Protein AF-0000000072238527 (afdb_homodimer)

Radius of gyration: 28.25 Å; Cα contacts (8 Å, |Δi|>4): 2299; chains: 2; bounding box: 63×106×68 Å

Structure (mmCIF, N/CA/C/O backbone):
data_AF-0000000072238527-model_v1
#
loop_
_entity.id
_entity.type
_entity.pdbx_description
1 polymer 'Lysine decarboxylase'
#
loop_
_atom_site.group_PDB
_atom_site.id
_atom_site.type_symbol
_atom_site.label_atom_id
_atom_site.label_alt_id
_atom_site.label_comp_id
_atom_site.label_asym_id
_atom_site.label_entity_id
_atom_site.label_seq_id
_atom_site.pdbx_PDB_ins_code
_atom_site.Cartn_x
_atom_site.Cartn_y
_atom_site.Cartn_z
_atom_site.occupancy
_atom_site.B_iso_or_equiv
_atom_site.auth_seq_id
_atom_site.auth_comp_id
_atom_site.auth_asym_id
_atom_site.auth_atom_id
_atom_site.pdbx_PDB_model_num
ATOM 1 N N . MET A 1 1 ? 35.281 -7.055 30.672 1 21.98 1 MET A N 1
ATOM 2 C CA . MET A 1 1 ? 35.125 -6.836 29.234 1 21.98 1 MET A CA 1
ATOM 3 C C . MET A 1 1 ? 33.656 -6.891 28.828 1 21.98 1 MET A C 1
ATOM 5 O O . MET A 1 1 ? 33.062 -7.965 28.812 1 21.98 1 MET A O 1
ATOM 9 N N . GLU A 1 2 ? 32.75 -6.098 29.328 1 29.73 2 GLU A N 1
ATOM 10 C CA . GLU A 1 2 ? 31.297 -6.02 29.312 1 29.73 2 GLU A CA 1
ATOM 11 C C . GLU A 1 2 ? 30.734 -6.168 27.906 1 29.73 2 GLU A C 1
ATOM 13 O O . GLU A 1 2 ? 31.141 -5.441 27 1 29.73 2 GLU A O 1
ATOM 18 N N . GLN A 1 3 ? 30.516 -7.281 27.406 1 34.62 3 GLN A N 1
ATOM 19 C CA . GLN A 1 3 ? 30.016 -7.633 26.078 1 34.62 3 GLN A CA 1
ATOM 20 C C . GLN A 1 3 ? 28.969 -6.625 25.609 1 34.62 3 GLN A C 1
ATOM 22 O O . GLN A 1 3 ? 27.922 -6.469 26.234 1 34.62 3 GLN A O 1
ATOM 27 N N . GLU A 1 4 ? 29.219 -5.445 25.281 1 40.66 4 GLU A N 1
ATOM 28 C CA . GLU A 1 4 ? 28.375 -4.367 24.766 1 40.66 4 GLU A CA 1
ATOM 29 C C . GLU A 1 4 ? 27.219 -4.914 23.938 1 40.66 4 GLU A C 1
ATOM 31 O O . GLU A 1 4 ? 27.438 -5.539 22.906 1 40.66 4 GLU A O 1
ATOM 36 N N . TYR A 1 5 ? 26.188 -5.559 24.438 1 49.53 5 TYR A N 1
ATOM 37 C CA . TYR A 1 5 ? 24.984 -6.184 23.891 1 49.53 5 TYR A CA 1
ATOM 38 C C . TYR A 1 5 ? 24.359 -5.309 22.828 1 49.53 5 TYR A C 1
ATOM 40 O O . TYR A 1 5 ? 23.891 -4.199 23.109 1 49.53 5 TYR A O 1
ATOM 48 N N . SER A 1 6 ? 24.828 -5.281 21.562 1 78.81 6 SER A N 1
ATOM 49 C CA . SER A 1 6 ? 24.375 -4.492 20.422 1 78.81 6 SER A CA 1
ATOM 50 C C . SER A 1 6 ? 22.922 -4.809 20.062 1 78.81 6 SER A C 1
ATOM 52 O O . SER A 1 6 ? 22.531 -5.973 20.016 1 78.81 6 SER A O 1
ATOM 54 N N . VAL A 1 7 ? 21.969 -3.916 20.281 1 92.19 7 VAL A N 1
ATOM 55 C CA . VAL A 1 7 ? 20.562 -4.023 19.906 1 92.19 7 VAL A CA 1
ATOM 56 C C . VAL A 1 7 ? 20.453 -4.531 18.469 1 92.19 7 VAL A C 1
ATOM 58 O O . VAL A 1 7 ? 21.047 -3.965 17.547 1 92.19 7 VAL A O 1
ATOM 61 N N . PRO A 1 8 ? 19.812 -5.68 18.312 1 95.81 8 PRO A N 1
ATOM 62 C CA . PRO A 1 8 ? 19.781 -6.293 16.984 1 95.81 8 PRO A CA 1
ATOM 63 C C . PRO A 1 8 ? 18.781 -5.613 16.047 1 95.81 8 PRO A C 1
ATOM 65 O O . PRO A 1 8 ? 17.891 -4.902 16.5 1 95.81 8 PRO A O 1
ATOM 68 N N . SER A 1 9 ? 19 -5.727 14.789 1 97.94 9 SER A N 1
ATOM 69 C CA . SER A 1 9 ? 18.078 -5.465 13.688 1 97.94 9 SER A CA 1
ATOM 70 C C . SER A 1 9 ? 17.875 -6.703 12.828 1 97.94 9 SER A C 1
ATOM 72 O O . SER A 1 9 ? 18.391 -6.773 11.703 1 97.94 9 SER A O 1
ATOM 74 N N . PRO A 1 10 ? 17.078 -7.605 13.32 1 98.62 10 PRO A N 1
ATOM 75 C CA . PRO A 1 10 ? 17.062 -8.961 12.773 1 98.62 10 PRO A CA 1
ATOM 76 C C . PRO A 1 10 ? 16.672 -9 11.297 1 98.62 10 PRO A C 1
ATOM 78 O O . PRO A 1 10 ? 17.297 -9.719 10.508 1 98.62 10 PRO A O 1
ATOM 81 N N . LEU A 1 11 ? 15.641 -8.266 10.891 1 98.75 11 LEU A N 1
ATOM 82 C CA . LEU A 1 11 ? 15.188 -8.297 9.5 1 98.75 11 LEU A CA 1
ATOM 83 C C . LEU A 1 11 ? 16.219 -7.66 8.578 1 98.75 11 LEU A C 1
ATOM 85 O O . LEU A 1 11 ? 16.531 -8.203 7.516 1 98.75 11 LEU A O 1
ATOM 89 N N . PHE A 1 12 ? 16.797 -6.48 8.977 1 98.69 12 PHE A N 1
ATOM 90 C CA . PHE A 1 12 ? 17.828 -5.816 8.172 1 98.69 12 PHE A CA 1
ATOM 91 C C . PHE A 1 12 ? 19.047 -6.715 8.008 1 98.69 12 PHE A C 1
ATOM 93 O O . PHE A 1 12 ? 19.547 -6.887 6.895 1 98.69 12 PHE A O 1
ATOM 100 N N . ASP A 1 13 ? 19.484 -7.246 9.141 1 98.5 13 ASP A N 1
ATOM 101 C CA . ASP A 1 13 ? 20.672 -8.094 9.133 1 98.5 13 ASP A CA 1
ATOM 102 C C . ASP A 1 13 ? 20.484 -9.312 8.234 1 98.5 13 ASP A C 1
ATOM 104 O O . ASP A 1 13 ? 21.375 -9.656 7.449 1 98.5 13 ASP A O 1
ATOM 108 N N . LYS A 1 14 ? 19.328 -9.938 8.328 1 98.62 14 LYS A N 1
ATOM 109 C CA . LYS A 1 14 ? 19.047 -11.125 7.527 1 98.62 14 LYS A CA 1
ATOM 110 C C . LYS A 1 14 ? 18.953 -10.781 6.043 1 98.62 14 LYS A C 1
ATOM 112 O O . LYS A 1 14 ? 19.359 -11.57 5.188 1 98.62 14 LYS A O 1
ATOM 117 N N . LEU A 1 15 ? 18.375 -9.617 5.723 1 98.56 15 LEU A N 1
ATOM 118 C CA . LEU A 1 15 ? 18.266 -9.18 4.34 1 98.56 15 LEU A CA 1
ATOM 119 C C . LEU A 1 15 ? 19.641 -9.023 3.705 1 98.56 15 LEU A C 1
ATOM 121 O O . LEU A 1 15 ? 19.875 -9.492 2.586 1 98.56 15 LEU A O 1
ATOM 125 N N . VAL A 1 16 ? 20.547 -8.352 4.422 1 98.06 16 VAL A N 1
ATOM 126 C CA . VAL A 1 16 ? 21.906 -8.133 3.924 1 98.06 16 VAL A CA 1
ATOM 127 C C . VAL A 1 16 ? 22.625 -9.477 3.768 1 98.06 16 VAL A C 1
ATOM 129 O O . VAL A 1 16 ? 23.281 -9.719 2.758 1 98.06 16 VAL A O 1
ATOM 132 N N . GLU A 1 17 ? 22.438 -10.312 4.754 1 97.75 17 GLU A N 1
ATOM 133 C CA . GLU A 1 17 ? 23.047 -11.641 4.707 1 97.75 17 GLU A CA 1
ATOM 134 C C . GLU A 1 17 ? 22.562 -12.422 3.494 1 97.75 17 GLU A C 1
ATOM 136 O O . GLU A 1 17 ? 23.359 -12.992 2.752 1 97.75 17 GLU A O 1
ATOM 141 N N . GLU A 1 18 ? 21.234 -12.469 3.289 1 97.25 18 GLU A N 1
ATOM 142 C CA . GLU A 1 18 ? 20.641 -13.234 2.197 1 97.25 18 GLU A CA 1
ATOM 143 C C . GLU A 1 18 ? 21.062 -12.68 0.84 1 97.25 18 GLU A C 1
ATOM 145 O O . GLU A 1 18 ? 21.234 -13.438 -0.118 1 97.25 18 GLU A O 1
ATOM 150 N N . SER A 1 19 ? 21.172 -11.375 0.75 1 96.69 19 SER A N 1
ATOM 151 C CA . SER A 1 19 ? 21.562 -10.734 -0.506 1 96.69 19 SER A CA 1
ATOM 152 C C . SER A 1 19 ? 22.938 -11.195 -0.956 1 96.69 19 SER A C 1
ATOM 154 O O . SER A 1 19 ? 23.25 -11.195 -2.15 1 96.69 19 SER A O 1
ATOM 156 N N . LYS A 1 20 ? 23.766 -11.594 -0.052 1 95.25 20 LYS A N 1
ATOM 157 C CA . LYS A 1 20 ? 25.125 -12.016 -0.36 1 95.25 20 LYS A CA 1
ATOM 158 C C . LYS A 1 20 ? 25.203 -13.523 -0.578 1 95.25 20 LYS A C 1
ATOM 160 O O . LYS A 1 20 ? 26.172 -14.023 -1.167 1 95.25 20 LYS A O 1
ATOM 165 N N . ARG A 1 21 ? 24.219 -14.195 -0.147 1 95.19 21 ARG A N 1
ATOM 166 C CA . ARG A 1 21 ? 24.25 -15.656 -0.162 1 95.19 21 ARG A CA 1
ATOM 167 C C . ARG A 1 21 ? 23.797 -16.203 -1.513 1 95.19 21 ARG A C 1
ATOM 169 O O . ARG A 1 21 ? 24.219 -17.281 -1.927 1 95.19 21 ARG A O 1
ATOM 176 N N . ILE A 1 22 ? 22.984 -15.531 -2.201 1 96.5 22 ILE A N 1
ATOM 177 C CA . ILE A 1 22 ? 22.359 -16 -3.43 1 96.5 22 ILE A CA 1
ATOM 178 C C . ILE A 1 22 ? 23.406 -16.125 -4.535 1 96.5 22 ILE A C 1
ATOM 180 O O . ILE A 1 22 ? 24.125 -15.164 -4.828 1 96.5 22 ILE A O 1
ATOM 184 N N . LYS A 1 23 ? 23.484 -17.25 -5.129 1 96.88 23 LYS A N 1
ATOM 185 C CA . LYS A 1 23 ? 24.406 -17.484 -6.238 1 96.88 23 LYS A CA 1
ATOM 186 C C . LYS A 1 23 ? 23.688 -17.391 -7.578 1 96.88 23 LYS A C 1
ATOM 188 O O . LYS A 1 23 ? 24.219 -16.844 -8.539 1 96.88 23 LYS A O 1
ATOM 193 N N . ALA A 1 24 ? 22.484 -17.984 -7.664 1 97.81 24 ALA A N 1
ATOM 194 C CA . ALA A 1 24 ? 21.625 -17.906 -8.836 1 97.81 24 ALA A CA 1
ATOM 195 C C . ALA A 1 24 ? 20.156 -17.734 -8.422 1 97.81 24 ALA A C 1
ATOM 197 O O . ALA A 1 24 ? 19.656 -18.469 -7.574 1 97.81 24 ALA A O 1
ATOM 198 N N . SER A 1 25 ? 19.578 -16.719 -8.984 1 96.94 25 SER A N 1
ATOM 199 C CA . SER A 1 25 ? 18.203 -16.391 -8.625 1 96.94 25 SER A CA 1
ATOM 200 C C . SER A 1 25 ? 17.266 -16.578 -9.805 1 96.94 25 SER A C 1
ATOM 202 O O . SER A 1 25 ? 17.531 -16.094 -10.906 1 96.94 25 SER A O 1
ATOM 204 N N . PHE A 1 26 ? 16.172 -17.312 -9.562 1 98 26 PHE A N 1
ATOM 205 C CA . PHE A 1 26 ? 15.141 -17.484 -10.57 1 98 26 PHE A CA 1
ATOM 206 C C . PHE A 1 26 ? 13.789 -17.031 -10.047 1 98 26 PHE A C 1
ATOM 208 O O . PHE A 1 26 ? 12.742 -17.547 -10.469 1 98 26 PHE A O 1
ATOM 215 N N . HIS A 1 27 ? 13.82 -16.156 -9.016 1 96.12 27 HIS A N 1
ATOM 216 C CA . HIS A 1 27 ? 12.633 -15.547 -8.43 1 96.12 27 HIS A CA 1
ATOM 217 C C . HIS A 1 27 ? 12.477 -14.094 -8.867 1 96.12 27 HIS A C 1
ATOM 219 O O . HIS A 1 27 ? 13.375 -13.531 -9.508 1 96.12 27 HIS A O 1
ATOM 225 N N . PHE A 1 28 ? 11.336 -13.531 -8.664 1 94.19 28 PHE A N 1
ATOM 226 C CA . PHE A 1 28 ? 11.156 -12.094 -8.836 1 94.19 28 PHE A CA 1
ATOM 227 C C . PHE A 1 28 ? 12.016 -11.328 -7.836 1 94.19 28 PHE A C 1
ATOM 229 O O . PHE A 1 28 ? 12.391 -11.859 -6.789 1 94.19 28 PHE A O 1
ATOM 236 N N . PRO A 1 29 ? 12.359 -10.039 -8.109 1 96.88 29 PRO A N 1
ATOM 237 C CA . PRO A 1 29 ? 11.953 -9.172 -9.219 1 96.88 29 PRO A CA 1
ATOM 238 C C . PRO A 1 29 ? 12.734 -9.445 -10.5 1 96.88 29 PRO A C 1
ATOM 240 O O . PRO A 1 29 ? 13.719 -10.195 -10.477 1 96.88 29 PRO A O 1
ATOM 243 N N . GLY A 1 30 ? 12.266 -8.859 -11.516 1 96.19 30 GLY A N 1
ATOM 244 C CA . GLY A 1 30 ? 12.75 -9.148 -12.852 1 96.19 30 GLY A CA 1
ATOM 245 C C . GLY A 1 30 ? 14.156 -8.633 -13.102 1 96.19 30 GLY A C 1
ATOM 246 O O . GLY A 1 30 ? 14.883 -9.164 -13.945 1 96.19 30 GLY A O 1
ATOM 247 N N . HIS A 1 31 ? 14.586 -7.605 -12.336 1 96.75 31 HIS A N 1
ATOM 248 C CA . HIS A 1 31 ? 15.898 -7.031 -12.602 1 96.75 31 HIS A CA 1
ATOM 249 C C . HIS A 1 31 ? 17 -7.906 -12.023 1 96.75 31 HIS A C 1
ATOM 251 O O . HIS A 1 31 ? 18.188 -7.715 -12.336 1 96.75 31 HIS A O 1
ATOM 257 N N . ARG A 1 32 ? 16.656 -8.922 -11.234 1 96.31 32 ARG A N 1
ATOM 258 C CA . ARG A 1 32 ? 17.578 -9.953 -10.758 1 96.31 32 ARG A CA 1
ATOM 259 C C . ARG A 1 32 ? 18.719 -9.336 -9.961 1 96.31 32 ARG A C 1
ATOM 261 O O . ARG A 1 32 ? 19.891 -9.477 -10.328 1 96.31 32 ARG A O 1
ATOM 268 N N . ARG A 1 33 ? 18.328 -8.734 -8.859 1 94.94 33 ARG A N 1
ATOM 269 C CA . ARG A 1 33 ? 19.281 -8.211 -7.875 1 94.94 33 ARG A CA 1
ATOM 270 C C . ARG A 1 33 ? 20.156 -7.133 -8.484 1 94.94 33 ARG A C 1
ATOM 272 O O . ARG A 1 33 ? 21.359 -7.078 -8.211 1 94.94 33 ARG A O 1
ATOM 279 N N . GLY A 1 34 ? 19.625 -6.461 -9.398 1 95.25 34 GLY A N 1
ATOM 280 C CA . GLY A 1 34 ? 20.328 -5.301 -9.922 1 95.25 34 GLY A CA 1
ATOM 281 C C . GLY A 1 34 ? 20.938 -5.539 -11.289 1 95.25 34 GLY A C 1
ATOM 282 O O . GLY A 1 34 ? 21.297 -4.59 -11.992 1 95.25 34 GLY A O 1
ATOM 283 N N . SER A 1 35 ? 21.031 -6.738 -11.773 1 95.81 35 SER A N 1
ATOM 284 C CA . SER A 1 35 ? 21.703 -7.07 -13.023 1 95.81 35 SER A CA 1
ATOM 285 C C . SER A 1 35 ? 21.047 -6.371 -14.211 1 95.81 35 SER A C 1
ATOM 287 O O . SER A 1 35 ? 21.734 -5.965 -15.148 1 95.81 35 SER A O 1
ATOM 289 N N . ALA A 1 36 ? 19.75 -6.246 -14.156 1 97.25 36 ALA A N 1
ATOM 290 C CA . ALA A 1 36 ? 19.047 -5.633 -15.281 1 97.25 36 ALA A CA 1
ATOM 291 C C . ALA A 1 36 ? 18.328 -4.359 -14.844 1 97.25 36 ALA A C 1
ATOM 293 O O . ALA A 1 36 ? 17.406 -3.904 -15.516 1 97.25 36 ALA A O 1
ATOM 294 N N . ILE A 1 37 ? 18.719 -3.799 -13.719 1 97.62 37 ILE A N 1
ATOM 295 C CA . ILE A 1 37 ? 18.141 -2.529 -13.305 1 97.62 37 ILE A CA 1
ATOM 296 C C . ILE A 1 37 ? 18.406 -1.467 -14.367 1 97.62 37 ILE A C 1
ATOM 298 O O . ILE A 1 37 ? 19.438 -1.492 -15.031 1 97.62 37 ILE A O 1
ATOM 302 N N . PRO A 1 38 ? 17.469 -0.563 -14.625 1 97.62 38 PRO A N 1
ATOM 303 C CA . PRO A 1 38 ? 17.75 0.489 -15.602 1 97.62 38 PRO A CA 1
ATOM 304 C C . PRO A 1 38 ? 19.078 1.202 -15.336 1 97.62 38 PRO A C 1
ATOM 306 O O . PRO A 1 38 ? 19.375 1.541 -14.188 1 97.62 38 PRO A O 1
ATOM 309 N N . SER A 1 39 ? 19.844 1.433 -16.359 1 96.69 39 SER A N 1
ATOM 310 C CA . SER A 1 39 ? 21.188 1.985 -16.219 1 96.69 39 SER A CA 1
ATOM 311 C C . SER A 1 39 ? 21.156 3.363 -15.562 1 96.69 39 SER A C 1
ATOM 313 O O . SER A 1 39 ? 22.062 3.723 -14.812 1 96.69 39 SER A O 1
ATOM 315 N N . CYS A 1 40 ? 20.125 4.094 -15.867 1 96.62 40 CYS A N 1
ATOM 316 C CA . CYS A 1 40 ? 20.031 5.426 -15.281 1 96.62 40 CYS A CA 1
ATOM 317 C C . CYS A 1 40 ? 19.938 5.352 -13.766 1 96.62 40 CYS A C 1
ATOM 319 O O . CYS A 1 40 ? 20.484 6.191 -13.055 1 96.62 40 CYS A O 1
ATOM 321 N N . MET A 1 41 ? 19.266 4.34 -13.25 1 97.44 41 MET A N 1
ATOM 322 C CA . MET A 1 41 ? 19.156 4.156 -11.805 1 97.44 41 MET A CA 1
ATOM 323 C C . MET A 1 41 ? 20.5 3.723 -11.211 1 97.44 41 MET A C 1
ATOM 325 O O . MET A 1 41 ? 20.922 4.234 -10.172 1 97.44 41 MET A O 1
ATOM 329 N N . ARG A 1 42 ? 21.109 2.795 -11.859 1 96.88 42 ARG A N 1
ATOM 330 C CA . ARG A 1 42 ? 22.422 2.338 -11.414 1 96.88 42 ARG A CA 1
ATOM 331 C C . ARG A 1 42 ? 23.422 3.486 -11.391 1 96.88 42 ARG A C 1
ATOM 333 O O . ARG A 1 42 ? 24.172 3.639 -10.43 1 96.88 42 ARG A O 1
ATOM 340 N N . ASP A 1 43 ? 23.422 4.285 -12.398 1 97 43 ASP A N 1
ATOM 341 C CA . ASP A 1 43 ? 24.375 5.379 -12.531 1 97 43 ASP A CA 1
ATOM 342 C C . ASP A 1 43 ? 24.109 6.465 -11.484 1 97 43 ASP A C 1
ATOM 344 O O . ASP A 1 43 ? 25.047 7.094 -10.992 1 97 43 ASP A O 1
ATOM 348 N N . SER A 1 44 ? 22.891 6.625 -11.156 1 96.44 44 SER A N 1
ATOM 349 C CA . SER A 1 44 ? 22.531 7.703 -10.242 1 96.44 44 SER A CA 1
ATOM 350 C C . SER A 1 44 ? 22.703 7.273 -8.789 1 96.44 44 SER A C 1
ATOM 352 O O . SER A 1 44 ? 23 8.094 -7.922 1 96.44 44 SER A O 1
ATOM 354 N N . PHE A 1 45 ? 22.469 5.945 -8.516 1 96 45 PHE A N 1
ATOM 355 C CA . PHE A 1 45 ? 22.297 5.578 -7.113 1 96 45 PHE A CA 1
ATOM 356 C C . PHE A 1 45 ? 23.312 4.508 -6.711 1 96 45 PHE A C 1
ATOM 358 O O . PHE A 1 45 ? 23.453 4.191 -5.527 1 96 45 PHE A O 1
ATOM 365 N N . GLY A 1 46 ? 24.016 3.965 -7.605 1 92.94 46 GLY A N 1
ATOM 366 C CA . GLY A 1 46 ? 24.859 2.811 -7.34 1 92.94 46 GLY A CA 1
ATOM 367 C C . GLY A 1 46 ? 24.125 1.49 -7.504 1 92.94 46 GLY A C 1
ATOM 368 O O . GLY A 1 46 ? 22.938 1.466 -7.805 1 92.94 46 GLY A O 1
ATOM 369 N N . SER A 1 47 ? 24.844 0.394 -7.223 1 91.81 47 SER A N 1
ATOM 370 C CA . SER A 1 47 ? 24.281 -0.911 -7.559 1 91.81 47 SER A CA 1
ATOM 371 C C . SER A 1 47 ? 24 -1.734 -6.305 1 91.81 47 SER A C 1
ATOM 373 O O . SER A 1 47 ? 23.203 -2.674 -6.332 1 91.81 47 SER A O 1
ATOM 375 N N . LEU A 1 48 ? 24.516 -1.394 -5.219 1 93.5 48 LEU A N 1
ATOM 376 C CA . LEU A 1 48 ? 24.547 -2.27 -4.051 1 93.5 48 LEU A CA 1
ATOM 377 C C . LEU A 1 48 ? 23.141 -2.473 -3.488 1 93.5 48 LEU A C 1
ATOM 379 O O . LEU A 1 48 ? 22.781 -3.584 -3.102 1 93.5 48 LEU A O 1
ATOM 383 N N . ILE A 1 49 ? 22.406 -1.428 -3.482 1 96 49 ILE A N 1
ATOM 384 C CA . ILE A 1 49 ? 21.109 -1.492 -2.834 1 96 49 ILE A CA 1
ATOM 385 C C . ILE A 1 49 ? 20.188 -2.416 -3.625 1 96 49 ILE A C 1
ATOM 387 O O . ILE A 1 49 ? 19.297 -3.059 -3.053 1 96 49 ILE A O 1
ATOM 391 N N . PHE A 1 50 ? 20.359 -2.549 -4.922 1 97.25 50 PHE A N 1
ATOM 392 C CA . PHE A 1 50 ? 19.453 -3.318 -5.773 1 97.25 50 PHE A CA 1
ATOM 393 C C . PHE A 1 50 ? 19.656 -4.812 -5.559 1 97.25 50 PHE A C 1
ATOM 395 O O . PHE A 1 50 ? 18.766 -5.613 -5.844 1 97.25 50 PHE A O 1
ATOM 402 N N . SER A 1 51 ? 20.844 -5.23 -5.039 1 96.62 51 SER A N 1
ATOM 403 C CA . SER A 1 51 ? 21.078 -6.633 -4.715 1 96.62 51 SER A CA 1
ATOM 404 C C . SER A 1 51 ? 20.219 -7.078 -3.535 1 96.62 51 SER A C 1
ATOM 406 O O . SER A 1 51 ? 19.969 -8.273 -3.357 1 96.62 51 SER A O 1
ATOM 408 N N . ALA A 1 52 ? 19.734 -6.055 -2.754 1 97.75 52 ALA A N 1
ATOM 409 C CA . ALA A 1 52 ? 18.938 -6.352 -1.567 1 97.75 52 ALA A CA 1
ATOM 410 C C . ALA A 1 52 ? 17.453 -6.203 -1.858 1 97.75 52 ALA A C 1
ATOM 412 O O . ALA A 1 52 ? 16.609 -6.359 -0.962 1 97.75 52 ALA A O 1
ATOM 413 N N . ASP A 1 53 ? 17.109 -5.836 -3.098 1 98.06 53 ASP A N 1
ATOM 414 C CA . ASP A 1 53 ? 15.711 -5.887 -3.508 1 98.06 53 ASP A CA 1
ATOM 415 C C . ASP A 1 53 ? 15.266 -7.328 -3.736 1 98.06 53 ASP A C 1
ATOM 417 O O . ASP A 1 53 ? 15.281 -7.82 -4.867 1 98.06 53 ASP A O 1
ATOM 421 N N . LEU A 1 54 ? 14.828 -7.965 -2.668 1 97.81 54 LEU A N 1
ATOM 422 C CA . LEU A 1 54 ? 14.5 -9.383 -2.654 1 97.81 54 LEU A CA 1
ATOM 423 C C . LEU A 1 54 ? 13.039 -9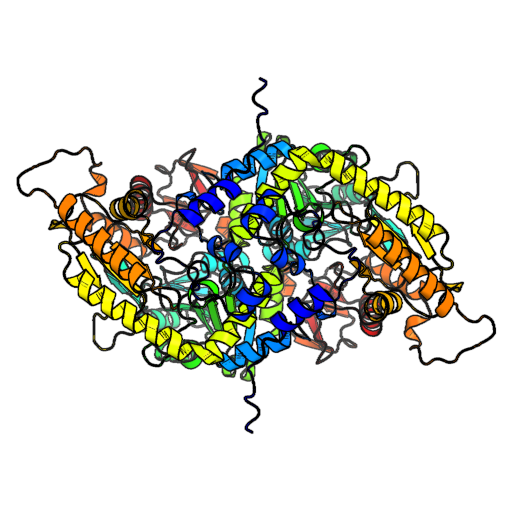.602 -2.297 1 97.81 54 LEU A C 1
ATOM 425 O O . LEU A 1 54 ? 12.414 -8.734 -1.677 1 97.81 54 LEU A O 1
ATOM 429 N N . PRO A 1 55 ? 12.445 -10.695 -2.746 1 95.5 55 PRO A N 1
ATOM 430 C CA . PRO A 1 55 ? 11.078 -11.055 -2.359 1 95.5 55 PRO A CA 1
ATOM 431 C C . PRO A 1 55 ? 11.023 -11.812 -1.036 1 95.5 55 PRO A C 1
ATOM 433 O O . PRO A 1 55 ? 11.961 -11.75 -0.24 1 95.5 55 PRO A O 1
ATOM 436 N N . GLU A 1 56 ? 9.867 -12.438 -0.78 1 93.88 56 GLU A N 1
ATOM 437 C CA . GLU A 1 56 ? 9.641 -13.227 0.428 1 93.88 56 GLU A CA 1
ATOM 438 C C . GLU A 1 56 ? 10.367 -14.57 0.349 1 93.88 56 GLU A C 1
ATOM 440 O O . GLU A 1 56 ? 9.727 -15.625 0.356 1 93.88 56 GLU A O 1
ATOM 445 N N . LEU A 1 57 ? 11.695 -14.516 0.383 1 95.25 57 LEU A N 1
ATOM 446 C CA . LEU A 1 57 ? 12.484 -15.734 0.435 1 95.25 57 LEU A CA 1
ATOM 447 C C . LEU A 1 57 ? 12.297 -16.453 1.771 1 95.25 57 LEU A C 1
ATOM 449 O O . LEU A 1 57 ? 11.906 -15.828 2.762 1 95.25 57 LEU A O 1
ATOM 453 N N . PRO A 1 58 ? 12.547 -17.734 1.848 1 92.44 58 PRO A N 1
ATOM 454 C CA . PRO A 1 58 ? 12.297 -18.516 3.068 1 92.44 58 PRO A CA 1
ATOM 455 C C . PRO A 1 58 ? 12.953 -17.891 4.301 1 92.44 58 PRO A C 1
ATOM 457 O O . PRO A 1 58 ? 12.336 -17.844 5.367 1 92.44 58 PRO A O 1
ATOM 460 N N . ALA A 1 59 ? 14.109 -17.375 4.172 1 95.62 59 ALA A N 1
ATOM 461 C CA . ALA A 1 59 ? 14.852 -16.828 5.305 1 95.62 59 ALA A CA 1
ATOM 462 C C . ALA A 1 59 ? 14.328 -15.445 5.672 1 95.62 59 ALA A C 1
ATOM 464 O O . ALA A 1 59 ? 14.656 -14.914 6.738 1 95.62 59 ALA A O 1
ATOM 465 N N . LEU A 1 60 ? 13.508 -14.867 4.848 1 97.06 60 LEU A N 1
ATOM 466 C CA . LEU A 1 60 ? 13.109 -13.477 5.031 1 97.06 60 LEU A CA 1
ATOM 467 C C . LEU A 1 60 ? 11.672 -13.383 5.539 1 97.06 60 LEU A C 1
ATOM 469 O O . LEU A 1 60 ? 11.141 -12.281 5.707 1 97.06 60 LEU A O 1
ATOM 473 N N . ASP A 1 61 ? 11.078 -14.492 5.781 1 94.88 61 ASP A N 1
ATOM 474 C CA . ASP A 1 61 ? 9.781 -14.508 6.449 1 94.88 61 ASP A CA 1
ATOM 475 C C . ASP A 1 61 ? 8.672 -14.023 5.516 1 94.88 61 ASP A C 1
ATOM 477 O O . ASP A 1 61 ? 8.836 -14.047 4.293 1 94.88 61 ASP A O 1
ATOM 481 N N . ASN A 1 62 ? 7.457 -13.883 6.008 1 93.31 62 ASN A N 1
ATOM 482 C CA . ASN A 1 62 ? 6.27 -13.438 5.281 1 93.31 62 ASN A CA 1
ATOM 483 C C . ASN A 1 62 ? 5.492 -12.391 6.07 1 93.31 62 ASN A C 1
ATOM 485 O O . ASN A 1 62 ? 5.059 -12.648 7.195 1 93.31 62 ASN A O 1
ATOM 489 N N . LEU A 1 63 ? 5.312 -11.242 5.477 1 94.88 63 LEU A N 1
ATOM 490 C CA . LEU A 1 63 ? 4.711 -10.109 6.18 1 94.88 63 LEU A CA 1
ATOM 491 C C . LEU A 1 63 ? 3.277 -10.43 6.594 1 94.88 63 LEU A C 1
ATOM 493 O O . LEU A 1 63 ? 2.818 -9.977 7.645 1 94.88 63 LEU A O 1
ATOM 497 N N . ALA A 1 64 ? 2.549 -11.188 5.773 1 90.19 64 ALA A N 1
ATOM 498 C CA . ALA A 1 64 ? 1.146 -11.5 6.035 1 90.19 64 ALA A CA 1
ATOM 499 C C . ALA A 1 64 ? 1.005 -12.43 7.238 1 90.19 64 ALA A C 1
ATOM 501 O O . ALA A 1 64 ? -0.028 -12.43 7.91 1 90.19 64 ALA A O 1
ATOM 502 N N . ASN A 1 65 ? 1.973 -13.227 7.465 1 88.94 65 ASN A N 1
ATOM 503 C CA . ASN A 1 65 ? 2.012 -14.148 8.594 1 88.94 65 ASN A CA 1
ATOM 504 C C . ASN A 1 65 ? 3.436 -14.352 9.102 1 88.94 65 ASN A C 1
ATOM 506 O O . ASN A 1 65 ? 3.992 -15.445 8.977 1 88.94 65 ASN A O 1
ATOM 510 N N . PRO A 1 66 ? 3.898 -13.383 9.805 1 93.75 66 PRO A N 1
ATOM 511 C CA . PRO A 1 66 ? 5.301 -13.445 10.219 1 93.75 66 PRO A CA 1
ATOM 512 C C . PRO A 1 66 ? 5.547 -14.477 11.312 1 93.75 66 PRO A C 1
ATOM 514 O O . PRO A 1 66 ? 4.793 -14.539 12.289 1 93.75 66 PRO A O 1
ATOM 517 N N . THR A 1 67 ? 6.57 -15.297 11.203 1 91.25 67 THR A N 1
ATOM 518 C CA . THR A 1 67 ? 6.957 -16.297 12.195 1 91.25 67 THR A CA 1
ATOM 519 C C . THR A 1 67 ? 8.461 -16.281 12.422 1 91.25 67 THR A C 1
ATOM 521 O O . THR A 1 67 ? 8.969 -16.938 13.336 1 91.25 67 THR A O 1
ATOM 524 N N . GLY A 1 68 ? 9.219 -15.547 11.617 1 95.12 68 GLY A N 1
ATOM 525 C CA . GLY A 1 68 ? 10.672 -15.484 11.664 1 95.12 68 GLY A CA 1
ATOM 526 C C . GLY A 1 68 ? 11.195 -14.086 11.922 1 95.12 68 GLY A C 1
ATOM 527 O O . GLY A 1 68 ? 10.828 -13.453 12.906 1 95.12 68 GLY A O 1
ATOM 528 N N . VAL A 1 69 ? 12.023 -13.602 11 1 98.25 69 VAL A N 1
ATOM 529 C CA . VAL A 1 69 ? 12.789 -12.383 11.234 1 98.25 69 VAL A CA 1
ATOM 530 C C . VAL A 1 69 ? 11.859 -11.172 11.242 1 98.25 69 VAL A C 1
ATOM 532 O O . VAL A 1 69 ? 12.141 -10.164 11.898 1 98.25 69 VAL A O 1
ATOM 535 N N . ILE A 1 70 ? 10.805 -11.203 10.477 1 98.38 70 ILE A N 1
ATOM 536 C CA . ILE A 1 70 ? 9.844 -10.102 10.539 1 98.38 70 ILE A CA 1
AT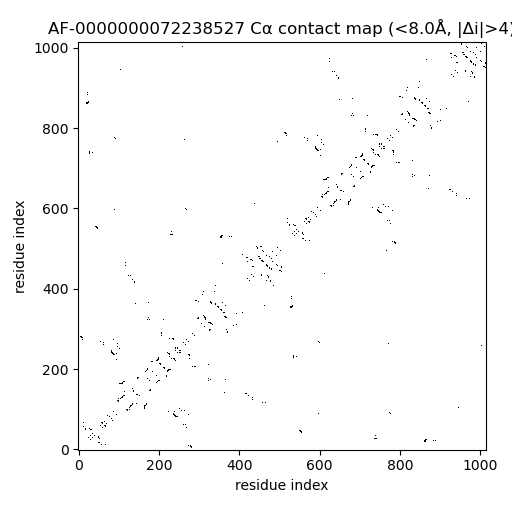OM 537 C C . ILE A 1 70 ? 9.164 -10.078 11.906 1 98.38 70 ILE A C 1
ATOM 539 O O . ILE A 1 70 ? 9.016 -9.016 12.516 1 98.38 70 ILE A O 1
ATOM 543 N N . LYS A 1 71 ? 8.727 -11.242 12.383 1 97.38 71 LYS A N 1
ATOM 544 C CA . LYS A 1 71 ? 8.133 -11.328 13.711 1 97.38 71 LYS A CA 1
ATOM 545 C C . LYS A 1 71 ? 9.086 -10.812 14.781 1 97.38 71 LYS A C 1
ATOM 547 O O . LYS A 1 71 ? 8.68 -10.047 15.664 1 97.38 71 LYS A O 1
ATOM 552 N N . GLU A 1 72 ? 10.312 -11.227 14.695 1 98.56 72 GLU A N 1
ATOM 553 C CA . GLU A 1 72 ? 11.312 -10.766 15.648 1 98.56 72 GLU A CA 1
ATOM 554 C C . GLU A 1 72 ? 11.438 -9.25 15.633 1 98.56 72 GLU A C 1
ATOM 556 O O . GLU A 1 72 ? 11.5 -8.609 16.688 1 98.56 72 GLU A O 1
ATOM 561 N N . ALA A 1 73 ? 11.516 -8.727 14.453 1 98.88 73 ALA A N 1
ATOM 562 C CA . ALA A 1 73 ? 11.633 -7.273 14.305 1 98.88 73 ALA A CA 1
ATOM 563 C C . ALA A 1 73 ? 10.398 -6.57 14.875 1 98.88 73 ALA A C 1
ATOM 565 O O . ALA A 1 73 ? 10.523 -5.539 15.539 1 98.88 73 ALA A O 1
ATOM 566 N N . GLU A 1 74 ? 9.234 -7.094 14.594 1 98.81 74 GLU A N 1
ATOM 567 C CA . GLU A 1 74 ? 7.992 -6.52 15.094 1 98.81 74 GLU A CA 1
ATOM 568 C C . GLU A 1 74 ? 7.914 -6.621 16.609 1 98.81 74 GLU A C 1
ATOM 570 O O . GLU A 1 74 ? 7.41 -5.711 17.281 1 98.81 74 GLU A O 1
ATOM 575 N N . ASP A 1 75 ? 8.359 -7.711 17.172 1 98.62 75 ASP A N 1
ATOM 576 C CA . ASP A 1 75 ? 8.391 -7.875 18.625 1 98.62 75 ASP A CA 1
ATOM 577 C C . ASP A 1 75 ? 9.297 -6.832 19.281 1 98.62 75 ASP A C 1
ATOM 579 O O . ASP A 1 75 ? 8.961 -6.281 20.328 1 98.62 75 ASP A O 1
ATOM 583 N N . LEU A 1 76 ? 10.414 -6.613 18.656 1 98.81 76 LEU A N 1
ATOM 584 C CA . LEU A 1 76 ? 11.32 -5.594 19.172 1 98.81 76 LEU A CA 1
ATOM 585 C C . LEU A 1 76 ? 10.688 -4.207 19.078 1 98.81 76 LEU A C 1
ATOM 587 O O . LEU A 1 76 ? 10.844 -3.391 20 1 98.81 76 LEU A O 1
ATOM 591 N N . ALA A 1 77 ? 9.992 -3.99 18.016 1 98.81 77 ALA A N 1
ATOM 592 C CA . ALA A 1 77 ? 9.273 -2.723 17.891 1 98.81 77 ALA A CA 1
ATOM 593 C C . ALA A 1 77 ? 8.219 -2.576 18.984 1 98.81 77 ALA A C 1
ATOM 595 O O . ALA A 1 77 ? 8.078 -1.505 19.578 1 98.81 77 ALA A O 1
ATOM 596 N N . ALA A 1 78 ? 7.465 -3.611 19.188 1 98.81 78 ALA A N 1
ATOM 597 C CA . ALA A 1 78 ? 6.441 -3.586 20.219 1 98.81 78 ALA A CA 1
ATOM 598 C C . ALA A 1 78 ? 7.047 -3.23 21.578 1 98.81 78 ALA A C 1
ATOM 600 O O . ALA A 1 78 ? 6.477 -2.438 22.328 1 98.81 78 ALA A O 1
ATOM 601 N N . LYS A 1 79 ? 8.164 -3.76 21.844 1 98.38 79 LYS A N 1
ATOM 602 C CA . LYS A 1 79 ? 8.852 -3.48 23.094 1 98.38 79 LYS A CA 1
ATOM 603 C C . LYS A 1 79 ? 9.242 -2.01 23.188 1 98.38 79 LYS A C 1
ATOM 605 O O . LYS A 1 79 ? 8.977 -1.354 24.203 1 98.38 79 LYS A O 1
ATOM 610 N N . VAL A 1 80 ? 9.789 -1.528 22.141 1 98.25 80 VAL A N 1
ATOM 611 C CA . VAL A 1 80 ? 10.297 -0.161 22.109 1 98.25 80 VAL A CA 1
ATOM 612 C C . VAL A 1 80 ? 9.141 0.824 22.266 1 98.25 80 VAL A C 1
ATOM 614 O O . VAL A 1 80 ? 9.266 1.84 22.953 1 98.25 80 VAL A O 1
ATOM 617 N N . PHE A 1 81 ? 8.023 0.515 21.703 1 98.56 81 PHE A N 1
ATOM 618 C CA . PHE A 1 81 ? 6.91 1.454 21.688 1 98.56 81 PHE A CA 1
ATOM 619 C C . PHE A 1 81 ? 5.891 1.107 22.766 1 98.56 81 PHE A C 1
ATOM 621 O O . PHE A 1 81 ? 4.781 1.647 22.781 1 98.56 81 PHE A O 1
ATOM 628 N N . SER A 1 82 ? 6.203 0.175 23.625 1 97.75 82 SER A N 1
ATOM 629 C CA . SER A 1 82 ? 5.375 -0.241 24.75 1 97.75 82 SER A CA 1
ATOM 630 C C . SER A 1 82 ? 4.023 -0.769 24.281 1 97.75 82 SER A C 1
ATOM 632 O O . SER A 1 82 ? 2.988 -0.446 24.859 1 97.75 82 SER A O 1
ATOM 634 N N . ALA A 1 83 ? 4.031 -1.461 23.266 1 98.81 83 ALA A N 1
ATOM 635 C CA . ALA A 1 83 ? 2.824 -2.062 22.688 1 98.81 83 ALA A CA 1
ATOM 636 C C . ALA A 1 83 ? 2.719 -3.537 23.078 1 98.81 83 ALA A C 1
ATOM 638 O O . ALA A 1 83 ? 3.719 -4.168 23.422 1 98.81 83 ALA A O 1
ATOM 639 N N . GLY A 1 84 ? 1.491 -4.027 23.094 1 98.69 84 GLY A N 1
ATOM 640 C CA . GLY A 1 84 ? 1.31 -5.469 23.172 1 98.69 84 GLY A CA 1
ATOM 641 C C . GLY A 1 84 ? 1.708 -6.191 21.891 1 98.69 84 GLY A C 1
ATOM 642 O O . GLY A 1 84 ? 2.273 -7.285 21.938 1 98.69 84 GLY A O 1
ATOM 643 N N . LYS A 1 85 ? 1.417 -5.641 20.797 1 98.56 85 LYS A N 1
ATOM 644 C CA . LYS A 1 85 ? 1.795 -6.148 19.484 1 98.56 85 LYS A CA 1
ATOM 645 C C . LYS A 1 85 ? 1.969 -5.012 18.484 1 98.56 85 LYS A C 1
ATOM 647 O O . LYS A 1 85 ? 1.267 -4 18.547 1 98.56 85 LYS A O 1
ATOM 652 N N . SER A 1 86 ? 2.922 -5.156 17.578 1 98.88 86 SER A N 1
ATOM 653 C CA . SER A 1 86 ? 3.164 -4.188 16.516 1 98.88 86 SER A CA 1
ATOM 654 C C . SER A 1 86 ? 3.209 -4.867 15.148 1 98.88 86 SER A C 1
ATOM 656 O O . SER A 1 86 ? 3.58 -6.039 15.047 1 98.88 86 SER A O 1
ATOM 658 N N . TRP A 1 87 ? 2.777 -4.164 14.156 1 98.81 87 TRP A N 1
ATOM 659 C CA . TRP A 1 87 ? 2.846 -4.59 12.766 1 98.81 87 TRP A CA 1
ATOM 660 C C . TRP A 1 87 ? 3.633 -3.588 11.93 1 98.81 87 TRP A C 1
ATOM 662 O O . TRP A 1 87 ? 3.518 -2.377 12.125 1 98.81 87 TRP A O 1
ATOM 672 N N . PHE A 1 88 ? 4.453 -4.102 11.008 1 98.88 88 PHE A N 1
ATOM 673 C CA . PHE A 1 88 ? 5.117 -3.26 10.016 1 98.88 88 PHE A CA 1
ATOM 674 C C . PHE A 1 88 ? 4.195 -2.975 8.836 1 98.88 88 PHE A C 1
ATOM 676 O O . PHE A 1 88 ? 3.432 -3.846 8.414 1 98.88 88 PHE A O 1
ATOM 683 N N . LEU A 1 89 ? 4.234 -1.734 8.367 1 98.88 89 LEU A N 1
ATOM 684 C CA . LEU A 1 89 ? 3.396 -1.286 7.262 1 98.88 89 LEU A CA 1
ATOM 685 C C . LEU A 1 89 ? 4.25 -0.811 6.09 1 98.88 89 LEU A C 1
ATOM 687 O O . LEU A 1 89 ? 5.191 -0.039 6.277 1 98.88 89 LEU A O 1
ATOM 691 N N . VAL A 1 90 ? 3.918 -1.226 4.855 1 98.69 90 VAL A N 1
ATOM 692 C CA . VAL A 1 90 ? 4.656 -0.799 3.672 1 98.69 90 VAL A CA 1
ATOM 693 C C . VAL A 1 90 ? 3.73 -0.018 2.742 1 98.69 90 VAL A C 1
ATOM 695 O O . VAL A 1 90 ? 4.09 0.269 1.597 1 98.69 90 VAL A O 1
ATOM 698 N N . ASN A 1 91 ? 2.562 0.209 3.164 1 98.69 91 ASN A N 1
ATOM 699 C CA . ASN A 1 91 ? 1.594 1.053 2.471 1 98.69 91 ASN A CA 1
ATOM 700 C C . ASN A 1 91 ? 1.193 2.258 3.316 1 98.69 91 ASN A C 1
ATOM 702 O O . ASN A 1 91 ? 0.028 2.658 3.322 1 98.69 91 ASN A O 1
ATOM 706 N N . GLY A 1 92 ? 2.148 2.746 4.109 1 97.81 92 GLY A N 1
ATOM 707 C CA . GLY A 1 92 ? 2.004 3.957 4.906 1 97.81 92 GLY A CA 1
ATOM 708 C C . GLY A 1 92 ? 1.128 3.768 6.129 1 97.81 92 GLY A C 1
ATOM 709 O O . GLY A 1 92 ? 0.583 2.684 6.348 1 97.81 92 GLY A O 1
ATOM 710 N N . ALA A 1 93 ? 1.047 4.855 6.891 1 98 93 ALA A N 1
ATOM 711 C CA . ALA A 1 93 ? 0.087 4.891 7.992 1 98 93 ALA A CA 1
ATOM 712 C C . ALA A 1 93 ? -1.34 4.719 7.48 1 98 93 ALA A C 1
ATOM 714 O O . ALA A 1 93 ? -2.217 4.254 8.211 1 98 93 ALA A O 1
ATOM 715 N N . THR A 1 94 ? -1.483 4.988 6.203 1 98 94 THR A N 1
ATOM 716 C CA . THR A 1 94 ? -2.779 4.82 5.555 1 98 94 THR A CA 1
ATOM 717 C C . THR A 1 94 ? -3.307 3.402 5.758 1 98 94 THR A C 1
ATOM 719 O O . THR A 1 94 ? -4.434 3.215 6.215 1 98 94 THR A O 1
ATOM 722 N N . SER A 1 95 ? -2.473 2.406 5.469 1 98.69 95 SER A N 1
ATOM 723 C CA . SER A 1 95 ? -2.932 1.027 5.598 1 98.69 95 SER A CA 1
ATOM 724 C C . SER A 1 95 ? -3.229 0.673 7.051 1 98.69 95 SER A C 1
ATOM 726 O O . SER A 1 95 ? -4.133 -0.116 7.332 1 98.69 95 SER A O 1
ATOM 728 N N . GLY A 1 96 ? -2.467 1.275 7.98 1 98.81 96 GLY A N 1
ATOM 729 C CA . GLY A 1 96 ? -2.732 1.062 9.391 1 98.81 96 GLY A CA 1
ATOM 730 C C . GLY A 1 96 ? -4.094 1.577 9.828 1 98.81 96 GLY A C 1
ATOM 731 O O . GLY A 1 96 ? -4.82 0.891 10.547 1 98.81 96 GLY A O 1
ATOM 732 N N . MET A 1 97 ? -4.438 2.773 9.391 1 98.69 97 MET A N 1
ATOM 733 C CA . MET A 1 97 ? -5.734 3.357 9.734 1 98.69 97 MET A CA 1
ATOM 734 C C . MET A 1 97 ? -6.871 2.545 9.125 1 98.69 97 MET A C 1
ATOM 736 O O . MET A 1 97 ? -7.887 2.307 9.781 1 98.69 97 MET A O 1
ATOM 740 N N . LEU A 1 98 ? -6.672 2.164 7.879 1 98.81 98 LEU A N 1
ATOM 741 C CA . LEU A 1 98 ? -7.672 1.325 7.23 1 98.81 98 LEU A CA 1
ATOM 742 C C . LEU A 1 98 ? -7.906 0.045 8.023 1 98.81 98 LEU A C 1
ATOM 744 O O . LEU A 1 98 ? -9.047 -0.279 8.367 1 98.81 98 LEU A O 1
ATOM 748 N N . ALA A 1 99 ? -6.836 -0.603 8.359 1 98.69 99 ALA A N 1
ATOM 749 C CA . ALA A 1 99 ? -6.926 -1.895 9.039 1 98.69 99 ALA A CA 1
ATOM 750 C C . ALA A 1 99 ? -7.508 -1.74 10.438 1 98.69 99 ALA A C 1
ATOM 752 O O . ALA A 1 99 ? -8.305 -2.572 10.883 1 98.69 99 ALA A O 1
ATOM 753 N N . ALA A 1 100 ? -7.09 -0.712 11.148 1 98.81 100 ALA A N 1
ATOM 754 C CA . ALA A 1 100 ? -7.59 -0.475 12.5 1 98.81 100 ALA A CA 1
ATOM 755 C C . ALA A 1 100 ? -9.109 -0.326 12.5 1 98.81 100 ALA A C 1
ATOM 757 O O . ALA A 1 100 ? -9.805 -0.985 13.281 1 98.81 100 ALA A O 1
ATOM 758 N N . ILE A 1 101 ? -9.625 0.46 11.633 1 98.69 101 ILE A N 1
ATOM 759 C CA . ILE A 1 101 ? -11.062 0.727 11.594 1 98.69 101 ILE A CA 1
ATOM 760 C C . ILE A 1 101 ? -11.797 -0.505 11.07 1 98.69 101 ILE A C 1
ATOM 762 O O . ILE A 1 101 ? -12.812 -0.917 11.648 1 98.69 101 ILE A O 1
ATOM 766 N N . MET A 1 102 ? -11.281 -1.156 10.062 1 98.12 102 MET A N 1
ATOM 767 C CA . MET A 1 102 ? -11.938 -2.309 9.453 1 98.12 102 MET A CA 1
ATOM 768 C C . MET A 1 102 ? -11.977 -3.486 10.422 1 98.12 102 MET A C 1
ATOM 770 O O . MET A 1 102 ? -12.883 -4.32 10.367 1 98.12 102 MET A O 1
ATOM 774 N N . SER A 1 103 ? -10.992 -3.543 11.273 1 96.44 103 SER A N 1
ATOM 775 C CA . SER A 1 103 ? -10.922 -4.664 12.203 1 96.44 103 SER A CA 1
ATOM 776 C C . SER A 1 103 ? -11.797 -4.426 13.43 1 96.44 103 SER A C 1
ATOM 778 O O . SER A 1 103 ? -12.32 -5.375 14.016 1 96.44 103 SER A O 1
ATOM 780 N N . CYS A 1 104 ? -12.016 -3.139 13.773 1 96.38 104 CYS A N 1
ATOM 781 C CA . CYS A 1 104 ? -12.641 -2.834 15.055 1 96.38 104 CYS A CA 1
ATOM 782 C C . CYS A 1 104 ? -14.07 -2.342 14.859 1 96.38 104 CYS A C 1
ATOM 784 O O . CYS A 1 104 ? -14.859 -2.32 15.812 1 96.38 104 CYS A O 1
ATOM 786 N N . CYS A 1 105 ? -14.383 -1.924 13.688 1 97.44 105 CYS A N 1
ATOM 787 C CA . CYS A 1 105 ? -15.703 -1.354 13.43 1 97.44 105 CYS A CA 1
ATOM 788 C C . CYS A 1 105 ? -16.531 -2.27 12.539 1 97.44 105 CYS A C 1
ATOM 790 O O . CYS A 1 105 ? -16 -3.229 11.969 1 97.44 105 CYS A O 1
ATOM 792 N N . ARG A 1 106 ? -17.891 -2.072 12.625 1 96.5 106 ARG A N 1
ATOM 793 C CA . ARG A 1 106 ? -18.828 -2.91 11.891 1 96.5 106 ARG A CA 1
ATOM 794 C C . ARG A 1 106 ? -19.656 -2.076 10.922 1 96.5 106 ARG A C 1
ATOM 796 O O . ARG A 1 106 ? -19.891 -0.887 11.148 1 96.5 106 ARG A O 1
ATOM 803 N N . PRO A 1 107 ? -20.078 -2.715 9.75 1 97.31 107 PRO A N 1
ATOM 804 C CA . PRO A 1 107 ? -20.969 -2.006 8.828 1 97.31 107 PRO A CA 1
ATOM 805 C C . PRO A 1 107 ? -22.203 -1.443 9.523 1 97.31 107 PRO A C 1
ATOM 807 O O . PRO A 1 107 ? -22.781 -2.1 10.391 1 97.31 107 PRO A O 1
ATOM 810 N N . LYS A 1 108 ? -22.531 -0.163 9.188 1 96.75 108 LYS A N 1
ATOM 811 C CA . LYS A 1 108 ? -23.766 0.518 9.594 1 96.75 108 LYS A CA 1
ATOM 812 C C . LYS A 1 108 ? -23.672 0.987 11.047 1 96.75 108 LYS A C 1
ATOM 814 O O . LYS A 1 108 ? -24.547 1.704 11.523 1 96.75 108 LYS A O 1
ATOM 819 N N . ARG A 1 109 ? -22.672 0.589 11.773 1 97.81 109 ARG A N 1
ATOM 820 C CA . ARG A 1 109 ? -22.406 1.175 13.086 1 97.81 109 ARG A CA 1
ATOM 821 C C . ARG A 1 109 ? -21.656 2.5 12.961 1 97.81 109 ARG A C 1
ATOM 823 O O . ARG A 1 109 ? -21.203 2.852 11.875 1 97.81 109 ARG A O 1
ATOM 830 N N . LYS A 1 110 ? -21.625 3.209 14.047 1 98.44 110 LYS A N 1
ATOM 831 C CA . LYS A 1 110 ? -21.109 4.574 13.961 1 98.44 110 LYS A CA 1
ATOM 832 C C . LYS A 1 110 ? -19.688 4.652 14.484 1 98.44 110 LYS A C 1
ATOM 834 O O . LYS A 1 110 ? -19.266 3.836 15.312 1 98.44 110 LYS A O 1
ATOM 839 N N . VAL A 1 111 ? -18.922 5.586 13.969 1 98.5 111 VAL A N 1
ATOM 840 C CA . VAL A 1 111 ? -17.578 5.93 14.398 1 98.5 111 VAL A CA 1
ATOM 841 C C . VAL A 1 111 ? -17.484 7.438 14.633 1 98.5 111 VAL A C 1
ATOM 843 O O . VAL A 1 111 ? -17.906 8.234 13.789 1 98.5 111 VAL A O 1
ATOM 846 N N . LEU A 1 112 ? -17 7.836 15.789 1 98.31 112 LEU A N 1
ATOM 847 C CA . LEU A 1 112 ? -16.75 9.25 16.062 1 98.31 112 LEU A CA 1
ATOM 848 C C . LEU A 1 112 ? -15.461 9.719 15.406 1 98.31 112 LEU A C 1
ATOM 850 O O . LEU A 1 112 ? -14.391 9.148 15.641 1 98.31 112 LEU A O 1
ATOM 854 N N . VAL A 1 113 ? -15.57 10.758 14.586 1 96.94 113 VAL A N 1
ATOM 855 C CA . VAL A 1 113 ? -14.445 11.18 13.758 1 96.94 113 VAL A CA 1
ATOM 856 C C . VAL A 1 113 ? -14.305 12.695 13.805 1 96.94 113 VAL A C 1
ATOM 858 O O . VAL A 1 113 ? -15.273 13.422 13.555 1 96.94 113 VAL A O 1
ATOM 861 N N . PRO A 1 114 ? -13.094 13.195 14.109 1 96.25 114 PRO A N 1
ATOM 862 C CA . PRO A 1 114 ? -12.922 14.648 14.031 1 96.25 114 PRO A CA 1
ATOM 863 C C . PRO A 1 114 ? -12.922 15.172 12.594 1 96.25 114 PRO A C 1
ATOM 865 O O . PRO A 1 114 ? -12.516 14.461 11.68 1 96.25 114 PRO A O 1
ATOM 868 N N . ARG A 1 115 ? -13.297 16.391 12.398 1 94.88 115 ARG A N 1
ATOM 869 C CA . ARG A 1 115 ? -13.391 17.016 11.078 1 94.88 115 ARG A CA 1
ATOM 870 C C . ARG A 1 115 ? -12.008 17.203 10.461 1 94.88 115 ARG A C 1
ATOM 872 O O . ARG A 1 115 ? -11.875 17.344 9.242 1 94.88 115 ARG A O 1
ATOM 879 N N . ASN A 1 116 ? -11.016 17.172 11.305 1 93.25 116 ASN A N 1
ATOM 880 C CA . ASN A 1 116 ? -9.68 17.391 10.773 1 93.25 116 ASN A CA 1
ATOM 881 C C . ASN A 1 116 ? -8.93 16.078 10.586 1 93.25 116 ASN A C 1
ATOM 883 O O . ASN A 1 116 ? -7.699 16.047 10.641 1 93.25 116 ASN A O 1
ATOM 887 N N . VAL A 1 117 ? -9.617 14.992 10.391 1 94.31 117 VAL A N 1
ATOM 888 C CA . VAL A 1 117 ? -8.984 13.688 10.211 1 94.31 117 VAL A CA 1
ATOM 889 C C . VAL A 1 117 ? -8.305 13.625 8.844 1 94.31 117 VAL A C 1
ATOM 891 O O . VAL A 1 117 ? -8.617 14.422 7.953 1 94.31 117 VAL A O 1
ATOM 894 N N . HIS A 1 118 ? -7.383 12.758 8.781 1 95.44 118 HIS A N 1
ATOM 895 C CA . HIS A 1 118 ? -6.781 12.438 7.492 1 95.44 118 HIS A CA 1
ATOM 896 C C . HIS A 1 118 ? -7.766 11.688 6.598 1 95.44 118 HIS A C 1
ATOM 898 O O . HIS A 1 118 ? -8.602 10.93 7.086 1 95.44 118 HIS A O 1
ATOM 904 N N . GLN A 1 119 ? -7.707 11.797 5.344 1 95.25 1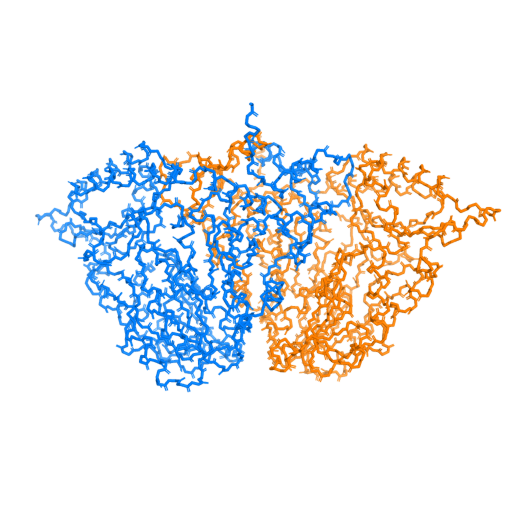19 GLN A N 1
ATOM 905 C CA . GLN A 1 119 ? -8.633 11.211 4.379 1 95.25 119 GLN A CA 1
ATOM 906 C C . GLN A 1 119 ? -8.656 9.695 4.488 1 95.25 119 GLN A C 1
ATOM 908 O O . GLN A 1 119 ? -9.664 9.055 4.16 1 95.25 119 GLN A O 1
ATOM 913 N N . SER A 1 120 ? -7.582 9.062 4.957 1 96.44 120 SER A N 1
ATOM 914 C CA . SER A 1 120 ? -7.543 7.613 5.102 1 96.44 120 SER A CA 1
ATOM 915 C C . SER A 1 120 ? -8.641 7.117 6.031 1 96.44 120 SER A C 1
ATOM 917 O O . SER A 1 120 ? -9.133 5.996 5.883 1 96.44 120 SER A O 1
ATOM 919 N N . VAL A 1 121 ? -9.055 7.922 6.992 1 97.06 121 VAL A N 1
ATOM 920 C CA . VAL A 1 121 ? -10.141 7.551 7.898 1 97.06 121 VAL A CA 1
ATOM 921 C C . VAL A 1 121 ? -11.453 7.469 7.125 1 97.06 121 VAL A C 1
ATOM 923 O O . VAL A 1 121 ? -12.234 6.531 7.312 1 97.06 121 VAL A O 1
ATOM 926 N N . LEU A 1 122 ? -11.68 8.453 6.242 1 96.31 122 LEU A N 1
ATOM 927 C CA . LEU A 1 122 ? -12.883 8.43 5.414 1 96.31 122 LEU A CA 1
ATOM 928 C C . LEU A 1 122 ? -12.883 7.227 4.48 1 96.31 122 LEU A C 1
ATOM 930 O O . LEU A 1 122 ? -13.922 6.605 4.258 1 96.31 122 LEU A O 1
ATOM 934 N N . TYR A 1 123 ? -11.719 6.922 3.977 1 97.56 123 TYR A N 1
ATOM 935 C CA . TYR A 1 123 ? -11.586 5.746 3.119 1 97.56 123 TYR A CA 1
ATOM 936 C C . TYR A 1 123 ? -11.93 4.473 3.883 1 97.56 123 TYR A C 1
ATOM 938 O O . TYR A 1 123 ? -12.609 3.592 3.354 1 97.56 123 TYR A O 1
ATOM 946 N N . ALA A 1 124 ? -11.469 4.418 5.09 1 98.31 124 ALA A N 1
ATOM 947 C CA . ALA A 1 124 ? -11.781 3.262 5.93 1 98.31 124 ALA A CA 1
ATOM 948 C C . ALA A 1 124 ? -13.289 3.135 6.148 1 98.31 124 ALA A C 1
ATOM 950 O O . ALA A 1 124 ? -13.82 2.025 6.195 1 98.31 124 ALA A O 1
ATOM 951 N N . LEU A 1 125 ? -13.969 4.266 6.332 1 98.06 125 LEU A N 1
ATOM 952 C CA . LEU A 1 125 ? -15.414 4.258 6.52 1 98.06 125 LEU A CA 1
ATOM 953 C C . LEU A 1 125 ? -16.125 3.74 5.273 1 98.06 125 LEU A C 1
ATOM 955 O O . LEU A 1 125 ? -17.109 3.016 5.371 1 98.06 125 LEU A O 1
ATOM 959 N N . ILE A 1 126 ? -15.617 4.129 4.133 1 98 126 ILE A N 1
ATOM 960 C CA . ILE A 1 126 ? -16.156 3.633 2.873 1 98 126 ILE A CA 1
ATOM 961 C C . ILE A 1 126 ? -15.969 2.121 2.787 1 98 126 ILE A C 1
ATOM 963 O O . ILE A 1 126 ? -16.906 1.383 2.494 1 98 126 ILE A O 1
ATOM 967 N N . LEU A 1 127 ? -14.766 1.625 3.068 1 98.5 127 LEU A N 1
ATOM 968 C CA . LEU A 1 127 ? -14.43 0.212 2.941 1 98.5 127 LEU A CA 1
ATOM 969 C C . LEU A 1 127 ? -15.195 -0.625 3.961 1 98.5 127 LEU A C 1
ATOM 971 O O . LEU A 1 127 ? -15.656 -1.726 3.646 1 98.5 127 LEU A O 1
ATOM 975 N N . CYS A 1 128 ? -15.328 -0.113 5.133 1 98.12 128 CYS A N 1
ATOM 976 C CA . CYS A 1 128 ? -16.016 -0.814 6.215 1 98.12 128 CYS A CA 1
ATOM 977 C C . CYS A 1 128 ? -17.531 -0.723 6.051 1 98.12 128 CYS A C 1
ATOM 979 O O . CYS A 1 128 ? -18.234 -1.699 6.285 1 98.12 128 CYS A O 1
ATOM 981 N N . GLY A 1 129 ? -18 0.44 5.691 1 98 129 GLY A N 1
ATOM 982 C CA . GLY A 1 129 ? -19.422 0.713 5.656 1 98 129 GLY A CA 1
ATOM 983 C C . GLY A 1 129 ? -19.938 1.334 6.938 1 98 129 GLY A C 1
ATOM 984 O O . GLY A 1 129 ? -21.156 1.349 7.18 1 98 129 GLY A O 1
ATOM 985 N N . SER A 1 130 ? -19.031 1.855 7.746 1 98 130 SER A N 1
ATOM 986 C CA . SER A 1 130 ? -19.422 2.533 8.977 1 98 130 SER A CA 1
ATOM 987 C C . SER A 1 130 ? -19.922 3.947 8.703 1 98 130 SER A C 1
ATOM 989 O O . SER A 1 130 ? -19.641 4.508 7.637 1 98 130 SER A O 1
ATOM 991 N N . ILE A 1 131 ? -20.656 4.492 9.719 1 97.81 131 ILE A N 1
ATOM 992 C CA . ILE A 1 131 ? -21.266 5.812 9.594 1 97.81 131 ILE A CA 1
ATOM 993 C C . ILE A 1 131 ? -20.516 6.812 10.477 1 97.81 131 ILE A C 1
ATOM 995 O O . ILE A 1 131 ? -20.391 6.605 11.688 1 97.81 131 ILE A O 1
ATOM 999 N N . PRO A 1 132 ? -20.078 7.902 9.914 1 97.5 132 PRO A N 1
ATOM 1000 C CA . PRO A 1 132 ? -19.344 8.875 10.719 1 97.5 132 PRO A CA 1
ATOM 1001 C C . PRO A 1 132 ? -20.266 9.758 11.57 1 97.5 132 PRO A C 1
ATOM 1003 O O . PRO A 1 132 ? -21.359 10.117 11.133 1 97.5 132 PRO A O 1
ATOM 1006 N N . VAL A 1 133 ? -19.875 10.023 12.75 1 97.19 133 VAL A N 1
ATOM 1007 C CA . VAL A 1 133 ? -20.328 11.117 13.594 1 97.19 133 VAL A CA 1
ATOM 1008 C C . VAL A 1 133 ? -19.203 12.109 13.82 1 97.19 133 VAL A C 1
ATOM 1010 O O . VAL A 1 133 ? -18.203 11.797 14.492 1 97.19 133 VAL A O 1
ATOM 1013 N N . TYR A 1 134 ? -19.359 13.305 13.336 1 95.56 134 TYR A N 1
ATOM 1014 C CA . TYR A 1 134 ? -18.25 14.242 13.305 1 95.56 134 TYR A CA 1
ATOM 1015 C C . TYR A 1 134 ? -18.188 15.062 14.586 1 95.56 134 TYR A C 1
ATOM 1017 O O . TYR A 1 134 ? -19.219 15.391 15.172 1 95.56 134 TYR A O 1
ATOM 1025 N N . ILE A 1 135 ? -16.984 15.359 14.977 1 95.88 135 ILE A N 1
ATOM 1026 C CA . ILE A 1 135 ? -16.734 16.25 16.094 1 95.88 135 ILE A CA 1
ATOM 1027 C C . ILE A 1 135 ? -15.789 17.375 15.672 1 95.88 135 ILE A C 1
ATOM 1029 O O . ILE A 1 135 ? -15.023 17.203 14.719 1 95.88 135 ILE A O 1
ATOM 1033 N N . ALA A 1 136 ? -15.867 18.469 16.406 1 93.94 136 ALA A N 1
ATOM 1034 C CA . ALA A 1 136 ? -15.07 19.641 16.062 1 93.94 136 ALA A CA 1
ATOM 1035 C C . ALA A 1 136 ? -13.789 19.719 16.891 1 93.94 136 ALA A C 1
ATOM 1037 O O . ALA A 1 136 ? -13.828 19.547 18.109 1 93.94 136 ALA A O 1
ATOM 1038 N N . PRO A 1 137 ? -12.688 19.938 16.188 1 94.44 137 PRO A N 1
ATOM 1039 C CA . PRO A 1 137 ? -11.516 20.375 16.953 1 94.44 137 PRO A CA 1
ATOM 1040 C C . PRO A 1 137 ? -11.633 21.828 17.406 1 94.44 137 PRO A C 1
ATOM 1042 O O . PRO A 1 137 ? -12.5 22.562 16.922 1 94.44 137 PRO A O 1
ATOM 1045 N N . ASN A 1 138 ? -10.812 22.172 18.406 1 92.88 138 ASN A N 1
ATOM 1046 C CA . ASN A 1 138 ? -10.602 23.594 18.578 1 92.88 138 ASN A CA 1
ATOM 1047 C C . ASN A 1 138 ? -9.977 24.234 17.344 1 92.88 138 ASN A C 1
ATOM 1049 O O . ASN A 1 138 ? -8.992 23.719 16.812 1 92.88 138 ASN A O 1
ATOM 1053 N N . TYR A 1 139 ? -10.688 25.25 16.844 1 91.44 139 TYR A N 1
ATOM 1054 C CA . TYR A 1 139 ? -10.234 25.875 15.609 1 91.44 139 TYR A CA 1
ATOM 1055 C C . TYR A 1 139 ? -9.945 27.359 15.82 1 91.44 139 TYR A C 1
ATOM 1057 O O . TYR A 1 139 ? -10.727 28.062 16.453 1 91.44 139 TYR A O 1
ATOM 1065 N N . HIS A 1 140 ? -8.805 27.797 15.352 1 89.75 140 HIS A N 1
ATOM 1066 C CA . HIS A 1 140 ? -8.445 29.203 15.391 1 89.75 140 HIS A CA 1
ATOM 1067 C C . HIS A 1 140 ? -8.586 29.844 14.016 1 89.75 140 HIS A C 1
ATOM 1069 O O . HIS A 1 140 ? -7.66 29.797 13.203 1 89.75 140 HIS A O 1
ATOM 1075 N N . ALA A 1 141 ? -9.57 30.594 13.805 1 87.12 141 ALA A N 1
ATOM 1076 C CA . ALA A 1 141 ? -9.93 31.125 12.492 1 87.12 141 ALA A CA 1
ATOM 1077 C C . ALA A 1 141 ? -8.852 32.062 11.969 1 87.12 141 ALA A C 1
ATOM 1079 O O . ALA A 1 141 ? -8.578 32.094 10.766 1 87.12 141 ALA A O 1
ATOM 1080 N N . ASN A 1 142 ? -8.234 32.812 12.883 1 85.56 142 ASN A N 1
ATOM 1081 C CA . ASN A 1 142 ? -7.238 33.781 12.453 1 85.56 142 ASN A CA 1
ATOM 1082 C C . ASN A 1 142 ? -5.973 33.094 11.938 1 85.56 142 ASN A C 1
ATOM 1084 O O . ASN A 1 142 ? -5.309 33.625 11.031 1 85.56 142 ASN A O 1
ATOM 1088 N N . TYR A 1 143 ? -5.652 32 12.562 1 89.06 143 TYR A N 1
ATOM 1089 C CA . TYR A 1 143 ? -4.461 31.281 12.133 1 89.06 143 TYR A CA 1
ATOM 1090 C C . TYR A 1 143 ? -4.809 30.234 11.078 1 89.06 143 TYR A C 1
ATOM 1092 O O . TYR A 1 143 ? -3.922 29.719 10.398 1 89.06 143 TYR A O 1
ATOM 1100 N N . ASN A 1 144 ? -6.117 29.891 11.008 1 88.81 144 ASN A N 1
ATOM 1101 C CA . ASN A 1 144 ? -6.578 28.812 10.141 1 88.81 144 ASN A CA 1
ATOM 1102 C C . ASN A 1 144 ? -5.918 27.484 10.508 1 88.81 144 ASN A C 1
ATOM 1104 O O . ASN A 1 144 ? -5.375 26.797 9.641 1 88.81 144 ASN A O 1
ATOM 1108 N N . ILE A 1 145 ? -5.914 27.203 11.773 1 91.75 145 ILE A N 1
ATOM 1109 C CA . ILE A 1 145 ? -5.293 25.984 12.297 1 91.75 145 ILE A CA 1
ATOM 1110 C C . ILE A 1 145 ? -6.254 25.281 13.258 1 91.75 145 ILE A C 1
ATOM 1112 O O . ILE A 1 145 ? -6.891 25.922 14.094 1 91.75 145 ILE A O 1
ATOM 1116 N N . ALA A 1 146 ? -6.426 23.969 12.992 1 91.81 146 ALA A N 1
ATOM 1117 C CA . ALA A 1 146 ? -7.133 23.141 13.961 1 91.81 146 ALA A CA 1
ATOM 1118 C C . ALA A 1 146 ? -6.195 22.688 15.078 1 91.81 146 ALA A C 1
ATOM 1120 O O . ALA A 1 146 ? -5.074 22.25 14.82 1 91.81 146 ALA A O 1
ATOM 1121 N N . PHE A 1 147 ? -6.625 22.875 16.312 1 94 147 PHE A N 1
ATOM 1122 C CA . PHE A 1 147 ? -5.855 22.453 17.484 1 94 147 PHE A CA 1
ATOM 1123 C C . PHE A 1 147 ? -6.359 21.125 18.016 1 94 147 PHE A C 1
ATOM 1125 O O . PHE A 1 147 ? -6.676 20.219 17.234 1 94 147 PHE A O 1
ATOM 1132 N N . GLU A 1 148 ? -6.324 20.906 19.281 1 95.06 148 GLU A N 1
ATOM 1133 C CA . GLU A 1 148 ? -6.688 19.625 19.875 1 95.06 148 GLU A CA 1
ATOM 1134 C C . GLU A 1 148 ? -8.203 19.438 19.906 1 95.06 148 GLU A C 1
ATOM 1136 O O . GLU A 1 148 ? -8.953 20.391 19.672 1 95.06 148 GLU A O 1
ATOM 1141 N N . ILE A 1 149 ? -8.617 18.219 20.109 1 96 149 ILE A N 1
ATOM 1142 C CA . ILE A 1 149 ? -10.023 17.875 20.266 1 96 149 ILE A CA 1
ATOM 1143 C C . ILE A 1 149 ? -10.438 18.047 21.719 1 96 149 ILE A C 1
ATOM 1145 O O . ILE A 1 149 ? -9.844 17.438 22.625 1 96 149 ILE A O 1
ATOM 1149 N N . PRO A 1 150 ? -11.453 18.859 21.969 1 95.5 150 PRO A N 1
ATOM 1150 C CA . PRO A 1 150 ? -11.898 18.984 23.359 1 95.5 150 PRO A CA 1
ATOM 1151 C C . PRO A 1 150 ? -12.594 17.734 23.875 1 95.5 150 PRO A C 1
ATOM 1153 O O . PRO A 1 150 ? -13.414 17.141 23.156 1 95.5 150 PRO A O 1
ATOM 1156 N N . GLU A 1 151 ? -12.359 17.375 25.094 1 96.81 151 GLU A N 1
ATOM 1157 C CA . GLU A 1 151 ? -12.953 16.188 25.703 1 96.81 151 GLU A CA 1
ATOM 1158 C C . GLU A 1 151 ? -14.477 16.297 25.75 1 96.81 151 GLU A C 1
ATOM 1160 O O . GLU A 1 151 ? -15.18 15.289 25.594 1 96.81 151 GLU A O 1
ATOM 1165 N N . SER A 1 152 ? -14.93 17.469 25.906 1 95.25 152 SER A N 1
ATOM 1166 C CA . SER A 1 152 ? -16.375 17.703 26.047 1 95.25 152 SER A CA 1
ATOM 1167 C C . SER A 1 152 ? -17.109 17.297 24.766 1 95.25 152 SER A C 1
ATOM 1169 O O . SER A 1 152 ? -18.234 16.781 24.828 1 95.25 152 SER A O 1
ATOM 1171 N N . SER A 1 153 ? -16.5 17.531 23.641 1 93.44 153 SER A N 1
ATOM 1172 C CA . SER A 1 153 ? -17.109 17.156 22.375 1 93.44 153 SER A CA 1
ATOM 1173 C C . SER A 1 153 ? -17.266 15.648 22.266 1 93.44 153 SER A C 1
ATOM 1175 O O . SER A 1 153 ? -18.266 15.172 21.719 1 93.44 153 SER A O 1
ATOM 1177 N N . ILE A 1 154 ? -16.359 14.914 22.766 1 97.19 154 ILE A N 1
ATOM 1178 C CA . ILE A 1 154 ? -16.391 13.461 22.734 1 97.19 154 ILE A CA 1
ATOM 1179 C C . ILE A 1 154 ? -17.453 12.938 23.688 1 97.19 154 ILE A C 1
ATOM 1181 O O . ILE A 1 154 ? -18.266 12.086 23.312 1 97.19 154 ILE A O 1
ATOM 1185 N N . GLU A 1 155 ? -17.469 13.516 24.859 1 96.5 155 GLU A N 1
ATOM 1186 C CA . GLU A 1 155 ? -18.422 13.094 25.859 1 96.5 155 GLU A CA 1
ATOM 1187 C C . GLU A 1 155 ? -19.859 13.32 25.391 1 96.5 155 GLU A C 1
ATOM 1189 O O . GLU A 1 155 ? -20.719 12.461 25.594 1 96.5 155 GLU A O 1
ATOM 1194 N N . GLU A 1 156 ? -20.062 14.438 24.875 1 96.06 156 GLU A N 1
ATOM 1195 C CA . GLU A 1 156 ? -21.406 14.805 24.406 1 96.06 156 GLU A CA 1
ATOM 1196 C C . GLU A 1 156 ? -21.891 13.836 23.344 1 96.06 156 GLU A C 1
ATOM 1198 O O . GLU A 1 156 ? -23.031 13.344 23.406 1 96.06 156 GLU A O 1
ATOM 1203 N N . GLN A 1 157 ? -21.062 13.547 22.375 1 96.31 157 GLN A N 1
ATOM 1204 C CA . GLN A 1 157 ? -21.469 12.68 21.266 1 96.31 157 GLN A CA 1
ATOM 1205 C C . GLN A 1 157 ? -21.641 11.242 21.734 1 96.31 157 GLN A C 1
ATOM 1207 O O . GLN A 1 157 ? -22.531 10.531 21.266 1 96.31 157 GLN A O 1
ATOM 1212 N N . LEU A 1 158 ? -20.781 10.781 22.656 1 97.62 158 LEU A N 1
ATOM 1213 C CA . LEU A 1 158 ? -20.922 9.43 23.172 1 97.62 158 LEU A CA 1
ATOM 1214 C C . LEU A 1 158 ? -22.219 9.273 23.969 1 97.62 158 LEU A C 1
ATOM 1216 O O . LEU A 1 158 ? -22.844 8.203 23.953 1 97.62 158 LEU A O 1
ATOM 1220 N N . ARG A 1 159 ? -22.609 10.375 24.609 1 96.75 159 ARG A N 1
ATOM 1221 C CA . ARG A 1 159 ? -23.875 10.359 25.328 1 96.75 159 ARG A CA 1
ATOM 1222 C C . ARG A 1 159 ? -25.047 10.328 24.359 1 96.75 159 ARG A C 1
ATOM 1224 O O . ARG A 1 159 ? -25.984 9.531 24.531 1 96.75 159 ARG A O 1
ATOM 1231 N N . GLU A 1 160 ? -25 11.109 23.375 1 97.06 160 GLU A N 1
ATOM 1232 C CA . GLU A 1 160 ? -26.078 11.234 22.406 1 97.06 160 GLU A CA 1
ATOM 1233 C C . GLU A 1 160 ? -26.266 9.953 21.609 1 97.06 160 GLU A C 1
ATOM 1235 O O . GLU A 1 160 ? -27.375 9.609 21.219 1 97.06 160 GLU A O 1
ATOM 1240 N N . HIS A 1 161 ? -25.188 9.281 21.312 1 97.31 161 HIS A N 1
ATOM 1241 C CA . HIS A 1 161 ? -25.219 8.094 20.469 1 97.31 161 HIS A CA 1
ATOM 1242 C C . HIS A 1 161 ? -24.875 6.84 21.266 1 97.31 161 HIS A C 1
ATOM 1244 O O . HIS A 1 161 ? -24.172 5.957 20.766 1 97.31 161 HIS A O 1
ATOM 1250 N N . ARG A 1 162 ? -25.359 6.777 22.422 1 95 162 ARG A N 1
ATOM 1251 C CA . ARG A 1 162 ? -25.031 5.691 23.344 1 95 162 ARG A CA 1
ATOM 1252 C C . ARG A 1 162 ? -25.375 4.336 22.734 1 95 162 ARG A C 1
ATOM 1254 O O . ARG A 1 162 ? -26.5 4.133 22.266 1 95 162 ARG A O 1
ATOM 1261 N N . GLY A 1 163 ? -24.375 3.465 22.688 1 94.62 163 GLY A N 1
ATOM 1262 C CA . GLY A 1 163 ? -24.594 2.1 22.234 1 94.62 163 GLY A CA 1
ATOM 1263 C C . GLY A 1 163 ? -24.469 1.94 20.734 1 94.62 163 GLY A C 1
ATOM 1264 O O . GLY A 1 163 ? -24.516 0.822 20.219 1 94.62 163 GLY A O 1
ATOM 1265 N N . GLU A 1 164 ? -24.188 3.014 20.047 1 97.38 164 GLU A N 1
ATOM 1266 C CA . GLU A 1 164 ? -24.172 2.955 18.578 1 97.38 164 GLU A CA 1
ATOM 1267 C C . GLU A 1 164 ? -22.75 3.09 18.031 1 97.38 164 GLU A C 1
ATOM 1269 O O . GLU A 1 164 ? -22.5 2.787 16.875 1 97.38 164 GLU A O 1
ATOM 1274 N N . ILE A 1 165 ? -21.859 3.516 18.875 1 98.31 165 ILE A N 1
ATOM 1275 C CA . ILE A 1 165 ? -20.516 3.867 18.438 1 98.31 165 ILE A CA 1
ATOM 1276 C C . ILE A 1 165 ? -19.562 2.711 18.703 1 98.31 165 ILE A C 1
ATOM 1278 O O . ILE A 1 165 ? -19.469 2.225 19.844 1 98.31 165 ILE A O 1
ATOM 1282 N N . ASP A 1 166 ? -18.812 2.326 17.688 1 97.88 166 ASP A N 1
ATOM 1283 C CA . ASP A 1 166 ? -17.828 1.259 17.828 1 97.88 166 ASP A CA 1
ATOM 1284 C C . ASP A 1 166 ? -16.469 1.817 18.281 1 97.88 166 ASP A C 1
ATOM 1286 O O . ASP A 1 166 ? -15.758 1.179 19.047 1 97.88 166 ASP A O 1
ATOM 1290 N N . ALA A 1 167 ? -16.141 3.02 17.75 1 98.69 167 ALA A N 1
ATOM 1291 C CA . ALA A 1 167 ? -14.797 3.539 18 1 98.69 167 ALA A CA 1
ATOM 1292 C C . ALA A 1 167 ? -14.781 5.062 17.938 1 98.69 167 ALA A C 1
ATOM 1294 O O . ALA A 1 167 ? -15.656 5.676 17.312 1 98.69 167 ALA A O 1
ATOM 1295 N N . VAL A 1 168 ? -13.844 5.617 18.609 1 98.75 168 VAL A N 1
ATOM 1296 C CA . VAL A 1 168 ? -13.461 7.02 18.516 1 98.75 168 VAL A CA 1
ATOM 1297 C C . VAL A 1 168 ? -12.086 7.133 17.844 1 98.75 168 VAL A C 1
ATOM 1299 O O . VAL A 1 168 ? -11.133 6.469 18.266 1 98.75 168 VAL A O 1
ATOM 1302 N N . VAL A 1 169 ? -11.992 7.934 16.797 1 98.62 169 VAL A N 1
ATOM 1303 C CA . VAL A 1 169 ? -10.727 8.203 16.141 1 98.62 169 VAL A CA 1
ATOM 1304 C C . VAL A 1 169 ? -10.25 9.617 16.484 1 98.62 169 VAL A C 1
ATOM 1306 O O . VAL A 1 169 ? -11.039 10.57 16.453 1 98.62 169 VAL A O 1
ATOM 1309 N N . ILE A 1 170 ? -8.961 9.727 16.844 1 98.12 170 ILE A N 1
ATOM 1310 C CA . ILE A 1 170 ? -8.359 11.023 17.156 1 98.12 170 ILE A CA 1
ATOM 1311 C C . ILE A 1 170 ? -7.047 11.18 16.391 1 98.12 170 ILE A C 1
ATOM 1313 O O . ILE A 1 170 ? -6.273 10.227 16.266 1 98.12 170 ILE A O 1
ATOM 1317 N N . VAL A 1 171 ? -6.859 12.328 15.852 1 97.5 171 VAL A N 1
ATOM 1318 C CA . VAL A 1 171 ? -5.562 12.664 15.273 1 97.5 171 VAL A CA 1
ATOM 1319 C C . VAL A 1 171 ? -4.727 13.43 16.297 1 97.5 171 VAL A C 1
ATOM 1321 O O . VAL A 1 171 ? -5.102 14.523 16.734 1 97.5 171 VAL A O 1
ATOM 1324 N N . SER A 1 172 ? -3.605 12.836 16.688 1 98.19 172 SER A N 1
ATOM 1325 C CA . SER A 1 172 ? -2.777 13.445 17.734 1 98.19 172 SER A CA 1
ATOM 1326 C C . SER A 1 172 ? -1.351 12.914 17.688 1 98.19 172 SER A C 1
ATOM 1328 O O . SER A 1 172 ? -1.124 11.719 17.891 1 98.19 172 SER A O 1
ATOM 1330 N N . PRO A 1 173 ? -0.328 13.828 17.469 1 97.75 173 PRO A N 1
ATOM 1331 C CA . PRO A 1 173 ? -0.484 15.258 17.203 1 97.75 173 PRO A CA 1
ATOM 1332 C C . PRO A 1 173 ? -1.099 15.539 15.828 1 97.75 173 PRO A C 1
ATOM 1334 O O . PRO A 1 173 ? -1.075 14.672 14.953 1 97.75 173 PRO A O 1
ATOM 1337 N N . ASN A 1 174 ? -1.755 16.625 15.75 1 95.31 174 ASN A N 1
ATOM 1338 C CA . ASN A 1 174 ? -2.16 17.047 14.406 1 95.31 174 ASN A CA 1
ATOM 1339 C C . ASN A 1 174 ? -0.973 17.547 13.594 1 95.31 174 ASN A C 1
ATOM 1341 O O . ASN A 1 174 ? 0.17 17.484 14.047 1 95.31 174 ASN A O 1
ATOM 1345 N N . TYR A 1 175 ? -1.273 17.938 12.445 1 92.62 175 TYR A N 1
ATOM 1346 C CA . TYR A 1 175 ? -0.221 18.297 11.5 1 92.62 175 TYR A CA 1
ATOM 1347 C C . TYR A 1 175 ? 0.61 19.453 12.023 1 92.62 175 TYR A C 1
ATOM 1349 O O . TYR A 1 175 ? 1.792 19.578 11.695 1 92.62 175 TYR A O 1
ATOM 1357 N N . HIS A 1 176 ? 0.07 20.266 12.875 1 96.69 176 HIS A N 1
ATOM 1358 C CA . HIS A 1 176 ? 0.711 21.469 13.391 1 96.69 176 HIS A CA 1
ATOM 1359 C C . HIS A 1 176 ? 1.399 21.203 14.727 1 96.69 176 HIS A C 1
ATOM 1361 O O . HIS A 1 176 ? 2 22.094 15.312 1 96.69 176 HIS A O 1
ATOM 1367 N N . GLY A 1 177 ? 1.281 20 15.242 1 97.19 177 GLY A N 1
ATOM 1368 C CA . GLY A 1 177 ? 2.061 19.594 16.391 1 97.19 177 GLY A CA 1
ATOM 1369 C C . GLY A 1 177 ? 1.272 19.641 17.688 1 97.19 177 GLY A C 1
ATOM 1370 O O . GLY A 1 177 ? 1.81 19.344 18.766 1 97.19 177 GLY A O 1
ATOM 1371 N N . TYR A 1 178 ? 0.029 19.984 17.625 1 97.5 178 TYR A N 1
ATOM 1372 C CA . TYR A 1 178 ? -0.776 20.062 18.844 1 97.5 178 TYR A CA 1
ATOM 1373 C C . TYR A 1 178 ? -1.323 18.688 19.203 1 97.5 178 TYR A C 1
ATOM 1375 O O . TYR A 1 178 ? -1.726 17.906 18.344 1 97.5 178 TYR A O 1
ATOM 1383 N N . VAL A 1 179 ? -1.338 18.391 20.516 1 98.12 179 VAL A N 1
ATOM 1384 C CA . VAL A 1 179 ? -1.653 17.062 21.016 1 98.12 179 VAL A CA 1
ATOM 1385 C C . VAL A 1 179 ? -2.893 17.125 21.906 1 98.12 179 VAL A C 1
ATOM 1387 O O . VAL A 1 179 ? -3 18 22.781 1 98.12 179 VAL A O 1
ATOM 1390 N N . SER A 1 180 ? -3.824 16.266 21.672 1 98.06 180 SER A N 1
ATOM 1391 C CA . SER A 1 180 ? -5.016 16.156 22.516 1 98.06 180 SER A CA 1
ATOM 1392 C C . SER A 1 180 ? -4.711 15.43 23.812 1 98.06 180 SER A C 1
ATOM 1394 O O . SER A 1 180 ? -3.674 14.773 23.938 1 98.06 180 SER A O 1
ATOM 1396 N N . ASN A 1 181 ? -5.617 15.648 24.797 1 97.94 181 ASN A N 1
ATOM 1397 C CA . ASN A 1 181 ? -5.488 14.945 26.078 1 97.94 181 ASN A CA 1
ATOM 1398 C C . ASN A 1 181 ? -5.953 13.5 25.953 1 97.94 181 ASN A C 1
ATOM 1400 O O . ASN A 1 181 ? -7.043 13.148 26.422 1 97.94 181 ASN A O 1
ATOM 1404 N N . ILE A 1 182 ? -5.059 12.641 25.516 1 98.5 182 ILE A N 1
ATOM 1405 C CA . ILE A 1 182 ? -5.402 11.258 25.188 1 98.5 182 ILE A CA 1
ATOM 1406 C C . ILE A 1 182 ? -5.762 10.508 26.469 1 98.5 182 ILE A C 1
ATOM 1408 O O . ILE A 1 182 ? -6.633 9.633 26.453 1 98.5 182 ILE A O 1
ATOM 1412 N N . SER A 1 183 ? -5.113 10.867 27.578 1 98.31 183 SER A N 1
ATOM 1413 C CA . SER A 1 183 ? -5.406 10.203 28.844 1 98.31 183 SER A CA 1
ATOM 1414 C C . SER A 1 183 ? -6.871 10.375 29.234 1 98.31 183 SER A C 1
ATOM 1416 O O . SER A 1 183 ? -7.562 9.398 29.516 1 98.31 183 SER A O 1
ATOM 1418 N N . ASP A 1 184 ? -7.336 11.602 29.25 1 98.25 184 ASP A N 1
ATOM 1419 C CA . ASP A 1 184 ? -8.727 11.875 29.578 1 98.25 184 ASP A CA 1
ATOM 1420 C C . ASP A 1 184 ? -9.672 11.266 28.547 1 98.25 184 ASP A C 1
ATOM 1422 O O . ASP A 1 184 ? -10.719 10.703 28.906 1 98.25 184 ASP A O 1
ATOM 1426 N N . ILE A 1 185 ? -9.32 11.367 27.312 1 98.38 185 ILE A N 1
ATOM 1427 C CA . ILE A 1 185 ? -10.156 10.828 26.234 1 98.38 185 ILE A CA 1
ATOM 1428 C C . ILE A 1 185 ? -10.273 9.312 26.391 1 98.38 185 ILE A C 1
ATOM 1430 O O . ILE A 1 185 ? -11.352 8.742 26.203 1 98.38 185 ILE A O 1
ATOM 1434 N N . SER A 1 186 ? -9.141 8.695 26.688 1 98.44 186 SER A N 1
ATOM 1435 C CA . SER A 1 186 ? -9.141 7.246 26.891 1 98.44 186 SER A CA 1
ATOM 1436 C C . SER A 1 186 ? -10.078 6.84 28.016 1 98.44 186 SER A C 1
ATOM 1438 O O . SER A 1 186 ? -10.789 5.836 27.906 1 98.44 186 SER A O 1
ATOM 1440 N N . GLU A 1 187 ? -10.117 7.57 29.094 1 98.19 187 GLU A N 1
ATOM 1441 C CA . GLU A 1 187 ? -11.008 7.289 30.219 1 98.19 187 GLU A CA 1
ATOM 1442 C C . GLU A 1 187 ? -12.477 7.414 29.797 1 98.19 187 GLU A C 1
ATOM 1444 O O . GLU A 1 187 ? -13.305 6.59 30.172 1 98.19 187 GLU A O 1
ATOM 1449 N N . ILE A 1 188 ? -12.727 8.461 29.062 1 98.19 188 ILE A N 1
ATOM 1450 C CA . ILE A 1 188 ? -14.078 8.68 28.562 1 98.19 188 ILE A CA 1
ATOM 1451 C C . ILE A 1 188 ? -14.5 7.496 27.688 1 98.19 188 ILE A C 1
ATOM 1453 O O . ILE A 1 188 ? -15.609 6.977 27.828 1 98.19 188 ILE A O 1
ATOM 1457 N N . CYS A 1 189 ? -13.625 7.043 26.797 1 98 189 CYS A N 1
ATOM 1458 C CA . CYS A 1 189 ? -13.914 5.922 25.906 1 98 189 CYS A CA 1
ATOM 1459 C C . CYS A 1 189 ? -14.148 4.641 26.703 1 98 189 CYS A C 1
ATOM 1461 O O . CYS A 1 189 ? -15.086 3.893 26.422 1 98 189 CYS A O 1
ATOM 1463 N N . ARG A 1 190 ? -13.344 4.395 27.688 1 96.62 190 ARG A N 1
ATOM 1464 C CA . ARG A 1 190 ? -13.461 3.197 28.516 1 96.62 190 ARG A CA 1
ATOM 1465 C C . ARG A 1 190 ? -14.797 3.158 29.25 1 96.62 190 ARG A C 1
ATOM 1467 O O . ARG A 1 190 ? -15.445 2.115 29.312 1 96.62 190 ARG A O 1
ATOM 1474 N N . ARG A 1 191 ? -15.188 4.305 29.766 1 96.19 191 ARG A N 1
ATOM 1475 C CA . ARG A 1 191 ? -16.438 4.391 30.5 1 96.19 191 ARG A CA 1
ATOM 1476 C C . ARG A 1 191 ? -17.625 4.098 29.578 1 96.19 191 ARG A C 1
ATOM 1478 O O . ARG A 1 191 ? -18.688 3.668 30.047 1 96.19 191 ARG A O 1
ATOM 1485 N N . ASN A 1 192 ? -17.469 4.297 28.359 1 96.94 192 ASN A N 1
ATOM 1486 C CA . ASN A 1 192 ? -18.547 4.098 27.406 1 96.94 192 ASN A CA 1
ATOM 1487 C C . ASN A 1 192 ? -18.359 2.832 26.578 1 96.94 192 ASN A C 1
ATOM 1489 O O . ASN A 1 192 ? -19.094 2.586 25.625 1 96.94 192 ASN A O 1
ATOM 1493 N N . ASP A 1 193 ? -17.328 2.047 26.828 1 95.81 193 ASP A N 1
ATOM 1494 C CA . ASP A 1 193 ? -17 0.781 26.172 1 95.81 193 ASP A CA 1
ATOM 1495 C C . ASP A 1 193 ? -16.812 0.972 24.672 1 95.81 193 ASP A C 1
ATOM 1497 O O . ASP A 1 193 ? -17.422 0.268 23.875 1 95.81 193 ASP A O 1
ATOM 1501 N N . VAL A 1 194 ? -16.062 1.977 24.328 1 97.94 194 VAL A N 1
ATOM 1502 C CA . VAL A 1 194 ? -15.742 2.256 22.922 1 97.94 194 VAL A CA 1
ATOM 1503 C C . VAL A 1 194 ? -14.234 2.191 22.719 1 97.94 194 VAL A C 1
ATOM 1505 O O . VAL A 1 194 ? -13.461 2.523 23.625 1 97.94 194 VAL A O 1
ATOM 1508 N N . ILE A 1 195 ? -13.789 1.724 21.547 1 98.56 195 ILE A N 1
ATOM 1509 C CA . ILE A 1 195 ? -12.375 1.58 21.219 1 98.56 195 ILE A CA 1
ATOM 1510 C C . ILE A 1 195 ? -11.789 2.941 20.844 1 98.56 195 ILE A C 1
ATOM 1512 O O . ILE A 1 195 ? -12.406 3.713 20.109 1 98.56 195 ILE A O 1
ATOM 1516 N N . LEU A 1 196 ? -10.641 3.309 21.359 1 98.88 196 LEU A N 1
ATOM 1517 C CA . LEU A 1 196 ? -9.945 4.535 21 1 98.88 196 LEU A CA 1
ATOM 1518 C C . LEU A 1 196 ? -8.812 4.242 20.016 1 98.88 196 LEU A C 1
ATOM 1520 O O . LEU A 1 196 ? -7.859 3.535 20.359 1 98.88 196 LEU A O 1
ATOM 1524 N N . ILE A 1 197 ? -8.93 4.742 18.828 1 98.94 197 ILE A N 1
ATOM 1525 C CA . ILE A 1 197 ? -7.906 4.676 17.797 1 98.94 197 ILE A CA 1
ATOM 1526 C C . ILE A 1 197 ? -7.25 6.043 17.625 1 98.94 197 ILE A C 1
ATOM 1528 O O . ILE A 1 197 ? -7.93 7.039 17.359 1 98.94 197 ILE A O 1
ATOM 1532 N N . VAL A 1 198 ? -5.949 6.105 17.734 1 98.88 198 VAL A N 1
ATOM 1533 C CA . VAL A 1 198 ? -5.258 7.387 17.609 1 98.88 198 VAL A CA 1
ATOM 1534 C C . VAL A 1 198 ? -4.359 7.359 16.375 1 98.88 198 VAL A C 1
ATOM 1536 O O . VAL A 1 198 ? -3.467 6.512 16.266 1 98.88 198 VAL A O 1
ATOM 1539 N N . ASP A 1 199 ? -4.664 8.25 15.477 1 98.5 199 ASP A N 1
ATOM 1540 C CA . ASP A 1 199 ? -3.746 8.555 14.383 1 98.5 199 ASP A CA 1
ATOM 1541 C C . ASP A 1 199 ? -2.568 9.398 14.883 1 98.5 199 ASP A C 1
ATOM 1543 O O . ASP A 1 199 ? -2.656 10.625 14.945 1 98.5 199 ASP A O 1
ATOM 1547 N N . GLU A 1 200 ? -1.549 8.734 15.172 1 98.75 200 GLU A N 1
ATOM 1548 C CA . GLU A 1 200 ? -0.324 9.375 15.641 1 98.75 200 GLU A CA 1
ATOM 1549 C C . GLU A 1 200 ? 0.772 9.312 14.586 1 98.75 200 GLU A C 1
ATOM 1551 O O . GLU A 1 200 ? 1.943 9.102 14.906 1 98.75 200 GLU A O 1
ATOM 1556 N N . ALA A 1 201 ? 0.364 9.453 13.344 1 98.06 201 ALA A N 1
ATOM 1557 C CA . ALA A 1 201 ? 1.299 9.406 12.219 1 98.06 201 ALA A CA 1
ATOM 1558 C C . ALA A 1 201 ? 2.451 10.383 12.43 1 98.06 201 ALA A C 1
ATOM 1560 O O . ALA A 1 201 ? 3.568 10.141 11.961 1 98.06 201 ALA A O 1
ATOM 1561 N N . HIS A 1 202 ? 2.234 11.43 13.18 1 97.69 202 HIS A N 1
ATOM 1562 C CA . HIS A 1 202 ? 3.225 12.484 13.344 1 97.69 202 HIS A CA 1
ATOM 1563 C C . HIS A 1 202 ? 3.832 12.461 14.742 1 97.69 202 HIS A C 1
ATOM 1565 O O . HIS A 1 202 ? 4.445 13.445 15.164 1 97.69 202 HIS A O 1
ATOM 1571 N N . GLY A 1 203 ? 3.67 11.398 15.508 1 98.38 203 GLY A N 1
ATOM 1572 C CA . GLY A 1 203 ? 4.125 11.438 16.891 1 98.38 203 GLY A CA 1
ATOM 1573 C C . GLY A 1 203 ? 4.961 10.227 17.281 1 98.38 203 GLY A C 1
ATOM 1574 O O . GLY A 1 203 ? 5.133 9.938 18.469 1 98.38 203 GLY A O 1
ATOM 1575 N N . ALA A 1 204 ? 5.523 9.523 16.328 1 98.44 204 ALA A N 1
ATOM 1576 C CA . ALA A 1 204 ? 6.258 8.289 16.609 1 98.44 204 ALA A CA 1
ATOM 1577 C C . ALA A 1 204 ? 7.484 8.57 17.469 1 98.44 204 ALA A C 1
ATOM 1579 O O . ALA A 1 204 ? 7.941 7.691 18.203 1 98.44 204 ALA A O 1
ATOM 1580 N N . HIS A 1 205 ? 8.047 9.75 17.422 1 98.5 205 HIS A N 1
ATOM 1581 C CA . HIS A 1 205 ? 9.289 10.078 18.109 1 98.5 205 HIS A CA 1
ATOM 1582 C C . HIS A 1 205 ? 9.023 10.453 19.562 1 98.5 205 HIS A C 1
ATOM 1584 O O . HIS A 1 205 ? 9.961 10.555 20.375 1 98.5 205 HIS A O 1
ATOM 1590 N N . PHE A 1 206 ? 7.785 10.578 20.016 1 98.69 206 PHE A N 1
ATOM 1591 C CA . PHE A 1 206 ? 7.43 11.109 21.328 1 98.69 206 PHE A CA 1
ATOM 1592 C C . PHE A 1 206 ? 8.016 10.25 22.438 1 98.69 206 PHE A C 1
ATOM 1594 O O . PHE A 1 206 ? 8.445 10.766 23.469 1 98.69 206 PHE A O 1
ATOM 1601 N N . ILE A 1 207 ? 8.117 9.016 22.25 1 98.5 207 ILE A N 1
ATOM 1602 C CA . ILE A 1 207 ? 8.469 8.086 23.312 1 98.5 207 ILE A CA 1
ATOM 1603 C C . ILE A 1 207 ? 9.969 8.164 23.578 1 98.5 207 ILE A C 1
ATOM 1605 O O . ILE A 1 207 ? 10.438 7.68 24.625 1 98.5 207 ILE A O 1
ATOM 1609 N N . PHE A 1 208 ? 10.758 8.812 22.781 1 98.44 208 PHE A N 1
ATOM 1610 C CA . PHE A 1 208 ? 12.211 8.672 22.844 1 98.44 208 PHE A CA 1
ATOM 1611 C C . PHE A 1 208 ? 12.836 9.844 23.578 1 98.44 208 PHE A C 1
ATOM 1613 O O . PHE A 1 208 ? 14.055 9.883 23.766 1 98.44 208 PHE A O 1
ATOM 1620 N N . HIS A 1 209 ? 12.062 10.828 24 1 98.31 209 HIS A N 1
ATOM 1621 C CA . HIS A 1 209 ? 12.609 11.969 24.719 1 98.31 209 HIS A CA 1
ATOM 1622 C C . HIS A 1 209 ? 11.555 12.594 25.641 1 98.31 209 HIS A C 1
ATOM 1624 O O . HIS A 1 209 ? 10.414 12.805 25.219 1 98.31 209 HIS A O 1
ATOM 1630 N N . PRO A 1 210 ? 11.844 12.945 26.797 1 97.44 210 PRO A N 1
ATOM 1631 C CA . PRO A 1 210 ? 10.875 13.406 27.797 1 97.44 210 PRO A CA 1
ATOM 1632 C C . PRO A 1 210 ? 10.328 14.797 27.484 1 97.44 210 PRO A C 1
ATOM 1634 O O . PRO A 1 210 ? 9.32 15.211 28.047 1 97.44 210 PRO A O 1
ATOM 1637 N N . SER A 1 211 ? 11.008 15.539 26.609 1 97.12 211 SER A N 1
ATOM 1638 C CA . SER A 1 211 ? 10.562 16.891 26.281 1 97.12 211 SER A CA 1
ATOM 1639 C C . SER A 1 211 ? 9.359 16.875 25.344 1 97.12 211 SER A C 1
ATOM 1641 O O . SER A 1 211 ? 8.734 17.906 25.109 1 97.12 211 SER A O 1
ATOM 1643 N N . PHE A 1 212 ? 9.039 15.695 24.875 1 98.19 212 PHE A N 1
ATOM 1644 C CA . PHE A 1 212 ? 7.871 15.562 24.016 1 98.19 212 PHE A CA 1
ATOM 1645 C C . PHE A 1 212 ? 6.645 15.156 24.812 1 98.19 212 PHE A C 1
ATOM 1647 O O . PHE A 1 212 ? 6.766 14.664 25.938 1 98.19 212 PHE A O 1
ATOM 1654 N N . PRO A 1 213 ? 5.414 15.391 24.234 1 98.12 213 PRO A N 1
ATOM 1655 C CA . PRO A 1 213 ? 4.199 14.906 24.891 1 98.12 213 PRO A CA 1
ATOM 1656 C C . PRO A 1 213 ? 4.188 13.391 25.094 1 98.12 213 PRO A C 1
ATOM 1658 O O . PRO A 1 213 ? 4.93 12.68 24.406 1 98.12 213 PRO A O 1
ATOM 1661 N N . PRO A 1 214 ? 3.355 12.984 26.016 1 97.81 214 PRO A N 1
ATOM 1662 C CA . PRO A 1 214 ? 3.293 11.531 26.219 1 97.81 214 PRO A CA 1
ATOM 1663 C C . PRO A 1 214 ? 2.736 10.797 25 1 97.81 214 PRO A C 1
ATOM 1665 O O . PRO A 1 214 ? 1.806 11.289 24.344 1 97.81 214 PRO A O 1
ATOM 1668 N N . PRO A 1 215 ? 3.354 9.641 24.672 1 98.19 215 PRO A N 1
ATOM 1669 C CA . PRO A 1 215 ? 2.814 8.852 23.578 1 98.19 215 PRO A CA 1
ATOM 1670 C C . PRO A 1 215 ? 1.387 8.367 23.828 1 98.19 215 PRO A C 1
ATOM 1672 O O . PRO A 1 215 ? 1.029 8.062 24.969 1 98.19 215 PRO A O 1
ATOM 1675 N N . ALA A 1 216 ? 0.617 8.195 22.781 1 98.69 216 ALA A N 1
ATOM 1676 C CA . ALA A 1 216 ? -0.804 7.867 22.875 1 98.69 216 ALA A CA 1
ATOM 1677 C C . ALA A 1 216 ? -1.012 6.504 23.531 1 98.69 216 ALA A C 1
ATOM 1679 O O . ALA A 1 216 ? -1.927 6.324 24.328 1 98.69 216 ALA A O 1
ATOM 1680 N N . LEU A 1 217 ? -0.194 5.559 23.156 1 98.5 217 LEU A N 1
ATOM 1681 C CA . LEU A 1 217 ? -0.36 4.215 23.688 1 98.5 217 LEU A CA 1
ATOM 1682 C C . LEU A 1 217 ? -0.169 4.211 25.203 1 98.5 217 LEU A C 1
ATOM 1684 O O . LEU A 1 217 ? -0.93 3.568 25.938 1 98.5 217 LEU A O 1
ATOM 1688 N N . ARG A 1 218 ? 0.79 4.945 25.719 1 97.81 218 ARG A N 1
ATOM 1689 C CA . ARG A 1 218 ? 1.045 5.055 27.156 1 97.81 218 ARG A CA 1
ATOM 1690 C C . ARG A 1 218 ? -0.049 5.859 27.844 1 97.81 218 ARG A C 1
ATOM 1692 O O . ARG A 1 218 ? -0.206 5.785 29.062 1 97.81 218 ARG A O 1
ATOM 1699 N N . SER A 1 219 ? -0.709 6.59 27.062 1 98.38 219 SER A N 1
ATOM 1700 C CA . SER A 1 219 ? -1.771 7.438 27.594 1 98.38 219 SER A CA 1
ATOM 1701 C C . SER A 1 219 ? -3.117 6.727 27.562 1 98.38 219 SER A C 1
ATOM 1703 O O . SER A 1 219 ? -4.16 7.34 27.797 1 98.38 219 SER A O 1
ATOM 1705 N N . GLY A 1 220 ? -3.154 5.504 27.109 1 98.38 220 GLY A N 1
ATOM 1706 C CA . GLY A 1 220 ? -4.352 4.695 27.266 1 98.38 220 GLY A CA 1
ATOM 1707 C C . GLY A 1 220 ? -5.039 4.383 25.953 1 98.38 220 GLY A C 1
ATOM 1708 O O . GLY A 1 220 ? -6.082 3.723 25.938 1 98.38 220 GLY A O 1
ATOM 1709 N N . ALA A 1 221 ? -4.52 4.805 24.828 1 98.81 221 ALA A N 1
ATOM 1710 C CA . ALA A 1 221 ? -5.109 4.461 23.531 1 98.81 221 ALA A CA 1
ATOM 1711 C C . ALA A 1 221 ? -5.102 2.951 23.312 1 98.81 221 ALA A C 1
ATOM 1713 O O . ALA A 1 221 ? -4.191 2.256 23.781 1 98.81 221 ALA A O 1
ATOM 1714 N N . ASP A 1 222 ? -6.121 2.422 22.594 1 98.81 222 ASP A N 1
ATOM 1715 C CA . ASP A 1 222 ? -6.188 0.997 22.297 1 98.81 222 ASP A CA 1
ATOM 1716 C C . ASP A 1 222 ? -5.316 0.653 21.094 1 98.81 222 ASP A C 1
ATOM 1718 O O . ASP A 1 222 ? -4.621 -0.363 21.094 1 98.81 222 ASP A O 1
ATOM 1722 N N . ILE A 1 223 ? -5.414 1.432 20.062 1 98.94 223 ILE A N 1
ATOM 1723 C CA . ILE A 1 223 ? -4.676 1.266 18.812 1 98.94 223 ILE A CA 1
ATOM 1724 C C . ILE A 1 223 ? -3.994 2.582 18.438 1 98.94 223 ILE A C 1
ATOM 1726 O O . ILE A 1 223 ? -4.609 3.648 18.516 1 98.94 223 ILE A O 1
ATOM 1730 N N . VAL A 1 224 ? -2.754 2.51 18.031 1 98.94 224 VAL A N 1
ATOM 1731 C CA . VAL A 1 224 ? -2.002 3.672 17.562 1 98.94 224 VAL A CA 1
ATOM 1732 C C . VAL A 1 224 ? -1.337 3.355 16.234 1 98.94 224 VAL A C 1
ATOM 1734 O O . VAL A 1 224 ? -0.799 2.264 16.031 1 98.94 224 VAL A O 1
ATOM 1737 N N . VAL A 1 225 ? -1.414 4.309 15.312 1 98.88 225 VAL A N 1
ATOM 1738 C CA . VAL A 1 225 ? -0.758 4.152 14.023 1 98.88 225 VAL A CA 1
ATOM 1739 C C . VAL A 1 225 ? 0.294 5.246 13.844 1 98.88 225 VAL A C 1
ATOM 1741 O O . VAL A 1 225 ? -0 6.43 14 1 98.88 225 VAL A O 1
ATOM 1744 N N . HIS A 1 226 ? 1.508 4.812 13.484 1 98.75 226 HIS A N 1
ATOM 1745 C CA . HIS A 1 226 ? 2.631 5.719 13.289 1 98.75 226 HIS A CA 1
ATOM 1746 C C . HIS A 1 226 ? 3.006 5.828 11.812 1 98.75 226 HIS A C 1
ATOM 1748 O O . HIS A 1 226 ? 2.982 4.832 11.086 1 98.75 226 HIS A O 1
ATOM 1754 N N . GLY A 1 227 ? 3.209 7.062 11.352 1 98.06 227 GLY A N 1
ATOM 1755 C CA . GLY A 1 227 ? 4.039 7.25 10.172 1 98.06 227 GLY A CA 1
ATOM 1756 C C . GLY A 1 227 ? 5.523 7.227 10.477 1 98.06 227 GLY A C 1
ATOM 1757 O O . GLY A 1 227 ? 6.137 8.281 10.672 1 98.06 227 GLY A O 1
ATOM 1758 N N . THR A 1 228 ? 6.137 6.102 10.43 1 97.38 228 THR A N 1
ATOM 1759 C CA . THR A 1 228 ? 7.512 5.938 10.883 1 97.38 228 THR A CA 1
ATOM 1760 C C . THR A 1 228 ? 8.477 6.73 10.008 1 97.38 228 THR A C 1
ATOM 1762 O O . THR A 1 228 ? 9.461 7.281 10.5 1 97.38 228 THR A O 1
ATOM 1765 N N . HIS A 1 229 ? 8.18 6.812 8.734 1 97.38 229 HIS A N 1
ATOM 1766 C CA . HIS A 1 229 ? 9.055 7.543 7.828 1 97.38 229 HIS A CA 1
ATOM 1767 C C . HIS A 1 229 ? 8.984 9.047 8.078 1 97.38 229 HIS A C 1
ATOM 1769 O O . HIS A 1 229 ? 9.891 9.781 7.699 1 97.38 229 HIS A O 1
ATOM 1775 N N . LYS A 1 230 ? 7.859 9.508 8.664 1 94.75 230 LYS A N 1
ATOM 1776 C CA . LYS A 1 230 ? 7.672 10.938 8.891 1 94.75 230 LYS A CA 1
ATOM 1777 C C . LYS A 1 230 ? 8.508 11.414 10.078 1 94.75 230 LYS A C 1
ATOM 1779 O O . LYS A 1 230 ? 9.289 12.359 9.953 1 94.75 230 LYS A O 1
ATOM 1784 N N . CYS A 1 231 ? 8.438 10.617 11.195 1 90.5 231 CYS A N 1
ATOM 1785 C CA . CYS A 1 231 ? 8.953 11.156 12.445 1 90.5 231 CYS A CA 1
ATOM 1786 C C . CYS A 1 231 ? 10.242 10.445 12.852 1 90.5 231 CYS A C 1
ATOM 1788 O O . CYS A 1 231 ? 10.977 10.93 13.719 1 90.5 231 CYS A O 1
ATOM 1790 N N . LEU A 1 232 ? 10.445 9.336 12.258 1 97.5 232 LEU A N 1
ATOM 1791 C CA . LEU A 1 232 ? 11.695 8.625 12.508 1 97.5 232 LEU A CA 1
ATOM 1792 C C . LEU A 1 232 ? 12.578 8.641 11.266 1 97.5 232 LEU A C 1
ATOM 1794 O O . LEU A 1 232 ? 12.758 9.68 10.633 1 97.5 232 LEU A O 1
ATOM 1798 N N . THR A 1 233 ? 13.266 7.48 11 1 98.31 233 THR A N 1
ATOM 1799 C CA . THR A 1 233 ? 14.258 7.602 9.945 1 98.31 233 THR A CA 1
ATOM 1800 C C . THR A 1 233 ? 14.141 6.441 8.961 1 98.31 233 THR A C 1
ATOM 1802 O O . THR A 1 233 ? 15.125 6.066 8.312 1 98.31 233 THR A O 1
ATOM 1805 N N . SER A 1 234 ? 12.953 5.812 8.883 1 98.56 234 SER A N 1
ATOM 1806 C CA . SER A 1 234 ? 12.727 4.785 7.863 1 98.56 234 SER A CA 1
ATOM 1807 C C . SER A 1 234 ? 12.422 5.406 6.508 1 98.56 234 SER A C 1
ATOM 1809 O O . SER A 1 234 ? 12.328 6.629 6.387 1 98.56 234 SER A O 1
ATOM 1811 N N . LEU A 1 235 ? 12.328 4.602 5.488 1 98.69 235 LEU A N 1
ATOM 1812 C CA . LEU A 1 235 ? 12.07 5.07 4.133 1 98.69 235 LEU A CA 1
ATOM 1813 C C . LEU A 1 235 ? 10.617 5.5 3.969 1 98.69 235 LEU A C 1
ATOM 1815 O O . LEU A 1 235 ? 9.734 4.98 4.652 1 98.69 235 LEU A O 1
ATOM 1819 N N . THR A 1 236 ? 10.406 6.445 3.049 1 98.5 236 THR A N 1
ATOM 1820 C CA . THR A 1 236 ? 9.078 6.953 2.748 1 98.5 236 THR A CA 1
ATOM 1821 C C . THR A 1 236 ? 8.117 5.809 2.428 1 98.5 236 THR A C 1
ATOM 1823 O O . THR A 1 236 ? 8.5 4.836 1.775 1 98.5 236 THR A O 1
ATOM 1826 N N . GLN A 1 237 ? 6.84 5.926 2.887 1 98.44 237 GLN A N 1
ATOM 1827 C CA . GLN A 1 237 ? 5.746 4.992 2.645 1 98.44 237 GLN A CA 1
ATOM 1828 C C . GLN A 1 237 ? 5.684 3.926 3.732 1 98.44 237 GLN A C 1
ATOM 1830 O O . GLN A 1 237 ? 4.887 2.99 3.646 1 98.44 237 GLN A O 1
ATOM 1835 N N . THR A 1 238 ? 6.516 4.012 4.789 1 98.75 238 THR A N 1
ATOM 1836 C CA . THR A 1 238 ? 6.508 2.996 5.84 1 98.75 238 THR A CA 1
ATOM 1837 C C . THR A 1 238 ? 5.828 3.527 7.098 1 98.75 238 THR A C 1
ATOM 1839 O O . THR A 1 238 ? 5.809 4.738 7.336 1 98.75 238 THR A O 1
ATOM 1842 N N . GLY A 1 239 ? 5.219 2.641 7.867 1 98.75 239 GLY A N 1
ATOM 1843 C CA . GLY A 1 239 ? 4.598 2.924 9.148 1 98.75 239 GLY A CA 1
ATOM 1844 C C . GLY A 1 239 ? 4.531 1.714 10.062 1 98.75 239 GLY A C 1
ATOM 1845 O O . GLY A 1 239 ? 5.074 0.655 9.734 1 98.75 239 GLY A O 1
ATOM 1846 N N . MET A 1 240 ? 4.012 1.921 11.242 1 98.88 240 MET A N 1
ATOM 1847 C CA . MET A 1 240 ? 3.764 0.841 12.188 1 98.88 240 MET A CA 1
ATOM 1848 C C . MET A 1 240 ? 2.379 0.979 12.812 1 98.88 240 MET A C 1
ATOM 1850 O O . MET A 1 240 ? 1.901 2.092 13.039 1 98.88 240 MET A O 1
ATOM 1854 N N . LEU A 1 241 ? 1.746 -0.112 13.008 1 98.94 241 LEU A N 1
ATOM 1855 C CA . LEU A 1 241 ? 0.507 -0.199 13.773 1 98.94 241 LEU A CA 1
ATOM 1856 C C . LEU A 1 241 ? 0.744 -0.885 15.117 1 98.94 241 LEU A C 1
ATOM 1858 O O . LEU A 1 241 ? 1.436 -1.903 15.188 1 98.94 241 LEU A O 1
ATOM 1862 N N . HIS A 1 242 ? 0.258 -0.277 16.188 1 98.94 242 HIS A N 1
ATOM 1863 C CA . HIS A 1 242 ? 0.45 -0.788 17.547 1 98.94 242 HIS A CA 1
ATOM 1864 C C . HIS A 1 242 ? -0.886 -1.006 18.25 1 98.94 242 HIS A C 1
ATOM 1866 O O . HIS A 1 242 ? -1.81 -0.204 18.094 1 98.94 242 HIS A O 1
ATOM 1872 N N . VAL A 1 243 ? -0.98 -2.07 19 1 98.88 243 VAL A N 1
ATOM 1873 C CA . VAL A 1 243 ? -2.113 -2.324 19.891 1 98.88 243 VAL A CA 1
ATOM 1874 C C . VAL A 1 243 ? -1.623 -2.465 21.328 1 98.88 243 VAL A C 1
ATOM 1876 O O . VAL A 1 243 ? -0.59 -3.09 21.578 1 98.88 243 VAL A O 1
ATOM 1879 N N . SER A 1 244 ? -2.33 -1.883 22.25 1 98.69 244 SER A N 1
ATOM 1880 C CA . SER A 1 244 ? -1.906 -1.902 23.656 1 98.69 244 SER A CA 1
ATOM 1881 C C . SER A 1 244 ? -2.049 -3.295 24.25 1 98.69 244 SER A C 1
ATOM 1883 O O . SER A 1 244 ? -2.898 -4.078 23.828 1 98.69 244 SER A O 1
ATOM 1885 N N . SER A 1 245 ? -1.236 -3.572 25.234 1 98.06 245 SER A N 1
ATOM 1886 C CA . SER A 1 245 ? -1.331 -4.836 25.953 1 98.06 245 SER A CA 1
ATOM 1887 C C . SER A 1 245 ? -2.689 -4.984 26.625 1 98.06 245 SER A C 1
ATOM 1889 O O . SER A 1 245 ? -3.264 -6.074 26.641 1 98.06 245 SER A O 1
ATOM 1891 N N . ASP A 1 246 ? -3.164 -3.926 27.141 1 97.38 246 ASP A N 1
ATOM 1892 C CA . ASP A 1 246 ? -4.449 -3.934 27.828 1 97.38 246 ASP A CA 1
ATOM 1893 C C . ASP A 1 246 ? -5.582 -4.293 26.875 1 97.38 246 ASP A C 1
ATOM 1895 O O . ASP A 1 246 ? -6.461 -5.09 27.203 1 97.38 246 ASP A O 1
ATOM 1899 N N . ALA A 1 247 ? -5.531 -3.711 25.719 1 97.88 247 ALA A N 1
ATOM 1900 C CA . ALA A 1 247 ? -6.578 -3.975 24.734 1 97.88 247 ALA A CA 1
ATOM 1901 C C . ALA A 1 247 ? -6.562 -5.434 24.281 1 97.88 247 ALA A C 1
ATOM 1903 O O . ALA A 1 247 ? -7.613 -6.027 24.031 1 97.88 247 ALA A O 1
ATOM 1904 N N . LEU A 1 248 ? -5.395 -5.992 24.172 1 97.12 248 LEU A N 1
ATOM 1905 C CA . LEU A 1 248 ? -5.258 -7.391 23.766 1 97.12 248 LEU A CA 1
ATOM 1906 C C . LEU A 1 248 ? -5.695 -8.32 24.891 1 97.12 248 LEU A C 1
ATOM 1908 O O . LEU A 1 248 ? -6.469 -9.258 24.656 1 97.12 248 LEU A O 1
ATOM 1912 N N . SER A 1 249 ? -5.246 -8.094 26.094 1 96.69 249 SER A N 1
ATOM 1913 C CA . SER A 1 249 ? -5.5 -8.977 27.219 1 96.69 249 SER A CA 1
ATOM 1914 C C . SER A 1 249 ? -6.969 -8.945 27.625 1 96.69 249 SER A C 1
ATOM 1916 O O . SER A 1 249 ? -7.512 -9.953 28.094 1 96.69 249 SER A O 1
ATOM 1918 N N . SER A 1 250 ? -7.602 -7.82 27.484 1 95.44 250 SER A N 1
ATOM 1919 C CA . SER A 1 250 ? -9.008 -7.691 27.844 1 95.44 250 SER A CA 1
ATOM 1920 C C . SER A 1 250 ? -9.914 -8.305 26.781 1 95.44 250 SER A C 1
ATOM 1922 O O . SER A 1 250 ? -11.102 -8.516 27.016 1 95.44 250 SER A O 1
ATOM 1924 N N . GLY A 1 251 ? -9.352 -8.523 25.562 1 92.44 251 GLY A N 1
ATOM 1925 C CA . GLY A 1 251 ? -10.141 -9.07 24.453 1 92.44 251 GLY A CA 1
ATOM 1926 C C . GLY A 1 251 ? -10.883 -8.008 23.672 1 92.44 251 GLY A C 1
ATOM 1927 O O . GLY A 1 251 ? -11.641 -8.32 22.75 1 92.44 251 GLY A O 1
ATOM 1928 N N . ARG A 1 252 ? -10.648 -6.781 24.016 1 93.25 252 ARG A N 1
ATOM 1929 C CA . ARG A 1 252 ? -11.297 -5.676 23.312 1 93.25 252 ARG A CA 1
ATOM 1930 C C . ARG A 1 252 ? -10.875 -5.625 21.844 1 93.25 252 ARG A C 1
ATOM 1932 O O . ARG A 1 252 ? -11.641 -5.199 20.984 1 93.25 252 ARG A O 1
ATOM 1939 N N . ILE A 1 253 ? -9.633 -5.941 21.656 1 95.94 253 ILE A N 1
ATOM 1940 C CA . ILE A 1 253 ? -9.086 -5.98 20.297 1 95.94 253 ILE A CA 1
ATOM 1941 C C . ILE A 1 253 ? -8.586 -7.387 19.984 1 95.94 253 ILE A C 1
ATOM 1943 O O . ILE A 1 253 ? -7.906 -8.008 20.812 1 95.94 253 ILE A O 1
ATOM 1947 N N . ASP A 1 254 ? -8.961 -7.859 18.859 1 93.12 254 ASP A N 1
ATOM 1948 C CA . ASP A 1 254 ? -8.469 -9.133 18.344 1 93.12 254 ASP A CA 1
ATOM 1949 C C . ASP A 1 254 ? -7.328 -8.914 17.344 1 93.12 254 ASP A C 1
ATOM 1951 O O . ASP A 1 254 ? -7.551 -8.445 16.234 1 93.12 254 ASP A O 1
ATOM 1955 N N . ALA A 1 255 ? -6.137 -9.359 17.719 1 94.06 255 ALA A N 1
ATOM 1956 C CA . ALA A 1 255 ? -4.945 -9.156 16.891 1 94.06 255 ALA A CA 1
ATOM 1957 C C . ALA A 1 255 ? -5.09 -9.836 15.539 1 94.06 255 ALA A C 1
ATOM 1959 O O . ALA A 1 255 ? -4.594 -9.328 14.531 1 94.06 255 ALA A O 1
ATOM 1960 N N . SER A 1 256 ? -5.723 -10.914 15.461 1 90.94 256 SER A N 1
ATOM 1961 C CA . SER A 1 256 ? -5.883 -11.641 14.203 1 90.94 256 SER A CA 1
ATOM 1962 C C . SER A 1 256 ? -6.746 -10.859 13.219 1 90.94 256 SER A C 1
ATOM 1964 O O . SER A 1 256 ? -6.531 -10.938 12.008 1 90.94 256 SER A O 1
ATOM 1966 N N . ARG A 1 257 ? -7.695 -10.117 13.734 1 93.12 257 ARG A N 1
ATOM 1967 C CA . ARG A 1 257 ? -8.539 -9.305 12.867 1 93.12 257 ARG A CA 1
ATOM 1968 C C . ARG A 1 257 ? -7.742 -8.164 12.234 1 93.12 257 ARG A C 1
ATOM 1970 O O . ARG A 1 257 ? -7.988 -7.781 11.094 1 93.12 257 ARG A O 1
ATOM 1977 N N . ILE A 1 258 ? -6.836 -7.66 13.031 1 96.5 258 ILE A N 1
ATOM 1978 C CA . ILE A 1 258 ? -5.953 -6.629 12.508 1 96.5 258 ILE A CA 1
ATOM 1979 C C . ILE A 1 258 ? -5.094 -7.211 11.383 1 96.5 258 ILE A C 1
ATOM 1981 O O . ILE A 1 258 ? -4.977 -6.613 10.312 1 96.5 258 ILE A O 1
ATOM 1985 N N . SER A 1 259 ? -4.527 -8.375 11.609 1 94.56 259 SER A N 1
ATOM 1986 C CA . SER A 1 259 ? -3.697 -9.039 10.602 1 94.56 259 SER A CA 1
ATOM 1987 C C . SER A 1 259 ? -4.488 -9.312 9.328 1 94.56 259 SER A C 1
ATOM 1989 O O . SER A 1 259 ? -3.992 -9.086 8.227 1 94.56 259 SER A O 1
ATOM 1991 N N . ASN A 1 260 ? -5.719 -9.789 9.508 1 92.88 260 ASN A N 1
ATOM 1992 C CA . ASN A 1 260 ? -6.57 -10.086 8.359 1 92.88 260 ASN A CA 1
ATOM 1993 C C . ASN A 1 260 ? -6.906 -8.82 7.574 1 92.88 260 ASN A C 1
ATOM 1995 O O . ASN A 1 260 ? -6.91 -8.828 6.344 1 92.88 260 ASN A O 1
ATOM 1999 N N . ALA A 1 261 ? -7.199 -7.773 8.305 1 96.75 261 ALA A N 1
ATOM 2000 C CA . ALA A 1 261 ? -7.52 -6.504 7.652 1 96.75 261 ALA A CA 1
ATOM 2001 C C . ALA A 1 261 ? -6.309 -5.957 6.898 1 96.75 261 ALA A C 1
ATOM 2003 O O . ALA A 1 261 ? -6.449 -5.41 5.801 1 96.75 261 ALA A O 1
ATOM 2004 N N . LEU A 1 262 ? -5.133 -6.078 7.484 1 97.44 262 LEU A N 1
ATOM 2005 C CA . LEU A 1 262 ? -3.912 -5.613 6.832 1 97.44 262 LEU A CA 1
ATOM 2006 C C . LEU A 1 262 ? -3.656 -6.387 5.543 1 97.44 262 LEU A C 1
ATOM 2008 O O . LEU A 1 262 ? -3.156 -5.82 4.566 1 97.44 262 LEU A O 1
ATOM 2012 N N . GLN A 1 263 ? -4.02 -7.609 5.469 1 94.75 263 GLN A N 1
ATOM 2013 C CA . GLN A 1 263 ? -3.848 -8.406 4.258 1 94.75 263 GLN A CA 1
ATOM 2014 C C . GLN A 1 263 ? -4.73 -7.895 3.127 1 94.75 263 GLN A C 1
ATOM 2016 O O . GLN A 1 263 ? -4.371 -8 1.953 1 94.75 263 GLN A O 1
ATOM 2021 N N . LEU A 1 264 ? -5.844 -7.309 3.492 1 96.5 264 LEU A N 1
ATOM 2022 C CA . LEU A 1 264 ? -6.77 -6.801 2.488 1 96.5 264 LEU A CA 1
ATOM 2023 C C . LEU A 1 264 ? -6.199 -5.566 1.796 1 96.5 264 LEU A C 1
ATOM 2025 O O . LEU A 1 264 ? -6.5 -5.309 0.629 1 96.5 264 LEU A O 1
ATOM 2029 N N . VAL A 1 265 ? -5.312 -4.84 2.564 1 97.44 265 VAL A N 1
ATOM 2030 C CA . VAL A 1 265 ? -5.07 -3.492 2.064 1 97.44 265 VAL A CA 1
ATOM 2031 C C . VAL A 1 265 ? -3.578 -3.299 1.801 1 97.44 265 VAL A C 1
ATOM 2033 O O . VAL A 1 265 ? -3.146 -2.211 1.409 1 97.44 265 VAL A O 1
ATOM 2036 N N . GLN A 1 266 ? -2.783 -4.312 1.982 1 97.12 266 GLN A N 1
ATOM 2037 C CA . GLN A 1 266 ? -1.357 -4.23 1.68 1 97.12 266 GLN A CA 1
ATOM 2038 C C . GLN A 1 266 ? -0.954 -5.273 0.642 1 97.12 266 GLN A C 1
ATOM 2040 O O . GLN A 1 266 ? -1.521 -6.367 0.6 1 97.12 266 GLN A O 1
ATOM 2045 N N . THR A 1 267 ? 0.061 -4.926 -0.085 1 96.62 267 THR A N 1
ATOM 2046 C CA . THR A 1 267 ? 0.585 -5.785 -1.14 1 96.62 267 THR A CA 1
ATOM 2047 C C . THR A 1 267 ? 1.014 -7.137 -0.574 1 96.62 267 THR A C 1
ATOM 2049 O O . THR A 1 267 ? 1.455 -7.223 0.574 1 96.62 267 THR A O 1
ATOM 2052 N N . SER A 1 268 ? 0.88 -8.156 -1.415 1 93.06 268 SER A N 1
ATOM 2053 C CA . SER A 1 268 ? 1.387 -9.477 -1.062 1 93.06 268 SER A CA 1
ATOM 2054 C C . SER A 1 268 ? 2.869 -9.602 -1.395 1 93.06 268 SER A C 1
ATOM 2056 O O . SER A 1 268 ? 3.494 -10.625 -1.084 1 93.06 268 SER A O 1
ATOM 2058 N N . SER A 1 269 ? 3.402 -8.57 -2.07 1 95.81 269 SER A N 1
ATOM 2059 C CA . SER A 1 269 ? 4.824 -8.539 -2.402 1 95.81 269 SER A CA 1
ATOM 2060 C C . SER A 1 269 ? 5.496 -7.297 -1.83 1 95.81 269 SER A C 1
ATOM 2062 O O . SER A 1 269 ? 5.98 -6.445 -2.58 1 95.81 269 SER A O 1
ATOM 2064 N N . PRO A 1 270 ? 5.594 -7.297 -0.591 1 97.81 270 PRO A N 1
ATOM 2065 C CA . PRO A 1 270 ? 6.164 -6.102 0.031 1 97.81 270 PRO A CA 1
ATOM 2066 C C . PRO A 1 270 ? 7.629 -5.879 -0.347 1 97.81 270 PRO A C 1
ATOM 2068 O O . PRO A 1 270 ? 8.359 -6.844 -0.588 1 97.81 270 PRO A O 1
ATOM 2071 N N . ASN A 1 271 ? 8.047 -4.656 -0.435 1 98.56 271 ASN A N 1
ATOM 2072 C CA . ASN A 1 271 ? 9.445 -4.281 -0.654 1 98.56 271 ASN A CA 1
ATOM 2073 C C . ASN A 1 271 ? 10.273 -4.457 0.613 1 98.56 271 ASN A C 1
ATOM 2075 O O . ASN A 1 271 ? 10.055 -3.76 1.605 1 98.56 271 ASN A O 1
ATOM 2079 N N . TYR A 1 272 ? 11.219 -5.309 0.621 1 98.5 272 TYR A N 1
ATOM 2080 C CA . TYR A 1 272 ? 11.961 -5.672 1.822 1 98.5 272 TYR A CA 1
ATOM 2081 C C . TYR A 1 272 ? 12.938 -4.566 2.215 1 98.5 272 TYR A C 1
ATOM 2083 O O . TYR A 1 272 ? 13.414 -4.527 3.352 1 98.5 272 TYR A O 1
ATOM 2091 N N . LEU A 1 273 ? 13.281 -3.674 1.271 1 98.56 273 LEU A N 1
ATOM 2092 C CA . LEU A 1 273 ? 14.055 -2.5 1.653 1 98.56 273 LEU A CA 1
ATOM 2093 C C . LEU A 1 273 ? 13.242 -1.589 2.57 1 98.56 273 LEU A C 1
ATOM 2095 O O . LEU A 1 273 ? 13.781 -1.016 3.52 1 98.56 273 LEU A O 1
ATOM 2099 N N . LEU A 1 274 ? 11.969 -1.46 2.266 1 98.75 274 LEU A N 1
ATOM 2100 C CA . LEU A 1 274 ? 11.078 -0.694 3.135 1 98.75 274 LEU A CA 1
ATOM 2101 C C . LEU A 1 274 ? 10.953 -1.355 4.504 1 98.75 274 LEU A C 1
ATOM 2103 O O . LEU A 1 274 ? 11.086 -0.69 5.531 1 98.75 274 LEU A O 1
ATOM 2107 N N . LEU A 1 275 ? 10.758 -2.635 4.508 1 98.88 275 LEU A N 1
ATOM 2108 C CA . LEU A 1 275 ? 10.609 -3.375 5.754 1 98.88 275 LEU A CA 1
ATOM 2109 C C . LEU A 1 275 ? 11.883 -3.283 6.59 1 98.88 275 LEU A C 1
ATOM 2111 O O . LEU A 1 275 ? 11.82 -3.02 7.793 1 98.88 275 LEU A O 1
ATOM 2115 N N . ALA A 1 276 ? 12.992 -3.496 5.953 1 98.75 276 ALA A N 1
ATOM 2116 C CA . ALA A 1 276 ? 14.273 -3.461 6.648 1 98.75 276 ALA A CA 1
ATOM 2117 C C . ALA A 1 276 ? 14.555 -2.068 7.207 1 98.75 276 ALA A C 1
ATOM 2119 O O . ALA A 1 276 ? 15.172 -1.931 8.266 1 98.75 276 ALA A O 1
ATOM 2120 N N . SER A 1 277 ? 14.102 -1.071 6.516 1 98.81 277 SER A N 1
ATOM 2121 C CA . SER A 1 277 ? 14.305 0.292 6.996 1 98.81 277 SER A CA 1
ATOM 2122 C C . SER A 1 277 ? 13.555 0.542 8.297 1 98.81 277 SER A C 1
ATOM 2124 O O . SER A 1 277 ? 14.008 1.31 9.148 1 98.81 277 SER A O 1
ATOM 2126 N N . LEU A 1 278 ? 12.406 -0.071 8.461 1 98.88 278 LEU A N 1
ATOM 2127 C CA . LEU A 1 278 ? 11.648 0.031 9.703 1 98.88 278 LEU A CA 1
ATOM 2128 C C . LEU A 1 278 ? 12.43 -0.59 10.859 1 98.88 278 LEU A C 1
ATOM 2130 O O . LEU A 1 278 ? 12.516 -0.003 11.938 1 98.88 278 LEU A O 1
ATOM 2134 N N . ASP A 1 279 ? 12.969 -1.741 10.602 1 98.88 279 ASP A N 1
ATOM 2135 C CA . ASP A 1 279 ? 13.758 -2.455 11.609 1 98.88 279 ASP A CA 1
ATOM 2136 C C . ASP A 1 279 ? 15.008 -1.667 11.992 1 98.88 279 ASP A C 1
ATOM 2138 O O . ASP A 1 279 ? 15.297 -1.493 13.172 1 98.88 279 ASP A O 1
ATOM 2142 N N . ALA A 1 280 ? 15.688 -1.163 10.992 1 98.75 280 ALA A N 1
ATOM 2143 C CA . ALA A 1 280 ? 16.906 -0.392 11.211 1 98.75 280 ALA A CA 1
ATOM 2144 C C . ALA A 1 280 ? 16.609 0.906 11.953 1 98.75 280 ALA A C 1
ATOM 2146 O O . ALA A 1 280 ? 17.359 1.307 12.844 1 98.75 280 ALA A O 1
ATOM 2147 N N . SER A 1 281 ? 15.562 1.568 11.57 1 98.69 281 SER A N 1
ATOM 2148 C CA . SER A 1 281 ? 15.164 2.809 12.227 1 98.69 281 SER A CA 1
ATOM 2149 C C . SER A 1 281 ? 14.812 2.57 13.688 1 98.69 281 SER A C 1
ATOM 2151 O O . SER A 1 281 ? 15.203 3.346 14.562 1 98.69 281 SER A O 1
ATOM 2153 N N . ARG A 1 282 ? 14.031 1.509 13.922 1 98.69 282 ARG A N 1
ATOM 2154 C CA . ARG A 1 282 ? 13.695 1.146 15.297 1 98.69 282 ARG A CA 1
ATOM 2155 C C . ARG A 1 282 ? 14.953 0.931 16.125 1 98.69 282 ARG A C 1
ATOM 2157 O O . ARG A 1 282 ? 15.055 1.436 17.25 1 98.69 282 ARG A O 1
ATOM 2164 N N . GLN A 1 283 ? 15.898 0.22 15.617 1 98.56 283 GLN A N 1
ATOM 2165 C CA . GLN A 1 283 ? 17.156 -0.052 16.312 1 98.56 283 GLN A CA 1
ATOM 2166 C C . GLN A 1 283 ? 17.922 1.237 16.594 1 98.56 283 GLN A C 1
ATOM 2168 O O . GLN A 1 283 ? 18.438 1.433 17.688 1 98.56 283 GLN A O 1
ATOM 2173 N N . GLN A 1 284 ? 18.016 2.098 15.625 1 98.19 284 GLN A N 1
ATOM 2174 C CA . GLN A 1 284 ? 18.703 3.373 15.75 1 98.19 284 GLN A CA 1
ATOM 2175 C C . GLN A 1 284 ? 18.125 4.211 16.891 1 98.19 284 GLN A C 1
ATOM 2177 O O . GLN A 1 284 ? 18.859 4.742 17.719 1 98.19 284 GLN A O 1
ATOM 2182 N N . PHE A 1 285 ? 16.797 4.293 16.953 1 98.31 285 PHE A N 1
ATOM 2183 C CA . PHE A 1 285 ? 16.156 5.145 17.953 1 98.31 285 PHE A CA 1
ATOM 2184 C C . PHE A 1 285 ? 16.234 4.504 19.328 1 98.31 285 PHE A C 1
ATOM 2186 O O . PHE A 1 285 ? 16.281 5.203 20.344 1 98.31 285 PHE A O 1
ATOM 2193 N N . GLU A 1 286 ? 16.188 3.189 19.312 1 97.81 286 GLU A N 1
ATOM 2194 C CA . GLU A 1 286 ? 16.344 2.5 20.594 1 97.81 286 GLU A CA 1
ATOM 2195 C C . GLU A 1 286 ? 17.688 2.834 21.234 1 97.81 286 GLU A C 1
ATOM 2197 O O . GLU A 1 286 ? 17.781 2.998 22.453 1 97.81 286 GLU A O 1
ATOM 2202 N N . VAL A 1 287 ? 18.703 3.023 20.391 1 97.38 287 VAL A N 1
ATOM 2203 C CA . VAL A 1 287 ? 20.062 3.184 20.891 1 97.38 287 VAL A CA 1
ATOM 2204 C C . VAL A 1 287 ? 20.391 4.668 21.016 1 97.38 287 VAL A C 1
ATOM 2206 O O . VAL A 1 287 ? 21.031 5.094 21.984 1 97.38 287 VAL A O 1
ATOM 2209 N N . GLN A 1 288 ? 19.953 5.445 20.047 1 97 288 GLN A N 1
ATOM 2210 C CA . GLN A 1 288 ? 20.469 6.805 19.938 1 97 288 GLN A CA 1
ATOM 2211 C C . GLN A 1 288 ? 19.328 7.824 19.906 1 97 288 GLN A C 1
ATOM 2213 O O . GLN A 1 288 ? 19.578 9.023 19.766 1 97 288 GLN A O 1
ATOM 2218 N N . GLY A 1 289 ? 18.141 7.406 20.031 1 97.62 289 GLY A N 1
ATOM 2219 C CA . GLY A 1 289 ? 16.984 8.258 19.781 1 97.62 289 GLY A CA 1
ATOM 2220 C C . GLY A 1 289 ? 16.969 9.5 20.656 1 97.62 289 GLY A C 1
ATOM 2221 O O . GLY A 1 289 ? 16.672 10.594 20.172 1 97.62 289 GLY A O 1
ATOM 2222 N N . GLU A 1 290 ? 17.266 9.328 21.922 1 98.31 290 GLU A N 1
ATOM 2223 C CA . GLU A 1 290 ? 17.219 10.453 22.859 1 98.31 290 GLU A CA 1
ATOM 2224 C C . GLU A 1 290 ? 18.219 11.531 22.469 1 98.31 290 GLU A C 1
ATOM 2226 O O . GLU A 1 290 ? 17.875 12.719 22.422 1 98.31 290 GLU A O 1
ATOM 2231 N N . ALA A 1 291 ? 19.438 11.148 22.156 1 98.12 291 ALA A N 1
ATOM 2232 C CA . ALA A 1 291 ? 20.484 12.094 21.781 1 98.12 291 ALA A CA 1
ATOM 2233 C C . ALA A 1 291 ? 20.141 12.773 20.453 1 98.12 291 ALA A C 1
ATOM 2235 O O . ALA A 1 291 ? 20.359 13.977 20.281 1 98.12 291 ALA A O 1
ATOM 2236 N N . MET A 1 292 ? 19.656 12.023 19.562 1 97.88 292 MET A N 1
ATOM 2237 C CA . MET A 1 292 ? 19.281 12.547 18.25 1 97.88 292 MET A CA 1
ATOM 2238 C C . MET A 1 292 ? 18.188 13.602 18.375 1 97.88 292 MET A C 1
ATOM 2240 O O . MET A 1 292 ? 18.266 14.656 17.734 1 97.88 292 MET A O 1
ATOM 2244 N N . LEU A 1 293 ? 17.234 13.312 19.219 1 98.5 293 LEU A N 1
ATOM 2245 C CA . LEU A 1 293 ? 16.109 14.227 19.391 1 98.5 293 LEU A CA 1
ATOM 2246 C C . LEU A 1 293 ? 16.531 15.445 20.203 1 98.5 293 LEU A C 1
ATOM 2248 O O . LEU A 1 293 ? 16.016 16.547 20.016 1 98.5 293 LEU A O 1
ATOM 2252 N N . GLN A 1 294 ? 17.469 15.234 21.094 1 98.44 294 GLN A N 1
ATOM 2253 C CA . GLN A 1 294 ? 18.031 16.375 21.812 1 98.44 294 GLN A CA 1
ATOM 2254 C C . GLN A 1 294 ? 18.609 17.406 20.859 1 98.44 294 GLN A C 1
ATOM 2256 O O . GLN A 1 294 ? 18.422 18.609 21.031 1 98.44 294 GLN A O 1
ATOM 2261 N N . ASN A 1 295 ? 19.297 16.891 19.906 1 97.5 295 ASN A N 1
ATOM 2262 C CA . ASN A 1 295 ? 19.875 17.781 18.891 1 97.5 295 ASN A CA 1
ATOM 2263 C C . ASN A 1 295 ? 18.781 18.484 18.078 1 97.5 295 ASN A C 1
ATOM 2265 O O . ASN A 1 295 ? 18.906 19.672 17.781 1 97.5 295 ASN A O 1
ATOM 2269 N N . ALA A 1 296 ? 17.828 17.766 17.688 1 98.12 296 ALA A N 1
ATOM 2270 C CA . ALA A 1 296 ? 16.719 18.359 16.938 1 98.12 296 ALA A CA 1
ATOM 2271 C C . ALA A 1 296 ? 16.016 19.453 17.75 1 98.12 296 ALA A C 1
ATOM 2273 O O . ALA A 1 296 ? 15.648 20.5 17.203 1 98.12 296 ALA A O 1
ATOM 2274 N N . LEU A 1 297 ? 15.844 19.203 19.047 1 98.44 297 LEU A N 1
ATOM 2275 C CA . LEU A 1 297 ? 15.211 20.172 19.938 1 98.44 297 LEU A CA 1
ATOM 2276 C C . LEU A 1 297 ? 16.062 21.438 20.047 1 98.44 297 LEU A C 1
ATOM 2278 O O . LEU A 1 297 ? 15.523 22.547 20.078 1 98.44 297 LEU A O 1
ATOM 2282 N N . ALA A 1 298 ? 17.312 21.234 20.094 1 98.5 298 ALA A N 1
ATOM 2283 C CA . ALA A 1 298 ? 18.203 22.391 20.156 1 98.5 298 ALA A CA 1
ATOM 2284 C C . ALA A 1 298 ? 18.109 23.219 18.875 1 98.5 298 ALA A C 1
ATOM 2286 O O . ALA A 1 298 ? 18.062 24.453 18.938 1 98.5 298 ALA A O 1
ATOM 2287 N N . LEU A 1 299 ? 18.109 22.547 17.766 1 98.5 299 LEU A N 1
ATOM 2288 C CA . LEU A 1 299 ? 17.984 23.234 16.484 1 98.5 299 LEU A CA 1
ATOM 2289 C C . LEU A 1 299 ? 16.641 23.969 16.391 1 98.5 299 LEU A C 1
ATOM 2291 O O . LEU A 1 299 ? 16.578 25.078 15.852 1 98.5 299 LEU A O 1
ATOM 2295 N N . SER A 1 300 ? 15.633 23.328 16.875 1 98.19 300 SER A N 1
ATOM 2296 C CA . SER A 1 300 ? 14.312 23.938 16.875 1 98.19 300 SER A CA 1
ATOM 2297 C C . SER A 1 300 ? 14.297 25.219 17.719 1 98.19 300 SER A C 1
ATOM 2299 O O . SER A 1 300 ? 13.703 26.219 17.312 1 98.19 300 SER A O 1
ATOM 2301 N N . SER A 1 301 ? 14.898 25.141 18.844 1 97.88 301 SER A N 1
ATOM 2302 C CA . SER A 1 301 ? 14.984 26.312 19.719 1 97.88 301 SER A CA 1
ATOM 2303 C C . SER A 1 301 ? 15.766 27.438 19.047 1 97.88 301 SER A C 1
ATOM 2305 O O . SER A 1 301 ? 15.398 28.609 19.172 1 97.88 301 SER A O 1
ATOM 2307 N N . LEU A 1 302 ? 16.812 27.062 18.406 1 98.06 302 LEU A N 1
ATOM 2308 C CA . LEU A 1 302 ? 17.609 28.031 17.672 1 98.06 302 LEU A CA 1
ATOM 2309 C C . LEU A 1 302 ? 16.797 28.703 16.578 1 98.06 302 LEU A C 1
ATOM 2311 O O . LEU A 1 302 ? 16.812 29.922 16.438 1 98.06 302 LEU A O 1
ATOM 2315 N N . ALA A 1 303 ? 16.141 27.922 15.82 1 98.19 303 ALA A N 1
ATOM 2316 C CA . ALA A 1 303 ? 15.32 28.438 14.727 1 98.19 303 ALA A CA 1
ATOM 2317 C C . ALA A 1 303 ? 14.234 29.359 15.258 1 98.19 303 ALA A C 1
ATOM 2319 O O . ALA A 1 303 ? 14.008 30.438 14.688 1 98.19 303 ALA A O 1
ATOM 2320 N N . ARG A 1 304 ? 13.594 28.953 16.281 1 97.5 304 ARG A N 1
ATOM 2321 C CA . ARG A 1 304 ? 12.516 29.734 16.875 1 97.5 304 ARG A CA 1
ATOM 2322 C C . ARG A 1 304 ? 13.016 31.109 17.312 1 97.5 304 ARG A C 1
ATOM 2324 O O . ARG A 1 304 ? 12.391 32.125 17 1 97.5 304 ARG A O 1
ATOM 2331 N N . SER A 1 305 ? 14.07 31.141 17.953 1 97.12 305 SER A N 1
ATOM 2332 C CA . SER A 1 305 ? 14.633 32.375 18.469 1 97.12 305 SER A CA 1
ATOM 2333 C C . SER A 1 305 ? 14.969 33.344 17.328 1 97.12 305 SER A C 1
ATOM 2335 O O . SER A 1 305 ? 14.75 34.562 17.438 1 97.12 305 SER A O 1
ATOM 2337 N N . GLN A 1 306 ? 15.43 32.812 16.328 1 97.56 306 GLN A N 1
ATOM 2338 C CA . GLN A 1 306 ? 15.859 33.656 15.203 1 97.56 306 GLN A CA 1
ATOM 2339 C C . GLN A 1 306 ? 14.664 34.094 14.359 1 97.56 306 GLN A C 1
ATOM 2341 O O . GLN A 1 306 ? 14.609 35.219 13.898 1 97.56 306 GLN A O 1
ATOM 2346 N N . LEU A 1 307 ? 13.742 33.25 14.227 1 97.12 307 LEU A N 1
ATOM 2347 C CA . LEU A 1 307 ? 12.594 33.531 13.383 1 97.12 307 LEU A CA 1
ATOM 2348 C C . LEU A 1 307 ? 11.656 34.531 14.055 1 97.12 307 LEU A C 1
ATOM 2350 O O . LEU A 1 307 ? 10.953 35.281 13.375 1 97.12 307 LEU A O 1
ATOM 2354 N N . GLU A 1 308 ? 11.625 34.531 15.328 1 95.38 308 GLU A N 1
ATOM 2355 C CA . GLU A 1 308 ? 10.812 35.469 16.078 1 95.38 308 GLU A CA 1
ATOM 2356 C C . GLU A 1 308 ? 11.25 36.906 15.805 1 95.38 308 GLU A C 1
ATOM 2358 O O . GLU A 1 308 ? 10.461 37.844 15.969 1 95.38 308 GLU A O 1
ATOM 2363 N N . GLU A 1 309 ? 12.43 37.031 15.328 1 95.12 309 GLU A N 1
ATOM 2364 C CA . GLU A 1 309 ? 12.977 38.375 15.062 1 95.12 309 GLU A CA 1
ATOM 2365 C C . GLU A 1 309 ? 12.695 38.812 13.633 1 95.12 309 GLU A C 1
ATOM 2367 O O . GLU A 1 309 ? 12.961 39.969 13.266 1 95.12 309 GLU A O 1
ATOM 2372 N N . VAL A 1 310 ? 12.188 37.969 12.883 1 96.19 310 VAL A N 1
ATOM 2373 C CA . VAL A 1 310 ? 11.914 38.312 11.492 1 96.19 310 VAL A CA 1
ATOM 2374 C C . VAL A 1 310 ? 10.578 39.031 11.391 1 96.19 310 VAL A C 1
ATOM 2376 O O . VAL A 1 310 ? 9.531 38.5 11.75 1 96.19 310 VAL A O 1
ATOM 2379 N N . PRO A 1 311 ? 10.555 40.25 10.844 1 95.12 311 PRO A N 1
ATOM 2380 C CA . PRO A 1 311 ? 9.297 41 10.742 1 95.12 311 PRO A CA 1
ATOM 2381 C C . PRO A 1 311 ? 8.266 40.281 9.859 1 95.12 311 PRO A C 1
ATOM 2383 O O . PRO A 1 311 ? 8.617 39.688 8.844 1 95.12 311 PRO A O 1
ATOM 2386 N N . GLY A 1 312 ? 7.008 40.375 10.297 1 94.5 312 GLY A N 1
ATOM 2387 C CA . GLY A 1 312 ? 5.914 39.906 9.477 1 94.5 312 GLY A CA 1
ATOM 2388 C C . GLY A 1 312 ? 5.523 38.469 9.805 1 94.5 312 GLY A C 1
ATOM 2389 O O . GLY A 1 312 ? 4.547 37.938 9.258 1 94.5 312 GLY A O 1
ATOM 2390 N N . PHE A 1 313 ? 6.297 37.875 10.703 1 95.19 313 PHE A N 1
ATOM 2391 C CA . PHE A 1 313 ? 6.004 36.5 11.078 1 95.19 313 PHE A CA 1
ATOM 2392 C C . PHE A 1 313 ? 5.824 36.375 12.586 1 95.19 313 PHE A C 1
ATOM 2394 O O . PHE A 1 313 ? 6.414 37.156 13.352 1 95.19 313 PHE A O 1
ATOM 2401 N N . ARG A 1 314 ? 4.961 35.469 12.891 1 94.75 314 ARG A N 1
ATOM 2402 C CA . ARG A 1 314 ? 4.816 35 14.266 1 94.75 314 ARG A CA 1
ATOM 2403 C C . ARG A 1 314 ? 5.039 33.5 14.367 1 94.75 314 ARG A C 1
ATOM 2405 O O . ARG A 1 314 ? 4.457 32.75 13.602 1 94.75 314 ARG A O 1
ATOM 2412 N N . VAL A 1 315 ? 5.859 33.094 15.297 1 96.5 315 VAL A N 1
ATOM 2413 C CA . VAL A 1 315 ? 6.09 31.672 15.516 1 96.5 315 VAL A CA 1
ATOM 2414 C C . VAL A 1 315 ? 5.133 31.156 16.594 1 96.5 315 VAL A C 1
ATOM 2416 O O . VAL A 1 315 ? 5.113 31.672 17.719 1 96.5 315 VAL A O 1
ATOM 2419 N N . LEU A 1 316 ? 4.371 30.141 16.219 1 95.19 316 LEU A N 1
ATOM 2420 C CA . LEU A 1 316 ? 3.393 29.625 17.156 1 95.19 316 LEU A CA 1
ATOM 2421 C C . LEU A 1 316 ? 4.008 28.531 18.031 1 95.19 316 LEU A C 1
ATOM 2423 O O . LEU A 1 316 ? 4.895 27.797 17.578 1 95.19 316 LEU A O 1
ATOM 2427 N N . GLY A 1 317 ? 3.627 28.406 19.25 1 92.38 317 GLY A N 1
ATOM 2428 C CA . GLY A 1 317 ? 3.932 27.375 20.234 1 92.38 317 GLY A CA 1
ATOM 2429 C C . GLY A 1 317 ? 2.77 27.062 21.156 1 92.38 317 GLY A C 1
ATOM 2430 O O . GLY A 1 317 ? 1.612 27.078 20.734 1 92.38 317 GLY A O 1
ATOM 2431 N N . LYS A 1 318 ? 3.107 26.828 22.281 1 93.38 318 LYS A N 1
ATOM 2432 C CA . LYS A 1 318 ? 2.064 26.625 23.281 1 93.38 318 LYS A CA 1
ATOM 2433 C C . LYS A 1 318 ? 1.26 27.891 23.5 1 93.38 318 LYS A C 1
ATOM 2435 O O . LYS A 1 318 ? 1.827 28.984 23.609 1 93.38 318 LYS A O 1
ATOM 2440 N N . ARG A 1 319 ? -0.05 27.734 23.547 1 91.38 319 ARG A N 1
ATOM 2441 C CA . ARG A 1 319 ? -0.917 28.875 23.828 1 91.38 319 ARG A CA 1
ATOM 2442 C C . ARG A 1 319 ? -1.044 29.109 25.328 1 91.38 319 ARG A C 1
ATOM 2444 O O . ARG A 1 319 ? -1.162 30.25 25.766 1 91.38 319 ARG A O 1
ATOM 2451 N N . ASN A 1 320 ? -1.111 27.969 25.938 1 91.38 320 ASN A N 1
ATOM 2452 C CA . ASN A 1 320 ? -1.101 27.938 27.391 1 91.38 320 ASN A CA 1
ATOM 2453 C C . ASN A 1 320 ? -0.082 26.922 27.922 1 91.38 320 ASN A C 1
ATOM 2455 O O . ASN A 1 320 ? 0.29 25.984 27.219 1 91.38 320 ASN A O 1
ATOM 2459 N N . PRO A 1 321 ? 0.364 27.172 29.141 1 90.56 321 PRO A N 1
ATOM 2460 C CA . PRO A 1 321 ? 1.394 26.297 29.703 1 90.56 321 PRO A CA 1
ATOM 2461 C C . PRO A 1 321 ? 0.971 24.828 29.734 1 90.56 321 PRO A C 1
ATOM 2463 O O . PRO A 1 321 ? 1.822 23.938 29.688 1 90.56 321 PRO A O 1
ATOM 2466 N N . THR A 1 322 ? -0.262 24.562 29.719 1 90.25 322 THR A N 1
ATOM 2467 C CA . THR A 1 322 ? -0.75 23.203 29.875 1 90.25 322 THR A CA 1
ATOM 2468 C C . THR A 1 322 ? -0.927 22.531 28.516 1 90.25 322 THR A C 1
ATOM 2470 O O . THR A 1 322 ? -1.16 21.328 28.438 1 90.25 322 THR A O 1
ATOM 2473 N N . ASP A 1 323 ? -0.676 23.281 27.5 1 93.75 323 ASP A N 1
ATOM 2474 C CA . ASP A 1 323 ? -0.807 22.703 26.172 1 93.75 323 ASP A CA 1
ATOM 2475 C C . ASP A 1 323 ? 0.279 21.656 25.906 1 93.75 323 ASP A C 1
ATOM 2477 O O . ASP A 1 323 ? 1.42 21.828 26.344 1 93.75 323 ASP A O 1
ATOM 2481 N N . MET A 1 324 ? -0.134 20.625 25.344 1 96.62 324 MET A N 1
ATOM 2482 C CA . MET A 1 324 ? 0.847 19.672 24.828 1 96.62 324 MET A CA 1
ATOM 2483 C C . MET A 1 324 ? 1.163 19.938 23.359 1 96.62 324 MET A C 1
ATOM 2485 O O . MET A 1 324 ? 0.253 20.078 22.547 1 96.62 324 MET A O 1
ATOM 2489 N N . PHE A 1 325 ? 2.441 20.047 23.109 1 97.62 325 PHE A N 1
ATOM 2490 C CA . PHE A 1 325 ? 2.879 20.531 21.812 1 97.62 325 PHE A CA 1
ATOM 2491 C C . PHE A 1 325 ? 4.215 19.906 21.422 1 97.62 325 PHE A C 1
ATOM 2493 O O . PHE A 1 325 ? 5.09 19.734 22.266 1 97.62 325 PHE A O 1
ATOM 2500 N N . ASP A 1 326 ? 4.301 19.469 20.156 1 98.19 326 ASP A N 1
ATOM 2501 C CA . ASP A 1 326 ? 5.57 19 19.594 1 98.19 326 ASP A CA 1
ATOM 2502 C C . ASP A 1 326 ? 6.504 20.172 19.297 1 98.19 326 ASP A C 1
ATOM 2504 O O . ASP A 1 326 ? 6.277 20.922 18.359 1 98.19 326 ASP A O 1
ATOM 2508 N N . PRO A 1 327 ? 7.586 20.297 20 1 97.12 327 PRO A N 1
ATOM 2509 C CA . PRO A 1 327 ? 8.461 21.469 19.828 1 97.12 327 PRO A CA 1
ATOM 2510 C C . PRO A 1 327 ? 9.219 21.453 18.516 1 97.12 327 PRO A C 1
ATOM 2512 O O . PRO A 1 327 ? 9.82 22.453 18.125 1 97.12 327 PRO A O 1
ATOM 2515 N N . THR A 1 328 ? 9.203 20.328 17.828 1 97.69 328 THR A N 1
ATOM 2516 C CA . THR A 1 328 ? 9.945 20.25 16.578 1 97.69 328 THR A CA 1
ATOM 2517 C C . THR A 1 328 ? 9.07 20.703 15.414 1 97.69 328 THR A C 1
ATOM 2519 O O . THR A 1 328 ? 9.531 20.734 14.266 1 97.69 328 THR A O 1
ATOM 2522 N N . ARG A 1 329 ? 7.84 21.047 15.742 1 97.06 329 ARG A N 1
ATOM 2523 C CA . ARG A 1 329 ? 6.941 21.609 14.75 1 97.06 329 ARG A CA 1
ATOM 2524 C C . ARG A 1 329 ? 7.016 23.141 14.742 1 97.06 329 ARG A C 1
ATOM 2526 O O . ARG A 1 329 ? 6.648 23.781 15.727 1 97.06 329 ARG A O 1
ATOM 2533 N N . MET A 1 330 ? 7.5 23.672 13.625 1 96.75 330 MET A N 1
ATOM 2534 C CA . MET A 1 330 ? 7.645 25.125 13.523 1 96.75 330 MET A CA 1
ATOM 2535 C C . MET A 1 330 ? 6.527 25.719 12.672 1 96.75 330 MET A C 1
ATOM 2537 O O . MET A 1 330 ? 6.617 25.734 11.438 1 96.75 330 MET A O 1
ATOM 2541 N N . ASN A 1 331 ? 5.547 26.25 13.352 1 96.94 331 ASN A N 1
ATOM 2542 C CA . ASN A 1 331 ? 4.461 26.953 12.688 1 96.94 331 ASN A CA 1
ATOM 2543 C C . ASN A 1 331 ? 4.75 28.453 12.578 1 96.94 331 ASN A C 1
ATOM 2545 O O . ASN A 1 331 ? 4.848 29.141 13.594 1 96.94 331 ASN A O 1
ATOM 2549 N N . ILE A 1 332 ? 4.848 28.922 11.406 1 97 332 ILE A N 1
ATOM 2550 C CA . ILE A 1 332 ? 5.09 30.344 11.18 1 97 332 ILE A CA 1
ATOM 2551 C C . ILE A 1 332 ? 3.846 30.984 10.562 1 97 332 ILE A C 1
ATOM 2553 O O . ILE A 1 332 ? 3.469 30.672 9.43 1 97 332 ILE A O 1
ATOM 2557 N N . VAL A 1 333 ? 3.24 31.891 11.281 1 95.31 333 VAL A N 1
ATOM 2558 C CA . VAL A 1 333 ? 2.023 32.562 10.828 1 95.31 333 VAL A CA 1
ATOM 2559 C C . VAL A 1 333 ? 2.359 33.938 10.297 1 95.31 333 VAL A C 1
ATOM 2561 O O . VAL A 1 333 ? 3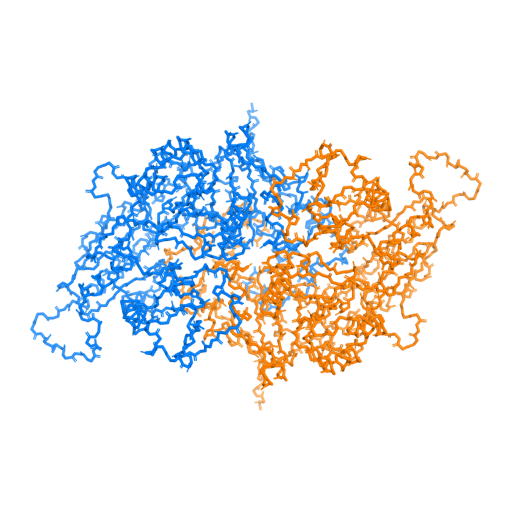.174 34.656 10.891 1 95.31 333 VAL A O 1
ATOM 2564 N N . MET A 1 334 ? 1.767 34.281 9.258 1 92.69 334 MET A N 1
ATOM 2565 C CA . MET A 1 334 ? 1.946 35.594 8.633 1 92.69 334 MET A CA 1
ATOM 2566 C C . MET A 1 334 ? 1.049 36.656 9.289 1 92.69 334 MET A C 1
ATOM 2568 O O . MET A 1 334 ? -0.112 36.375 9.602 1 92.69 334 MET A O 1
ATOM 2572 N N . THR A 1 335 ? 1.623 37.812 9.484 1 87.81 335 THR A N 1
ATOM 2573 C CA . THR A 1 335 ? 0.844 38.906 10.039 1 87.81 335 THR A CA 1
ATOM 2574 C C . THR A 1 335 ? 0.118 39.656 8.938 1 87.81 335 THR A C 1
ATOM 2576 O O . THR A 1 335 ? 0.752 40.188 8.023 1 87.81 335 THR A O 1
ATOM 2579 N N . GLU A 1 336 ? -1.158 39.75 8.992 1 79.19 336 GLU A N 1
ATOM 2580 C CA . GLU A 1 336 ? -2.012 40.219 7.91 1 79.19 336 GLU A CA 1
ATOM 2581 C C . GLU A 1 336 ? -1.589 41.594 7.441 1 79.19 336 GLU A C 1
ATOM 2583 O O . GLU A 1 336 ? -1.613 41.906 6.242 1 79.19 336 GLU A O 1
ATOM 2588 N N . ASP A 1 337 ? -1.152 42.531 8.258 1 81.25 337 ASP A N 1
ATOM 2589 C CA . ASP A 1 337 ? -0.892 43.906 7.902 1 81.25 337 ASP A CA 1
ATOM 2590 C C . ASP A 1 337 ? 0.512 44.062 7.324 1 81.25 337 ASP A C 1
ATOM 2592 O O . ASP A 1 337 ? 0.835 45.125 6.754 1 81.25 337 ASP A O 1
ATOM 2596 N N . TYR A 1 338 ? 1.185 43 7.266 1 87.81 338 TYR A N 1
ATOM 2597 C CA . TYR A 1 338 ? 2.576 43.125 6.84 1 87.81 338 TYR A CA 1
ATOM 2598 C C . TYR A 1 338 ? 2.74 42.688 5.391 1 87.81 338 TYR A C 1
ATOM 2600 O O . TYR A 1 338 ? 3.637 43.156 4.691 1 87.81 338 TYR A O 1
ATOM 2608 N N . TRP A 1 339 ? 1.853 41.844 4.938 1 87.94 339 TRP A N 1
ATOM 2609 C CA . TRP A 1 339 ? 2.096 41.156 3.678 1 87.94 339 TRP A CA 1
ATOM 2610 C C . TRP A 1 339 ? 1.035 41.5 2.643 1 87.94 339 TRP A C 1
ATOM 2612 O O . TRP A 1 339 ? -0.129 41.719 2.986 1 87.94 339 TRP A O 1
ATOM 2622 N N . ASP A 1 340 ? 1.472 41.5 1.365 1 81.25 340 ASP A N 1
ATOM 2623 C CA . ASP A 1 340 ? 0.539 41.562 0.244 1 81.25 340 ASP A CA 1
ATOM 2624 C C . ASP A 1 340 ? 0.512 40.219 -0.518 1 81.25 340 ASP A C 1
ATOM 2626 O O . ASP A 1 340 ? 0.041 40.156 -1.655 1 81.25 340 ASP A O 1
ATOM 2630 N N . CYS A 1 341 ? 1.082 39.25 0.079 1 85.56 341 CYS A N 1
ATOM 2631 C CA . CYS A 1 341 ? 1.111 37.906 -0.502 1 85.56 341 CYS A CA 1
ATOM 2632 C C . CYS A 1 341 ? 0.625 36.844 0.5 1 85.56 341 CYS A C 1
ATOM 2634 O O . CYS A 1 341 ? 0.288 37.188 1.636 1 85.56 341 CYS A O 1
ATOM 2636 N N . ASN A 1 342 ? 0.398 35.594 0.074 1 87 342 ASN A N 1
ATOM 2637 C CA . ASN A 1 342 ? -0.062 34.531 0.961 1 87 342 ASN A CA 1
ATOM 2638 C C . ASN A 1 342 ? 1.026 33.5 1.199 1 87 342 ASN A C 1
ATOM 2640 O O . ASN A 1 342 ? 2.154 33.656 0.729 1 87 342 ASN A O 1
ATOM 2644 N N . GLY A 1 343 ? 0.684 32.469 1.948 1 90.69 343 GLY A N 1
ATOM 2645 C CA . GLY A 1 343 ? 1.658 31.453 2.322 1 90.69 343 GLY A CA 1
ATOM 2646 C C . GLY A 1 343 ? 2.148 30.625 1.146 1 90.69 343 GLY A C 1
ATOM 2647 O O . GLY A 1 343 ? 3.295 30.172 1.132 1 90.69 343 GLY A O 1
ATOM 2648 N N . PHE A 1 344 ? 1.362 30.422 0.112 1 90.38 344 PHE A N 1
ATOM 2649 C CA . PHE A 1 344 ? 1.76 29.672 -1.076 1 90.38 344 PHE A CA 1
ATOM 2650 C C . PHE A 1 344 ? 2.791 30.453 -1.885 1 90.38 344 PHE A C 1
ATOM 2652 O O . PHE A 1 344 ? 3.727 29.875 -2.434 1 90.38 344 PHE A O 1
ATOM 2659 N N . ASP A 1 345 ? 2.598 31.734 -1.893 1 90.56 345 ASP A N 1
ATOM 2660 C CA . ASP A 1 345 ? 3.559 32.594 -2.578 1 90.56 345 ASP A CA 1
ATOM 2661 C C . ASP A 1 345 ? 4.93 32.531 -1.914 1 90.56 345 ASP A C 1
ATOM 2663 O O . ASP A 1 345 ? 5.953 32.438 -2.598 1 90.56 345 ASP A O 1
ATOM 2667 N N . ILE A 1 346 ? 4.867 32.625 -0.649 1 93.62 346 ILE A N 1
ATOM 2668 C CA . ILE A 1 346 ? 6.117 32.594 0.102 1 93.62 346 ILE A CA 1
ATOM 2669 C C . ILE A 1 346 ? 6.809 31.234 -0.106 1 93.62 346 ILE A C 1
ATOM 2671 O O . ILE A 1 346 ? 8.031 31.172 -0.262 1 93.62 346 ILE A O 1
ATOM 2675 N N . ASP A 1 347 ? 6.039 30.172 -0.077 1 94.75 347 ASP A N 1
ATOM 2676 C CA . ASP A 1 347 ? 6.582 28.844 -0.297 1 94.75 347 ASP A CA 1
ATOM 2677 C C . ASP A 1 347 ? 7.262 28.734 -1.661 1 94.75 347 ASP A C 1
ATOM 2679 O O . ASP A 1 347 ? 8.352 28.172 -1.779 1 94.75 347 ASP A O 1
ATOM 2683 N N . GLN A 1 348 ? 6.637 29.266 -2.654 1 93.56 348 GLN A N 1
ATOM 2684 C CA . GLN A 1 348 ? 7.191 29.25 -4.004 1 93.56 348 GLN A CA 1
ATOM 2685 C C . GLN A 1 348 ? 8.523 30 -4.059 1 93.56 348 GLN A C 1
ATOM 2687 O O . GLN A 1 348 ? 9.477 29.531 -4.684 1 93.56 348 GLN A O 1
ATOM 2692 N N . LEU A 1 349 ? 8.594 31.125 -3.42 1 95.12 349 LEU A N 1
ATOM 2693 C CA . LEU A 1 349 ? 9.82 31.922 -3.393 1 95.12 349 LEU A CA 1
ATOM 2694 C C . LEU A 1 349 ? 10.93 31.188 -2.652 1 95.12 349 LEU A C 1
ATOM 2696 O O . LEU A 1 349 ? 12.086 31.219 -3.074 1 95.12 349 LEU A O 1
ATOM 2700 N N . LEU A 1 350 ? 10.531 30.594 -1.529 1 97.62 350 LEU A N 1
ATOM 2701 C CA . LEU A 1 350 ? 11.5 29.812 -0.761 1 97.62 350 LEU A CA 1
ATOM 2702 C C . LEU A 1 350 ? 12.141 28.734 -1.63 1 97.62 350 LEU A C 1
ATOM 2704 O O . LEU A 1 350 ? 13.359 28.547 -1.591 1 97.62 350 LEU A O 1
ATOM 2708 N N . ILE A 1 351 ? 11.359 28.062 -2.432 1 96.88 351 ILE A N 1
ATOM 2709 C CA . ILE A 1 351 ? 11.828 26.969 -3.258 1 96.88 351 ILE A CA 1
ATOM 2710 C C . ILE A 1 351 ? 12.648 27.5 -4.426 1 96.88 351 ILE A C 1
ATOM 2712 O O . ILE A 1 351 ? 13.797 27.094 -4.633 1 96.88 351 ILE A O 1
ATOM 2716 N N . GLU A 1 352 ? 12.133 28.453 -5.125 1 96.31 352 GLU A N 1
ATOM 2717 C CA . GLU A 1 352 ? 12.711 28.906 -6.387 1 96.31 352 GLU A CA 1
ATOM 2718 C C . GLU A 1 352 ? 14 29.688 -6.156 1 96.31 352 GLU A C 1
ATOM 2720 O O . GLU A 1 352 ? 14.992 29.484 -6.863 1 96.31 352 GLU A O 1
ATOM 2725 N N . ASP A 1 353 ? 13.945 30.531 -5.152 1 96.88 353 ASP A N 1
ATOM 2726 C CA . ASP A 1 353 ? 15.047 31.469 -5.004 1 96.88 353 ASP A CA 1
ATOM 2727 C C . ASP A 1 353 ? 16.078 30.953 -4.004 1 96.88 353 ASP A C 1
ATOM 2729 O O . ASP A 1 353 ? 17.266 31.297 -4.09 1 96.88 353 ASP A O 1
ATOM 2733 N N . TYR A 1 354 ? 15.656 30.062 -3.104 1 97.56 354 TYR A N 1
ATOM 2734 C CA . TYR A 1 354 ? 16.562 29.781 -2 1 97.56 354 TYR A CA 1
ATOM 2735 C C . TYR A 1 354 ? 16.766 28.281 -1.83 1 97.56 354 TYR A C 1
ATOM 2737 O O . TYR A 1 354 ? 17.672 27.844 -1.107 1 97.56 354 TYR A O 1
ATOM 2745 N N . GLY A 1 355 ? 16.016 27.438 -2.434 1 97.75 355 GLY A N 1
ATOM 2746 C CA . GLY A 1 355 ? 16.125 25.984 -2.289 1 97.75 355 GLY A CA 1
ATOM 2747 C C . GLY A 1 355 ? 15.727 25.484 -0.915 1 97.75 355 GLY A C 1
ATOM 2748 O O . GLY A 1 355 ? 16.25 24.484 -0.438 1 97.75 355 GLY A O 1
ATOM 2749 N N . VAL A 1 356 ? 14.867 26.281 -0.2 1 98.44 356 VAL A N 1
ATOM 2750 C CA . VAL A 1 356 ? 14.352 25.922 1.116 1 98.44 356 VAL A CA 1
ATOM 2751 C C . VAL A 1 356 ? 12.93 25.391 0.987 1 98.44 356 VAL A C 1
ATOM 2753 O O . VAL A 1 356 ? 12.07 26.031 0.384 1 98.44 356 VAL A O 1
ATOM 2756 N N . TYR A 1 357 ? 12.695 24.219 1.56 1 98 357 TYR A N 1
ATOM 2757 C CA . TYR A 1 357 ? 11.406 23.562 1.375 1 98 357 TYR A CA 1
ATOM 2758 C C . TYR A 1 357 ? 10.68 23.406 2.705 1 98 357 TYR A C 1
ATOM 2760 O O . TYR A 1 357 ? 11.172 22.75 3.619 1 98 357 TYR A O 1
ATOM 2768 N N . ALA A 1 358 ? 9.461 24 2.775 1 97.56 358 ALA A N 1
ATOM 2769 C CA . ALA A 1 358 ? 8.586 23.797 3.924 1 97.56 358 ALA A CA 1
ATOM 2770 C C . ALA A 1 358 ? 7.832 22.469 3.812 1 97.56 358 ALA A C 1
ATOM 2772 O O . ALA A 1 358 ? 7.789 21.859 2.74 1 97.56 358 ALA A O 1
ATOM 2773 N N . GLU A 1 359 ? 7.297 22 4.895 1 96.69 359 GLU A N 1
ATOM 2774 C CA . GLU A 1 359 ? 6.453 20.812 4.902 1 96.69 359 GLU A CA 1
ATOM 2775 C C . GLU A 1 359 ? 5.055 21.125 4.383 1 96.69 359 GLU A C 1
ATOM 2777 O O . GLU A 1 359 ? 4.445 20.312 3.693 1 96.69 359 GLU A O 1
ATOM 2782 N N . LEU A 1 360 ? 4.566 22.234 4.836 1 95.06 360 LEU A N 1
ATOM 2783 C CA . LEU A 1 360 ? 3.174 22.562 4.543 1 95.06 360 LEU A CA 1
ATOM 2784 C C . LEU A 1 360 ? 2.994 24.062 4.355 1 95.06 360 LEU A C 1
ATOM 2786 O O . LEU A 1 360 ? 3.123 24.844 5.309 1 95.06 360 LEU A O 1
ATOM 2790 N N . PRO A 1 361 ? 2.76 24.5 3.168 1 92.94 361 PRO A N 1
ATOM 2791 C CA . PRO A 1 361 ? 2.262 25.859 2.957 1 92.94 361 PRO A CA 1
ATOM 2792 C C . PRO A 1 361 ? 0.743 25.969 3.076 1 92.94 361 PRO A C 1
ATOM 2794 O O . PRO A 1 361 ? 0.029 25.031 2.703 1 92.94 361 PRO A O 1
ATOM 2797 N N . SER A 1 362 ? 0.312 26.922 3.602 1 89.81 362 SER A N 1
ATOM 2798 C CA . SER A 1 362 ? -1.11 27.234 3.682 1 89.81 362 SER A CA 1
ATOM 2799 C C . SER A 1 362 ? -1.375 28.703 3.311 1 89.81 362 SER A C 1
ATOM 2801 O O . SER A 1 362 ? -0.486 29.391 2.805 1 89.81 362 SER A O 1
ATOM 2803 N N . PHE A 1 363 ? -2.604 29.078 3.529 1 85.25 363 PHE A N 1
ATOM 2804 C CA . PHE A 1 363 ? -3.004 30.422 3.113 1 85.25 363 PHE A CA 1
ATOM 2805 C C . PHE A 1 363 ? -2.227 31.484 3.885 1 85.25 363 PHE A C 1
ATOM 2807 O O . PHE A 1 363 ? -1.67 32.406 3.289 1 85.25 363 PHE A O 1
ATOM 2814 N N . ASN A 1 364 ? -2.146 31.359 5.191 1 89.25 364 ASN A N 1
ATOM 2815 C CA . ASN A 1 364 ? -1.52 32.438 5.953 1 89.25 364 ASN A CA 1
ATOM 2816 C C . ASN A 1 364 ? -0.47 31.891 6.922 1 89.25 364 ASN A C 1
ATOM 2818 O O . ASN A 1 364 ? -0.176 32.531 7.938 1 89.25 364 ASN A O 1
ATOM 2822 N N . HIS A 1 365 ? -0.028 30.672 6.66 1 93.19 365 HIS A N 1
ATOM 2823 C CA . HIS A 1 365 ? 1.048 30.141 7.492 1 93.19 365 HIS A CA 1
ATOM 2824 C C . HIS A 1 365 ? 1.838 29.078 6.75 1 93.19 365 HIS A C 1
ATOM 2826 O O . HIS A 1 365 ? 1.408 28.594 5.699 1 93.19 365 HIS A O 1
ATOM 2832 N N . LEU A 1 366 ? 3 28.75 7.234 1 96.25 366 LEU A N 1
ATOM 2833 C CA . LEU A 1 366 ? 3.867 27.656 6.781 1 96.25 366 LEU A CA 1
ATOM 2834 C C . LEU A 1 366 ? 4.316 26.797 7.957 1 96.25 366 LEU A C 1
ATOM 2836 O O . LEU A 1 366 ? 4.504 27.297 9.062 1 96.25 366 LEU A O 1
ATOM 2840 N N . VAL A 1 367 ? 4.41 25.547 7.664 1 97.5 367 VAL A N 1
ATOM 2841 C CA . VAL A 1 367 ? 4.895 24.625 8.688 1 97.5 367 VAL A CA 1
ATOM 2842 C C . VAL A 1 367 ? 6.25 24.062 8.273 1 97.5 367 VAL A C 1
ATOM 2844 O O . VAL A 1 367 ? 6.414 23.594 7.148 1 97.5 367 VAL A O 1
ATOM 2847 N N . PHE A 1 368 ? 7.246 24.156 9.148 1 98.12 368 PHE A N 1
ATOM 2848 C CA . PHE A 1 368 ? 8.57 23.562 8.992 1 98.12 368 PHE A CA 1
ATOM 2849 C C . PHE A 1 368 ? 8.805 22.484 10.055 1 98.12 368 PHE A C 1
ATOM 2851 O O . PHE A 1 368 ? 8.547 22.719 11.234 1 98.12 368 PHE A O 1
ATOM 2858 N N . ILE A 1 369 ? 9.266 21.359 9.641 1 98 369 ILE A N 1
ATOM 2859 C CA . ILE A 1 369 ? 9.508 20.266 10.578 1 98 369 ILE A CA 1
ATOM 2860 C C . ILE A 1 369 ? 11.008 20.078 10.773 1 98 369 ILE A C 1
ATOM 2862 O O . ILE A 1 369 ? 11.758 19.938 9.805 1 98 369 ILE A O 1
ATOM 2866 N N . ILE A 1 370 ? 11.406 20.078 11.977 1 98.06 370 ILE A N 1
ATOM 2867 C CA . ILE A 1 370 ? 12.805 19.812 12.305 1 98.06 370 ILE A CA 1
ATOM 2868 C C . ILE A 1 370 ? 12.961 18.375 12.805 1 98.06 370 ILE A C 1
ATOM 2870 O O . ILE A 1 370 ? 12.211 17.938 13.68 1 98.06 370 ILE A O 1
ATOM 2874 N N . SER A 1 371 ? 13.828 17.656 12.219 1 97 371 SER A N 1
ATOM 2875 C CA . SER A 1 371 ? 14.117 16.266 12.578 1 97 371 SER A CA 1
ATOM 2876 C C . SER A 1 371 ? 15.594 16.094 12.922 1 97 371 SER A C 1
ATOM 2878 O O . SER A 1 371 ? 16.391 17.031 12.812 1 97 371 SER A O 1
ATOM 2880 N N . PRO A 1 372 ? 15.93 14.867 13.359 1 95.12 372 PRO A N 1
ATOM 2881 C CA . PRO A 1 372 ? 17.344 14.609 13.664 1 95.12 372 PRO A CA 1
ATOM 2882 C C . PRO A 1 372 ? 18.234 14.695 12.43 1 95.12 372 PRO A C 1
ATOM 2884 O O . PRO A 1 372 ? 19.469 14.75 12.555 1 95.12 372 PRO A O 1
ATOM 2887 N N . GLY A 1 373 ? 17.641 14.781 11.328 1 95.88 373 GLY A N 1
ATOM 2888 C CA . GLY A 1 373 ? 18.422 14.844 10.102 1 95.88 373 GLY A CA 1
ATOM 2889 C C . GLY A 1 373 ? 18.812 16.25 9.719 1 95.88 373 GLY A C 1
ATOM 2890 O O . GLY A 1 373 ? 19.625 16.453 8.805 1 95.88 373 GLY A O 1
ATOM 2891 N N . ASN A 1 374 ? 18.344 17.266 10.391 1 97.62 374 ASN A N 1
ATOM 2892 C CA . ASN A 1 374 ? 18.656 18.656 10.086 1 97.62 374 ASN A CA 1
ATOM 2893 C C . ASN A 1 374 ? 20 19.078 10.68 1 97.62 374 ASN A C 1
ATOM 2895 O O . ASN A 1 374 ? 20.438 18.516 11.688 1 97.62 374 ASN A O 1
ATOM 2899 N N . LEU A 1 375 ? 20.562 20.031 10.031 1 96.75 375 LEU A N 1
ATOM 2900 C CA . LEU A 1 375 ? 21.812 20.641 10.484 1 96.75 375 LEU A CA 1
ATOM 2901 C C . LEU A 1 375 ? 21.609 22.125 10.773 1 96.75 375 LEU A C 1
ATOM 2903 O O . LEU A 1 375 ? 20.594 22.719 10.383 1 96.75 375 LEU A O 1
ATOM 2907 N N . GLU A 1 376 ? 22.594 22.672 11.453 1 97.81 376 GLU A N 1
ATOM 2908 C CA . GLU A 1 376 ? 22.562 24.094 11.742 1 97.81 376 GLU A CA 1
ATOM 2909 C C . GLU A 1 376 ? 22.516 24.922 10.453 1 97.81 376 GLU A C 1
ATOM 2911 O O . GLU A 1 376 ? 21.891 25.984 10.406 1 97.81 376 GLU A O 1
ATOM 2916 N N . SER A 1 377 ? 23.156 24.375 9.445 1 97.88 377 SER A N 1
ATOM 2917 C CA . SER A 1 377 ? 23.172 25.078 8.164 1 97.88 377 SER A CA 1
ATOM 2918 C C . SER A 1 377 ? 21.766 25.156 7.559 1 97.88 377 SER A C 1
ATOM 2920 O O . SER A 1 377 ? 21.453 26.109 6.855 1 97.88 377 SER A O 1
ATOM 2922 N N . ASP A 1 378 ? 20.984 24.156 7.828 1 98.19 378 ASP A N 1
ATOM 2923 C CA . ASP A 1 378 ? 19.594 24.203 7.375 1 98.19 378 ASP A CA 1
ATOM 2924 C C . ASP A 1 378 ? 18.844 25.359 8.031 1 98.19 378 ASP A C 1
ATOM 2926 O O . ASP A 1 378 ? 18.094 26.078 7.363 1 98.19 378 ASP A O 1
ATOM 2930 N N . ILE A 1 379 ? 19.078 25.531 9.312 1 98.44 379 ILE A N 1
ATOM 2931 C CA . ILE A 1 379 ? 18.422 26.594 10.07 1 98.44 379 ILE A CA 1
ATOM 2932 C C . ILE A 1 379 ? 18.859 27.953 9.555 1 98.44 379 ILE A C 1
ATOM 2934 O O . ILE A 1 379 ? 18.047 28.844 9.336 1 98.44 379 ILE A O 1
ATOM 2938 N N . SER A 1 380 ? 20.125 28.047 9.328 1 98.25 380 SER A N 1
ATOM 2939 C CA . SER A 1 380 ? 20.656 29.297 8.828 1 98.25 380 SER A CA 1
ATOM 2940 C C . SER A 1 380 ? 20.062 29.656 7.465 1 98.25 380 SER A C 1
ATOM 2942 O O . SER A 1 380 ? 19.734 30.812 7.211 1 98.25 380 SER A O 1
ATOM 2944 N N . SER A 1 381 ? 19.953 28.672 6.641 1 98.38 381 SER A N 1
ATOM 2945 C CA . SER A 1 381 ? 19.375 28.891 5.316 1 98.38 381 SER A CA 1
ATOM 2946 C C . SER A 1 381 ? 17.922 29.328 5.414 1 98.38 381 SER A C 1
ATOM 2948 O O . SER A 1 381 ? 17.484 30.234 4.684 1 98.38 381 SER A O 1
ATOM 2950 N N . LEU A 1 382 ? 17.219 28.75 6.305 1 98.5 382 LEU A N 1
ATOM 2951 C CA . LEU A 1 382 ? 15.805 29.078 6.496 1 98.5 382 LEU A CA 1
ATOM 2952 C C . LEU A 1 382 ? 15.648 30.516 6.984 1 98.5 382 LEU A C 1
ATOM 2954 O O . LEU A 1 382 ? 14.867 31.281 6.418 1 98.5 382 LEU A O 1
ATOM 2958 N N . VAL A 1 383 ? 16.406 30.844 7.984 1 98.25 383 VAL A N 1
ATOM 2959 C CA . VAL A 1 383 ? 16.297 32.156 8.602 1 98.25 383 VAL A CA 1
ATOM 2960 C C . VAL A 1 383 ? 16.719 33.25 7.602 1 98.25 383 VAL A C 1
ATOM 2962 O O . VAL A 1 383 ? 16.047 34.281 7.469 1 98.25 383 VAL A O 1
ATOM 2965 N N . TYR A 1 384 ? 17.766 32.969 6.91 1 98.25 384 TYR A N 1
ATOM 2966 C CA . TYR A 1 384 ? 18.25 33.906 5.906 1 98.25 384 TYR A CA 1
ATOM 2967 C C . TYR A 1 384 ? 17.188 34.156 4.832 1 98.25 384 TYR A C 1
ATOM 2969 O O . TYR A 1 384 ? 16.891 35.281 4.5 1 98.25 384 TYR A O 1
ATOM 2977 N N . ALA A 1 385 ? 16.672 33.094 4.32 1 98.25 385 ALA A N 1
ATOM 2978 C CA . ALA A 1 385 ? 15.68 33.188 3.252 1 98.25 385 ALA A CA 1
ATOM 2979 C C . ALA A 1 385 ? 14.453 33.969 3.709 1 98.25 385 ALA A C 1
ATOM 2981 O O . ALA A 1 385 ? 13.969 34.844 2.992 1 98.25 385 ALA A O 1
ATOM 2982 N N . LEU A 1 386 ? 13.961 33.719 4.891 1 97.88 386 LEU A N 1
ATOM 2983 C CA . LEU A 1 386 ? 12.742 34.344 5.375 1 97.88 386 LEU A CA 1
ATOM 2984 C C . LEU A 1 386 ? 13 35.812 5.699 1 97.88 386 LEU A C 1
ATOM 2986 O O . LEU A 1 386 ? 12.109 36.656 5.523 1 97.88 386 LEU A O 1
ATOM 2990 N N . LYS A 1 387 ? 14.18 36.125 6.172 1 97.38 387 LYS A N 1
ATOM 2991 C CA . LYS A 1 387 ? 14.539 37.5 6.406 1 97.38 387 LYS A CA 1
ATOM 2992 C C . LYS A 1 387 ? 14.562 38.312 5.102 1 97.38 387 LYS A C 1
ATOM 2994 O O . LYS A 1 387 ? 14.047 39.406 5.035 1 97.38 387 LYS A O 1
ATOM 2999 N N . GLU A 1 388 ? 15.156 37.688 4.109 1 96.94 388 GLU A N 1
ATOM 3000 C CA . GLU A 1 388 ? 15.219 38.344 2.803 1 96.94 388 GLU A CA 1
ATOM 3001 C C . GLU A 1 388 ? 13.82 38.562 2.223 1 96.94 388 GLU A C 1
ATOM 3003 O O . GLU A 1 388 ? 13.508 39.625 1.712 1 96.94 388 GLU A O 1
ATOM 3008 N N . ILE A 1 389 ? 13.047 37.562 2.328 1 95.88 389 ILE A N 1
ATOM 3009 C CA . ILE A 1 389 ? 11.695 37.625 1.785 1 95.88 389 ILE A CA 1
ATOM 3010 C C . ILE A 1 389 ? 10.883 38.656 2.539 1 95.88 389 ILE A C 1
ATOM 3012 O O . ILE A 1 389 ? 10.133 39.438 1.932 1 95.88 389 ILE A O 1
ATOM 3016 N N . SER A 1 390 ? 11.016 38.656 3.891 1 95.56 390 SER A N 1
ATOM 3017 C CA . SER A 1 390 ? 10.312 39.625 4.723 1 95.56 390 SER A CA 1
ATOM 3018 C C . SER A 1 390 ? 10.633 41.062 4.301 1 95.56 390 SER A C 1
ATOM 3020 O O . SER A 1 390 ? 9.742 41.906 4.238 1 95.56 390 SER A O 1
ATOM 3022 N N . THR A 1 391 ? 11.82 41.312 3.971 1 93.69 391 THR A N 1
ATOM 3023 C CA . THR A 1 391 ? 12.266 42.656 3.58 1 93.69 391 THR A CA 1
ATOM 3024 C C . THR A 1 391 ? 11.789 43 2.172 1 93.69 391 THR A C 1
ATOM 3026 O O . THR A 1 391 ? 11.305 44.094 1.925 1 93.69 391 THR A O 1
ATOM 3029 N N . LYS A 1 392 ? 11.828 42.062 1.315 1 91.31 392 LYS A N 1
ATOM 3030 C CA . LYS A 1 392 ? 11.539 42.281 -0.098 1 91.31 392 LYS A CA 1
ATOM 3031 C C . LYS A 1 392 ? 10.039 42.469 -0.33 1 91.31 392 LYS A C 1
ATOM 3033 O O . LYS A 1 392 ? 9.625 43.219 -1.214 1 91.31 392 LYS A O 1
ATOM 3038 N N . LEU A 1 393 ? 9.281 41.781 0.435 1 88.62 393 LEU A N 1
ATOM 3039 C CA . LEU A 1 393 ? 7.859 41.719 0.106 1 88.62 393 LEU A CA 1
ATOM 3040 C C . LEU A 1 393 ? 7.039 42.531 1.117 1 88.62 393 LEU A C 1
ATOM 3042 O O . LEU A 1 393 ? 5.816 42.406 1.17 1 88.62 393 LEU A O 1
ATOM 3046 N N . LYS A 1 394 ? 7.684 43.312 1.908 1 88.06 394 LYS A N 1
ATOM 3047 C CA . LYS A 1 394 ? 6.957 44.156 2.84 1 88.06 394 LYS A CA 1
ATOM 3048 C C . LYS A 1 394 ? 5.965 45.062 2.102 1 88.06 394 LYS A C 1
ATOM 3050 O O . LYS A 1 394 ? 6.289 45.625 1.06 1 88.06 394 LYS A O 1
ATOM 3055 N N . LYS A 1 395 ? 4.773 44.938 2.555 1 81 395 LYS A N 1
ATOM 3056 C CA . LYS A 1 395 ? 3.734 45.781 1.978 1 81 395 LYS A CA 1
ATOM 3057 C C . LYS A 1 395 ? 4.129 47.25 2.041 1 81 395 LYS A C 1
ATOM 3059 O O . LYS A 1 395 ? 4.648 47.719 3.059 1 81 395 LYS A O 1
ATOM 3064 N N . ASP A 1 396 ? 4.328 47.906 0.879 1 69.06 396 ASP A N 1
ATOM 3065 C CA . ASP A 1 396 ? 4.598 49.344 0.848 1 69.06 396 ASP A CA 1
ATOM 3066 C C . ASP A 1 396 ? 3.406 50.125 1.377 1 69.06 396 ASP A C 1
ATOM 3068 O O . ASP A 1 396 ? 2.27 49.906 0.954 1 69.06 396 ASP A O 1
ATOM 3072 N N . SER A 1 397 ? 3.387 50.719 2.689 1 54.5 397 SER A N 1
ATOM 3073 C CA . SER A 1 397 ? 2.307 51.594 3.139 1 54.5 397 SER A CA 1
ATOM 3074 C C . SER A 1 397 ? 1.827 52.5 2.014 1 54.5 397 SER A C 1
ATOM 3076 O O . SER A 1 397 ? 0.634 52.781 1.908 1 54.5 397 SER A O 1
ATOM 3078 N N . ASN A 1 398 ? 2.711 53.219 1.321 1 48.38 398 ASN A N 1
ATOM 3079 C CA . ASN A 1 398 ? 2.361 54.219 0.319 1 48.38 398 ASN A CA 1
ATOM 3080 C C . ASN A 1 398 ? 1.994 53.562 -1.014 1 48.38 398 ASN A C 1
ATOM 3082 O O . ASN A 1 398 ? 1.564 54.25 -1.943 1 48.38 398 ASN A O 1
ATOM 3086 N N . THR A 1 399 ? 2.6 52.594 -1.362 1 42.09 399 THR A N 1
ATOM 3087 C CA . THR A 1 399 ? 2.389 52.094 -2.721 1 42.09 399 THR A CA 1
ATOM 3088 C C . THR A 1 399 ? 1.143 51.219 -2.789 1 42.09 399 THR A C 1
ATOM 3090 O O . THR A 1 399 ? 1.098 50.156 -2.178 1 42.09 399 THR A O 1
ATOM 3093 N N . MET A 1 400 ? -0.015 51.812 -2.908 1 39.56 400 MET A N 1
ATOM 3094 C CA . MET A 1 400 ? -1.203 51.125 -3.408 1 39.56 400 MET A CA 1
ATOM 3095 C C . MET A 1 400 ? -0.842 50.156 -4.539 1 39.56 400 MET A C 1
ATOM 3097 O O . MET A 1 400 ? -0.788 50.562 -5.703 1 39.56 400 MET A O 1
ATOM 3101 N N . LEU A 1 401 ? 0.241 49.531 -4.543 1 36.16 401 LEU A N 1
ATOM 3102 C CA . LEU A 1 401 ? 0.407 48.75 -5.758 1 36.16 401 LEU A CA 1
ATOM 3103 C C . LEU A 1 401 ? -0.845 47.906 -6.043 1 36.16 401 LEU A C 1
ATOM 3105 O O . LEU A 1 401 ? -1.377 47.25 -5.148 1 36.16 401 LEU A O 1
ATOM 3109 N N . VAL A 1 402 ? -1.553 48.375 -7.039 1 35.91 402 VAL A N 1
ATOM 3110 C CA . VAL A 1 402 ? -2.65 47.781 -7.789 1 35.91 402 VAL A CA 1
ATOM 3111 C C . VAL A 1 402 ? -2.346 46.312 -8.062 1 35.91 402 VAL A C 1
ATOM 3113 O O . VAL A 1 402 ? -2.592 45.812 -9.164 1 35.91 402 VAL A O 1
ATOM 3116 N N . SER A 1 403 ? -1.326 45.75 -7.629 1 36.28 403 SER A N 1
ATOM 3117 C CA . SER A 1 403 ? -1.109 44.469 -8.297 1 36.28 403 SER A CA 1
ATOM 3118 C C . SER A 1 403 ? -2.391 43.656 -8.344 1 36.28 403 SER A C 1
ATOM 3120 O O . SER A 1 403 ? -3.27 43.812 -7.496 1 36.28 403 SER A O 1
ATOM 3122 N N . GLU A 1 404 ? -2.691 43.188 -9.57 1 37.72 404 GLU A N 1
ATOM 3123 C CA . GLU A 1 404 ? -3.619 42.219 -10.141 1 37.72 404 GLU A CA 1
ATOM 3124 C C . GLU A 1 404 ? -3.756 41 -9.234 1 37.72 404 GLU A C 1
ATOM 3126 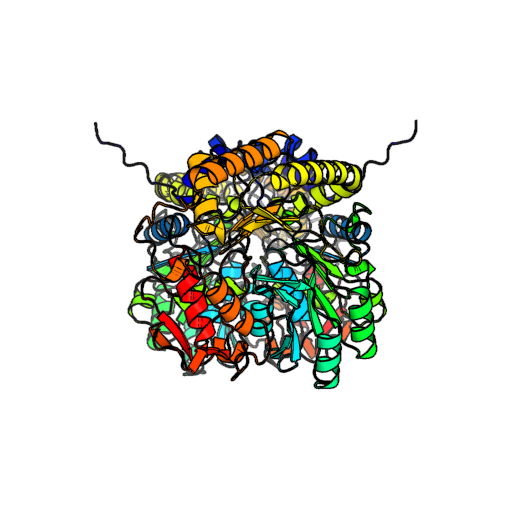O O . GLU A 1 404 ? -3.949 39.875 -9.719 1 37.72 404 GLU A O 1
ATOM 3131 N N . LEU A 1 405 ? -3.26 41.062 -8.109 1 41.16 405 LEU A N 1
ATOM 3132 C CA . LEU A 1 405 ? -3.604 39.812 -7.414 1 41.16 405 LEU A CA 1
ATOM 3133 C C . LEU A 1 405 ? -5.117 39.656 -7.328 1 41.16 405 LEU A C 1
ATOM 3135 O O . LEU A 1 405 ? -5.848 40.625 -7.121 1 41.16 405 LEU A O 1
ATOM 3139 N N . PRO A 1 406 ? -5.648 38.656 -7.793 1 42.59 406 PRO A N 1
ATOM 3140 C CA . PRO A 1 406 ? -7.098 38.469 -7.707 1 42.59 406 PRO A CA 1
ATOM 3141 C C . PRO A 1 406 ? -7.66 38.812 -6.336 1 42.59 406 PRO A C 1
ATOM 3143 O O . PRO A 1 406 ? -6.961 38.688 -5.324 1 42.59 406 PRO A O 1
ATOM 3146 N N . GLN A 1 407 ? -8.664 39.719 -6.211 1 44.03 407 GLN A N 1
ATOM 3147 C CA . GLN A 1 407 ? -9.484 40.094 -5.062 1 44.03 407 GLN A CA 1
ATOM 3148 C C . GLN A 1 407 ? -9.539 38.969 -4.031 1 44.03 407 GLN A C 1
ATOM 3150 O O . GLN A 1 407 ? -9.758 39.219 -2.844 1 44.03 407 GLN A O 1
ATOM 3155 N N . ASN A 1 408 ? -9.469 37.812 -4.445 1 45.09 408 ASN A N 1
ATOM 3156 C CA . ASN A 1 408 ? -9.672 36.625 -3.615 1 45.09 408 ASN A CA 1
ATOM 3157 C C . ASN A 1 408 ? -8.508 36.438 -2.648 1 45.09 408 ASN A C 1
ATOM 3159 O O . ASN A 1 408 ? -8.523 35.5 -1.845 1 45.09 408 ASN A O 1
ATOM 3163 N N . CYS A 1 409 ? -7.23 36.812 -2.977 1 48.69 409 CYS A N 1
ATOM 3164 C CA . CYS A 1 409 ? -6.121 36.656 -2.041 1 48.69 409 CYS A CA 1
ATOM 3165 C C . CYS A 1 409 ? -6.301 37.562 -0.83 1 48.69 409 CYS A C 1
ATOM 3167 O O . CYS A 1 409 ? -5.531 37.469 0.13 1 48.69 409 CYS A O 1
ATOM 3169 N N . LYS A 1 410 ? -7.164 38.625 -0.902 1 56.25 410 LYS A N 1
ATOM 3170 C CA . LYS A 1 410 ? -6.922 39.844 -0.123 1 56.25 410 LYS A CA 1
ATOM 3171 C C . LYS A 1 410 ? -7.535 39.719 1.271 1 56.25 410 LYS A C 1
ATOM 3173 O O . LYS A 1 410 ? -7.02 40.312 2.23 1 56.25 410 LYS A O 1
ATOM 3178 N N . ASN A 1 411 ? -8.586 38.656 1.37 1 69.25 411 ASN A N 1
ATOM 3179 C CA . ASN A 1 411 ? -9.117 38.812 2.723 1 69.25 411 ASN A CA 1
ATOM 3180 C C . ASN A 1 411 ? -8.953 37.5 3.527 1 69.25 411 ASN A C 1
ATOM 3182 O O . ASN A 1 411 ? -9.82 36.656 3.49 1 69.25 411 ASN A O 1
ATOM 3186 N N . TRP A 1 412 ? -7.824 37.344 4.195 1 75.5 412 TRP A N 1
ATOM 3187 C CA . TRP A 1 412 ? -7.469 36.219 5.035 1 75.5 412 TRP A CA 1
ATOM 3188 C C . TRP A 1 412 ? -8.547 35.938 6.082 1 75.5 412 TRP A C 1
ATOM 3190 O O . TRP A 1 412 ? -8.883 34.781 6.352 1 75.5 412 TRP A O 1
ATOM 3200 N N . GLN A 1 413 ? -9.055 36.969 6.504 1 75.81 413 GLN A N 1
ATOM 3201 C CA . GLN A 1 413 ? -10.062 36.812 7.543 1 75.81 413 GLN A CA 1
ATOM 3202 C C . GLN A 1 413 ? -11.336 36.188 6.988 1 75.81 413 GLN A C 1
ATOM 3204 O O . GLN A 1 413 ? -11.961 35.375 7.66 1 75.81 413 GLN A O 1
ATOM 3209 N N . PHE A 1 414 ? -11.586 36.594 5.871 1 79.69 414 PHE A N 1
ATOM 3210 C CA . PHE A 1 414 ? -12.773 36.031 5.242 1 79.69 414 PHE A CA 1
ATOM 3211 C C . PHE A 1 414 ? -12.578 34.531 4.996 1 79.69 414 PHE A C 1
ATOM 3213 O O . PHE A 1 414 ? -13.477 33.719 5.27 1 79.69 414 PHE A O 1
ATOM 3220 N N . PHE A 1 415 ? -11.484 34.156 4.527 1 84.25 415 PHE A N 1
ATOM 3221 C CA . PHE A 1 415 ? -11.188 32.75 4.277 1 84.25 415 PHE A CA 1
ATOM 3222 C C . PHE A 1 415 ? -11.25 31.953 5.57 1 84.25 415 PHE A C 1
ATOM 3224 O O . PHE A 1 415 ? -11.875 30.891 5.617 1 84.25 415 PHE A O 1
ATOM 3231 N N . GLY A 1 416 ? -10.602 32.469 6.523 1 84.25 416 GLY A N 1
ATOM 3232 C CA . GLY A 1 416 ? -10.578 31.781 7.805 1 84.25 416 GLY A CA 1
ATOM 3233 C C . GLY A 1 416 ? -11.961 31.547 8.383 1 84.25 416 GLY A C 1
ATOM 3234 O O . GLY A 1 416 ? -12.242 30.469 8.914 1 84.25 416 GLY A O 1
ATOM 3235 N N . LYS A 1 417 ? -12.766 32.531 8.25 1 86.56 417 LYS A N 1
ATOM 3236 C CA . LYS A 1 417 ? -14.125 32.438 8.758 1 86.56 417 LYS A CA 1
ATOM 3237 C C . LYS A 1 417 ? -14.93 31.406 7.957 1 86.56 417 LYS A C 1
ATOM 3239 O O . LYS A 1 417 ? -15.695 30.625 8.531 1 86.56 417 LYS A O 1
ATOM 3244 N N . THR A 1 418 ? -14.742 31.469 6.746 1 88.69 418 THR A N 1
ATOM 3245 C CA . THR A 1 418 ? -15.453 30.531 5.879 1 88.69 418 THR A CA 1
ATOM 3246 C C . THR A 1 418 ? -14.992 29.109 6.137 1 88.69 418 THR A C 1
ATOM 3248 O O . THR A 1 418 ? -15.82 28.188 6.273 1 88.69 418 THR A O 1
ATOM 3251 N N . ALA A 1 419 ? -13.719 28.875 6.234 1 88.56 419 ALA A N 1
ATOM 3252 C CA . ALA A 1 419 ? -13.148 27.562 6.496 1 88.56 419 ALA A CA 1
ATOM 3253 C C . ALA A 1 419 ? -13.586 27.031 7.859 1 88.56 419 ALA A C 1
ATOM 3255 O O . ALA A 1 419 ? -13.852 25.828 8.016 1 88.56 419 ALA A O 1
ATOM 3256 N N . SER A 1 420 ? -13.695 27.922 8.766 1 89.88 420 SER A N 1
ATOM 3257 C CA . SER A 1 420 ? -14.062 27.531 10.125 1 89.88 420 SER A CA 1
ATOM 3258 C C . SER A 1 420 ? -15.453 26.906 10.156 1 89.88 420 SER A C 1
ATOM 3260 O O . SER A 1 420 ? -15.727 26.031 10.984 1 89.88 420 SER A O 1
ATOM 3262 N N . ARG A 1 421 ? -16.281 27.266 9.289 1 90.75 421 ARG A N 1
ATOM 3263 C CA . ARG A 1 421 ? -17.656 26.766 9.258 1 90.75 421 ARG A CA 1
ATOM 3264 C C . ARG A 1 421 ? -17.703 25.312 8.789 1 90.75 421 ARG A C 1
ATOM 3266 O O . ARG A 1 421 ? -18.688 24.625 9.023 1 90.75 421 ARG A O 1
ATOM 3273 N N . LEU A 1 422 ? -16.656 24.922 8.203 1 90.06 422 LEU A N 1
ATOM 3274 C CA . LEU A 1 422 ? -16.562 23.531 7.77 1 90.06 422 LEU A CA 1
ATOM 3275 C C . LEU A 1 422 ? -16.078 22.641 8.906 1 90.06 422 LEU A C 1
ATOM 3277 O O . LEU A 1 422 ? -16.297 21.422 8.891 1 90.06 422 LEU A O 1
ATOM 3281 N N . PHE A 1 423 ? -15.453 23.266 9.922 1 90.31 423 PHE A N 1
ATOM 3282 C CA . PHE A 1 423 ? -14.82 22.5 10.992 1 90.31 423 PHE A CA 1
ATOM 3283 C C . PHE A 1 423 ? -15.602 22.625 12.289 1 90.31 423 PHE A C 1
ATOM 3285 O O . PHE A 1 423 ? -15.297 21.953 13.273 1 90.31 423 PHE A O 1
ATOM 3292 N N . GLN A 1 424 ? -16.656 23.469 12.219 1 90.69 424 GLN A N 1
ATOM 3293 C CA . GLN A 1 424 ? -17.469 23.703 13.406 1 90.69 424 GLN A CA 1
ATOM 3294 C C . GLN A 1 424 ? -18.953 23.438 13.117 1 90.69 424 GLN A C 1
ATOM 3296 O O . GLN A 1 424 ? -19.406 23.578 11.984 1 90.69 424 GLN A O 1
ATOM 3301 N N . PRO A 1 425 ? -19.672 23 14.18 1 90.56 425 PRO A N 1
ATOM 3302 C CA . PRO A 1 425 ? -21.109 22.812 13.977 1 90.56 425 PRO A CA 1
ATOM 3303 C C . PRO A 1 425 ? -21.844 24.125 13.656 1 90.56 425 PRO A C 1
ATOM 3305 O O . PRO A 1 425 ? -21.438 25.188 14.117 1 90.56 425 PRO A O 1
ATOM 3308 N N . PRO A 1 426 ? -22.891 24.078 13.016 1 92.44 426 PRO A N 1
ATOM 3309 C CA . PRO A 1 426 ? -23.422 22.859 12.406 1 92.44 426 PRO A CA 1
ATOM 3310 C C . PRO A 1 426 ? -22.641 22.422 11.172 1 92.44 426 PRO A C 1
ATOM 3312 O O . PRO A 1 426 ? -22.375 23.234 10.281 1 92.44 426 PRO A O 1
ATOM 3315 N N . PHE A 1 427 ? -22.344 21.156 11.125 1 91.19 427 PHE A N 1
ATOM 3316 C CA . PHE A 1 427 ? -21.609 20.594 9.992 1 91.19 427 PHE A CA 1
ATOM 3317 C C . PHE A 1 427 ? -22.547 20.406 8.797 1 91.19 427 PHE A C 1
ATOM 3319 O O . PHE A 1 427 ? -23.766 20.344 8.953 1 91.19 427 PHE A O 1
ATOM 3326 N N . PRO A 1 428 ? -21.875 20.328 7.598 1 91.44 428 PRO A N 1
ATOM 3327 C CA . PRO A 1 428 ? -22.703 19.938 6.461 1 91.44 428 PRO A CA 1
ATOM 3328 C C . PRO A 1 428 ? -23.469 18.641 6.707 1 91.44 428 PRO A C 1
ATOM 3330 O O . PRO A 1 428 ? -22.938 17.703 7.32 1 91.44 428 PRO A O 1
ATOM 3333 N N . LEU A 1 429 ? -24.672 18.531 6.156 1 93 429 LEU A N 1
ATOM 3334 C CA . LEU A 1 429 ? -25.547 17.406 6.445 1 93 429 LEU A CA 1
ATOM 3335 C C . LEU A 1 429 ? -25.047 16.141 5.762 1 93 429 LEU A C 1
ATOM 3337 O O . LEU A 1 429 ? -24.797 16.141 4.551 1 93 429 LEU A O 1
ATOM 3341 N N . GLN A 1 430 ? -24.906 15.141 6.543 1 94.31 430 GLN A N 1
ATOM 3342 C CA . GLN A 1 430 ? -24.641 13.812 6 1 94.31 430 GLN A CA 1
ATOM 3343 C C . GLN A 1 430 ? -25.922 13.164 5.488 1 94.31 430 GLN A C 1
ATOM 3345 O O . GLN A 1 430 ? -26.688 12.602 6.266 1 94.31 430 GLN A O 1
ATOM 3350 N N . ARG A 1 431 ? -26.125 13.141 4.219 1 96.69 431 ARG A N 1
ATOM 3351 C CA . ARG A 1 431 ? -27.391 12.688 3.637 1 96.69 431 ARG A CA 1
ATOM 3352 C C . ARG A 1 431 ? -27.406 11.172 3.473 1 96.69 431 ARG A C 1
ATOM 3354 O O . ARG A 1 431 ? -28.453 10.531 3.631 1 96.69 431 ARG A O 1
ATOM 3361 N N . ILE A 1 432 ? -26.281 10.609 3.111 1 96.94 432 ILE A N 1
ATOM 3362 C CA . ILE A 1 432 ? -26.109 9.164 2.988 1 96.94 432 ILE A CA 1
ATOM 3363 C C . ILE A 1 432 ? -24.719 8.766 3.49 1 96.94 432 ILE A C 1
ATOM 3365 O O . ILE A 1 432 ? -23.859 9.633 3.727 1 96.94 432 ILE A O 1
ATOM 3369 N N . SER A 1 433 ? -24.469 7.453 3.73 1 97.19 433 SER A N 1
ATOM 3370 C CA . SER A 1 433 ? -23.172 7.012 4.23 1 97.19 433 SER A CA 1
ATOM 3371 C C . SER A 1 433 ? -22.078 7.211 3.182 1 97.19 433 SER A C 1
ATOM 3373 O O . SER A 1 433 ? -22.359 7.262 1.983 1 97.19 433 SER A O 1
ATOM 3375 N N . PRO A 1 434 ? -20.891 7.34 3.637 1 97.31 434 PRO A N 1
ATOM 3376 C CA . PRO A 1 434 ? -19.781 7.457 2.674 1 97.31 434 PRO A CA 1
ATOM 3377 C C . PRO A 1 434 ? -19.75 6.297 1.681 1 97.31 434 PRO A C 1
ATOM 3379 O O . PRO A 1 434 ? -19.531 6.512 0.484 1 97.31 434 PRO A O 1
ATOM 3382 N N . ARG A 1 435 ? -20 5.105 2.135 1 97.94 435 ARG A N 1
ATOM 3383 C CA . ARG A 1 435 ? -19.969 3.932 1.267 1 97.94 435 ARG A CA 1
ATOM 3384 C C . ARG A 1 435 ? -21.094 3.99 0.23 1 97.94 435 ARG A C 1
ATOM 3386 O O . ARG A 1 435 ? -20.859 3.715 -0.95 1 97.94 435 ARG A O 1
ATOM 3393 N N . ASP A 1 436 ? -22.328 4.363 0.688 1 97.38 436 ASP A N 1
ATOM 3394 C CA . ASP A 1 436 ? -23.453 4.441 -0.231 1 97.38 436 ASP A CA 1
ATOM 3395 C C . ASP A 1 436 ? -23.219 5.508 -1.3 1 97.38 436 ASP A C 1
ATOM 3397 O O . ASP A 1 436 ? -23.656 5.355 -2.443 1 97.38 436 ASP A O 1
ATOM 3401 N N . ALA A 1 437 ? -22.531 6.57 -0.884 1 97.12 437 ALA A N 1
ATOM 3402 C CA . ALA A 1 437 ? -22.203 7.609 -1.854 1 97.12 437 ALA A CA 1
ATOM 3403 C C . ALA A 1 437 ? -21.188 7.102 -2.879 1 97.12 437 ALA A C 1
ATOM 3405 O O . ALA A 1 437 ? -21.344 7.34 -4.078 1 97.12 437 ALA A O 1
ATOM 3406 N N . PHE A 1 438 ? -20.234 6.371 -2.521 1 96.81 438 PHE A N 1
ATOM 3407 C CA . PHE A 1 438 ? -19.172 5.852 -3.375 1 96.81 438 PHE A CA 1
ATOM 3408 C C . PHE A 1 438 ? -19.734 4.879 -4.406 1 96.81 438 PHE A C 1
ATOM 3410 O O . PHE A 1 438 ? -19.312 4.883 -5.562 1 96.81 438 PHE A O 1
ATOM 3417 N N . TYR A 1 439 ? -20.703 4.035 -3.945 1 96.62 439 TYR A N 1
ATOM 3418 C CA . TYR A 1 439 ? -21.219 2.986 -4.816 1 96.62 439 TYR A CA 1
ATOM 3419 C C . TYR A 1 439 ? -22.578 3.375 -5.387 1 96.62 439 TYR A C 1
ATOM 3421 O O . TYR A 1 439 ? -23.281 2.535 -5.953 1 96.62 439 TYR A O 1
ATOM 3429 N N . HIS A 1 440 ? -22.969 4.637 -5.18 1 95.31 440 HIS A N 1
ATOM 3430 C CA . HIS A 1 440 ? -24.297 5.027 -5.648 1 95.31 440 HIS A CA 1
ATOM 3431 C C . HIS A 1 440 ? -24.453 4.762 -7.145 1 95.31 440 HIS A C 1
ATOM 3433 O O . HIS A 1 440 ? -23.578 5.105 -7.938 1 95.31 440 HIS A O 1
ATOM 3439 N N . PRO A 1 441 ? -25.531 4.207 -7.539 1 90.44 441 PRO A N 1
ATOM 3440 C CA . PRO A 1 441 ? -25.703 3.834 -8.945 1 90.44 441 PRO A CA 1
ATOM 3441 C C . PRO A 1 441 ? -25.875 5.043 -9.859 1 90.44 441 PRO A C 1
ATOM 3443 O O . PRO A 1 441 ? -25.578 4.969 -11.055 1 90.44 441 PRO A O 1
ATOM 3446 N N . HIS A 1 442 ? -26.406 6.133 -9.281 1 92 442 HIS A N 1
ATOM 3447 C CA . HIS A 1 442 ? -26.656 7.328 -10.078 1 92 442 HIS A CA 1
ATOM 3448 C C . HIS A 1 442 ? -25.672 8.438 -9.742 1 92 442 HIS A C 1
ATOM 3450 O O . HIS A 1 442 ? -26.047 9.438 -9.125 1 92 442 HIS A O 1
ATOM 3456 N N . ARG A 1 443 ? -24.469 8.258 -10.102 1 91.94 443 ARG A N 1
ATOM 3457 C CA . ARG A 1 443 ? -23.453 9.297 -9.969 1 91.94 443 ARG A CA 1
ATOM 3458 C C . ARG A 1 443 ? -23.266 10.047 -11.289 1 91.94 443 ARG A C 1
ATOM 3460 O O . ARG A 1 443 ? -23.391 9.461 -12.367 1 91.94 443 ARG A O 1
ATOM 3467 N N . GLU A 1 444 ? -23.031 11.297 -11.156 1 93.25 444 GLU A N 1
ATOM 3468 C CA . GLU A 1 444 ? -22.797 12.109 -12.344 1 93.25 444 GLU A CA 1
ATOM 3469 C C . GLU A 1 444 ? -21.781 13.219 -12.07 1 93.25 444 GLU A C 1
ATOM 3471 O O . GLU A 1 444 ? -21.531 13.57 -10.914 1 93.25 444 GLU A O 1
ATOM 3476 N N . TYR A 1 445 ? -21.234 13.688 -13.094 1 92.94 445 TYR A N 1
ATOM 3477 C CA . TYR A 1 445 ? -20.359 14.852 -13.016 1 92.94 445 TYR A CA 1
ATOM 3478 C C . TYR A 1 445 ? -21.125 16.141 -13.281 1 92.94 445 TYR A C 1
ATOM 3480 O O . TYR A 1 445 ? -21.906 16.219 -14.227 1 92.94 445 TYR A O 1
ATOM 3488 N N . VAL A 1 446 ? -20.938 17.031 -12.43 1 95.12 446 VAL A N 1
ATOM 3489 C CA . VAL A 1 446 ? -21.531 18.344 -12.633 1 95.12 446 VAL A CA 1
ATOM 3490 C C . VAL A 1 446 ? -20.469 19.422 -12.523 1 95.12 446 VAL A C 1
ATOM 3492 O O . VAL A 1 446 ? -19.391 19.203 -11.961 1 95.12 446 VAL A O 1
ATOM 3495 N N . GLN A 1 447 ? -20.766 20.516 -13.109 1 94.88 447 GLN A N 1
ATOM 3496 C CA . GLN A 1 447 ? -19.859 21.641 -12.945 1 94.88 447 GLN A CA 1
ATOM 3497 C C . GLN A 1 447 ? -19.703 22.016 -11.477 1 94.88 447 GLN A C 1
ATOM 3499 O O . GLN A 1 447 ? -20.688 22.031 -10.727 1 94.88 447 GLN A O 1
ATOM 3504 N N . PHE A 1 448 ? -18.516 22.297 -11.203 1 90.81 448 PHE A N 1
ATOM 3505 C CA . PHE A 1 448 ? -18.172 22.625 -9.828 1 90.81 448 PHE A CA 1
ATOM 3506 C C . PHE A 1 448 ? -19.062 23.75 -9.297 1 90.81 448 PHE A C 1
ATOM 3508 O O . PHE A 1 448 ? -19.609 23.641 -8.203 1 90.81 448 PHE A O 1
ATOM 3515 N N . ALA A 1 449 ? -19.328 24.734 -10.039 1 90.12 449 ALA A N 1
ATOM 3516 C CA . ALA A 1 449 ? -20.078 25.922 -9.648 1 90.12 449 ALA A CA 1
ATOM 3517 C C . ALA A 1 449 ? -21.562 25.594 -9.453 1 90.12 449 ALA A C 1
ATOM 3519 O O . ALA A 1 449 ? -22.281 26.297 -8.734 1 90.12 449 ALA A O 1
ATOM 3520 N N . ASP A 1 450 ? -21.984 24.406 -9.977 1 94.19 450 ASP A N 1
ATOM 3521 C CA . ASP A 1 450 ? -23.406 24.047 -9.953 1 94.19 450 ASP A CA 1
ATOM 3522 C C . ASP A 1 450 ? -23.672 22.922 -8.953 1 94.19 450 ASP A C 1
ATOM 3524 O O . ASP A 1 450 ? -24.781 22.391 -8.891 1 94.19 450 ASP A O 1
ATOM 3528 N N . SER A 1 451 ? -22.688 22.672 -8.148 1 95.62 451 SER A N 1
ATOM 3529 C CA . SER A 1 451 ? -22.797 21.438 -7.363 1 95.62 451 SER A CA 1
ATOM 3530 C C . SER A 1 451 ? -23.391 21.719 -5.984 1 95.62 451 SER A C 1
ATOM 3532 O O . SER A 1 451 ? -23.672 20.797 -5.227 1 95.62 451 SER A O 1
ATOM 3534 N N . GLU A 1 452 ? -23.672 23 -5.668 1 96.12 452 GLU A N 1
ATOM 3535 C CA . GLU A 1 452 ? -24.234 23.328 -4.363 1 96.12 452 GLU A CA 1
ATOM 3536 C C . GLU A 1 452 ? -25.547 22.594 -4.121 1 96.12 452 GLU A C 1
ATOM 3538 O O . GLU A 1 452 ? -26.391 22.516 -5.008 1 96.12 452 GLU A O 1
ATOM 3543 N N . GLY A 1 453 ? -25.656 22.016 -2.965 1 96.81 453 GLY A N 1
ATOM 3544 C CA . GLY A 1 453 ? -26.891 21.328 -2.592 1 96.81 453 GLY A CA 1
ATOM 3545 C C . GLY A 1 453 ? -26.906 19.875 -2.994 1 96.81 453 GLY A C 1
ATOM 3546 O O . GLY A 1 453 ? -27.703 19.094 -2.479 1 96.81 453 GLY A O 1
ATOM 3547 N N . ARG A 1 454 ? -26.047 19.516 -3.857 1 97.06 454 ARG A N 1
ATOM 3548 C CA . ARG A 1 454 ? -25.922 18.109 -4.242 1 97.06 454 ARG A CA 1
ATOM 3549 C C . ARG A 1 454 ? -25.156 17.312 -3.193 1 97.06 454 ARG A C 1
ATOM 3551 O O . ARG A 1 454 ? -24.594 17.891 -2.256 1 97.06 454 ARG A O 1
ATOM 3558 N N . ILE A 1 455 ? -25.219 16.016 -3.305 1 97.69 455 ILE A N 1
ATOM 3559 C CA . ILE A 1 455 ? -24.516 15.141 -2.377 1 97.69 455 ILE A CA 1
ATOM 3560 C C . ILE A 1 455 ? -23.172 14.719 -2.99 1 97.69 455 ILE A C 1
ATOM 3562 O O . ILE A 1 455 ? -23.141 14.164 -4.094 1 97.69 455 ILE A O 1
ATOM 3566 N N . ALA A 1 456 ? -22.078 14.984 -2.277 1 96.25 456 ALA A N 1
ATOM 3567 C CA . ALA A 1 456 ? -20.766 14.625 -2.775 1 96.25 456 ALA A CA 1
ATOM 3568 C C . ALA A 1 456 ? -20.609 13.109 -2.885 1 96.25 456 ALA A C 1
ATOM 3570 O O . ALA A 1 456 ? -20.984 12.375 -1.971 1 96.25 456 ALA A O 1
ATOM 3571 N N . ALA A 1 457 ? -20 12.633 -3.994 1 94.06 457 ALA A N 1
ATOM 3572 C CA . ALA A 1 457 ? -19.797 11.195 -4.184 1 94.06 457 ALA A CA 1
ATOM 3573 C C . ALA A 1 457 ? -18.359 10.805 -3.807 1 94.06 457 ALA A C 1
ATOM 3575 O O . ALA A 1 457 ? -18.078 9.625 -3.596 1 94.06 457 ALA A O 1
ATOM 3576 N N . CYS A 1 458 ? -17.484 11.805 -3.77 1 89.06 458 CYS A N 1
ATOM 3577 C CA . CYS A 1 458 ? -16.078 11.523 -3.52 1 89.06 458 CYS A CA 1
ATOM 3578 C C . CYS A 1 458 ? -15.5 12.484 -2.482 1 89.06 458 CYS A C 1
ATOM 3580 O O . CYS A 1 458 ? -16.172 13.438 -2.074 1 89.06 458 CYS A O 1
ATOM 3582 N N . THR A 1 459 ? -14.336 12.156 -2.062 1 89.69 459 THR A N 1
ATOM 3583 C CA . THR A 1 459 ? -13.609 13.016 -1.127 1 89.69 459 THR A CA 1
ATOM 3584 C C . THR A 1 459 ? -12.805 14.07 -1.874 1 89.69 459 THR A C 1
ATOM 3586 O O . THR A 1 459 ? -12.078 13.75 -2.82 1 89.69 459 THR A O 1
ATOM 3589 N N . VAL A 1 460 ? -13.008 15.328 -1.467 1 90.94 460 VAL A N 1
ATOM 3590 C CA . VAL A 1 460 ? -12.172 16.391 -1.994 1 90.94 460 VAL A CA 1
ATOM 3591 C C . VAL A 1 460 ? -11.266 16.938 -0.887 1 90.94 460 VAL A C 1
ATOM 3593 O O . VAL A 1 460 ? -11.75 17.328 0.177 1 90.94 460 VAL A O 1
ATOM 3596 N N . SER A 1 461 ? -9.977 16.922 -1.156 1 90.06 461 SER A N 1
ATOM 3597 C CA . SER A 1 461 ? -9.016 17.359 -0.15 1 90.06 461 SER A CA 1
ATOM 3598 C C . SER A 1 461 ? -7.918 18.219 -0.767 1 90.06 461 SER A C 1
ATOM 3600 O O . SER A 1 461 ? -7.602 18.078 -1.949 1 90.06 461 SER A O 1
ATOM 3602 N N . CYS A 1 462 ? -7.477 19.125 0.076 1 83.38 462 CYS A N 1
ATOM 3603 C CA . CYS A 1 462 ? -6.234 19.797 -0.273 1 83.38 462 CYS A CA 1
ATOM 3604 C C . CYS A 1 462 ? -5.023 19 0.19 1 83.38 462 CYS A C 1
ATOM 3606 O O . CYS A 1 462 ? -5.023 18.453 1.292 1 83.38 462 CYS A O 1
ATOM 3608 N N . TYR A 1 463 ? -4.027 18.844 -0.751 1 78.69 463 TYR A N 1
ATOM 3609 C CA . TYR A 1 463 ? -2.818 18.109 -0.409 1 78.69 463 TYR A CA 1
ATOM 3610 C C . TYR A 1 463 ? -1.571 18.922 -0.726 1 78.69 463 TYR A C 1
ATOM 3612 O O . TYR A 1 463 ? -1.351 19.312 -1.875 1 78.69 463 TYR A O 1
ATOM 3620 N N . PRO A 1 464 ? -0.705 18.922 0.34 1 77.81 464 PRO A N 1
ATOM 3621 C CA . PRO A 1 464 ? -0.943 18.641 1.759 1 77.81 464 PRO A CA 1
ATOM 3622 C C . PRO A 1 464 ? -1.973 19.594 2.377 1 77.81 464 PRO A C 1
ATOM 3624 O O . PRO A 1 464 ? -2.27 20.641 1.809 1 77.81 464 PRO A O 1
ATOM 3627 N N . PRO A 1 465 ? -2.549 19.141 3.639 1 78.06 465 PRO A N 1
ATOM 3628 C CA . PRO A 1 465 ? -2.176 17.969 4.449 1 78.06 465 PRO A CA 1
ATOM 3629 C C . PRO A 1 465 ? -3.098 16.781 4.23 1 78.06 465 PRO A C 1
ATOM 3631 O O . PRO A 1 465 ? -2.982 15.766 4.93 1 78.06 465 PRO A O 1
ATOM 3634 N N . GLY A 1 466 ? -4.051 16.781 3.412 1 82.06 466 GLY A N 1
ATOM 3635 C CA . GLY A 1 466 ? -4.938 15.664 3.148 1 82.06 466 GLY A CA 1
ATOM 3636 C C . GLY A 1 466 ? -6.164 15.648 4.043 1 82.06 466 GLY A C 1
ATOM 3637 O O . GLY A 1 466 ? -6.703 14.586 4.348 1 82.06 466 GLY A O 1
ATOM 3638 N N . ILE A 1 467 ? -6.492 16.734 4.566 1 88.19 467 ILE A N 1
ATOM 3639 C CA . ILE A 1 467 ? -7.723 16.906 5.328 1 88.19 467 ILE A CA 1
ATOM 3640 C C . ILE A 1 467 ? -8.883 17.188 4.375 1 88.19 467 ILE A C 1
ATOM 3642 O O . ILE A 1 467 ? -8.828 18.141 3.59 1 88.19 467 ILE A O 1
ATOM 3646 N N . PRO A 1 468 ? -9.914 16.438 4.48 1 91.75 468 PRO A N 1
ATOM 3647 C CA . PRO A 1 468 ? -11.016 16.578 3.523 1 91.75 468 PRO A CA 1
ATOM 3648 C C . PRO A 1 468 ? -11.805 17.875 3.711 1 91.75 468 PRO A C 1
ATOM 3650 O O . PRO A 1 468 ? -12.047 18.297 4.844 1 91.75 468 PRO A O 1
ATOM 3653 N N . ILE A 1 469 ? -12.164 18.438 2.604 1 92.44 469 ILE A N 1
ATOM 3654 C CA . ILE A 1 469 ? -13.062 19.594 2.572 1 92.44 469 ILE A CA 1
ATOM 3655 C C . ILE A 1 469 ? -14.492 19.109 2.279 1 92.44 469 ILE A C 1
ATOM 3657 O O . ILE A 1 469 ? -15.445 19.562 2.916 1 92.44 469 ILE A O 1
ATOM 3661 N N . LEU A 1 470 ? -14.531 18.234 1.33 1 92.31 470 LEU A N 1
ATOM 3662 C CA . LEU A 1 470 ? -15.789 17.562 1.023 1 92.31 470 LEU A CA 1
ATOM 3663 C C . LEU A 1 470 ? -15.711 16.078 1.37 1 92.31 470 LEU A C 1
ATOM 3665 O O . LEU A 1 470 ? -14.734 15.414 1.031 1 92.31 470 LEU A O 1
ATOM 3669 N N . LEU A 1 471 ? -16.719 15.625 2.027 1 92.75 471 LEU A N 1
ATOM 3670 C CA . LEU A 1 471 ? -16.797 14.227 2.434 1 92.75 471 LEU A CA 1
ATOM 3671 C C . LEU A 1 471 ? -17.922 13.516 1.692 1 92.75 471 LEU A C 1
ATOM 3673 O O . LEU A 1 471 ? -19 14.078 1.503 1 92.75 471 LEU A O 1
ATOM 3677 N N . PRO A 1 472 ? -17.656 12.328 1.248 1 94 472 PRO A N 1
ATOM 3678 C CA . PRO A 1 472 ? -18.703 11.609 0.53 1 94 472 PRO A CA 1
ATOM 3679 C C . PRO A 1 472 ? -19.969 11.43 1.36 1 94 472 PRO A C 1
ATOM 3681 O O . PRO A 1 472 ? -19.906 11.086 2.543 1 94 472 PRO A O 1
ATOM 3684 N N . GLY A 1 473 ? -21.047 11.656 0.683 1 96.44 473 GLY A N 1
ATOM 3685 C CA . GLY A 1 473 ? -22.328 11.516 1.351 1 96.44 473 GLY A CA 1
ATOM 3686 C C . GLY A 1 473 ? -22.828 12.812 1.966 1 96.44 473 GLY A C 1
ATOM 3687 O O . GLY A 1 473 ? -23.984 12.898 2.391 1 96.44 473 GLY A O 1
ATOM 3688 N N . GLU A 1 474 ? -21.953 13.82 2.008 1 95.88 474 GLU A N 1
ATOM 3689 C CA . GLU A 1 474 ? -22.328 15.117 2.57 1 95.88 474 GLU A CA 1
ATOM 3690 C C . GLU A 1 474 ? -22.922 16.031 1.504 1 95.88 474 GLU A C 1
ATOM 3692 O O . GLU A 1 474 ? -22.547 15.961 0.333 1 95.88 474 GLU A O 1
ATOM 3697 N N . GLU A 1 475 ? -23.828 16.891 2.004 1 97 475 GLU A N 1
ATOM 3698 C CA . GLU A 1 475 ? -24.328 17.938 1.124 1 97 475 GLU A CA 1
ATOM 3699 C C . GLU A 1 475 ? -23.281 19 0.875 1 97 475 GLU A C 1
ATOM 3701 O O . GLU A 1 475 ? -22.625 19.484 1.812 1 97 475 GLU A O 1
ATOM 3706 N N . ILE A 1 476 ? -23.109 19.344 -0.378 1 96.69 476 ILE A N 1
ATOM 3707 C CA . ILE A 1 476 ? -22.109 20.328 -0.752 1 96.69 476 ILE A CA 1
ATOM 3708 C C . ILE A 1 476 ? -22.594 21.734 -0.389 1 96.69 476 ILE A C 1
ATOM 3710 O O . ILE A 1 476 ? -23.609 22.203 -0.917 1 96.69 476 ILE A O 1
ATOM 3714 N N . SER A 1 477 ? -21.891 22.375 0.465 1 95 477 SER A N 1
ATOM 3715 C CA . SER A 1 477 ? -22.25 23.719 0.916 1 95 477 SER A CA 1
ATOM 3716 C C . SER A 1 477 ? -21.531 24.781 0.105 1 95 477 SER A C 1
ATOM 3718 O O . SER A 1 477 ? -20.531 24.5 -0.556 1 95 477 SER A O 1
ATOM 3720 N N . ASN A 1 478 ? -22.062 25.938 0.229 1 93.94 478 ASN A N 1
ATOM 3721 C CA . ASN A 1 478 ? -21.391 27.078 -0.4 1 93.94 478 ASN A CA 1
ATOM 3722 C C . ASN A 1 478 ? -20.031 27.344 0.224 1 93.94 478 ASN A C 1
ATOM 3724 O O . ASN A 1 478 ? -19.094 27.766 -0.467 1 93.94 478 ASN A O 1
ATOM 3728 N N . ASP A 1 479 ? -19.953 27.141 1.479 1 93.69 479 ASP A N 1
ATOM 3729 C CA . ASP A 1 479 ? -18.688 27.328 2.182 1 93.69 479 ASP A CA 1
ATOM 3730 C C . ASP A 1 479 ? -17.609 26.422 1.62 1 93.69 479 ASP A C 1
ATOM 3732 O O . ASP A 1 479 ? -16.484 26.844 1.395 1 93.69 479 ASP A O 1
ATOM 3736 N N . ALA A 1 480 ? -17.969 25.188 1.392 1 93.25 480 ALA A N 1
ATOM 3737 C CA . ALA A 1 480 ? -17.016 24.219 0.845 1 93.25 480 ALA A CA 1
ATOM 3738 C C . ALA A 1 480 ? -16.547 24.641 -0.544 1 93.25 480 ALA A C 1
ATOM 3740 O O . ALA A 1 480 ? -15.352 24.578 -0.853 1 93.25 480 ALA A O 1
ATOM 3741 N N . LEU A 1 481 ? -17.422 25.094 -1.346 1 92.5 481 LEU A N 1
ATOM 3742 C CA . LEU A 1 481 ? -17.094 25.516 -2.699 1 92.5 481 LEU A CA 1
ATOM 3743 C C . LEU A 1 481 ? -16.156 26.734 -2.672 1 92.5 481 LEU A C 1
ATOM 3745 O O . LEU A 1 481 ? -15.203 26.797 -3.443 1 92.5 481 LEU A O 1
ATOM 3749 N N . THR A 1 482 ? -16.469 27.609 -1.808 1 91.31 482 THR A N 1
ATOM 3750 C CA . THR A 1 482 ? -15.672 28.812 -1.666 1 91.31 482 THR A CA 1
ATOM 3751 C C . THR A 1 482 ? -14.25 28.469 -1.244 1 91.31 482 THR A C 1
ATOM 3753 O O . THR A 1 482 ? -13.281 29 -1.8 1 91.31 482 THR A O 1
ATOM 3756 N N . VAL A 1 483 ? -14.156 27.609 -0.312 1 90.12 483 VAL A N 1
ATOM 3757 C CA . VAL A 1 483 ? -12.844 27.219 0.201 1 90.12 483 VAL A CA 1
ATOM 3758 C C . VAL A 1 483 ? -12.039 26.547 -0.902 1 90.12 483 VAL A C 1
ATOM 3760 O O . VAL A 1 483 ? -10.875 26.875 -1.12 1 90.12 483 VAL A O 1
ATOM 3763 N N . ILE A 1 484 ? -12.641 25.625 -1.604 1 90.25 484 ILE A N 1
ATOM 3764 C CA . ILE A 1 484 ? -11.961 24.875 -2.656 1 90.25 484 ILE A CA 1
ATOM 3765 C C . ILE A 1 484 ? -11.523 25.828 -3.768 1 90.25 484 ILE A C 1
ATOM 3767 O O . ILE A 1 484 ? -10.383 25.766 -4.23 1 90.25 484 ILE A O 1
ATOM 3771 N N . ASP A 1 485 ? -12.391 26.656 -4.141 1 87.94 485 ASP A N 1
ATOM 3772 C CA . ASP A 1 485 ? -12.102 27.609 -5.211 1 87.94 485 ASP A CA 1
ATOM 3773 C C . ASP A 1 485 ? -10.953 28.531 -4.828 1 87.94 485 ASP A C 1
ATOM 3775 O O . ASP A 1 485 ? -10.078 28.812 -5.652 1 87.94 485 ASP A O 1
ATOM 3779 N N . THR A 1 486 ? -10.984 28.984 -3.65 1 85.56 486 THR A N 1
ATOM 3780 C CA . THR A 1 486 ? -9.938 29.875 -3.156 1 85.56 486 THR A CA 1
ATOM 3781 C C . THR A 1 486 ? -8.586 29.172 -3.135 1 85.56 486 THR A C 1
ATOM 3783 O O . THR A 1 486 ? -7.59 29.703 -3.609 1 85.56 486 THR A O 1
ATOM 3786 N N . LEU A 1 487 ? -8.57 27.984 -2.602 1 85.25 487 LEU A N 1
ATOM 3787 C CA . LEU A 1 487 ? -7.328 27.219 -2.508 1 85.25 487 LEU A CA 1
ATOM 3788 C C . LEU A 1 487 ? -6.762 26.938 -3.895 1 85.25 487 LEU A C 1
ATOM 3790 O O . LEU A 1 487 ? -5.555 27.047 -4.113 1 85.25 487 LEU A O 1
ATOM 3794 N N . ARG A 1 488 ? -7.574 26.594 -4.754 1 83.44 488 ARG A N 1
ATOM 3795 C CA . ARG A 1 488 ? -7.145 26.328 -6.121 1 83.44 488 ARG A CA 1
ATOM 3796 C C . ARG A 1 488 ? -6.551 27.578 -6.758 1 83.44 488 ARG A C 1
ATOM 3798 O O . ARG A 1 488 ? -5.543 27.5 -7.469 1 83.44 488 ARG A O 1
ATOM 3805 N N . GLY A 1 489 ? -7.207 28.609 -6.527 1 81.5 489 GLY A N 1
ATOM 3806 C CA . GLY A 1 489 ? -6.742 29.875 -7.074 1 81.5 489 GLY A CA 1
ATOM 3807 C C . GLY A 1 489 ? -5.352 30.266 -6.598 1 81.5 489 GLY A C 1
ATOM 3808 O O . GLY A 1 489 ? -4.609 30.938 -7.312 1 81.5 489 GLY A O 1
ATOM 3809 N N . PHE A 1 490 ? -5.047 29.766 -5.453 1 79.5 490 PHE A N 1
ATOM 3810 C CA . PHE A 1 490 ? -3.756 30.109 -4.875 1 79.5 490 PHE A CA 1
ATOM 3811 C C . PHE A 1 490 ? -2.701 29.078 -5.246 1 79.5 490 PHE A C 1
ATOM 3813 O O . PHE A 1 490 ? -1.548 29.172 -4.824 1 79.5 490 PHE A O 1
ATOM 3820 N N . GLY A 1 491 ? -3.148 28.078 -5.941 1 74.62 491 GLY A N 1
ATOM 3821 C CA . GLY A 1 491 ? -2.174 27.125 -6.438 1 74.62 491 GLY A CA 1
ATOM 3822 C C . GLY A 1 491 ? -2.086 25.875 -5.59 1 74.62 491 GLY A C 1
ATOM 3823 O O . GLY A 1 491 ? -1.182 25.047 -5.773 1 74.62 491 GLY A O 1
ATOM 3824 N N . ALA A 1 492 ? -3.064 25.703 -4.746 1 81.56 492 ALA A N 1
ATOM 3825 C CA . ALA A 1 492 ? -3.08 24.484 -3.947 1 81.56 492 ALA A CA 1
ATOM 3826 C C . ALA A 1 492 ? -3.438 23.266 -4.805 1 81.56 492 ALA A C 1
ATOM 3828 O O . ALA A 1 492 ? -4.184 23.391 -5.777 1 81.56 492 ALA A O 1
ATOM 3829 N N . THR A 1 493 ? -2.828 22.156 -4.391 1 82.69 493 THR A N 1
ATOM 3830 C CA . THR A 1 493 ? -3.205 20.891 -5.016 1 82.69 493 THR A CA 1
ATOM 3831 C C . THR A 1 493 ? -4.469 20.328 -4.371 1 82.69 493 THR A C 1
ATOM 3833 O O . THR A 1 493 ? -4.512 20.109 -3.156 1 82.69 493 THR A O 1
ATOM 3836 N N . VAL A 1 494 ? -5.473 20.141 -5.203 1 84.44 494 VAL A N 1
ATOM 3837 C CA . VAL A 1 494 ? -6.734 19.594 -4.707 1 84.44 494 VAL A CA 1
ATOM 3838 C C . VAL A 1 494 ? -7.008 18.25 -5.375 1 84.44 494 VAL A C 1
ATOM 3840 O O . VAL A 1 494 ? -6.852 18.109 -6.59 1 84.44 494 VAL A O 1
ATOM 3843 N N . THR A 1 495 ? -7.371 17.25 -4.566 1 83.94 495 THR A N 1
ATOM 3844 C CA . THR A 1 495 ? -7.699 15.914 -5.062 1 83.94 495 THR A CA 1
ATOM 3845 C C . THR A 1 495 ? -9.203 15.68 -5.039 1 83.94 495 THR A C 1
ATOM 3847 O O . THR A 1 495 ? -9.922 16.297 -4.254 1 83.94 495 THR A O 1
ATOM 3850 N N . GLY A 1 496 ? -9.68 14.781 -5.926 1 82 496 GLY A N 1
ATOM 3851 C CA . GLY A 1 496 ? -11.102 14.461 -5.973 1 82 496 GLY A CA 1
ATOM 3852 C C . GLY A 1 496 ? -11.883 15.359 -6.914 1 82 496 GLY A C 1
ATOM 3853 O O . GLY A 1 496 ? -13.094 15.203 -7.062 1 82 496 GLY A O 1
ATOM 3854 N N . PHE A 1 497 ? -11.195 16.281 -7.484 1 79.38 497 PHE A N 1
ATOM 3855 C CA . PHE A 1 497 ? -11.758 17.25 -8.422 1 79.38 497 PHE A CA 1
ATOM 3856 C C . PHE A 1 497 ? -11.117 17.109 -9.797 1 79.38 497 PHE A C 1
ATOM 3858 O O . PHE A 1 497 ? -9.93 16.812 -9.906 1 79.38 497 PHE A O 1
ATOM 3865 N N . ASN A 1 498 ? -12.016 17.188 -10.75 1 82 498 ASN A N 1
ATOM 3866 C CA . ASN A 1 498 ? -11.492 17.188 -12.109 1 82 498 ASN A CA 1
ATOM 3867 C C . ASN A 1 498 ? -11.141 18.594 -12.578 1 82 498 ASN A C 1
ATOM 3869 O O . ASN A 1 498 ? -12.008 19.344 -13.008 1 82 498 ASN A O 1
ATOM 3873 N N . GLU A 1 499 ? -9.93 18.875 -12.617 1 73.94 499 GLU A N 1
ATOM 3874 C CA . GLU A 1 499 ? -9.461 20.234 -12.93 1 73.94 499 GLU A CA 1
ATOM 3875 C C . GLU A 1 499 ? -9.664 20.562 -14.406 1 73.94 499 GLU A C 1
ATOM 3877 O O . GLU A 1 499 ? -9.984 21.688 -14.758 1 73.94 499 GLU A O 1
ATOM 3882 N N . ASP A 1 500 ? -9.453 19.516 -15.195 1 76.12 500 ASP A N 1
ATOM 3883 C CA . ASP A 1 500 ? -9.523 19.75 -16.641 1 76.12 500 ASP A CA 1
ATOM 3884 C C . ASP A 1 500 ? -10.914 20.188 -17.062 1 76.12 500 ASP A C 1
ATOM 3886 O O . ASP A 1 500 ? -11.062 21.047 -17.922 1 76.12 500 ASP A O 1
ATOM 3890 N N . HIS A 1 501 ? -11.875 19.641 -16.312 1 82.81 501 HIS A N 1
ATOM 3891 C CA . HIS A 1 501 ? -13.242 19.938 -16.719 1 82.81 501 HIS A CA 1
ATOM 3892 C C . HIS A 1 501 ? -13.977 20.75 -15.648 1 82.81 501 HIS A C 1
ATOM 3894 O O . HIS A 1 501 ? -15.125 21.141 -15.844 1 82.81 501 HIS A O 1
ATOM 3900 N N . ASN A 1 502 ? -13.234 21 -14.562 1 87.56 502 ASN A N 1
ATOM 3901 C CA . ASN A 1 502 ? -13.82 21.719 -13.438 1 87.56 502 ASN A CA 1
ATOM 3902 C C . ASN A 1 502 ? -15.125 21.078 -12.977 1 87.56 502 ASN A C 1
ATOM 3904 O O . ASN A 1 502 ? -16.156 21.75 -12.859 1 87.56 502 ASN A O 1
ATOM 3908 N N . THR A 1 503 ? -15.117 19.797 -12.875 1 91.88 503 THR A N 1
ATOM 3909 C CA . THR A 1 503 ? -16.312 19.047 -12.492 1 91.88 503 THR A CA 1
ATOM 3910 C C . THR A 1 503 ? -16.062 18.25 -11.219 1 91.88 503 THR A C 1
ATOM 3912 O O . THR A 1 503 ? -14.906 18.016 -10.844 1 91.88 503 THR A O 1
ATOM 3915 N N . ILE A 1 504 ? -17.125 17.969 -10.562 1 92.25 504 ILE A N 1
ATOM 3916 C CA . ILE A 1 504 ? -17.109 17.125 -9.375 1 92.25 504 ILE A CA 1
ATOM 3917 C C . ILE A 1 504 ? -18.156 16.031 -9.5 1 92.25 504 ILE A C 1
ATOM 3919 O O . ILE A 1 504 ? -19.172 16.203 -10.172 1 92.25 504 ILE A O 1
ATOM 3923 N N . GLN A 1 505 ? -17.844 14.953 -8.914 1 93.25 505 GLN A N 1
ATOM 3924 C CA . GLN A 1 505 ? -18.781 13.844 -8.945 1 93.25 505 GLN A CA 1
ATOM 3925 C C . GLN A 1 505 ? -19.812 13.945 -7.82 1 93.25 505 GLN A C 1
ATOM 3927 O O . GLN A 1 505 ? -19.438 14.125 -6.656 1 93.25 505 GLN A O 1
ATOM 3932 N N . VAL A 1 506 ? -21.094 13.82 -8.148 1 96.12 506 VAL A N 1
ATOM 3933 C CA . VAL A 1 506 ? -22.172 13.945 -7.172 1 96.12 506 VAL A CA 1
ATOM 3934 C C . VAL A 1 506 ? -23.172 12.797 -7.352 1 96.12 506 VAL A C 1
ATOM 3936 O O . VAL A 1 506 ? -23.078 12.031 -8.312 1 96.12 506 VAL A O 1
ATOM 3939 N N . VAL A 1 507 ? -23.969 12.641 -6.305 1 95.25 507 VAL A N 1
ATOM 3940 C CA . VAL A 1 507 ? -25.094 11.711 -6.32 1 95.25 507 VAL A CA 1
ATOM 3941 C C . VAL A 1 507 ? -26.391 12.477 -6.516 1 95.25 507 VAL A C 1
ATOM 3943 O O . VAL A 1 507 ? -26.547 13.594 -6.016 1 95.25 507 VAL A O 1
ATOM 3946 N N . MET B 1 1 ? 23.469 14.734 -38.75 1 22.08 1 MET B N 1
ATOM 3947 C CA . MET B 1 1 ? 23.703 14.508 -37.344 1 22.08 1 MET B CA 1
ATOM 3948 C C . MET B 1 1 ? 22.406 14.188 -36.625 1 22.08 1 MET B C 1
ATOM 3950 O O . MET B 1 1 ? 21.562 15.07 -36.406 1 22.08 1 MET B O 1
ATOM 3954 N N . GLU B 1 2 ? 21.625 13.18 -36.906 1 29.09 2 GLU B N 1
ATOM 3955 C CA . GLU B 1 2 ? 20.281 12.742 -36.562 1 29.09 2 GLU B CA 1
ATOM 3956 C C . GLU B 1 2 ? 20.062 12.781 -35.062 1 29.09 2 GLU B C 1
ATOM 3958 O O . GLU B 1 2 ? 20.844 12.203 -34.312 1 29.09 2 GLU B O 1
ATOM 3963 N N . GLN B 1 3 ? 19.672 13.836 -34.5 1 34.22 3 GLN B N 1
ATOM 3964 C CA . GLN B 1 3 ? 19.438 14.086 -33.094 1 34.22 3 GLN B CA 1
ATOM 3965 C C . GLN B 1 3 ? 18.844 12.852 -32.406 1 34.22 3 GLN B C 1
ATOM 3967 O O . GLN B 1 3 ? 17.75 12.406 -32.75 1 34.22 3 GLN B O 1
ATOM 3972 N N . GLU B 1 4 ? 19.438 11.766 -32.188 1 40.56 4 GLU B N 1
ATOM 3973 C CA . GLU B 1 4 ? 19.062 10.523 -31.531 1 40.56 4 GLU B CA 1
ATOM 3974 C C . GLU B 1 4 ? 18.031 10.781 -30.422 1 40.56 4 GLU B C 1
ATOM 3976 O O . GLU B 1 4 ? 18.328 11.469 -29.453 1 40.56 4 GLU B O 1
ATOM 3981 N N . TYR B 1 5 ? 16.812 11.102 -30.641 1 49.47 5 TYR B N 1
ATOM 3982 C CA . TYR B 1 5 ? 15.656 11.414 -29.797 1 49.47 5 TYR B CA 1
ATOM 3983 C C . TYR B 1 5 ? 15.562 10.445 -28.625 1 49.47 5 TYR B C 1
ATOM 3985 O O . TYR B 1 5 ? 15.336 9.25 -28.828 1 49.47 5 TYR B O 1
ATOM 3993 N N . SER B 1 6 ? 16.297 10.562 -27.516 1 78.88 6 SER B N 1
ATOM 3994 C CA . SER B 1 6 ? 16.375 9.727 -26.312 1 78.88 6 SER B CA 1
ATOM 3995 C C . SER B 1 6 ? 15.031 9.656 -25.609 1 78.88 6 SER B C 1
ATOM 3997 O O . SER B 1 6 ? 14.359 10.68 -25.422 1 78.88 6 SER B O 1
ATOM 3999 N N . VAL B 1 7 ? 14.32 8.539 -25.594 1 92.44 7 VAL B N 1
ATOM 4000 C CA . VAL B 1 7 ? 13.07 8.281 -24.891 1 92.44 7 VAL B CA 1
ATOM 4001 C C . VAL B 1 7 ? 13.18 8.789 -23.453 1 92.44 7 VAL B C 1
ATOM 4003 O O . VAL B 1 7 ? 14.109 8.43 -22.734 1 92.44 7 VAL B O 1
ATOM 4006 N N . PRO B 1 8 ? 12.32 9.719 -23.109 1 95.88 8 PRO B N 1
ATOM 4007 C CA . PRO B 1 8 ? 12.453 10.344 -21.781 1 95.88 8 PRO B CA 1
ATOM 4008 C C . PRO B 1 8 ? 11.938 9.461 -20.656 1 95.88 8 PRO B C 1
ATOM 4010 O O . PRO B 1 8 ? 11.18 8.516 -20.891 1 95.88 8 PRO B O 1
ATOM 4013 N N . SER B 1 9 ? 12.422 9.664 -19.5 1 97.94 9 SER B N 1
ATOM 4014 C CA . SER B 1 9 ? 11.906 9.203 -18.203 1 97.94 9 SER B CA 1
ATOM 4015 C C . SER B 1 9 ? 11.602 10.375 -17.281 1 97.94 9 SER B C 1
ATOM 4017 O O . SER B 1 9 ? 12.336 10.617 -16.328 1 97.94 9 SER B O 1
ATOM 4019 N N . PRO B 1 10 ? 10.5 11.016 -17.531 1 98.62 10 PRO B N 1
ATOM 4020 C CA . PRO B 1 10 ? 10.25 12.336 -16.938 1 98.62 10 PRO B CA 1
ATOM 4021 C C . PRO B 1 10 ? 10.25 12.312 -15.414 1 98.62 10 PRO B C 1
ATOM 4023 O O . PRO B 1 10 ? 10.82 13.203 -14.773 1 98.62 10 PRO B O 1
ATOM 4026 N N . LEU B 1 11 ? 9.586 11.344 -14.789 1 98.75 11 LEU B N 1
ATOM 4027 C CA . LEU B 1 11 ? 9.5 11.297 -13.336 1 98.75 11 LEU B CA 1
ATOM 4028 C C . LEU B 1 11 ? 10.867 10.992 -12.719 1 98.75 11 LEU B C 1
ATOM 4030 O O . LEU B 1 11 ? 11.266 11.641 -11.75 1 98.75 11 LEU B O 1
ATOM 4034 N N . PHE B 1 12 ? 11.625 10.008 -13.289 1 98.69 12 PHE B N 1
ATOM 4035 C CA . PHE B 1 12 ? 12.953 9.68 -12.789 1 98.69 12 PHE B CA 1
ATOM 4036 C C . PHE B 1 12 ? 13.883 10.875 -12.898 1 98.69 12 PHE B C 1
ATOM 4038 O O . PHE B 1 12 ? 14.586 11.211 -11.938 1 98.69 12 PHE B O 1
ATOM 4045 N N . ASP B 1 13 ? 13.883 11.461 -14.086 1 98.56 13 ASP B N 1
ATOM 4046 C CA . ASP B 1 13 ? 14.758 12.594 -14.352 1 98.56 13 ASP B CA 1
ATOM 4047 C C . ASP B 1 13 ? 14.477 13.742 -13.383 1 98.56 13 ASP B C 1
ATOM 4049 O O . ASP B 1 13 ? 15.398 14.344 -12.836 1 98.56 13 ASP B O 1
ATOM 4053 N N . LYS B 1 14 ? 13.203 14.031 -13.164 1 98.62 14 LYS B N 1
ATOM 4054 C CA . LYS B 1 14 ? 12.828 15.133 -12.281 1 98.62 14 LYS B CA 1
ATOM 4055 C C . LYS B 1 14 ? 13.195 14.82 -10.828 1 98.62 14 LYS B C 1
ATOM 4057 O O . LYS B 1 14 ? 13.57 15.727 -10.078 1 98.62 14 LYS B O 1
ATOM 4062 N N . LEU B 1 15 ? 13.055 13.562 -10.43 1 98.56 15 LEU B N 1
ATOM 4063 C CA . LEU B 1 15 ? 13.414 13.156 -9.078 1 98.56 15 LEU B CA 1
ATOM 4064 C C . LEU B 1 15 ? 14.891 13.398 -8.805 1 98.56 15 LEU B C 1
ATOM 4066 O O . LEU B 1 15 ? 15.258 13.945 -7.766 1 98.56 15 LEU B O 1
ATOM 4070 N N . VAL B 1 16 ? 15.734 12.977 -9.75 1 98.12 16 VAL B N 1
ATOM 4071 C CA . VAL B 1 16 ? 17.172 13.148 -9.609 1 98.12 16 VAL B CA 1
ATOM 4072 C C . VAL B 1 16 ? 17.516 14.633 -9.586 1 98.12 16 VAL B C 1
ATOM 4074 O O . VAL B 1 16 ? 18.328 15.086 -8.766 1 98.12 16 VAL B O 1
ATOM 4077 N N . GLU B 1 17 ? 16.875 15.359 -10.469 1 97.75 17 GLU B N 1
ATOM 4078 C CA . GLU B 1 17 ? 17.094 16.797 -10.531 1 97.75 17 GLU B CA 1
ATOM 4079 C C . GLU B 1 17 ? 16.734 17.469 -9.203 1 97.75 17 GLU B C 1
ATOM 4081 O O . GLU B 1 17 ? 17.531 18.25 -8.672 1 97.75 17 GLU B O 1
ATOM 4086 N N . GLU B 1 18 ? 15.547 17.172 -8.672 1 97.25 18 GLU B N 1
ATOM 4087 C CA . GLU B 1 18 ? 15.055 17.781 -7.445 1 97.25 18 GLU B CA 1
ATOM 4088 C C . GLU B 1 18 ? 15.938 17.406 -6.254 1 97.25 18 GLU B C 1
ATOM 4090 O O . GLU B 1 18 ? 16.141 18.219 -5.344 1 97.25 18 GLU B O 1
ATOM 4095 N N . SER B 1 19 ? 16.422 16.188 -6.246 1 96.75 19 SER B N 1
ATOM 4096 C CA . SER B 1 19 ? 17.266 15.727 -5.148 1 96.75 19 SER B CA 1
ATOM 4097 C C . SER B 1 19 ? 18.531 16.547 -5.043 1 96.75 19 SER B C 1
ATOM 4099 O O . SER B 1 19 ? 19.109 16.672 -3.959 1 96.75 19 SER B O 1
ATOM 4101 N N . LYS B 1 20 ? 18.969 17.125 -6.102 1 95.25 20 LYS B N 1
ATOM 4102 C CA . LYS B 1 20 ? 20.203 17.906 -6.129 1 95.25 20 LYS B CA 1
ATOM 4103 C C . LYS B 1 20 ? 19.922 19.391 -5.887 1 95.25 20 LYS B C 1
ATOM 4105 O O . LYS B 1 20 ? 20.812 20.156 -5.539 1 95.25 20 LYS B O 1
ATOM 4110 N N . ARG B 1 21 ? 18.719 19.766 -6.031 1 95.19 21 ARG B N 1
ATOM 4111 C CA . ARG B 1 21 ? 18.344 21.172 -5.973 1 95.19 21 ARG B CA 1
ATOM 4112 C C . ARG B 1 21 ? 18.109 21.609 -4.535 1 95.19 21 ARG B C 1
ATOM 4114 O O . ARG B 1 21 ? 18.312 22.781 -4.203 1 95.19 21 ARG B O 1
ATOM 4121 N N . ILE B 1 22 ? 17.719 20.781 -3.693 1 96.56 22 ILE B N 1
ATOM 4122 C CA . ILE B 1 22 ? 17.312 21.109 -2.33 1 96.56 22 ILE B CA 1
ATOM 4123 C C . ILE B 1 22 ? 18.531 21.547 -1.52 1 96.56 22 ILE B C 1
ATOM 4125 O O . ILE B 1 22 ? 19.531 20.812 -1.448 1 96.56 22 ILE B O 1
ATOM 4129 N N . LYS B 1 23 ? 18.453 22.672 -0.924 1 96.88 23 LYS B N 1
ATOM 4130 C CA . LYS B 1 23 ? 19.531 23.188 -0.069 1 96.88 23 LYS B CA 1
ATOM 4131 C C . LYS B 1 23 ? 19.203 22.953 1.405 1 96.88 23 LYS B C 1
ATOM 4133 O O . LYS B 1 23 ? 20.094 22.594 2.186 1 96.88 23 LYS B O 1
ATOM 4138 N N . ALA B 1 24 ? 17.969 23.188 1.798 1 97.88 24 ALA B N 1
ATOM 4139 C CA . ALA B 1 24 ? 17.469 22.922 3.145 1 97.88 24 ALA B CA 1
ATOM 4140 C C . ALA B 1 24 ? 16.047 22.344 3.104 1 97.88 24 ALA B C 1
ATOM 4142 O O . ALA B 1 24 ? 15.172 22.891 2.432 1 97.88 24 ALA B O 1
ATOM 4143 N N . SER B 1 25 ? 15.93 21.219 3.76 1 97 25 SER B N 1
ATOM 4144 C CA . SER B 1 25 ? 14.648 20.531 3.738 1 97 25 SER B CA 1
ATOM 4145 C C . SER B 1 25 ? 14.016 20.5 5.125 1 97 25 SER B C 1
ATOM 4147 O O . SER B 1 25 ? 14.664 20.156 6.105 1 97 25 SER B O 1
ATOM 4149 N N . PHE B 1 26 ? 12.75 20.906 5.18 1 98 26 PHE B N 1
ATOM 4150 C CA . PHE B 1 26 ? 11.984 20.828 6.418 1 98 26 PHE B CA 1
ATOM 4151 C C . PHE B 1 26 ? 10.711 20.016 6.227 1 98 26 PHE B C 1
ATOM 4153 O O . PHE B 1 26 ? 9.711 20.25 6.906 1 98 26 PHE B O 1
ATOM 4160 N N . HIS B 1 27 ? 10.734 19.125 5.211 1 96.19 27 HIS B N 1
ATOM 4161 C CA . HIS B 1 27 ? 9.641 18.203 4.914 1 96.19 27 HIS B CA 1
ATOM 4162 C C . HIS B 1 27 ? 10 16.781 5.324 1 96.19 27 HIS B C 1
ATOM 4164 O O . HIS B 1 27 ? 11.141 16.516 5.707 1 96.19 27 HIS B O 1
ATOM 4170 N N . PHE B 1 28 ? 9.023 15.938 5.375 1 94.38 28 PHE B N 1
ATOM 4171 C CA . PHE B 1 28 ? 9.281 14.508 5.531 1 94.38 28 PHE B CA 1
ATOM 4172 C C . PHE B 1 28 ? 10.047 13.961 4.332 1 94.38 28 PHE B C 1
ATOM 4174 O O . PHE B 1 28 ? 10.008 14.547 3.248 1 94.38 28 PHE B O 1
ATOM 4181 N N . PRO B 1 29 ? 10.773 12.828 4.473 1 96.94 29 PRO B N 1
ATOM 4182 C CA . PRO B 1 29 ? 10.898 11.922 5.617 1 96.94 29 PRO B CA 1
ATOM 4183 C C . PRO B 1 29 ? 11.875 12.438 6.672 1 96.94 29 PRO B C 1
ATOM 4185 O O . PRO B 1 29 ? 12.586 13.414 6.434 1 96.94 29 PRO B O 1
ATOM 4188 N N . GLY B 1 30 ? 11.844 11.781 7.758 1 96.44 30 GLY B N 1
ATOM 4189 C CA . GLY B 1 30 ? 12.555 12.234 8.938 1 96.44 30 GLY B CA 1
ATOM 4190 C C . GLY B 1 30 ? 14.062 12.117 8.812 1 96.44 30 GLY B C 1
ATOM 4191 O O . GLY B 1 30 ? 14.805 12.859 9.461 1 96.44 30 GLY B O 1
ATOM 4192 N N . HIS B 1 31 ? 14.539 11.219 7.926 1 97 31 HIS B N 1
ATOM 4193 C CA . HIS B 1 31 ? 15.984 11.031 7.832 1 97 31 HIS B CA 1
ATOM 4194 C C . HIS B 1 31 ? 16.641 12.156 7.031 1 97 31 HIS B C 1
ATOM 4196 O O . HIS B 1 31 ? 17.859 12.297 7.027 1 97 31 HIS B O 1
ATOM 4202 N N . ARG B 1 32 ? 15.836 13.016 6.391 1 96.5 32 ARG B N 1
ATOM 4203 C CA . ARG B 1 32 ? 16.297 14.234 5.734 1 96.5 32 ARG B CA 1
ATOM 4204 C C . ARG B 1 32 ? 17.328 13.922 4.656 1 96.5 32 ARG B C 1
ATOM 4206 O O . ARG B 1 32 ? 18.469 14.398 4.719 1 96.5 32 ARG B O 1
ATOM 4213 N N . ARG B 1 33 ? 16.859 13.211 3.668 1 95.12 33 ARG B N 1
ATOM 4214 C CA . ARG B 1 33 ? 17.625 12.922 2.463 1 95.12 33 ARG B CA 1
ATOM 4215 C C . ARG B 1 33 ? 18.906 12.141 2.795 1 95.12 33 ARG B C 1
ATOM 4217 O O . ARG B 1 33 ? 19.969 12.406 2.223 1 95.12 33 ARG B O 1
ATOM 4224 N N . GLY B 1 34 ? 18.828 11.391 3.789 1 95.44 34 GLY B N 1
ATOM 4225 C CA . GLY B 1 34 ? 19.922 10.477 4.082 1 95.44 34 GLY B CA 1
ATOM 4226 C C . GLY B 1 34 ? 20.766 10.922 5.262 1 95.44 34 GLY B C 1
ATOM 4227 O O . GLY B 1 34 ? 21.516 10.133 5.82 1 95.44 34 GLY B O 1
ATOM 4228 N N . SER B 1 35 ? 20.641 12.117 5.742 1 95.94 35 SER B N 1
ATOM 4229 C CA . SER B 1 35 ? 21.484 12.664 6.793 1 95.94 35 SER B CA 1
ATOM 4230 C C . SER B 1 35 ? 21.359 11.852 8.078 1 95.94 35 SER B C 1
ATOM 4232 O O . SER B 1 35 ? 22.344 11.688 8.812 1 95.94 35 SER B O 1
ATOM 4234 N N . ALA B 1 36 ? 20.172 11.391 8.344 1 97.31 36 ALA B N 1
ATOM 4235 C CA . ALA B 1 36 ? 19.969 10.648 9.586 1 97.31 36 ALA B CA 1
ATOM 4236 C C . ALA B 1 36 ? 19.547 9.211 9.305 1 97.31 36 ALA B C 1
ATOM 4238 O O . ALA B 1 36 ? 18.969 8.547 10.172 1 97.31 36 ALA B O 1
ATOM 4239 N N . ILE B 1 37 ? 19.766 8.734 8.102 1 97.69 37 ILE B N 1
ATOM 4240 C CA . ILE B 1 37 ? 19.453 7.344 7.801 1 97.69 37 ILE B CA 1
ATOM 4241 C C . ILE B 1 37 ? 20.266 6.43 8.727 1 97.69 37 ILE B C 1
ATOM 4243 O O . ILE B 1 37 ? 21.391 6.758 9.109 1 97.69 37 ILE B O 1
ATOM 4247 N N . PRO B 1 38 ? 19.688 5.312 9.172 1 97.69 38 PRO B N 1
ATOM 4248 C CA . PRO B 1 38 ? 20.484 4.414 10.016 1 97.69 38 PRO B CA 1
ATOM 4249 C C . PRO B 1 38 ? 21.844 4.078 9.398 1 97.69 38 PRO B C 1
ATOM 4251 O O . PRO B 1 38 ? 21.938 3.795 8.203 1 97.69 38 PRO B O 1
ATOM 4254 N N . SER B 1 39 ? 22.875 4.102 10.195 1 96.81 39 SER B N 1
ATOM 4255 C CA . SER B 1 39 ? 24.234 3.934 9.703 1 96.81 39 SER B CA 1
ATOM 4256 C C . SER B 1 39 ? 24.422 2.576 9.031 1 96.81 39 SER B C 1
ATOM 4258 O O . SER B 1 39 ? 25.172 2.453 8.07 1 96.81 39 SER B O 1
ATOM 4260 N N . CYS B 1 40 ? 23.75 1.604 9.555 1 96.69 40 CYS B N 1
ATOM 4261 C CA . CYS B 1 40 ? 23.891 0.277 8.961 1 96.69 40 CYS B CA 1
ATOM 4262 C C . CYS B 1 40 ? 23.391 0.269 7.52 1 96.69 40 CYS B C 1
ATOM 4264 O O . CYS B 1 40 ? 23.953 -0.414 6.668 1 96.69 40 CYS B O 1
ATOM 4266 N N . MET B 1 41 ? 22.375 1.035 7.23 1 97.5 41 MET B N 1
ATOM 4267 C CA . MET B 1 41 ? 21.859 1.13 5.863 1 97.5 41 MET B CA 1
ATOM 4268 C C . MET B 1 41 ? 22.828 1.892 4.973 1 97.5 41 MET B C 1
ATOM 4270 O O . MET B 1 41 ? 23.109 1.478 3.844 1 97.5 41 MET B O 1
ATOM 4274 N N . ARG B 1 42 ? 23.312 2.979 5.484 1 96.88 42 ARG B N 1
ATOM 4275 C CA . ARG B 1 42 ? 24.297 3.758 4.738 1 96.88 42 ARG B CA 1
ATOM 4276 C C . ARG B 1 42 ? 25.531 2.926 4.426 1 96.88 42 ARG B C 1
ATOM 4278 O O . ARG B 1 42 ? 26.031 2.949 3.301 1 96.88 42 ARG B O 1
ATOM 4285 N N . ASP B 1 43 ? 25.984 2.188 5.375 1 97 43 ASP B N 1
ATOM 4286 C CA . ASP B 1 43 ? 27.203 1.397 5.23 1 97 43 ASP B CA 1
ATOM 4287 C C . ASP B 1 43 ? 27.016 0.251 4.242 1 97 43 ASP B C 1
ATOM 4289 O O . ASP B 1 43 ? 27.938 -0.115 3.512 1 97 43 ASP B O 1
ATOM 4293 N N . SER B 1 44 ? 25.828 -0.254 4.223 1 96.5 44 SER B N 1
ATOM 4294 C CA . SER B 1 44 ? 25.562 -1.418 3.385 1 96.5 44 SER B CA 1
ATOM 4295 C C . SER B 1 44 ? 25.234 -1.007 1.952 1 96.5 44 SER B C 1
ATOM 4297 O O . SER B 1 44 ? 25.531 -1.742 1.008 1 96.5 44 SER B O 1
ATOM 4299 N N . PHE B 1 45 ? 24.594 0.192 1.787 1 96.06 45 PHE B N 1
ATOM 4300 C CA . PHE B 1 45 ? 23.984 0.456 0.487 1 96.06 45 PHE B CA 1
ATOM 4301 C C . PHE B 1 45 ? 24.531 1.746 -0.112 1 96.06 45 PHE B C 1
ATOM 4303 O O . PHE B 1 45 ? 24.281 2.047 -1.281 1 96.06 45 PHE B O 1
ATOM 4310 N N . GLY B 1 46 ? 25.266 2.486 0.6 1 93.12 46 GLY B N 1
ATOM 4311 C CA . GLY B 1 46 ? 25.672 3.814 0.173 1 93.12 46 GLY B CA 1
ATOM 4312 C C . GLY B 1 46 ? 24.688 4.898 0.554 1 93.12 46 GLY B C 1
ATOM 4313 O O . GLY B 1 46 ? 23.641 4.609 1.148 1 93.12 46 GLY B O 1
ATOM 4314 N N . SER B 1 47 ? 24.984 6.133 0.142 1 91.94 47 SER B N 1
ATOM 4315 C CA . SER B 1 47 ? 24.188 7.25 0.648 1 91.94 47 SER B CA 1
ATOM 4316 C C . SER B 1 47 ? 23.406 7.922 -0.472 1 91.94 47 SER B C 1
ATOM 4318 O O . SER B 1 47 ? 22.422 8.617 -0.216 1 91.94 47 SER B O 1
ATOM 4320 N N . LEU B 1 48 ? 23.703 7.699 -1.659 1 93.62 48 LEU B N 1
ATOM 4321 C CA . LEU B 1 48 ? 23.203 8.508 -2.768 1 93.62 48 LEU B CA 1
ATOM 4322 C C . LEU B 1 48 ? 21.703 8.297 -2.955 1 93.62 48 LEU B C 1
ATOM 4324 O O . LEU B 1 48 ? 20.969 9.258 -3.199 1 93.62 48 LEU B O 1
ATOM 4328 N N . ILE B 1 49 ? 21.297 7.09 -2.812 1 96.06 49 ILE B N 1
ATOM 4329 C CA . ILE B 1 49 ? 19.906 6.773 -3.111 1 96.06 49 ILE B CA 1
ATOM 4330 C C . ILE B 1 49 ? 19 7.441 -2.084 1 96.06 49 ILE B C 1
ATOM 4332 O O . ILE B 1 49 ? 17.859 7.801 -2.395 1 96.06 49 ILE B O 1
ATOM 4336 N N . PHE B 1 50 ? 19.453 7.66 -0.867 1 97.25 50 PHE B N 1
ATOM 4337 C CA . PHE B 1 50 ? 18.625 8.188 0.207 1 97.25 50 PHE B CA 1
ATOM 4338 C C . PHE B 1 50 ? 18.359 9.672 0.001 1 97.25 50 PHE B C 1
ATOM 4340 O O . PHE B 1 50 ? 17.375 10.211 0.524 1 97.25 50 PHE B O 1
ATOM 4347 N N . SER B 1 51 ? 19.203 10.383 -0.778 1 96.62 51 SER B N 1
ATOM 4348 C CA . SER B 1 51 ? 18.969 11.781 -1.101 1 96.62 51 SER B CA 1
ATOM 4349 C C . SER B 1 51 ? 17.75 11.945 -2.014 1 96.62 51 SER B C 1
ATOM 4351 O O . SER B 1 51 ? 17.156 13.023 -2.082 1 96.62 51 SER B O 1
ATOM 4353 N N . ALA B 1 52 ? 17.391 10.797 -2.684 1 97.81 52 ALA B N 1
ATOM 4354 C CA . ALA B 1 52 ? 16.281 10.828 -3.623 1 97.81 52 ALA B CA 1
ATOM 4355 C C . ALA B 1 52 ? 15 10.297 -2.975 1 97.81 52 ALA B C 1
ATOM 4357 O O . ALA B 1 52 ? 13.961 10.188 -3.631 1 97.81 52 ALA B O 1
ATOM 4358 N N . ASP B 1 53 ? 15.102 9.891 -1.708 1 98.06 53 ASP B N 1
ATOM 4359 C CA . ASP B 1 53 ? 13.891 9.586 -0.961 1 98.06 53 ASP B CA 1
ATOM 4360 C C . ASP B 1 53 ? 13.141 10.859 -0.579 1 98.06 53 ASP B C 1
ATOM 4362 O O . ASP B 1 53 ? 13.32 11.383 0.521 1 98.06 53 ASP B O 1
ATOM 4366 N N . LEU B 1 54 ? 12.297 11.32 -1.476 1 97.88 54 LEU B N 1
ATOM 4367 C CA . LEU B 1 54 ? 11.602 12.594 -1.357 1 97.88 54 LEU B CA 1
ATOM 4368 C C . LEU B 1 54 ? 10.094 12.398 -1.333 1 97.88 54 LEU B C 1
ATOM 4370 O O . LEU B 1 54 ? 9.586 11.375 -1.807 1 97.88 54 LEU B O 1
ATOM 4374 N N . PRO B 1 55 ? 9.352 13.297 -0.715 1 95.62 55 PRO B N 1
ATOM 4375 C CA . PRO B 1 55 ? 7.891 13.258 -0.738 1 95.62 55 PRO B CA 1
ATOM 4376 C C . PRO B 1 55 ? 7.301 13.93 -1.978 1 95.62 55 PRO B C 1
ATOM 4378 O O . PRO B 1 55 ? 7.996 14.094 -2.982 1 95.62 55 PRO B O 1
ATOM 4381 N N . GLU B 1 56 ? 5.996 14.203 -1.916 1 94.06 56 GLU B N 1
ATOM 4382 C CA . GLU B 1 56 ? 5.273 14.859 -3.002 1 94.06 56 GLU B CA 1
ATOM 4383 C C . GLU B 1 56 ? 5.602 16.344 -3.061 1 94.06 56 GLU B C 1
ATOM 4385 O O . GLU B 1 56 ? 4.719 17.188 -2.875 1 94.06 56 GLU B O 1
ATOM 4390 N N . LEU B 1 57 ? 6.848 16.656 -3.416 1 95.31 57 LEU B N 1
ATOM 4391 C CA . LEU B 1 57 ? 7.238 18.047 -3.621 1 95.31 57 LEU B CA 1
ATOM 4392 C C . LEU B 1 57 ? 6.535 18.641 -4.84 1 95.31 57 LEU B C 1
ATOM 4394 O O . LEU B 1 57 ? 6.098 17.891 -5.727 1 95.31 57 LEU B O 1
ATOM 4398 N N . PRO B 1 58 ? 6.402 19.938 -4.938 1 92.44 58 PRO B N 1
ATOM 4399 C CA . PRO B 1 58 ? 5.652 20.562 -6.027 1 92.44 58 PRO B CA 1
ATOM 4400 C C . PRO B 1 58 ? 6.121 20.109 -7.406 1 92.44 58 PRO B C 1
ATOM 4402 O O . PRO B 1 58 ? 5.297 19.844 -8.289 1 92.44 58 PRO B O 1
ATOM 4405 N N . ALA B 1 59 ? 7.375 19.938 -7.59 1 95.62 59 ALA B N 1
ATOM 4406 C CA . ALA B 1 59 ? 7.926 19.562 -8.891 1 95.62 59 ALA B CA 1
ATOM 4407 C C . ALA B 1 59 ? 7.727 18.078 -9.164 1 95.62 59 ALA B C 1
ATOM 4409 O O . ALA B 1 59 ? 7.906 17.609 -10.289 1 95.62 59 ALA B O 1
ATOM 4410 N N . LEU B 1 60 ? 7.316 17.328 -8.18 1 97.06 60 LEU B N 1
ATOM 4411 C CA . LEU B 1 60 ? 7.277 15.867 -8.305 1 97.06 60 LEU B CA 1
ATOM 4412 C C . LEU B 1 60 ? 5.84 15.375 -8.43 1 97.06 60 LEU B C 1
ATOM 4414 O O . LEU B 1 60 ? 5.598 14.164 -8.492 1 97.06 60 LEU B O 1
ATOM 4418 N N . ASP B 1 61 ? 4.922 16.281 -8.484 1 94.88 61 ASP B N 1
ATOM 4419 C CA . ASP B 1 61 ? 3.545 15.93 -8.805 1 94.88 61 ASP B CA 1
ATOM 4420 C C . ASP B 1 61 ? 2.881 15.195 -7.645 1 94.88 61 ASP B C 1
ATOM 4422 O O . ASP B 1 61 ? 3.328 15.297 -6.5 1 94.88 61 ASP B O 1
ATOM 4426 N N . ASN B 1 62 ? 1.667 14.711 -7.812 1 93.31 62 ASN B N 1
ATOM 4427 C CA . ASN B 1 62 ? 0.865 13.984 -6.832 1 93.31 62 ASN B CA 1
ATOM 4428 C C . ASN B 1 62 ? 0.226 12.742 -7.441 1 93.31 62 ASN B C 1
ATOM 4430 O O . ASN B 1 62 ? -0.532 12.836 -8.406 1 93.31 62 ASN B O 1
ATOM 4434 N N . LEU B 1 63 ? 0.52 11.602 -6.863 1 95 63 LEU B N 1
ATOM 4435 C CA . LEU B 1 63 ? 0.092 10.328 -7.434 1 95 63 LEU B CA 1
ATOM 4436 C C . LEU B 1 63 ? -1.43 10.234 -7.469 1 95 63 LEU B C 1
ATOM 4438 O O . LEU B 1 63 ? -1.998 9.641 -8.391 1 95 63 LEU B O 1
ATOM 4442 N N . ALA B 1 64 ? -2.104 10.797 -6.469 1 90.31 64 ALA B N 1
ATOM 4443 C CA . ALA B 1 64 ? -3.557 10.703 -6.359 1 90.31 64 ALA B CA 1
ATOM 4444 C C . ALA B 1 64 ? -4.242 11.516 -7.453 1 90.31 64 ALA B C 1
ATOM 4446 O O . ALA B 1 64 ? -5.371 11.219 -7.844 1 90.31 64 ALA B O 1
ATOM 4447 N N . ASN B 1 65 ? -3.613 12.539 -7.895 1 89 65 ASN B N 1
ATOM 4448 C CA . ASN B 1 65 ? -4.109 13.398 -8.961 1 89 65 ASN B CA 1
ATOM 4449 C C . ASN B 1 65 ? -2.971 13.969 -9.805 1 89 65 ASN B C 1
ATOM 4451 O O . ASN B 1 65 ? -2.717 15.172 -9.781 1 89 65 ASN B O 1
ATOM 4455 N N . PRO B 1 66 ? -2.445 13.141 -10.633 1 93.69 66 PRO B N 1
ATOM 4456 C CA . PRO B 1 66 ? -1.26 13.57 -11.375 1 93.69 66 PRO B CA 1
ATOM 4457 C C . PRO B 1 66 ? -1.585 14.586 -12.469 1 93.69 66 PRO B C 1
ATOM 4459 O O . PRO B 1 66 ? -2.541 14.398 -13.227 1 93.69 66 PRO B O 1
ATOM 4462 N N . THR B 1 67 ? -0.83 15.656 -12.586 1 91.25 67 THR B N 1
ATOM 4463 C CA . THR B 1 67 ? -0.985 16.688 -13.602 1 91.25 67 THR B CA 1
ATOM 4464 C C . THR B 1 67 ? 0.368 17.062 -14.195 1 91.25 67 THR B C 1
ATOM 4466 O O . THR B 1 67 ? 0.433 17.797 -15.18 1 91.25 67 THR B O 1
ATOM 4469 N N . GLY B 1 68 ? 1.458 16.594 -13.633 1 95.12 68 GLY B N 1
ATOM 4470 C CA . GLY B 1 68 ? 2.816 16.922 -14.031 1 95.12 68 GLY B CA 1
ATOM 4471 C C . GLY B 1 68 ? 3.623 15.711 -14.461 1 95.12 68 GLY B C 1
ATOM 4472 O O . GLY B 1 68 ? 3.199 14.961 -15.344 1 95.12 68 GLY B O 1
ATOM 4473 N N . VAL B 1 69 ? 4.75 15.5 -13.805 1 98.25 69 VAL B N 1
ATOM 4474 C CA . VAL B 1 69 ? 5.734 14.523 -14.266 1 98.25 69 VAL B CA 1
ATOM 4475 C C . VAL B 1 69 ? 5.188 13.109 -14.086 1 98.25 69 VAL B C 1
ATOM 4477 O O . VAL B 1 69 ? 5.559 12.195 -14.828 1 98.25 69 VAL B O 1
ATOM 4480 N N . ILE B 1 70 ? 4.391 12.867 -13.086 1 98.38 70 ILE B N 1
ATOM 4481 C CA . ILE B 1 70 ? 3.789 11.555 -12.945 1 98.38 70 ILE B CA 1
ATOM 4482 C C . ILE B 1 70 ? 2.82 11.297 -14.094 1 98.38 70 ILE B C 1
ATOM 4484 O O . ILE B 1 70 ? 2.82 10.219 -14.688 1 98.38 70 ILE B O 1
ATOM 4488 N N . LYS B 1 71 ? 1.981 12.289 -14.406 1 97.38 71 LYS B N 1
ATOM 4489 C CA . LYS B 1 71 ? 1.069 12.164 -15.547 1 97.38 71 LYS B CA 1
ATOM 4490 C C . LYS B 1 71 ? 1.832 11.883 -16.828 1 97.38 71 LYS B C 1
ATOM 4492 O O . LYS B 1 71 ? 1.448 11.008 -17.609 1 97.38 71 LYS B O 1
ATOM 4497 N N . GLU B 1 72 ? 2.883 12.625 -17.047 1 98.56 72 GLU B N 1
ATOM 4498 C CA . GLU B 1 72 ? 3.699 12.422 -18.234 1 98.56 72 GLU B CA 1
ATOM 4499 C C . GLU B 1 72 ? 4.234 10.992 -18.297 1 98.56 72 GLU B C 1
ATOM 4501 O O . GLU B 1 72 ? 4.199 10.359 -19.359 1 98.56 72 GLU B O 1
ATOM 4506 N N . ALA B 1 73 ? 4.742 10.547 -17.188 1 98.88 73 ALA B N 1
ATOM 4507 C CA . ALA B 1 73 ? 5.273 9.188 -17.125 1 98.88 73 ALA B CA 1
ATOM 4508 C C . ALA B 1 73 ? 4.18 8.156 -17.391 1 98.88 73 ALA B C 1
ATOM 4510 O O . ALA B 1 73 ? 4.406 7.176 -18.109 1 98.88 73 ALA B O 1
ATOM 4511 N N . GLU B 1 74 ? 3.025 8.359 -16.812 1 98.81 74 GLU B N 1
ATOM 4512 C CA . GLU B 1 74 ? 1.899 7.449 -17.016 1 98.81 74 GLU B CA 1
ATOM 4513 C C . GLU B 1 74 ? 1.418 7.473 -18.469 1 98.81 74 GLU B C 1
ATOM 4515 O O . GLU B 1 74 ? 1.033 6.438 -19.016 1 98.81 74 GLU B O 1
ATOM 4520 N N . ASP B 1 75 ? 1.401 8.625 -19.078 1 98.62 75 ASP B N 1
ATOM 4521 C CA . ASP B 1 75 ? 1.021 8.734 -20.484 1 98.62 75 ASP B CA 1
ATOM 4522 C C . ASP B 1 75 ? 1.983 7.957 -21.375 1 98.62 75 ASP B C 1
ATOM 4524 O O . ASP B 1 75 ? 1.559 7.297 -22.328 1 98.62 75 ASP B O 1
ATOM 4528 N N . LEU B 1 76 ? 3.236 8.07 -21.062 1 98.81 76 LEU B N 1
ATOM 4529 C CA . LEU B 1 76 ? 4.23 7.316 -21.828 1 98.81 76 LEU B CA 1
ATOM 4530 C C . LEU B 1 76 ? 4.039 5.816 -21.625 1 98.81 76 LEU B C 1
ATOM 4532 O O . LEU B 1 76 ? 4.18 5.039 -22.578 1 98.81 76 LEU B O 1
ATOM 4536 N N . ALA B 1 77 ? 3.715 5.453 -20.438 1 98.81 77 ALA B N 1
ATOM 4537 C CA . ALA B 1 77 ? 3.426 4.047 -20.172 1 98.81 77 ALA B CA 1
ATOM 4538 C C . ALA B 1 77 ? 2.213 3.58 -20.969 1 98.81 77 ALA B C 1
ATOM 4540 O O . ALA B 1 77 ? 2.225 2.492 -21.547 1 98.81 77 ALA B O 1
ATOM 4541 N N . ALA B 1 78 ? 1.178 4.367 -20.938 1 98.88 78 ALA B N 1
ATOM 4542 C CA . ALA B 1 78 ? -0.027 4.031 -21.688 1 98.88 78 ALA B CA 1
ATOM 4543 C C . ALA B 1 78 ? 0.294 3.803 -23.172 1 98.88 78 ALA B C 1
ATOM 4545 O O . ALA B 1 78 ? -0.211 2.859 -23.781 1 98.88 78 ALA B O 1
ATOM 4546 N N . LYS B 1 79 ? 1.127 4.609 -23.688 1 98.38 79 LYS B N 1
ATOM 4547 C CA . LYS B 1 79 ? 1.524 4.48 -25.078 1 98.38 79 LYS B CA 1
ATOM 4548 C C . LYS B 1 79 ? 2.262 3.166 -25.328 1 98.38 79 LYS B C 1
ATOM 4550 O O . LYS B 1 79 ? 1.94 2.43 -26.266 1 98.38 79 LYS B O 1
ATOM 4555 N N . VAL B 1 80 ? 3.156 2.883 -24.453 1 98.25 80 VAL B N 1
ATOM 4556 C CA . VAL B 1 80 ? 4.004 1.705 -24.609 1 98.25 80 VAL B CA 1
ATOM 4557 C C . VAL B 1 80 ? 3.154 0.441 -24.5 1 98.25 80 VAL B C 1
ATOM 4559 O O . VAL B 1 80 ? 3.373 -0.526 -25.234 1 98.25 80 VAL B O 1
ATOM 4562 N N . PHE B 1 81 ? 2.174 0.457 -23.672 1 98.56 81 PHE B N 1
ATOM 4563 C CA . PHE B 1 81 ? 1.395 -0.747 -23.406 1 98.56 81 PHE B CA 1
ATOM 4564 C C . PHE B 1 81 ? 0.083 -0.725 -24.172 1 98.56 81 PHE B C 1
ATOM 4566 O O . PHE B 1 81 ? -0.804 -1.545 -23.938 1 98.56 81 PHE B O 1
ATOM 4573 N N . SER B 1 82 ? -0.092 0.23 -25.047 1 97.75 82 SER B N 1
ATOM 4574 C CA . SER B 1 82 ? -1.254 0.368 -25.922 1 97.75 82 SER B CA 1
ATOM 4575 C C . SER B 1 82 ? -2.537 0.526 -25.109 1 97.75 82 SER B C 1
ATOM 4577 O O . SER B 1 82 ? -3.559 -0.084 -25.438 1 97.75 82 SER B O 1
ATOM 4579 N N . ALA B 1 83 ? -2.455 1.229 -24.094 1 98.81 83 ALA B N 1
ATOM 4580 C CA . ALA B 1 83 ? -3.596 1.5 -23.234 1 98.81 83 ALA B CA 1
ATOM 4581 C C . ALA B 1 83 ? -4.188 2.877 -23.516 1 98.81 83 ALA B C 1
ATOM 4583 O O . ALA B 1 83 ? -3.518 3.742 -24.078 1 98.81 83 ALA B O 1
ATOM 4584 N N . GLY B 1 84 ? -5.477 3.016 -23.219 1 98.69 84 GLY B N 1
ATOM 4585 C CA . GLY B 1 84 ? -6.055 4.348 -23.203 1 98.69 84 GLY B CA 1
ATOM 4586 C C . GLY B 1 84 ? -5.562 5.195 -22.047 1 98.69 84 GLY B C 1
ATOM 4587 O O . GLY B 1 84 ? -5.352 6.402 -22.188 1 98.69 84 GLY B O 1
ATOM 4588 N N . LYS B 1 85 ? -5.406 4.629 -20.922 1 98.56 85 LYS B N 1
ATOM 4589 C CA . LYS B 1 85 ? -4.863 5.27 -19.734 1 98.56 85 LYS B CA 1
ATOM 4590 C C . LYS B 1 85 ? -4.148 4.254 -18.844 1 98.56 85 LYS B C 1
ATOM 4592 O O . LYS B 1 85 ? -4.543 3.09 -18.781 1 98.56 85 LYS B O 1
ATOM 4597 N N . SER B 1 86 ? -3.072 4.684 -18.203 1 98.88 86 SER B N 1
ATOM 4598 C CA . SER B 1 86 ? -2.318 3.854 -17.266 1 98.88 86 SER B CA 1
ATOM 4599 C C . SER B 1 86 ? -2.123 4.566 -15.938 1 98.88 86 SER B C 1
ATOM 4601 O O . SER B 1 86 ? -2.072 5.797 -15.883 1 98.88 86 SER B O 1
ATOM 4603 N N . TRP B 1 87 ? -2.084 3.809 -14.891 1 98.81 87 TRP B N 1
ATOM 4604 C CA . TRP B 1 87 ? -1.786 4.281 -13.547 1 98.81 87 TRP B CA 1
ATOM 4605 C C . TRP B 1 87 ? -0.574 3.559 -12.969 1 98.81 87 TRP B C 1
ATOM 4607 O O . TRP B 1 87 ? -0.404 2.355 -13.18 1 98.81 87 TRP B O 1
ATOM 4617 N N . PHE B 1 88 ? 0.28 4.309 -12.258 1 98.88 88 PHE B N 1
ATOM 4618 C CA . PHE B 1 88 ? 1.371 3.713 -11.492 1 98.88 88 PHE B CA 1
ATOM 4619 C C . PHE B 1 88 ? 0.882 3.23 -10.133 1 98.88 88 PHE B C 1
ATOM 4621 O O . PHE B 1 88 ? 0.045 3.879 -9.508 1 98.88 88 PHE B O 1
ATOM 4628 N N . LEU B 1 89 ? 1.369 2.062 -9.734 1 98.88 89 LEU B N 1
ATOM 4629 C CA . LEU B 1 89 ? 0.985 1.442 -8.477 1 98.88 89 LEU B CA 1
ATOM 4630 C C . LEU B 1 89 ? 2.197 1.257 -7.566 1 98.88 89 LEU B C 1
ATOM 4632 O O . LEU B 1 89 ? 3.236 0.759 -8.008 1 98.88 89 LEU B O 1
ATOM 4636 N N . VAL B 1 90 ? 2.082 1.604 -6.27 1 98.69 90 VAL B N 1
ATOM 4637 C CA . VAL B 1 90 ? 3.176 1.434 -5.32 1 98.69 90 VAL B CA 1
ATOM 4638 C C . VAL B 1 90 ? 2.76 0.463 -4.219 1 98.69 90 VAL B C 1
ATOM 4640 O O . VAL B 1 90 ? 3.455 0.322 -3.211 1 98.69 90 VAL B O 1
ATOM 4643 N N . ASN B 1 91 ? 1.634 -0.078 -4.348 1 98.69 91 ASN B N 1
ATOM 4644 C CA . ASN B 1 91 ? 1.134 -1.128 -3.469 1 98.69 91 ASN B CA 1
ATOM 4645 C C . ASN B 1 91 ? 0.879 -2.426 -4.23 1 98.69 91 ASN B C 1
ATOM 4647 O O . ASN B 1 91 ? -0.101 -3.123 -3.967 1 98.69 91 ASN B O 1
ATOM 4651 N N . GLY B 1 92 ? 1.701 -2.656 -5.246 1 97.81 92 GLY B N 1
ATOM 4652 C CA . GLY B 1 92 ? 1.699 -3.887 -6.023 1 97.81 92 GLY B CA 1
ATOM 4653 C C . GLY B 1 92 ? 0.526 -3.986 -6.98 1 97.81 92 GLY B C 1
ATOM 4654 O O . GLY B 1 92 ? -0.331 -3.102 -7.016 1 97.81 92 GLY B O 1
ATOM 4655 N N . ALA B 1 93 ? 0.56 -5.086 -7.738 1 98 93 ALA B N 1
ATOM 4656 C CA . ALA B 1 93 ? -0.598 -5.418 -8.562 1 98 93 ALA B CA 1
ATOM 4657 C C . ALA B 1 93 ? -1.844 -5.621 -7.707 1 98 93 ALA B C 1
ATOM 4659 O O . ALA B 1 93 ? -2.967 -5.441 -8.18 1 98 93 ALA B O 1
ATOM 4660 N N . THR B 1 94 ? -1.593 -5.875 -6.441 1 98 94 THR B N 1
ATOM 4661 C CA . THR B 1 94 ? -2.68 -6.043 -5.484 1 98 94 THR B CA 1
ATOM 4662 C C . THR B 1 94 ? -3.604 -4.828 -5.5 1 98 94 THR B C 1
ATOM 4664 O O . THR B 1 94 ? -4.82 -4.969 -5.656 1 98 94 THR B O 1
ATOM 4667 N N . SER B 1 95 ? -3.027 -3.635 -5.398 1 98.62 95 SER B N 1
ATOM 4668 C CA . SER B 1 95 ? -3.857 -2.436 -5.355 1 98.62 95 SER B CA 1
ATOM 4669 C C . SER B 1 95 ? -4.59 -2.225 -6.676 1 98.62 95 SER B C 1
ATOM 4671 O O . SER B 1 95 ? -5.715 -1.717 -6.695 1 98.62 95 SER B O 1
ATOM 4673 N N . GLY B 1 96 ? -3.957 -2.633 -7.793 1 98.81 96 GLY B N 1
ATOM 4674 C CA . GLY B 1 96 ? -4.617 -2.549 -9.086 1 98.81 96 GLY B CA 1
ATOM 4675 C C . GLY B 1 96 ? -5.852 -3.426 -9.188 1 98.81 96 GLY B C 1
ATOM 4676 O O . GLY B 1 96 ? -6.891 -2.986 -9.68 1 98.81 96 GLY B O 1
ATOM 4677 N N . MET B 1 97 ? -5.742 -4.652 -8.711 1 98.75 97 MET B N 1
ATOM 4678 C CA . MET B 1 97 ? -6.871 -5.578 -8.734 1 98.75 97 MET B CA 1
ATOM 4679 C C . MET B 1 97 ? -8 -5.082 -7.836 1 98.75 97 MET B C 1
ATOM 4681 O O . MET B 1 97 ? -9.172 -5.152 -8.211 1 98.75 97 MET B O 1
ATOM 4685 N N . LEU B 1 98 ? -7.602 -4.617 -6.672 1 98.81 98 LEU B N 1
ATOM 4686 C CA . LEU B 1 98 ? -8.594 -4.059 -5.762 1 98.81 98 LEU B CA 1
ATOM 4687 C C . LEU B 1 98 ? -9.359 -2.916 -6.43 1 98.81 98 LEU B C 1
ATOM 4689 O O . LEU B 1 98 ? -10.594 -2.922 -6.461 1 98.81 98 LEU B O 1
ATOM 4693 N N . ALA B 1 99 ? -8.625 -2.02 -6.992 1 98.69 99 ALA B N 1
ATOM 4694 C CA . ALA B 1 99 ? -9.219 -0.823 -7.578 1 98.69 99 ALA B CA 1
ATOM 4695 C C . ALA B 1 99 ? -10.07 -1.176 -8.797 1 98.69 99 ALA B C 1
ATOM 4697 O O . ALA B 1 99 ? -11.148 -0.605 -9 1 98.69 99 ALA B O 1
ATOM 4698 N N . ALA B 1 100 ? -9.578 -2.076 -9.625 1 98.81 100 ALA B N 1
ATOM 4699 C CA . ALA B 1 100 ? -10.32 -2.484 -10.812 1 98.81 100 ALA B CA 1
ATOM 4700 C C . ALA B 1 100 ? -11.688 -3.037 -10.445 1 98.81 100 ALA B C 1
ATOM 4702 O O . ALA B 1 100 ? -12.711 -2.613 -11 1 98.81 100 ALA B O 1
ATOM 4703 N N . ILE B 1 101 ? -11.75 -3.902 -9.508 1 98.69 101 ILE B N 1
ATOM 4704 C CA . ILE B 1 101 ? -13 -4.543 -9.125 1 98.69 101 ILE B CA 1
ATOM 4705 C C . ILE B 1 101 ? -13.891 -3.539 -8.391 1 98.69 101 ILE B C 1
ATOM 4707 O O . ILE B 1 101 ? -15.086 -3.436 -8.68 1 98.69 101 ILE B O 1
ATOM 4711 N N . MET B 1 102 ? -13.328 -2.734 -7.52 1 98.12 102 MET B N 1
ATOM 4712 C CA . MET B 1 102 ? -14.102 -1.782 -6.727 1 98.12 102 MET B CA 1
ATOM 4713 C C . MET B 1 102 ? -14.695 -0.694 -7.617 1 98.12 102 MET B C 1
ATOM 4715 O O . MET B 1 102 ? -15.75 -0.138 -7.305 1 98.12 102 MET B O 1
ATOM 4719 N N . SER B 1 103 ? -14.008 -0.404 -8.68 1 96.5 103 SER B N 1
ATOM 4720 C CA . SER B 1 103 ? -14.477 0.664 -9.555 1 96.5 103 SER B CA 1
ATOM 4721 C C . SER B 1 103 ? -15.531 0.156 -10.531 1 96.5 103 SER B C 1
ATOM 4723 O O . SER B 1 103 ? -16.422 0.906 -10.938 1 96.5 103 SER B O 1
ATOM 4725 N N . CYS B 1 104 ? -15.477 -1.154 -10.867 1 96.38 104 CYS B N 1
ATOM 4726 C CA . CYS B 1 104 ? -16.297 -1.658 -11.961 1 96.38 104 CYS B CA 1
ATOM 4727 C C . CYS B 1 104 ? -17.438 -2.512 -11.438 1 96.38 104 CYS B C 1
ATOM 4729 O O . CYS B 1 104 ? -18.406 -2.775 -12.164 1 96.38 104 CYS B O 1
ATOM 4731 N N . CYS B 1 105 ? -17.328 -2.967 -10.242 1 97.5 105 CYS B N 1
ATOM 4732 C CA . CYS B 1 105 ? -18.344 -3.861 -9.688 1 97.5 105 CYS B CA 1
ATOM 4733 C C . CYS B 1 105 ? -19.141 -3.17 -8.586 1 97.5 105 CYS B C 1
ATOM 4735 O O . CYS B 1 105 ? -18.766 -2.086 -8.133 1 97.5 105 CYS B O 1
ATOM 4737 N N . ARG B 1 106 ? -20.375 -3.727 -8.352 1 96.56 106 ARG B N 1
ATOM 4738 C CA . ARG B 1 106 ? -21.297 -3.152 -7.371 1 96.56 106 ARG B CA 1
ATOM 4739 C C . ARG B 1 106 ? -21.594 -4.145 -6.258 1 96.56 106 ARG B C 1
ATOM 4741 O O . ARG B 1 106 ? -21.547 -5.359 -6.469 1 96.56 106 ARG B O 1
ATOM 4748 N N . PRO B 1 107 ? -21.859 -3.605 -4.996 1 97.31 107 PRO B N 1
ATOM 4749 C CA . PRO B 1 107 ? -22.266 -4.496 -3.906 1 97.31 107 PRO B CA 1
ATOM 4750 C C . PRO B 1 107 ? -23.438 -5.398 -4.281 1 97.31 107 PRO B C 1
ATOM 4752 O O . PRO B 1 107 ? -24.375 -4.957 -4.957 1 97.31 107 PRO B O 1
ATOM 4755 N N . LYS B 1 108 ? -23.312 -6.699 -3.92 1 96.81 108 LYS B N 1
ATOM 4756 C CA . LYS B 1 108 ? -24.375 -7.703 -4.031 1 96.81 108 LYS B CA 1
ATOM 4757 C C . LYS B 1 108 ? -24.531 -8.18 -5.469 1 96.81 108 LYS B C 1
ATOM 4759 O O . LYS B 1 108 ? -25.266 -9.125 -5.738 1 96.81 108 LYS B O 1
ATOM 4764 N N . ARG B 1 109 ? -23.875 -7.555 -6.41 1 97.81 109 ARG B N 1
ATOM 4765 C CA . ARG B 1 109 ? -23.812 -8.094 -7.766 1 97.81 109 ARG B CA 1
ATOM 4766 C C . ARG B 1 109 ? -22.734 -9.164 -7.875 1 97.81 109 ARG B C 1
ATOM 4768 O O . ARG B 1 109 ? -21.922 -9.336 -6.953 1 97.81 109 ARG B O 1
ATOM 4775 N N . LYS B 1 110 ? -22.781 -9.875 -8.969 1 98.44 110 LYS B N 1
ATOM 4776 C CA . LYS B 1 110 ? -21.906 -11.047 -9.062 1 98.44 110 LYS B CA 1
ATOM 4777 C C . LYS B 1 110 ? -20.688 -10.75 -9.922 1 98.44 110 LYS B C 1
ATOM 4779 O O . LYS B 1 110 ? -20.734 -9.883 -10.797 1 98.44 110 LYS B O 1
ATOM 4784 N N . VAL B 1 111 ? -19.594 -11.422 -9.641 1 98.56 111 VAL B N 1
ATOM 4785 C CA . VAL B 1 111 ? -18.359 -11.406 -10.414 1 98.56 111 VAL B CA 1
ATOM 4786 C C . VAL B 1 111 ? -17.922 -12.836 -10.719 1 98.56 111 VAL B C 1
ATOM 4788 O O . VAL B 1 111 ? -17.891 -13.688 -9.828 1 98.56 111 VAL B O 1
ATOM 4791 N N . LEU B 1 112 ? -17.656 -13.133 -11.961 1 98.31 112 LEU B N 1
ATOM 4792 C CA . LEU B 1 112 ? -17.109 -14.438 -12.344 1 98.31 112 LEU B CA 1
ATOM 4793 C C . LEU B 1 112 ? -15.625 -14.516 -12.047 1 98.31 112 LEU B C 1
ATOM 4795 O O . LEU B 1 112 ? -14.844 -13.688 -12.523 1 98.31 112 LEU B O 1
ATOM 4799 N N . VAL B 1 113 ? -15.234 -15.523 -11.258 1 97 113 VAL B N 1
ATOM 4800 C CA . VAL B 1 113 ? -13.875 -15.594 -10.75 1 97 113 VAL B CA 1
ATOM 4801 C C . VAL B 1 113 ? -13.344 -17.016 -10.891 1 97 113 VAL B C 1
ATOM 4803 O O . VAL B 1 113 ? -13.977 -17.969 -10.43 1 97 113 VAL B O 1
ATOM 4806 N N . PRO B 1 114 ? -12.156 -17.172 -11.5 1 96.31 114 PRO B N 1
ATOM 4807 C CA . PRO B 1 114 ? -11.578 -18.531 -11.523 1 96.31 114 PRO B CA 1
ATOM 4808 C C . PRO B 1 114 ? -11.086 -18.984 -10.148 1 96.31 114 PRO B C 1
ATOM 4810 O O . PRO B 1 114 ? -10.672 -18.141 -9.336 1 96.31 114 PRO B O 1
ATOM 4813 N N . ARG B 1 115 ? -11.055 -20.25 -9.906 1 94.88 115 ARG B N 1
ATOM 4814 C CA . ARG B 1 115 ? -10.648 -20.828 -8.625 1 94.88 115 ARG B CA 1
ATOM 4815 C C . ARG B 1 115 ? -9.156 -20.625 -8.383 1 94.88 115 ARG B C 1
ATOM 4817 O O . ARG B 1 115 ? -8.695 -20.688 -7.238 1 94.88 115 ARG B O 1
ATOM 4824 N N . ASN B 1 116 ? -8.453 -20.359 -9.445 1 93.38 116 ASN B N 1
ATOM 4825 C CA . ASN B 1 116 ? -7.012 -20.188 -9.273 1 93.38 116 ASN B CA 1
ATOM 4826 C C . ASN B 1 116 ? -6.621 -18.703 -9.234 1 93.38 116 ASN B C 1
ATOM 4828 O O . ASN B 1 116 ? -5.5 -18.344 -9.594 1 93.38 116 ASN B O 1
ATOM 4832 N N . VAL B 1 117 ? -7.508 -17.844 -8.828 1 94.38 117 VAL B N 1
ATOM 4833 C CA . VAL B 1 117 ? -7.23 -16.406 -8.766 1 94.38 117 VAL B CA 1
ATOM 4834 C C . VAL B 1 117 ? -6.273 -16.109 -7.613 1 94.38 117 VAL B C 1
ATOM 4836 O O . VAL B 1 117 ? -6.129 -16.938 -6.699 1 94.38 117 VAL B O 1
ATOM 4839 N N . HIS B 1 118 ? -5.629 -15.031 -7.742 1 95.5 118 HIS B N 1
ATOM 4840 C CA . HIS B 1 118 ? -4.832 -14.516 -6.637 1 95.5 118 HIS B CA 1
ATOM 4841 C C . HIS B 1 118 ? -5.723 -14.031 -5.496 1 95.5 118 HIS B C 1
ATOM 4843 O O . HIS B 1 118 ? -6.828 -13.539 -5.734 1 95.5 118 HIS B O 1
ATOM 4849 N N . GLN B 1 119 ? -5.324 -14.07 -4.301 1 95.25 119 GLN B N 1
ATOM 4850 C CA . GLN B 1 119 ? -6.105 -13.727 -3.119 1 95.25 119 GLN B CA 1
ATOM 4851 C C . GLN B 1 119 ? -6.562 -12.273 -3.164 1 95.25 119 GLN B C 1
ATOM 4853 O O . GLN B 1 119 ? -7.582 -11.922 -2.572 1 95.25 119 GLN B O 1
ATOM 4858 N N . SER B 1 120 ? -5.848 -11.398 -3.869 1 96.5 120 SER B N 1
ATOM 4859 C CA . SER B 1 120 ? -6.234 -9.992 -3.969 1 96.5 120 SER B CA 1
ATOM 4860 C C . SER B 1 120 ? -7.625 -9.844 -4.578 1 96.5 120 SER B C 1
ATOM 4862 O O . SER B 1 120 ? -8.344 -8.891 -4.273 1 96.5 120 SER B O 1
ATOM 4864 N N . VAL B 1 121 ? -8.039 -10.773 -5.422 1 97.12 121 VAL B N 1
ATOM 4865 C CA . VAL B 1 121 ? -9.367 -10.734 -6.02 1 97.12 121 VAL B CA 1
ATOM 4866 C C . VAL B 1 121 ? -10.422 -10.984 -4.945 1 97.12 121 VAL B C 1
ATOM 4868 O O . VAL B 1 121 ? -11.453 -10.297 -4.898 1 97.12 121 VAL B O 1
ATOM 4871 N N . LEU B 1 122 ? -10.156 -11.969 -4.066 1 96.31 122 LEU B N 1
ATOM 4872 C CA . LEU B 1 122 ? -11.07 -12.242 -2.969 1 96.31 122 LEU B CA 1
ATOM 4873 C C . LEU B 1 122 ? -11.164 -11.055 -2.023 1 96.31 122 LEU B C 1
ATOM 4875 O O . LEU B 1 122 ? -12.242 -10.727 -1.523 1 96.31 122 LEU B O 1
ATOM 4879 N N . TYR B 1 123 ? -10.031 -10.422 -1.815 1 97.56 123 TYR B N 1
ATOM 4880 C CA . TYR B 1 123 ? -10.008 -9.227 -0.978 1 97.56 123 TYR B CA 1
ATOM 4881 C C . TYR B 1 123 ? -10.859 -8.117 -1.587 1 97.56 123 TYR B C 1
ATOM 4883 O O . TYR B 1 123 ? -11.602 -7.434 -0.875 1 97.56 123 TYR B O 1
ATOM 4891 N N . ALA B 1 124 ? -10.758 -7.988 -2.863 1 98.38 124 ALA B N 1
ATOM 4892 C CA . ALA B 1 124 ? -11.57 -6.988 -3.557 1 98.38 124 ALA B CA 1
ATOM 4893 C C . ALA B 1 124 ? -13.055 -7.281 -3.393 1 98.38 124 ALA B C 1
ATOM 4895 O O . ALA B 1 124 ? -13.867 -6.359 -3.264 1 98.38 124 ALA B O 1
ATOM 4896 N N . LEU B 1 125 ? -13.43 -8.555 -3.443 1 98.06 125 LEU B N 1
ATOM 4897 C CA . LEU B 1 125 ? -14.82 -8.945 -3.266 1 98.06 125 LEU B CA 1
ATOM 4898 C C . LEU B 1 125 ? -15.312 -8.594 -1.864 1 98.06 125 LEU B C 1
ATOM 4900 O O . LEU B 1 125 ? -16.453 -8.172 -1.689 1 98.06 125 LEU B O 1
ATOM 4904 N N . ILE B 1 126 ? -14.453 -8.789 -0.896 1 98 126 ILE B N 1
ATOM 4905 C CA . ILE B 1 126 ? -14.781 -8.414 0.476 1 98 126 ILE B CA 1
ATOM 4906 C C . ILE B 1 126 ? -14.992 -6.906 0.564 1 98 126 ILE B C 1
ATOM 4908 O O . ILE B 1 126 ? -15.992 -6.441 1.11 1 98 126 ILE B O 1
ATOM 4912 N N . LEU B 1 127 ? -14.078 -6.121 0.012 1 98.5 127 LEU B N 1
ATOM 4913 C CA . LEU B 1 127 ? -14.117 -4.664 0.099 1 98.5 127 LEU B CA 1
ATOM 4914 C C . LEU B 1 127 ? -15.312 -4.105 -0.667 1 98.5 127 LEU B C 1
ATOM 4916 O O . LEU B 1 127 ? -15.961 -3.16 -0.21 1 98.5 127 LEU B O 1
ATOM 4920 N N . CYS B 1 128 ? -15.586 -4.672 -1.791 1 98.19 128 CYS B N 1
ATOM 4921 C CA . CYS B 1 128 ? -16.688 -4.219 -2.645 1 98.19 128 CYS B CA 1
ATOM 4922 C C . CYS B 1 128 ? -18.031 -4.711 -2.113 1 98.19 128 CYS B C 1
ATOM 4924 O O . CYS B 1 128 ? -19.016 -3.971 -2.131 1 98.19 128 CYS B O 1
ATOM 4926 N N . GLY B 1 129 ? -18.047 -5.945 -1.687 1 98 129 GLY B N 1
ATOM 4927 C CA . GLY B 1 129 ? -19.297 -6.59 -1.305 1 98 129 GLY B CA 1
ATOM 4928 C C . GLY B 1 129 ? -19.938 -7.371 -2.438 1 98 129 GLY B C 1
ATOM 4929 O O . GLY B 1 129 ? -21.125 -7.715 -2.369 1 98 129 GLY B O 1
ATOM 4930 N N . SER B 1 130 ? -19.156 -7.652 -3.461 1 98 130 SER B N 1
ATOM 4931 C CA . SER B 1 130 ? -19.641 -8.453 -4.582 1 98 130 SER B CA 1
ATOM 4932 C C . SER B 1 130 ? -19.656 -9.938 -4.238 1 98 130 SER B C 1
ATOM 4934 O O . SER B 1 130 ? -18.984 -10.367 -3.299 1 98 130 SER B O 1
ATOM 4936 N N . ILE B 1 131 ? -20.438 -10.703 -5.062 1 97.81 131 ILE B N 1
ATOM 4937 C CA . ILE B 1 131 ? -20.625 -12.133 -4.84 1 97.81 131 ILE B CA 1
ATOM 4938 C C . ILE B 1 131 ? -19.875 -12.922 -5.914 1 97.81 131 ILE B C 1
ATOM 4940 O O . ILE B 1 131 ? -20.125 -12.734 -7.109 1 97.81 131 ILE B O 1
ATOM 4944 N N . PRO B 1 132 ? -19.031 -13.828 -5.512 1 97.5 132 PRO B N 1
ATOM 4945 C CA . PRO B 1 132 ? -18.297 -14.594 -6.512 1 97.5 132 PRO B CA 1
ATOM 4946 C C . PRO B 1 132 ? -19.109 -15.719 -7.133 1 97.5 132 PRO B C 1
ATOM 4948 O O . PRO B 1 132 ? -19.922 -16.344 -6.449 1 97.5 132 PRO B O 1
ATOM 4951 N N . VAL B 1 133 ? -18.969 -15.906 -8.383 1 97.19 133 VAL B N 1
ATOM 4952 C CA . VAL B 1 133 ? -19.328 -17.109 -9.125 1 97.19 133 VAL B CA 1
ATOM 4953 C C . VAL B 1 133 ? -18.047 -17.766 -9.664 1 97.19 133 VAL B C 1
ATOM 4955 O O . VAL B 1 133 ? -17.391 -17.219 -10.547 1 97.19 133 VAL B O 1
ATOM 4958 N N . TYR B 1 134 ? -17.766 -18.938 -9.195 1 95.56 134 TYR B N 1
ATOM 4959 C CA . TYR B 1 134 ? -16.469 -19.547 -9.469 1 95.56 134 TYR B CA 1
ATOM 4960 C C . TYR B 1 134 ? -16.5 -20.359 -10.758 1 95.56 134 TYR B C 1
ATOM 4962 O O . TYR B 1 134 ? -17.516 -20.969 -11.078 1 95.56 134 TYR B O 1
ATOM 4970 N N . ILE B 1 135 ? -15.406 -20.344 -11.445 1 95.94 135 ILE B N 1
ATOM 4971 C CA . ILE B 1 135 ? -15.211 -21.172 -12.633 1 95.94 135 ILE B CA 1
ATOM 4972 C C . ILE B 1 135 ? -13.922 -21.969 -12.492 1 95.94 135 ILE B C 1
ATOM 4974 O O . ILE B 1 135 ? -13.016 -21.578 -11.758 1 95.94 135 ILE B O 1
ATOM 4978 N N . ALA B 1 136 ? -13.883 -23.078 -13.211 1 94 136 ALA B N 1
ATOM 4979 C CA . ALA B 1 136 ? -12.742 -23.984 -13.109 1 94 136 ALA B CA 1
ATOM 4980 C C . ALA B 1 136 ? -11.734 -23.734 -14.227 1 94 136 ALA B C 1
ATOM 4982 O O . ALA B 1 136 ? -12.117 -23.625 -15.398 1 94 136 ALA B O 1
ATOM 4983 N N . PRO B 1 137 ? -10.469 -23.625 -13.844 1 94.56 137 PRO B N 1
ATOM 4984 C CA . PRO B 1 137 ? -9.445 -23.766 -14.883 1 94.56 137 PRO B CA 1
ATOM 4985 C C . PRO B 1 137 ? -9.273 -25.219 -15.344 1 94.56 137 PRO B C 1
ATOM 4987 O O . PRO B 1 137 ? -9.766 -26.141 -14.695 1 94.56 137 PRO B O 1
ATOM 4990 N N . ASN B 1 138 ? -8.672 -25.344 -16.531 1 92.94 138 ASN B N 1
ATOM 4991 C CA . ASN B 1 138 ? -8.141 -26.672 -16.812 1 92.94 138 ASN B CA 1
ATOM 4992 C C . ASN B 1 138 ? -7.074 -27.078 -15.797 1 92.94 138 ASN B C 1
ATOM 4994 O O . ASN B 1 138 ? -6.152 -26.312 -15.516 1 92.94 138 ASN B O 1
ATOM 4998 N N . TYR B 1 139 ? -7.352 -28.234 -15.148 1 91.62 139 TYR B N 1
ATOM 4999 C CA . TYR B 1 139 ? -6.445 -28.656 -14.086 1 91.62 139 TYR B CA 1
ATOM 5000 C C . TYR B 1 139 ? -5.832 -30.016 -14.406 1 91.62 139 TYR B C 1
ATOM 5002 O O . TYR B 1 139 ? -6.531 -30.938 -14.844 1 91.62 139 TYR B O 1
ATOM 5010 N N . HIS B 1 140 ? -4.539 -30.109 -14.266 1 90 140 HIS B N 1
ATOM 5011 C CA . HIS B 1 140 ? -3.838 -31.375 -14.438 1 90 140 HIS B CA 1
ATOM 5012 C C . HIS B 1 140 ? -3.447 -31.969 -13.086 1 90 140 HIS B C 1
ATOM 5014 O O . HIS B 1 140 ? -2.396 -31.641 -12.539 1 90 140 HIS B O 1
ATOM 5020 N N . ALA B 1 141 ? -4.105 -32.938 -12.656 1 87.5 141 ALA B N 1
ATOM 5021 C CA . ALA B 1 141 ? -3.973 -33.5 -11.312 1 87.5 141 ALA B CA 1
ATOM 5022 C C . ALA B 1 141 ? -2.582 -34.094 -11.102 1 87.5 141 ALA B C 1
ATOM 5024 O O . ALA B 1 141 ? -2.014 -34 -10.016 1 87.5 141 ALA B O 1
ATOM 5025 N N . ASN B 1 142 ? -2.043 -34.688 -12.172 1 85.81 142 ASN B N 1
ATOM 5026 C CA . ASN B 1 142 ? -0.745 -35.344 -12.039 1 85.81 142 ASN B CA 1
ATOM 5027 C C . ASN B 1 142 ? 0.375 -34.312 -11.836 1 85.81 142 ASN B C 1
ATOM 5029 O O . ASN B 1 142 ? 1.352 -34.594 -11.133 1 85.81 142 ASN B O 1
ATOM 5033 N N . TYR B 1 143 ? 0.222 -33.219 -12.484 1 89.19 143 TYR B N 1
ATOM 5034 C CA . TYR B 1 143 ? 1.24 -32.156 -12.352 1 89.19 143 TYR B CA 1
ATOM 5035 C C . TYR B 1 143 ? 0.905 -31.219 -11.211 1 89.19 143 TYR B C 1
ATOM 5037 O O . TYR B 1 143 ? 1.761 -30.453 -10.758 1 89.19 143 TYR B O 1
ATOM 5045 N N . ASN B 1 144 ? -0.385 -31.234 -10.797 1 88.88 144 ASN B N 1
ATOM 5046 C CA . ASN B 1 144 ? -0.889 -30.281 -9.812 1 88.88 144 ASN B CA 1
ATOM 5047 C C . ASN B 1 144 ? -0.725 -28.844 -10.281 1 88.88 144 ASN B C 1
ATOM 5049 O O . ASN B 1 144 ? -0.186 -28 -9.562 1 88.88 144 ASN B O 1
ATOM 5053 N N . ILE B 1 145 ? -1.114 -28.609 -11.5 1 91.81 145 ILE B N 1
ATOM 5054 C CA . ILE B 1 145 ? -0.993 -27.297 -12.125 1 91.81 145 ILE B CA 1
ATOM 5055 C C . ILE B 1 145 ? -2.316 -26.922 -12.781 1 91.81 145 ILE B C 1
ATOM 5057 O O . ILE B 1 145 ? -2.939 -27.734 -13.461 1 91.81 145 ILE B O 1
ATOM 5061 N N . ALA B 1 146 ? -2.777 -25.703 -12.445 1 91.94 146 ALA B N 1
ATOM 5062 C CA . ALA B 1 146 ? -3.9 -25.125 -13.172 1 91.94 146 ALA B CA 1
ATOM 5063 C C . ALA B 1 146 ? -3.434 -24.469 -14.477 1 91.94 146 ALA B C 1
ATOM 5065 O O . ALA B 1 146 ? -2.461 -23.719 -14.484 1 91.94 146 ALA B O 1
ATOM 5066 N N . PHE B 1 147 ? -4.07 -24.828 -15.578 1 94.06 147 PHE B N 1
ATOM 5067 C CA . PHE B 1 147 ? -3.758 -24.25 -16.891 1 94.06 147 PHE B CA 1
ATOM 5068 C C . PHE B 1 147 ? -4.719 -23.125 -17.234 1 94.06 147 PHE B C 1
ATOM 5070 O O . PHE B 1 147 ? -5.062 -22.312 -16.375 1 94.06 147 PHE B O 1
ATOM 5077 N N . GLU B 1 148 ? -5.059 -22.953 -18.438 1 95.06 148 GLU B N 1
ATOM 5078 C CA . GLU B 1 148 ? -5.895 -21.844 -18.891 1 95.06 148 GLU B CA 1
ATOM 5079 C C . GLU B 1 148 ? -7.359 -22.062 -18.531 1 95.06 148 GLU B C 1
ATOM 5081 O O . GLU B 1 148 ? -7.742 -23.172 -18.156 1 95.06 148 GLU B O 1
ATOM 5086 N N . ILE B 1 149 ? -8.125 -21.031 -18.578 1 96.06 149 ILE B N 1
ATOM 5087 C CA . ILE B 1 149 ? -9.562 -21.078 -18.375 1 96.06 149 ILE B CA 1
ATOM 5088 C C . ILE B 1 149 ? -10.266 -21.406 -19.688 1 96.06 149 ILE B C 1
ATOM 5090 O O . ILE B 1 149 ? -10.094 -20.688 -20.688 1 96.06 149 ILE B O 1
ATOM 5094 N N . PRO B 1 150 ? -11.047 -22.469 -19.703 1 95.5 150 PRO B N 1
ATOM 5095 C CA . PRO B 1 150 ? -11.773 -22.766 -20.953 1 95.5 150 PRO B CA 1
ATOM 5096 C C . PRO B 1 150 ? -12.891 -21.75 -21.219 1 95.5 150 PRO B C 1
ATOM 5098 O O . PRO B 1 150 ? -13.641 -21.391 -20.312 1 95.5 150 PRO B O 1
ATOM 5101 N N . GLU B 1 151 ? -13.07 -21.375 -22.453 1 96.81 151 GLU B N 1
ATOM 5102 C CA . GLU B 1 151 ? -14.094 -20.422 -22.859 1 96.81 151 GLU B CA 1
ATOM 5103 C C . GLU B 1 151 ? -15.492 -20.938 -22.516 1 96.81 151 GLU B C 1
ATOM 5105 O O . GLU B 1 151 ? -16.375 -20.156 -22.172 1 96.81 151 GLU B O 1
ATOM 5110 N N . SER B 1 152 ? -15.641 -22.203 -22.594 1 95.12 152 SER B N 1
ATOM 5111 C CA . SER B 1 152 ? -16.953 -22.812 -22.391 1 95.12 152 SER B CA 1
ATOM 5112 C C . SER B 1 152 ? -17.438 -22.578 -20.953 1 95.12 152 SER B C 1
ATOM 5114 O O . SER B 1 152 ? -18.641 -22.391 -20.734 1 95.12 152 SER B O 1
ATOM 5116 N N . SER B 1 153 ? -16.516 -22.609 -20.031 1 93.31 153 SER B N 1
ATOM 5117 C CA . SER B 1 153 ? -16.875 -22.375 -18.641 1 93.31 153 SER B CA 1
ATOM 5118 C C . SER B 1 153 ? -17.406 -20.953 -18.438 1 93.31 153 SER B C 1
ATOM 5120 O O . SER B 1 153 ? -18.328 -20.75 -17.641 1 93.31 153 SER B O 1
ATOM 5122 N N . ILE B 1 154 ? -16.891 -20.016 -19.125 1 97.12 154 ILE B N 1
ATOM 5123 C CA . ILE B 1 154 ? -17.297 -18.625 -19.031 1 97.12 154 ILE B CA 1
ATOM 5124 C C . ILE B 1 154 ? -18.672 -18.453 -19.672 1 97.12 154 ILE B C 1
ATOM 5126 O O . ILE B 1 154 ? -19.562 -17.828 -19.094 1 97.12 154 ILE B O 1
ATOM 5130 N N . GLU B 1 155 ? -18.812 -19.047 -20.812 1 96.44 155 GLU B N 1
ATOM 5131 C CA . GLU B 1 155 ? -20.062 -18.922 -21.547 1 96.44 155 GLU B CA 1
ATOM 5132 C C . GLU B 1 155 ? -21.219 -19.516 -20.75 1 96.44 155 GLU B C 1
ATOM 5134 O O . GLU B 1 155 ? -22.312 -18.922 -20.688 1 96.44 155 GLU B O 1
ATOM 5139 N N . GLU B 1 156 ? -20.984 -20.625 -20.234 1 96 156 GLU B N 1
ATOM 5140 C CA . GLU B 1 156 ? -22.016 -21.312 -19.469 1 96 156 GLU B CA 1
ATOM 5141 C C . GLU B 1 156 ? -22.469 -20.484 -18.266 1 96 156 GLU B C 1
ATOM 5143 O O . GLU B 1 156 ? -23.672 -20.312 -18.031 1 96 156 GLU B O 1
ATOM 5148 N N . GLN B 1 157 ? -21.531 -19.953 -17.531 1 96.31 157 GLN B N 1
ATOM 5149 C CA . GLN B 1 157 ? -21.859 -19.188 -16.328 1 96.31 157 GLN B CA 1
ATOM 5150 C C . GLN B 1 157 ? -22.547 -17.875 -16.688 1 96.31 157 GLN B C 1
ATOM 5152 O O . GLN B 1 157 ? -23.438 -17.406 -15.977 1 96.31 157 GLN B O 1
ATOM 5157 N N . LEU B 1 158 ? -22.094 -17.234 -17.781 1 97.62 158 LEU B N 1
ATOM 5158 C CA . LEU B 1 158 ? -22.719 -15.977 -18.188 1 97.62 158 LEU B CA 1
ATOM 5159 C C . LEU B 1 158 ? -24.156 -16.203 -18.625 1 97.62 158 LEU B C 1
ATOM 5161 O O . LEU B 1 158 ? -25.016 -15.352 -18.422 1 97.62 158 LEU B O 1
ATOM 5165 N N . ARG B 1 159 ? -24.375 -17.391 -19.203 1 96.75 159 ARG B N 1
ATOM 5166 C CA . ARG B 1 159 ? -25.75 -17.75 -19.578 1 96.75 159 ARG B CA 1
ATOM 5167 C C . ARG B 1 159 ? -26.609 -18 -18.344 1 96.75 159 ARG B C 1
ATOM 5169 O O . ARG B 1 159 ? -27.719 -17.484 -18.25 1 96.75 159 ARG B O 1
ATOM 5176 N N . GLU B 1 160 ? -26.094 -18.703 -17.438 1 97.06 160 GLU B N 1
ATOM 5177 C CA . GLU B 1 160 ? -26.828 -19.094 -16.234 1 97.06 160 GLU B CA 1
ATOM 5178 C C . GLU B 1 160 ? -27.141 -17.875 -15.359 1 97.06 160 GLU B C 1
ATOM 5180 O O . GLU B 1 160 ? -28.172 -17.828 -14.695 1 97.06 160 GLU B O 1
ATOM 5185 N N . HIS B 1 161 ? -26.25 -16.922 -15.328 1 97.31 161 HIS B N 1
ATOM 5186 C CA . HIS B 1 161 ? -26.391 -15.766 -14.461 1 97.31 161 HIS B CA 1
ATOM 5187 C C . HIS B 1 161 ? -26.609 -14.492 -15.273 1 97.31 161 HIS B C 1
ATOM 5189 O O . HIS B 1 161 ? -26.062 -13.438 -14.93 1 97.31 161 HIS B O 1
ATOM 5195 N N . ARG B 1 162 ? -27.359 -14.609 -16.281 1 95 162 ARG B N 1
ATOM 5196 C CA . ARG B 1 162 ? -27.578 -13.5 -17.219 1 95 162 ARG B CA 1
ATOM 5197 C C . ARG B 1 162 ? -28.109 -12.273 -16.484 1 95 162 ARG B C 1
ATOM 5199 O O . ARG B 1 162 ? -29.094 -12.367 -15.75 1 95 162 ARG B O 1
ATOM 5206 N N . GLY B 1 163 ? -27.406 -11.156 -16.656 1 94.56 163 GLY B N 1
ATOM 5207 C CA . GLY B 1 163 ? -27.859 -9.883 -16.125 1 94.56 163 GLY B CA 1
ATOM 5208 C C . GLY B 1 163 ? -27.422 -9.641 -14.695 1 94.56 163 GLY B C 1
ATOM 5209 O O . GLY B 1 163 ? -27.625 -8.562 -14.141 1 94.56 163 GLY B O 1
ATOM 5210 N N . GLU B 1 164 ? -26.703 -10.578 -14.125 1 97.38 164 GLU B N 1
ATOM 5211 C CA . GLU B 1 164 ? -26.344 -10.469 -12.711 1 97.38 164 GLU B CA 1
ATOM 5212 C C . GLU B 1 164 ? -24.844 -10.195 -12.547 1 97.38 164 GLU B C 1
ATOM 5214 O O . GLU B 1 164 ? -24.391 -9.797 -11.469 1 97.38 164 GLU B O 1
ATOM 5219 N N . ILE B 1 165 ? -24.109 -10.398 -13.602 1 98.31 165 ILE B N 1
ATOM 5220 C CA . ILE B 1 165 ? -22.641 -10.359 -13.516 1 98.31 165 ILE B CA 1
ATOM 5221 C C . ILE B 1 165 ? -22.141 -9 -13.984 1 98.31 165 ILE B C 1
ATOM 5223 O O . ILE B 1 165 ? -22.484 -8.547 -15.078 1 98.31 165 ILE B O 1
ATOM 5227 N N . ASP B 1 166 ? -21.297 -8.383 -13.156 1 97.94 166 ASP B N 1
ATOM 5228 C CA . ASP B 1 166 ? -20.703 -7.098 -13.508 1 97.94 166 ASP B CA 1
ATOM 5229 C C . ASP B 1 166 ? -19.406 -7.285 -14.289 1 97.94 166 ASP B C 1
ATOM 5231 O O . ASP B 1 166 ? -19.109 -6.504 -15.195 1 97.94 166 ASP B O 1
ATOM 5235 N N . ALA B 1 167 ? -18.641 -8.328 -13.906 1 98.69 167 ALA B N 1
ATOM 5236 C CA . ALA B 1 167 ? -17.312 -8.477 -14.5 1 98.69 167 ALA B CA 1
ATOM 5237 C C . ALA B 1 167 ? -16.875 -9.938 -14.492 1 98.69 167 ALA B C 1
ATOM 5239 O O . ALA B 1 167 ? -17.375 -10.742 -13.703 1 98.69 167 ALA B O 1
ATOM 5240 N N . VAL B 1 168 ? -16.016 -10.25 -15.406 1 98.75 168 VAL B N 1
ATOM 5241 C CA . VAL B 1 168 ? -15.258 -11.492 -15.453 1 98.75 168 VAL B CA 1
ATOM 5242 C C . VAL B 1 168 ? -13.789 -11.203 -15.156 1 98.75 168 VAL B C 1
ATOM 5244 O O . VAL B 1 168 ? -13.188 -10.32 -15.773 1 98.75 168 VAL B O 1
ATOM 5247 N N . VAL B 1 169 ? -13.227 -11.914 -14.195 1 98.62 169 VAL B N 1
ATOM 5248 C CA . VAL B 1 169 ? -11.805 -11.812 -13.883 1 98.62 169 VAL B CA 1
ATOM 5249 C C . VAL B 1 169 ? -11.07 -13.047 -14.383 1 98.62 169 VAL B C 1
ATOM 5251 O O . VAL B 1 169 ? -11.539 -14.172 -14.195 1 98.62 169 VAL B O 1
ATOM 5254 N N . ILE B 1 170 ? -9.93 -12.82 -15.062 1 98.12 170 ILE B N 1
ATOM 5255 C CA . ILE B 1 170 ? -9.102 -13.914 -15.555 1 98.12 170 ILE B CA 1
ATOM 5256 C C . ILE B 1 170 ? -7.648 -13.68 -15.148 1 98.12 170 ILE B C 1
ATOM 5258 O O . ILE B 1 170 ? -7.156 -12.555 -15.195 1 98.12 170 ILE B O 1
ATOM 5262 N N . VAL B 1 171 ? -7.027 -14.727 -14.711 1 97.56 171 VAL B N 1
ATOM 5263 C CA . VAL B 1 171 ? -5.586 -14.68 -14.492 1 97.56 171 VAL B CA 1
ATOM 5264 C C . VAL B 1 171 ? -4.855 -15.227 -15.719 1 97.56 171 VAL B C 1
ATOM 5266 O O . VAL B 1 171 ? -5.016 -16.391 -16.078 1 97.56 171 VAL B O 1
ATOM 5269 N N . SER B 1 172 ? -4.074 -14.359 -16.359 1 98.12 172 SER B N 1
ATOM 5270 C CA . SER B 1 172 ? -3.398 -14.758 -17.594 1 98.12 172 SER B CA 1
ATOM 5271 C C . SER B 1 172 ? -2.205 -13.852 -17.875 1 98.12 172 SER B C 1
ATOM 5273 O O . SER B 1 172 ? -2.369 -12.648 -18.094 1 98.12 172 SER B O 1
ATOM 5275 N N . PRO B 1 173 ? -0.951 -14.453 -17.953 1 97.75 173 PRO B N 1
ATOM 5276 C CA . PRO B 1 173 ? -0.643 -15.859 -17.703 1 97.75 173 PRO B CA 1
ATOM 5277 C C . PRO B 1 173 ? -0.802 -16.25 -16.234 1 97.75 173 PRO B C 1
ATOM 5279 O O . PRO B 1 173 ? -0.803 -15.375 -15.367 1 97.75 173 PRO B O 1
ATOM 5282 N N . ASN B 1 174 ? -1.096 -17.484 -16.031 1 95.44 174 ASN B N 1
ATOM 5283 C CA . ASN B 1 174 ? -1.029 -17.938 -14.648 1 95.44 174 ASN B CA 1
ATOM 5284 C C . ASN B 1 174 ? 0.415 -18.078 -14.172 1 95.44 174 ASN B C 1
ATOM 5286 O O . ASN B 1 174 ? 1.348 -17.734 -14.898 1 95.44 174 ASN B O 1
ATOM 5290 N N . TYR B 1 175 ? 0.538 -18.484 -13 1 92.81 175 TYR B N 1
ATOM 5291 C CA . TYR B 1 175 ? 1.849 -18.5 -12.367 1 92.81 175 TYR B CA 1
ATOM 5292 C C . TYR B 1 175 ? 2.807 -19.422 -13.117 1 92.81 175 TYR B C 1
ATOM 5294 O O . TYR B 1 175 ? 4.02 -19.203 -13.109 1 92.81 175 TYR B O 1
ATOM 5302 N N . HIS B 1 176 ? 2.305 -20.375 -13.828 1 96.69 176 HIS B N 1
ATOM 5303 C CA . HIS B 1 176 ? 3.1 -21.375 -14.531 1 96.69 176 HIS B CA 1
ATOM 5304 C C . HIS B 1 176 ? 3.33 -20.984 -15.984 1 96.69 176 HIS B C 1
ATOM 5306 O O . HIS B 1 176 ? 3.984 -21.703 -16.734 1 96.69 176 HIS B O 1
ATOM 5312 N N . GLY B 1 177 ? 2.773 -19.875 -16.406 1 97.19 177 GLY B N 1
ATOM 5313 C CA . GLY B 1 177 ? 3.1 -19.328 -17.703 1 97.19 177 GLY B CA 1
ATOM 5314 C C . GLY B 1 177 ? 2.057 -19.625 -18.766 1 97.19 177 GLY B C 1
ATOM 5315 O O . GLY B 1 177 ? 2.215 -19.234 -19.922 1 97.19 177 GLY B O 1
ATOM 5316 N N . TYR B 1 178 ? 1.011 -20.281 -18.406 1 97.56 178 TYR B N 1
ATOM 5317 C CA . TYR B 1 178 ? -0.021 -20.609 -19.375 1 97.56 178 TYR B CA 1
ATOM 5318 C C . TYR B 1 178 ? -0.996 -19.453 -19.562 1 97.56 178 TYR B C 1
ATOM 5320 O O . TYR B 1 178 ? -1.364 -18.797 -18.594 1 97.56 178 TYR B O 1
ATOM 5328 N N . VAL B 1 179 ? -1.406 -19.234 -20.812 1 98.19 179 VAL B N 1
ATOM 5329 C CA . VAL B 1 179 ? -2.186 -18.047 -21.172 1 98.19 179 VAL B CA 1
ATOM 5330 C C . VAL B 1 179 ? -3.543 -18.484 -21.719 1 98.19 179 VAL B C 1
ATOM 5332 O O . VAL B 1 179 ? -3.621 -19.375 -22.562 1 98.19 179 VAL B O 1
ATOM 5335 N N . SER B 1 180 ? -4.59 -17.891 -21.234 1 98.12 180 SER B N 1
ATOM 5336 C CA . SER B 1 180 ? -5.938 -18.141 -21.734 1 98.12 180 SER B CA 1
ATOM 5337 C C . SER B 1 180 ? -6.176 -17.406 -23.062 1 98.12 180 SER B C 1
ATOM 5339 O O . SER B 1 180 ? -5.422 -16.5 -23.406 1 98.12 180 SER B O 1
ATOM 5341 N N . ASN B 1 181 ? -7.207 -17.891 -23.797 1 97.94 181 ASN B N 1
ATOM 5342 C CA . ASN B 1 181 ? -7.594 -17.234 -25.031 1 97.94 181 ASN B CA 1
ATOM 5343 C C . ASN B 1 181 ? -8.383 -15.953 -24.75 1 97.94 181 ASN B C 1
ATOM 5345 O O . ASN B 1 181 ? -9.609 -15.93 -24.922 1 97.94 181 ASN B O 1
ATOM 5349 N N . ILE B 1 182 ? -7.672 -14.875 -24.5 1 98.5 182 ILE B N 1
ATOM 5350 C CA . ILE B 1 182 ? -8.281 -13.625 -24.062 1 98.5 182 ILE B CA 1
ATOM 5351 C C . ILE B 1 182 ? -9.133 -13.039 -25.188 1 98.5 182 ILE B C 1
ATOM 5353 O O . ILE B 1 182 ? -10.18 -12.43 -24.938 1 98.5 182 ILE B O 1
ATOM 5357 N N . SER B 1 183 ? -8.711 -13.25 -26.438 1 98.38 183 SER B N 1
ATOM 5358 C CA . SER B 1 183 ? -9.477 -12.734 -27.562 1 98.38 183 SER B CA 1
ATOM 5359 C C . SER B 1 183 ? -10.891 -13.312 -27.578 1 98.38 183 SER B C 1
ATOM 5361 O O . SER B 1 183 ? -11.875 -12.57 -27.641 1 98.38 183 SER B O 1
ATOM 5363 N N . ASP B 1 184 ? -11 -14.617 -27.516 1 98.19 184 ASP B N 1
ATOM 5364 C CA . ASP B 1 184 ? -12.305 -15.273 -27.516 1 98.19 184 ASP B CA 1
ATOM 5365 C C . ASP B 1 184 ? -13.102 -14.898 -26.266 1 98.19 184 ASP B C 1
ATOM 5367 O O . ASP B 1 184 ? -14.305 -14.656 -26.328 1 98.19 184 ASP B O 1
ATOM 5371 N N . ILE B 1 185 ? -12.43 -14.859 -25.141 1 98.38 185 ILE B N 1
ATOM 5372 C CA . ILE B 1 185 ? -13.086 -14.531 -23.891 1 98.38 185 ILE B CA 1
ATOM 5373 C C . ILE B 1 185 ? -13.633 -13.109 -23.938 1 98.38 185 ILE B C 1
ATOM 5375 O O . ILE B 1 185 ? -14.75 -12.844 -23.484 1 98.38 185 ILE B O 1
ATOM 5379 N N . SER B 1 186 ? -12.836 -12.219 -24.5 1 98.44 186 SER B N 1
ATOM 5380 C CA . SER B 1 186 ? -13.273 -10.828 -24.641 1 98.44 186 SER B CA 1
ATOM 5381 C C . SER B 1 186 ? -14.539 -10.727 -25.484 1 98.44 186 SER B C 1
ATOM 5383 O O . SER B 1 186 ? -15.438 -9.945 -25.172 1 98.44 186 SER B O 1
ATOM 5385 N N . GLU B 1 187 ? -14.641 -11.469 -26.547 1 98.19 187 GLU B N 1
ATOM 5386 C CA . GLU B 1 187 ? -15.828 -11.477 -27.391 1 98.19 187 GLU B CA 1
ATOM 5387 C C . GLU B 1 187 ? -17.047 -11.984 -26.641 1 98.19 187 GLU B C 1
ATOM 5389 O O . GLU B 1 187 ? -18.141 -11.43 -26.766 1 98.19 187 GLU B O 1
ATOM 5394 N N . ILE B 1 188 ? -16.828 -13.031 -25.906 1 98.19 188 ILE B N 1
ATOM 5395 C CA . ILE B 1 188 ? -17.891 -13.586 -25.078 1 98.19 188 ILE B CA 1
ATOM 5396 C C . ILE B 1 188 ? -18.391 -12.539 -24.094 1 98.19 188 ILE B C 1
ATOM 5398 O O . ILE B 1 188 ? -19.594 -12.344 -23.938 1 98.19 188 ILE B O 1
ATOM 5402 N N . CYS B 1 189 ? -17.469 -11.836 -23.438 1 98 189 CYS B N 1
ATOM 5403 C CA . CYS B 1 189 ? -17.828 -10.805 -22.469 1 98 189 CYS B CA 1
ATOM 5404 C C . CYS B 1 189 ? -18.578 -9.664 -23.125 1 98 189 CYS B C 1
ATOM 5406 O O . CYS B 1 189 ? -19.578 -9.188 -22.609 1 98 189 CYS B O 1
ATOM 5408 N N . ARG B 1 190 ? -18.141 -9.242 -24.281 1 96.56 190 ARG B N 1
ATOM 5409 C CA . ARG B 1 190 ? -18.781 -8.148 -25.016 1 96.56 190 ARG B CA 1
ATOM 5410 C C . ARG B 1 190 ? -20.219 -8.492 -25.375 1 96.56 190 ARG B C 1
ATOM 5412 O O . ARG B 1 190 ? -21.125 -7.668 -25.234 1 96.56 190 ARG B O 1
ATOM 5419 N N . ARG B 1 191 ? -20.391 -9.727 -25.828 1 96.12 191 ARG B N 1
ATOM 5420 C CA . ARG B 1 191 ? -21.719 -10.172 -26.219 1 96.12 191 ARG B CA 1
ATOM 5421 C C . ARG B 1 191 ? -22.672 -10.18 -25.031 1 96.12 191 ARG B C 1
ATOM 5423 O O . ARG B 1 191 ? -23.891 -10.07 -25.203 1 96.12 191 ARG B O 1
ATOM 5430 N N . ASN B 1 192 ? -22.172 -10.289 -23.891 1 96.94 192 ASN B N 1
ATOM 5431 C CA . ASN B 1 192 ? -23 -10.359 -22.688 1 96.94 192 ASN B CA 1
ATOM 5432 C C . ASN B 1 192 ? -22.953 -9.055 -21.891 1 96.94 192 ASN B C 1
ATOM 5434 O O . ASN B 1 192 ? -23.453 -8.984 -20.781 1 96.94 192 ASN B O 1
ATOM 5438 N N . ASP B 1 193 ? -22.266 -8.023 -22.359 1 95.81 193 ASP B N 1
ATOM 5439 C CA . ASP B 1 193 ? -22.141 -6.699 -21.766 1 95.81 193 ASP B CA 1
ATOM 5440 C C . ASP B 1 193 ? -21.547 -6.777 -20.375 1 95.81 193 ASP B C 1
ATOM 5442 O O . ASP B 1 193 ? -22.094 -6.234 -19.422 1 95.81 193 ASP B O 1
ATOM 5446 N N . VAL B 1 194 ? -20.484 -7.539 -20.25 1 97.94 194 VAL B N 1
ATOM 5447 C CA . VAL B 1 194 ? -19.766 -7.668 -18.984 1 97.94 194 VAL B CA 1
ATOM 5448 C C . VAL B 1 194 ? -18.328 -7.195 -19.156 1 97.94 194 VAL B C 1
ATOM 5450 O O . VAL B 1 194 ? -17.75 -7.336 -20.234 1 97.94 194 VAL B O 1
ATOM 5453 N N . ILE B 1 195 ? -17.75 -6.578 -18.109 1 98.62 195 ILE B N 1
ATOM 5454 C CA . ILE B 1 195 ? -16.391 -6.047 -18.141 1 98.62 195 ILE B CA 1
ATOM 5455 C C . ILE B 1 195 ? -15.391 -7.188 -17.984 1 98.62 195 ILE B C 1
ATOM 5457 O O . ILE B 1 195 ? -15.578 -8.07 -17.141 1 98.62 195 ILE B O 1
ATOM 5461 N N . LEU B 1 196 ? -14.352 -7.25 -18.781 1 98.88 196 LEU B N 1
ATOM 5462 C CA . LEU B 1 196 ? -13.273 -8.227 -18.641 1 98.88 196 LEU B CA 1
ATOM 5463 C C . LEU B 1 196 ? -12.055 -7.609 -17.953 1 98.88 196 LEU B C 1
ATOM 5465 O O . LEU B 1 196 ? -11.445 -6.688 -18.5 1 98.88 196 LEU B O 1
ATOM 5469 N N . ILE B 1 197 ? -11.75 -8.078 -16.797 1 98.94 197 ILE B N 1
ATOM 5470 C CA . ILE B 1 197 ? -10.555 -7.703 -16.047 1 98.94 197 ILE B CA 1
ATOM 5471 C C . ILE B 1 197 ? -9.531 -8.836 -16.094 1 98.94 197 ILE B C 1
ATOM 5473 O O . ILE B 1 197 ? -9.828 -9.969 -15.711 1 98.94 197 ILE B O 1
ATOM 5477 N N . VAL B 1 198 ? -8.328 -8.555 -16.547 1 98.88 198 VAL B N 1
ATOM 5478 C CA . VAL B 1 198 ? -7.309 -9.594 -16.641 1 98.88 198 VAL B CA 1
ATOM 5479 C C . VAL B 1 198 ? -6.168 -9.281 -15.664 1 98.88 198 VAL B C 1
ATOM 5481 O O . VAL B 1 198 ? -5.543 -8.227 -15.75 1 98.88 198 VAL B O 1
ATOM 5484 N N . ASP B 1 199 ? -5.988 -10.203 -14.75 1 98.56 199 ASP B N 1
ATOM 5485 C CA . ASP B 1 199 ? -4.777 -10.203 -13.93 1 98.56 199 ASP B CA 1
ATOM 5486 C C . ASP B 1 199 ? -3.58 -10.711 -14.734 1 98.56 199 ASP B C 1
ATOM 5488 O O . ASP B 1 199 ? -3.344 -11.922 -14.805 1 98.56 199 ASP B O 1
ATOM 5492 N N . GLU B 1 200 ? -2.881 -9.805 -15.25 1 98.75 200 GLU B N 1
ATOM 5493 C CA . GLU B 1 200 ? -1.688 -10.109 -16.031 1 98.75 200 GLU B CA 1
ATOM 5494 C C . GLU B 1 200 ? -0.419 -9.719 -15.281 1 98.75 200 GLU B C 1
ATOM 5496 O O . GLU B 1 200 ? 0.531 -9.203 -15.875 1 98.75 200 GLU B O 1
ATOM 5501 N N . ALA B 1 201 ? -0.465 -9.93 -13.984 1 98 201 ALA B N 1
ATOM 5502 C CA . ALA B 1 201 ? 0.669 -9.586 -13.125 1 98 201 ALA B CA 1
ATOM 5503 C C . ALA B 1 201 ? 1.956 -10.227 -13.641 1 98 201 ALA B C 1
ATOM 5505 O O . ALA B 1 201 ? 3.045 -9.672 -13.461 1 98 201 ALA B O 1
ATOM 5506 N N . HIS B 1 202 ? 1.856 -11.305 -14.352 1 97.62 202 HIS B N 1
ATOM 5507 C CA . HIS B 1 202 ? 3.023 -12.062 -14.789 1 97.62 202 HIS B CA 1
ATOM 5508 C C . HIS B 1 202 ? 3.236 -11.93 -16.297 1 97.62 202 HIS B C 1
ATOM 5510 O O . HIS B 1 202 ? 3.969 -12.719 -16.891 1 97.62 202 HIS B O 1
ATOM 5516 N N . GLY B 1 203 ? 2.604 -10.977 -16.969 1 98.38 203 GLY B N 1
ATOM 5517 C CA . GLY B 1 203 ? 2.693 -10.938 -18.422 1 98.38 203 GLY B CA 1
ATOM 5518 C C . GLY B 1 203 ? 3.047 -9.562 -18.953 1 98.38 203 GLY B C 1
ATOM 5519 O O . GLY B 1 203 ? 2.834 -9.281 -20.141 1 98.38 203 GLY B O 1
ATOM 5520 N N . ALA B 1 204 ? 3.617 -8.695 -18.141 1 98.44 204 ALA B N 1
ATOM 5521 C CA . ALA B 1 204 ? 3.896 -7.324 -18.562 1 98.44 204 ALA B CA 1
ATOM 5522 C C . ALA B 1 204 ? 4.895 -7.289 -19.719 1 98.44 204 ALA B C 1
ATOM 5524 O O . ALA B 1 204 ? 4.898 -6.348 -20.5 1 98.44 204 ALA B O 1
ATOM 5525 N N . HIS B 1 205 ? 5.75 -8.266 -19.844 1 98.5 205 HIS B N 1
ATOM 5526 C CA . HIS B 1 205 ? 6.824 -8.273 -20.844 1 98.5 205 HIS B CA 1
ATOM 5527 C C . HIS B 1 205 ? 6.32 -8.758 -22.188 1 98.5 205 HIS B C 1
ATOM 5529 O O . HIS B 1 205 ? 7.016 -8.633 -23.203 1 98.5 205 HIS B O 1
ATOM 5535 N N . PHE B 1 206 ? 5.09 -9.234 -22.328 1 98.69 206 PHE B N 1
ATOM 5536 C CA . PHE B 1 206 ? 4.578 -9.883 -23.516 1 98.69 206 PHE B CA 1
ATOM 5537 C C . PHE B 1 206 ? 4.617 -8.938 -24.719 1 98.69 206 PHE B C 1
ATOM 5539 O O . PHE B 1 206 ? 4.906 -9.352 -25.828 1 98.69 206 PHE B O 1
ATOM 5546 N N . ILE B 1 207 ? 4.426 -7.715 -24.5 1 98.5 207 ILE B N 1
ATOM 5547 C CA . ILE B 1 207 ? 4.234 -6.758 -25.594 1 98.5 207 ILE B CA 1
ATOM 5548 C C . ILE B 1 207 ? 5.582 -6.441 -26.234 1 98.5 207 ILE B C 1
ATOM 5550 O O . ILE B 1 207 ? 5.633 -5.883 -27.344 1 98.5 207 ILE B O 1
ATOM 5554 N N . PHE B 1 208 ? 6.691 -6.824 -25.688 1 98.44 208 PHE B N 1
ATOM 5555 C CA . PHE B 1 208 ? 7.988 -6.301 -26.094 1 98.44 208 PHE B CA 1
ATOM 5556 C C . PHE B 1 208 ? 8.703 -7.285 -27.016 1 98.44 208 PHE B C 1
ATOM 5558 O O . PHE B 1 208 ? 9.797 -7 -27.5 1 98.44 208 PHE B O 1
ATOM 5565 N N . HIS B 1 209 ? 8.141 -8.445 -27.25 1 98.25 209 HIS B N 1
ATOM 5566 C CA . HIS B 1 209 ? 8.773 -9.43 -28.125 1 98.25 209 HIS B CA 1
ATOM 5567 C C . HIS B 1 209 ? 7.734 -10.344 -28.766 1 98.25 209 HIS B C 1
ATOM 5569 O O . HIS B 1 209 ? 6.832 -10.844 -28.094 1 98.25 209 HIS B O 1
ATOM 5575 N N . PRO B 1 210 ? 7.801 -10.641 -29.984 1 97.38 210 PRO B N 1
ATOM 5576 C CA . PRO B 1 210 ? 6.773 -11.383 -30.719 1 97.38 210 PRO B CA 1
ATOM 5577 C C . PRO B 1 210 ? 6.723 -12.859 -30.344 1 97.38 210 PRO B C 1
ATOM 5579 O O . PRO B 1 210 ? 5.746 -13.547 -30.641 1 97.38 210 PRO B O 1
ATOM 5582 N N . SER B 1 211 ? 7.773 -13.359 -29.688 1 97.12 211 SER B N 1
ATOM 5583 C CA . SER B 1 211 ? 7.805 -14.766 -29.312 1 97.12 211 SER B CA 1
ATOM 5584 C C . SER B 1 211 ? 6.918 -15.039 -28.094 1 97.12 211 SER B C 1
ATOM 5586 O O . SER B 1 211 ? 6.672 -16.203 -27.75 1 97.12 211 SER B O 1
ATOM 5588 N N . PHE B 1 212 ? 6.422 -13.992 -27.531 1 98.19 212 PHE B N 1
ATOM 5589 C CA . PHE B 1 212 ? 5.52 -14.141 -26.391 1 98.19 212 PHE B CA 1
ATOM 5590 C C . PHE B 1 212 ? 4.062 -14.109 -26.844 1 98.19 212 PHE B C 1
ATOM 5592 O O . PHE B 1 212 ? 3.766 -13.641 -27.953 1 98.19 212 PHE B O 1
ATOM 5599 N N . PRO B 1 213 ? 3.129 -14.641 -25.984 1 98.12 213 PRO B N 1
ATOM 5600 C CA . PRO B 1 213 ? 1.702 -14.531 -26.297 1 98.12 213 PRO B CA 1
ATOM 5601 C C . PRO B 1 213 ? 1.237 -13.086 -26.422 1 98.12 213 PRO B C 1
ATOM 5603 O O . PRO B 1 213 ? 1.906 -12.172 -25.938 1 98.12 213 PRO B O 1
ATOM 5606 N N . PRO B 1 214 ? 0.125 -12.938 -27.109 1 97.81 214 PRO B N 1
ATOM 5607 C CA . PRO B 1 214 ? -0.371 -11.57 -27.234 1 97.81 214 PRO B CA 1
ATOM 5608 C C . PRO B 1 214 ? -0.783 -10.977 -25.875 1 97.81 214 PRO B C 1
ATOM 5610 O O . PRO B 1 214 ? -1.354 -11.672 -25.047 1 97.81 214 PRO B O 1
ATOM 5613 N N . PRO B 1 215 ? -0.444 -9.68 -25.688 1 98.19 215 PRO B N 1
ATOM 5614 C CA . PRO B 1 215 ? -0.885 -9.023 -24.453 1 98.19 215 PRO B CA 1
ATOM 5615 C C . PRO B 1 215 ? -2.406 -8.961 -24.328 1 98.19 215 PRO B C 1
ATOM 5617 O O . PRO B 1 215 ? -3.104 -8.805 -25.344 1 98.19 215 PRO B O 1
ATOM 5620 N N . ALA B 1 216 ? -2.906 -8.969 -23.125 1 98.69 216 ALA B N 1
ATOM 5621 C CA . ALA B 1 216 ? -4.34 -9.039 -22.859 1 98.69 216 ALA B CA 1
ATOM 5622 C C . ALA B 1 216 ? -5.062 -7.805 -23.375 1 98.69 216 ALA B C 1
ATOM 5624 O O . ALA B 1 216 ? -6.164 -7.91 -23.922 1 98.69 216 ALA B O 1
ATOM 5625 N N . LEU B 1 217 ? -4.465 -6.66 -23.188 1 98.5 217 LEU B N 1
ATOM 5626 C CA . LEU B 1 217 ? -5.117 -5.434 -23.625 1 98.5 217 LEU B CA 1
ATOM 5627 C C . LEU B 1 217 ? -5.32 -5.43 -25.141 1 98.5 217 LEU B C 1
ATOM 5629 O O . LEU B 1 217 ? -6.383 -5.043 -25.625 1 98.5 217 LEU B O 1
ATOM 5633 N N . ARG B 1 218 ? -4.363 -5.891 -25.906 1 97.75 218 ARG B N 1
ATOM 5634 C CA . ARG B 1 218 ? -4.457 -5.973 -27.359 1 97.75 218 ARG B CA 1
ATOM 5635 C C . ARG B 1 218 ? -5.43 -7.066 -27.781 1 97.75 218 ARG B C 1
ATOM 5637 O O . ARG B 1 218 ? -5.906 -7.07 -28.922 1 97.75 218 ARG B O 1
ATOM 5644 N N . SER B 1 219 ? -5.645 -7.93 -26.891 1 98.38 219 SER B N 1
ATOM 5645 C CA . SER B 1 219 ? -6.535 -9.047 -27.172 1 98.38 219 SER B CA 1
ATOM 5646 C C . SER B 1 219 ? -7.973 -8.727 -26.781 1 98.38 219 SER B C 1
ATOM 5648 O O . SER B 1 219 ? -8.836 -9.602 -26.781 1 98.38 219 SER B O 1
ATOM 5650 N N . GLY B 1 220 ? -8.227 -7.547 -26.281 1 98.38 220 GLY B N 1
ATOM 5651 C CA . GLY B 1 220 ? -9.594 -7.094 -26.109 1 98.38 220 GLY B CA 1
ATOM 5652 C C . GLY B 1 220 ? -9.992 -6.93 -24.656 1 98.38 220 GLY B C 1
ATOM 5653 O O . GLY B 1 220 ? -11.133 -6.566 -24.359 1 98.38 220 GLY B O 1
ATOM 5654 N N . ALA B 1 221 ? -9.117 -7.164 -23.719 1 98.81 221 ALA B N 1
ATOM 5655 C CA . ALA B 1 221 ? -9.438 -6.949 -22.297 1 98.81 221 ALA B CA 1
ATOM 5656 C C . ALA B 1 221 ? -9.773 -5.484 -22.031 1 98.81 221 ALA B C 1
ATOM 5658 O O . ALA B 1 221 ? -9.234 -4.586 -22.688 1 98.81 221 ALA B O 1
ATOM 5659 N N . ASP B 1 222 ? -10.695 -5.223 -21.078 1 98.81 222 ASP B N 1
ATOM 5660 C CA . ASP B 1 222 ? -11.062 -3.857 -20.703 1 98.81 222 ASP B CA 1
ATOM 5661 C C . ASP B 1 222 ? -10.047 -3.252 -19.734 1 98.81 222 ASP B C 1
ATOM 5663 O O . ASP B 1 222 ? -9.672 -2.088 -19.875 1 98.81 222 ASP B O 1
ATOM 5667 N N . ILE B 1 223 ? -9.672 -3.996 -18.75 1 98.94 223 ILE B N 1
ATOM 5668 C CA . ILE B 1 223 ? -8.719 -3.596 -17.719 1 98.94 223 ILE B CA 1
ATOM 5669 C C . ILE B 1 223 ? -7.637 -4.664 -17.578 1 98.94 223 ILE B C 1
ATOM 5671 O O . ILE B 1 223 ? -7.941 -5.859 -17.531 1 98.94 223 ILE B O 1
ATOM 5675 N N . VAL B 1 224 ? -6.398 -4.242 -17.5 1 98.94 224 VAL B N 1
ATOM 5676 C CA . VAL B 1 224 ? -5.273 -5.141 -17.266 1 98.94 224 VAL B CA 1
ATOM 5677 C C . VAL B 1 224 ? -4.402 -4.609 -16.141 1 98.94 224 VAL B C 1
ATOM 5679 O O . VAL B 1 224 ? -4.148 -3.406 -16.047 1 98.94 224 VAL B O 1
ATOM 5682 N N . VAL B 1 225 ? -3.992 -5.516 -15.258 1 98.88 225 VAL B N 1
ATOM 5683 C CA . VAL B 1 225 ? -3.1 -5.148 -14.164 1 98.88 225 VAL B CA 1
ATOM 5684 C C . VAL B 1 225 ? -1.783 -5.91 -14.297 1 98.88 225 VAL B C 1
ATOM 5686 O O . VAL B 1 225 ? -1.778 -7.137 -14.422 1 98.88 225 VAL B O 1
ATOM 5689 N N . HIS B 1 226 ? -0.68 -5.141 -14.234 1 98.75 226 HIS B N 1
ATOM 5690 C CA . HIS B 1 226 ? 0.659 -5.707 -14.359 1 98.75 226 HIS B CA 1
ATOM 5691 C C . HIS B 1 226 ? 1.404 -5.66 -13.031 1 98.75 226 HIS B C 1
ATOM 5693 O O . HIS B 1 226 ? 1.3 -4.68 -12.289 1 98.75 226 HIS B O 1
ATOM 5699 N N . GLY B 1 227 ? 2.043 -6.797 -12.672 1 98.06 227 GLY B N 1
ATOM 5700 C CA . GLY B 1 227 ? 3.156 -6.711 -11.742 1 98.06 227 GLY B CA 1
ATOM 5701 C C . GLY B 1 227 ? 4.457 -6.301 -12.406 1 98.06 227 GLY B C 1
ATOM 5702 O O . GLY B 1 227 ? 5.266 -7.152 -12.789 1 98.06 227 GLY B O 1
ATOM 5703 N N . THR B 1 228 ? 4.734 -5.031 -12.477 1 97.38 228 THR B N 1
ATOM 5704 C CA . THR B 1 228 ? 5.855 -4.516 -13.258 1 97.38 228 THR B CA 1
ATOM 5705 C C . THR B 1 228 ? 7.18 -4.992 -12.68 1 97.38 228 THR B C 1
ATOM 5707 O O . THR B 1 228 ? 8.125 -5.273 -13.422 1 97.38 228 THR B O 1
ATOM 5710 N N . HIS B 1 229 ? 7.25 -5.109 -11.367 1 97.31 229 HIS B N 1
ATOM 5711 C CA . HIS B 1 229 ? 8.492 -5.543 -10.734 1 97.31 229 HIS B CA 1
ATOM 5712 C C . HIS B 1 229 ? 8.766 -7.016 -11.023 1 97.31 229 HIS B C 1
ATOM 5714 O O . HIS B 1 229 ? 9.906 -7.477 -10.898 1 97.31 229 HIS B O 1
ATOM 5720 N N . LYS B 1 230 ? 7.699 -7.785 -11.328 1 94.75 230 LYS B N 1
ATOM 5721 C CA . LYS B 1 230 ? 7.852 -9.219 -11.555 1 94.75 230 LYS B CA 1
ATOM 5722 C C . LYS B 1 230 ? 8.461 -9.492 -12.922 1 94.75 230 LYS B C 1
ATOM 5724 O O . LYS B 1 230 ? 9.484 -10.18 -13.031 1 94.75 230 LYS B O 1
ATOM 5729 N N . CYS B 1 231 ? 7.914 -8.781 -13.953 1 90.44 231 CYS B N 1
ATOM 5730 C CA . CYS B 1 231 ? 8.227 -9.203 -15.312 1 90.44 231 CYS B CA 1
ATOM 5731 C C . CYS B 1 231 ? 9.133 -8.188 -16 1 90.44 231 CYS B C 1
ATOM 5733 O O . CYS B 1 231 ? 9.734 -8.484 -17.047 1 90.44 231 CYS B O 1
ATOM 5735 N N . LEU B 1 232 ? 9.164 -7.047 -15.438 1 97.5 232 LEU B N 1
ATOM 5736 C CA . LEU B 1 232 ? 10.07 -6.035 -15.961 1 97.5 232 LEU B CA 1
ATOM 5737 C C . LEU B 1 232 ? 11.203 -5.762 -14.977 1 97.5 232 LEU B C 1
ATOM 5739 O O . LEU B 1 232 ? 11.805 -6.695 -14.438 1 97.5 232 LEU B O 1
ATOM 5743 N N . THR B 1 233 ? 11.602 -4.449 -14.867 1 98.31 233 THR B N 1
ATOM 5744 C CA . THR B 1 233 ? 12.828 -4.254 -14.094 1 98.31 233 THR B CA 1
ATOM 5745 C C . THR B 1 233 ? 12.648 -3.137 -13.07 1 98.31 233 THR B C 1
ATOM 5747 O O . THR B 1 233 ? 13.617 -2.488 -12.672 1 98.31 233 THR B O 1
ATOM 5750 N N . SER B 1 234 ? 11.391 -2.857 -12.672 1 98.56 234 SER B N 1
ATOM 5751 C CA . SER B 1 234 ? 11.156 -1.896 -11.602 1 98.56 234 SER B CA 1
ATOM 5752 C C . SER B 1 234 ? 11.383 -2.529 -10.227 1 98.56 234 SER B C 1
ATOM 5754 O O . SER B 1 234 ? 11.648 -3.729 -10.133 1 98.56 234 SER B O 1
ATOM 5756 N N . LEU B 1 235 ? 11.328 -1.748 -9.188 1 98.69 235 LEU B N 1
ATOM 5757 C CA . LEU B 1 235 ? 11.555 -2.219 -7.828 1 98.69 235 LEU B CA 1
ATOM 5758 C C . LEU B 1 235 ? 10.359 -3.02 -7.324 1 98.69 235 LEU B C 1
ATOM 5760 O O . LEU B 1 235 ? 9.227 -2.787 -7.754 1 98.69 235 LEU B O 1
ATOM 5764 N N . THR B 1 236 ? 10.641 -3.955 -6.414 1 98.5 236 THR B N 1
ATOM 5765 C CA . THR B 1 236 ? 9.617 -4.793 -5.809 1 98.5 236 THR B CA 1
ATOM 5766 C C . THR B 1 236 ? 8.492 -3.938 -5.223 1 98.5 236 THR B C 1
ATOM 5768 O O . THR B 1 236 ? 8.75 -2.875 -4.652 1 98.5 236 THR B O 1
ATOM 5771 N N . GLN B 1 237 ? 7.223 -4.414 -5.348 1 98.44 237 GLN B N 1
ATOM 5772 C CA . GLN B 1 237 ? 6.012 -3.803 -4.809 1 98.44 237 GLN B CA 1
ATOM 5773 C C . GLN B 1 237 ? 5.395 -2.832 -5.812 1 98.44 237 GLN B C 1
ATOM 5775 O O . GLN B 1 237 ? 4.422 -2.141 -5.496 1 98.44 237 GLN B O 1
ATOM 5780 N N . THR B 1 238 ? 5.938 -2.727 -7.043 1 98.75 238 THR B N 1
ATOM 5781 C CA . THR B 1 238 ? 5.395 -1.791 -8.023 1 98.75 238 THR B CA 1
ATOM 5782 C C . THR B 1 238 ? 4.59 -2.529 -9.086 1 98.75 238 THR B C 1
ATOM 5784 O O . THR B 1 238 ? 4.836 -3.707 -9.352 1 98.75 238 THR B O 1
ATOM 5787 N N . GLY B 1 239 ? 3.596 -1.855 -9.648 1 98.75 239 GLY B N 1
ATOM 5788 C CA . GLY B 1 239 ? 2.77 -2.342 -10.742 1 98.75 239 GLY B CA 1
ATOM 5789 C C . GLY B 1 239 ? 2.158 -1.228 -11.57 1 98.75 239 GLY B C 1
ATOM 5790 O O . GLY B 1 239 ? 2.457 -0.051 -11.352 1 98.75 239 GLY B O 1
ATOM 5791 N N . MET B 1 240 ? 1.437 -1.612 -12.586 1 98.88 240 MET B N 1
ATOM 5792 C CA . MET B 1 240 ? 0.676 -0.674 -13.406 1 98.88 240 MET B CA 1
ATOM 5793 C C . MET B 1 240 ? -0.729 -1.202 -13.672 1 98.88 240 MET B C 1
ATOM 5795 O O . MET B 1 240 ? -0.929 -2.41 -13.805 1 98.88 240 MET B O 1
ATOM 5799 N N . LEU B 1 241 ? -1.659 -0.333 -13.672 1 98.94 241 LEU B N 1
ATOM 5800 C CA . LEU B 1 241 ? -3.027 -0.61 -14.094 1 98.94 241 LEU B CA 1
ATOM 5801 C C . LEU B 1 241 ? -3.326 0.066 -15.43 1 98.94 241 LEU B C 1
ATOM 5803 O O . LEU B 1 241 ? -2.977 1.231 -15.633 1 98.94 241 LEU B O 1
ATOM 5807 N N . HIS B 1 242 ? -3.885 -0.69 -16.375 1 98.94 242 HIS B N 1
ATOM 5808 C CA . HIS B 1 242 ? -4.18 -0.194 -17.703 1 98.94 242 HIS B CA 1
ATOM 5809 C C . HIS B 1 242 ? -5.656 -0.368 -18.047 1 98.94 242 HIS B C 1
ATOM 5811 O O . HIS B 1 242 ? -6.262 -1.383 -17.688 1 98.94 242 HIS B O 1
ATOM 5817 N N . VAL B 1 243 ? -6.223 0.609 -18.719 1 98.88 243 VAL B N 1
ATOM 5818 C CA . VAL B 1 243 ? -7.562 0.518 -19.281 1 98.88 243 VAL B CA 1
ATOM 5819 C C . VAL B 1 243 ? -7.508 0.736 -20.781 1 98.88 243 VAL B C 1
ATOM 5821 O O . VAL B 1 243 ? -6.777 1.604 -21.266 1 98.88 243 VAL B O 1
ATOM 5824 N N . SER B 1 244 ? -8.242 -0.045 -21.547 1 98.69 244 SER B N 1
ATOM 5825 C CA . SER B 1 244 ? -8.203 0.038 -23 1 98.69 244 SER B CA 1
ATOM 5826 C C . SER B 1 244 ? -8.867 1.319 -23.5 1 98.69 244 SER B C 1
ATOM 5828 O O . SER B 1 244 ? -9.758 1.858 -22.844 1 98.69 244 SER B O 1
ATOM 5830 N N . SER B 1 245 ? -8.422 1.769 -24.625 1 98.06 245 SER B N 1
ATOM 5831 C CA . SER B 1 245 ? -9.031 2.936 -25.266 1 98.06 245 SER B CA 1
ATOM 5832 C C . SER B 1 245 ? -10.508 2.689 -25.562 1 98.06 245 SER B C 1
ATOM 5834 O O . SER B 1 245 ? -11.336 3.584 -25.406 1 98.06 245 SER B O 1
ATOM 5836 N N . ASP B 1 246 ? -10.789 1.523 -25.984 1 97.38 246 ASP B N 1
ATOM 5837 C CA . ASP B 1 246 ? -12.164 1.162 -26.328 1 97.38 246 ASP B CA 1
ATOM 5838 C C . ASP B 1 246 ? -13.07 1.238 -25.109 1 97.38 246 ASP B C 1
ATOM 5840 O O . ASP B 1 246 ? -14.188 1.758 -25.188 1 97.38 246 ASP B O 1
ATOM 5844 N N . ALA B 1 247 ? -12.578 0.729 -24.016 1 97.88 247 ALA B N 1
ATOM 5845 C CA . ALA B 1 247 ? -13.375 0.736 -22.797 1 97.88 247 ALA B CA 1
ATOM 5846 C C . ALA B 1 247 ? -13.641 2.162 -22.328 1 97.88 247 ALA B C 1
ATOM 5848 O O . ALA B 1 247 ? -14.719 2.457 -21.797 1 97.88 247 ALA B O 1
ATOM 5849 N N . LEU B 1 248 ? -12.68 3.023 -22.469 1 97.12 248 LEU B N 1
ATOM 5850 C CA . LEU B 1 248 ? -12.828 4.418 -22.078 1 97.12 248 LEU B CA 1
ATOM 5851 C C . LEU B 1 248 ? -13.773 5.156 -23.016 1 97.12 248 LEU B C 1
ATOM 5853 O O . LEU B 1 248 ? -14.688 5.855 -22.578 1 97.12 248 LEU B O 1
ATOM 5857 N N . SER B 1 249 ? -13.586 5.012 -24.312 1 96.69 249 SER B N 1
ATOM 5858 C CA . SER B 1 249 ? -14.344 5.758 -25.312 1 96.69 249 SER B CA 1
ATOM 5859 C C . SER B 1 249 ? -15.805 5.32 -25.328 1 96.69 249 SER B C 1
ATOM 5861 O O . SER B 1 249 ? -16.688 6.125 -25.609 1 96.69 249 SER B O 1
ATOM 5863 N N . SER B 1 250 ? -16.047 4.062 -25.062 1 95.5 250 SER B N 1
ATOM 5864 C CA . SER B 1 250 ? -17.422 3.541 -25.078 1 95.5 250 SER B CA 1
ATOM 5865 C C . SER B 1 250 ? -18.156 3.924 -23.797 1 95.5 250 SER B C 1
ATOM 5867 O O . SER B 1 250 ? -19.375 3.801 -23.719 1 95.5 250 SER B O 1
ATOM 5869 N N . GLY B 1 251 ? -17.391 4.332 -22.75 1 92.5 251 GLY B N 1
ATOM 5870 C CA . GLY B 1 251 ? -17.984 4.688 -21.469 1 92.5 251 GLY B CA 1
ATOM 5871 C C . GLY B 1 251 ? -18.203 3.49 -20.562 1 92.5 251 GLY B C 1
ATOM 5872 O O . GLY B 1 251 ? -18.766 3.627 -19.469 1 92.5 251 GLY B O 1
ATOM 5873 N N . ARG B 1 252 ? -17.75 2.355 -20.984 1 93.31 252 ARG B N 1
ATOM 5874 C CA . ARG B 1 252 ? -17.875 1.145 -20.172 1 93.31 252 ARG B CA 1
ATOM 5875 C C . ARG B 1 252 ? -17.094 1.264 -18.875 1 93.31 252 ARG B C 1
ATOM 5877 O O . ARG B 1 252 ? -17.484 0.68 -17.859 1 93.31 252 ARG B O 1
ATOM 5884 N N . ILE B 1 253 ? -15.984 1.907 -18.984 1 95.94 253 ILE B N 1
ATOM 5885 C CA . ILE B 1 253 ? -15.148 2.139 -17.812 1 95.94 253 ILE B CA 1
ATOM 5886 C C . ILE B 1 253 ? -14.977 3.641 -17.594 1 95.94 253 ILE B C 1
ATOM 5888 O O . ILE B 1 253 ? -14.719 4.391 -18.547 1 95.94 253 ILE B O 1
ATOM 5892 N N . ASP B 1 254 ? -15.172 4.047 -16.391 1 93.19 254 ASP B N 1
ATOM 5893 C CA . ASP B 1 254 ? -14.922 5.422 -15.961 1 93.19 254 ASP B CA 1
ATOM 5894 C C . ASP B 1 254 ? -13.555 5.555 -15.297 1 93.19 254 ASP B C 1
ATOM 5896 O O . ASP B 1 254 ? -13.359 5.086 -14.172 1 93.19 254 ASP B O 1
ATOM 5900 N N . ALA B 1 255 ? -12.664 6.281 -15.938 1 94.19 255 ALA B N 1
ATOM 5901 C CA . ALA B 1 255 ? -11.297 6.43 -15.453 1 94.19 255 ALA B CA 1
ATOM 5902 C C . ALA B 1 255 ? -11.273 7.094 -14.078 1 94.19 255 ALA B C 1
ATOM 5904 O O . ALA B 1 255 ? -10.422 6.781 -13.242 1 94.19 255 ALA B O 1
ATOM 5905 N N . SER B 1 256 ? -12.133 7.965 -13.805 1 91 256 SER B N 1
ATOM 5906 C CA . SER B 1 256 ? -12.164 8.672 -12.531 1 91 256 SER B CA 1
ATOM 5907 C C . SER B 1 256 ? -12.508 7.727 -11.383 1 91 256 SER B C 1
ATOM 5909 O O . SER B 1 256 ? -12.031 7.902 -10.258 1 91 256 SER B O 1
ATOM 5911 N N . ARG B 1 257 ? -13.32 6.734 -11.672 1 93.19 257 ARG B N 1
ATOM 5912 C CA . ARG B 1 257 ? -13.672 5.754 -10.648 1 93.19 257 ARG B CA 1
ATOM 5913 C C . ARG B 1 257 ? -12.469 4.895 -10.273 1 93.19 257 ARG B C 1
ATOM 5915 O O . ARG B 1 257 ? -12.305 4.504 -9.117 1 93.19 257 ARG B O 1
ATOM 5922 N N . ILE B 1 258 ? -11.688 4.621 -11.289 1 96.5 258 ILE B N 1
ATOM 5923 C CA . ILE B 1 258 ? -10.453 3.883 -11.031 1 96.5 258 ILE B CA 1
ATOM 5924 C C . ILE B 1 258 ? -9.539 4.715 -10.141 1 96.5 258 ILE B C 1
ATOM 5926 O O . ILE B 1 258 ? -9 4.207 -9.156 1 96.5 258 ILE B O 1
ATOM 5930 N N . SER B 1 259 ? -9.383 5.984 -10.453 1 94.62 259 SER B N 1
ATOM 5931 C CA . SER B 1 259 ? -8.539 6.879 -9.664 1 94.62 259 SER B CA 1
ATOM 5932 C C . SER B 1 259 ? -9.031 6.973 -8.227 1 94.62 259 SER B C 1
ATOM 5934 O O . SER B 1 259 ? -8.234 6.926 -7.289 1 94.62 259 SER B O 1
ATOM 5936 N N . ASN B 1 260 ? -10.359 7.09 -8.078 1 92.88 260 ASN B N 1
ATOM 5937 C CA . ASN B 1 260 ? -10.938 7.18 -6.746 1 92.88 260 ASN B CA 1
ATOM 5938 C C . ASN B 1 260 ? -10.719 5.898 -5.945 1 92.88 260 ASN B C 1
ATOM 5940 O O . ASN B 1 260 ? -10.422 5.953 -4.754 1 92.88 260 ASN B O 1
ATOM 5944 N N . ALA B 1 261 ? -10.883 4.789 -6.621 1 96.75 261 ALA B N 1
ATOM 5945 C CA . ALA B 1 261 ? -10.68 3.508 -5.953 1 96.75 261 ALA B CA 1
ATOM 5946 C C . ALA B 1 261 ? -9.219 3.336 -5.543 1 96.75 261 ALA B C 1
ATOM 5948 O O . ALA B 1 261 ? -8.93 2.811 -4.465 1 96.75 261 ALA B O 1
ATOM 5949 N N . LEU B 1 262 ? -8.297 3.748 -6.402 1 97.5 262 LEU B N 1
ATOM 5950 C CA . LEU B 1 262 ? -6.879 3.652 -6.09 1 97.5 262 LEU B CA 1
ATOM 5951 C C . LEU B 1 262 ? -6.527 4.508 -4.875 1 97.5 262 LEU B C 1
ATOM 5953 O O . LEU B 1 262 ? -5.664 4.137 -4.078 1 97.5 262 LEU B O 1
ATOM 5957 N N . GLN B 1 263 ? -7.176 5.594 -4.668 1 94.75 263 GLN B N 1
ATOM 5958 C CA . GLN B 1 263 ? -6.934 6.453 -3.512 1 94.75 263 GLN B CA 1
ATOM 5959 C C . GLN B 1 263 ? -7.332 5.75 -2.217 1 94.75 263 GLN B C 1
ATOM 5961 O O . GLN B 1 263 ? -6.73 5.988 -1.167 1 94.75 263 GLN B O 1
ATOM 5966 N N . LEU B 1 264 ? -8.297 4.867 -2.307 1 96.56 264 LEU B N 1
ATOM 5967 C CA . LEU B 1 264 ? -8.766 4.16 -1.122 1 96.56 264 LEU B CA 1
ATOM 5968 C C . LEU B 1 264 ? -7.73 3.15 -0.643 1 96.56 264 LEU B C 1
ATOM 5970 O O . LEU B 1 264 ? -7.656 2.852 0.551 1 96.56 264 LEU B O 1
ATOM 5974 N N . VAL B 1 265 ? -6.906 2.676 -1.636 1 97.5 265 VAL B N 1
ATOM 5975 C CA . VAL B 1 265 ? -6.195 1.459 -1.264 1 97.5 265 VAL B CA 1
ATOM 5976 C C . VAL B 1 265 ? -4.688 1.683 -1.386 1 97.5 265 VAL B C 1
ATOM 5978 O O . VAL B 1 265 ? -3.898 0.765 -1.157 1 97.5 265 VAL B O 1
ATOM 5981 N N . GLN B 1 266 ? -4.258 2.857 -1.717 1 97.19 266 GLN B N 1
ATOM 5982 C CA . GLN B 1 266 ? -2.836 3.172 -1.78 1 97.19 266 GLN B CA 1
ATOM 5983 C C . GLN B 1 266 ? -2.484 4.32 -0.838 1 97.19 266 GLN B C 1
ATOM 5985 O O . GLN B 1 266 ? -3.299 5.215 -0.611 1 97.19 266 GLN B O 1
ATOM 5990 N N . THR B 1 267 ? -1.266 4.293 -0.403 1 96.75 267 THR B N 1
ATOM 5991 C CA . THR B 1 267 ? -0.748 5.297 0.518 1 96.75 267 THR B CA 1
ATOM 5992 C C . THR B 1 267 ? -0.858 6.695 -0.088 1 96.75 267 THR B C 1
ATOM 5994 O O . THR B 1 267 ? -0.764 6.855 -1.306 1 96.75 267 THR B O 1
ATOM 5997 N N . SER B 1 268 ? -1.049 7.664 0.799 1 93.06 268 SER B N 1
ATOM 5998 C CA . SER B 1 268 ? -1.025 9.062 0.376 1 93.06 268 SER B CA 1
ATOM 5999 C C . SER B 1 268 ? 0.4 9.602 0.33 1 93.06 268 SER B C 1
ATOM 6001 O O . SER B 1 268 ? 0.624 10.742 -0.084 1 93.06 268 SER B O 1
ATOM 6003 N N . SER B 1 269 ? 1.352 8.773 0.811 1 95.88 269 SER B N 1
ATOM 6004 C CA . SER B 1 269 ? 2.764 9.141 0.773 1 95.88 269 SER B CA 1
ATOM 6005 C C . SER B 1 269 ? 3.582 8.102 0.01 1 95.88 269 SER B C 1
ATOM 6007 O O . SER B 1 269 ? 4.449 7.441 0.587 1 95.88 269 SER B O 1
ATOM 6009 N N . PRO B 1 270 ? 3.363 8.086 -1.213 1 97.81 270 PRO B N 1
ATOM 6010 C CA . PRO B 1 270 ? 4.062 7.066 -1.997 1 97.81 270 PRO B CA 1
ATOM 6011 C C . PRO B 1 270 ? 5.578 7.262 -2.002 1 97.81 270 PRO B C 1
ATOM 6013 O O . PRO B 1 270 ? 6.059 8.398 -1.92 1 97.81 270 PRO B O 1
ATOM 6016 N N . ASN B 1 271 ? 6.32 6.203 -2.055 1 98.56 271 ASN B N 1
ATOM 6017 C CA . ASN B 1 271 ? 7.773 6.223 -2.203 1 98.56 271 ASN B CA 1
ATOM 6018 C C . ASN B 1 271 ? 8.188 6.574 -3.629 1 98.56 271 ASN B C 1
ATOM 6020 O O . ASN B 1 271 ? 7.93 5.812 -4.559 1 98.56 271 ASN B O 1
ATOM 6024 N N . TYR B 1 272 ? 8.828 7.656 -3.844 1 98.5 272 TYR B N 1
ATOM 6025 C CA . TYR B 1 272 ? 9.125 8.164 -5.176 1 98.5 272 TYR B CA 1
ATOM 6026 C C . TYR B 1 272 ? 10.234 7.352 -5.84 1 98.5 272 TYR B C 1
ATOM 6028 O O . TYR B 1 272 ? 10.406 7.406 -7.059 1 98.5 272 TYR B O 1
ATOM 6036 N N . LEU B 1 273 ? 11.023 6.609 -5.043 1 98.5 273 LEU B N 1
ATOM 6037 C CA . LEU B 1 273 ? 11.969 5.676 -5.652 1 98.5 273 LEU B CA 1
ATOM 6038 C C . LEU B 1 273 ? 11.234 4.551 -6.367 1 98.5 273 LEU B C 1
ATOM 6040 O O . LEU B 1 273 ? 11.656 4.113 -7.441 1 98.5 273 LEU B O 1
ATOM 6044 N N . LEU B 1 274 ? 10.156 4.094 -5.762 1 98.75 274 LEU B N 1
ATOM 6045 C CA . LEU B 1 274 ? 9.32 3.086 -6.41 1 98.75 274 LEU B CA 1
ATOM 6046 C C . LEU B 1 274 ? 8.688 3.643 -7.68 1 98.75 274 LEU B C 1
ATOM 6048 O O . LEU B 1 274 ? 8.734 3.002 -8.734 1 98.75 274 LEU B O 1
ATOM 6052 N N . LEU B 1 275 ? 8.156 4.82 -7.59 1 98.88 275 LEU B N 1
ATOM 6053 C CA . LEU B 1 275 ? 7.512 5.453 -8.734 1 98.88 275 LEU B CA 1
ATOM 6054 C C . LEU B 1 275 ? 8.508 5.68 -9.867 1 98.88 275 LEU B C 1
ATOM 6056 O O . LEU B 1 275 ? 8.227 5.371 -11.023 1 98.88 275 LEU B O 1
ATOM 6060 N N . ALA B 1 276 ? 9.641 6.203 -9.508 1 98.75 276 ALA B N 1
ATOM 6061 C CA . ALA B 1 276 ? 10.672 6.492 -10.508 1 98.75 276 ALA B CA 1
ATOM 6062 C C . ALA B 1 276 ? 11.172 5.207 -11.164 1 98.75 276 ALA B C 1
ATOM 6064 O O . ALA B 1 276 ? 11.516 5.207 -12.344 1 98.75 276 ALA B O 1
ATOM 6065 N N . SER B 1 277 ? 11.188 4.152 -10.422 1 98.81 277 SER B N 1
ATOM 6066 C CA . SER B 1 277 ? 11.633 2.881 -10.984 1 98.81 277 SER B CA 1
ATOM 6067 C C . SER B 1 277 ? 10.672 2.393 -12.062 1 98.81 277 SER B C 1
ATOM 6069 O O . SER B 1 277 ? 11.094 1.749 -13.031 1 98.81 277 SER B O 1
ATOM 6071 N N . LEU B 1 278 ? 9.398 2.666 -11.914 1 98.88 278 LEU B N 1
ATOM 6072 C CA . LEU B 1 278 ? 8.422 2.32 -12.938 1 98.88 278 LEU B CA 1
ATOM 6073 C C . LEU B 1 278 ? 8.68 3.088 -14.227 1 98.88 278 LEU B C 1
ATOM 6075 O O . LEU B 1 278 ? 8.656 2.51 -15.32 1 98.88 278 LEU B O 1
ATOM 6079 N N . ASP B 1 279 ? 8.938 4.352 -14.07 1 98.88 279 ASP B N 1
ATOM 6080 C CA . ASP B 1 279 ? 9.227 5.219 -15.211 1 98.88 279 ASP B CA 1
ATOM 6081 C C . ASP B 1 279 ? 10.508 4.785 -15.922 1 98.88 279 ASP B C 1
ATOM 6083 O O . ASP B 1 279 ? 10.531 4.656 -17.141 1 98.88 279 ASP B O 1
ATOM 6087 N N . ALA B 1 280 ? 11.523 4.516 -15.141 1 98.75 280 ALA B N 1
ATOM 6088 C CA . ALA B 1 280 ? 12.812 4.094 -15.688 1 98.75 280 ALA B CA 1
ATOM 6089 C C . ALA B 1 280 ? 12.695 2.74 -16.375 1 98.75 280 ALA B C 1
ATOM 6091 O O . ALA B 1 280 ? 13.281 2.529 -17.438 1 98.75 280 ALA B O 1
ATOM 6092 N N . SER B 1 281 ? 12 1.83 -15.766 1 98.69 281 SER B N 1
ATOM 6093 C CA . SER B 1 281 ? 11.805 0.507 -16.344 1 98.69 281 SER B CA 1
ATOM 6094 C C . SER B 1 281 ? 11.047 0.592 -17.672 1 98.69 281 SER B C 1
ATOM 6096 O O . SER B 1 281 ? 11.398 -0.077 -18.641 1 98.69 281 SER B O 1
ATOM 6098 N N . ARG B 1 282 ? 9.969 1.398 -17.672 1 98.69 282 ARG B N 1
ATOM 6099 C CA . ARG B 1 282 ? 9.219 1.61 -18.906 1 98.69 282 ARG B CA 1
ATOM 6100 C C . ARG B 1 282 ? 10.117 2.127 -20.016 1 98.69 282 ARG B C 1
ATOM 6102 O O . ARG B 1 282 ? 10.07 1.631 -21.141 1 98.69 282 ARG B O 1
ATOM 6109 N N . GLN B 1 283 ? 10.938 3.078 -19.719 1 98.56 283 GLN B N 1
ATOM 6110 C CA . GLN B 1 283 ? 11.852 3.656 -20.703 1 98.56 283 GLN B CA 1
ATOM 6111 C C . GLN B 1 283 ? 12.852 2.613 -21.203 1 98.56 283 GLN B C 1
ATOM 6113 O O . GLN B 1 283 ? 13.109 2.529 -22.406 1 98.56 283 GLN B O 1
ATOM 6118 N N . GLN B 1 284 ? 13.406 1.841 -20.328 1 98.19 284 GLN B N 1
ATOM 6119 C CA . GLN B 1 284 ? 14.367 0.797 -20.672 1 98.19 284 GLN B CA 1
ATOM 6120 C C . GLN B 1 284 ? 13.766 -0.205 -21.641 1 98.19 284 GLN B C 1
ATOM 6122 O O . GLN B 1 284 ? 14.383 -0.547 -22.656 1 98.19 284 GLN B O 1
ATOM 6127 N N . PHE B 1 285 ? 12.539 -0.64 -21.391 1 98.31 285 PHE B N 1
ATOM 6128 C CA . PHE B 1 285 ? 11.922 -1.666 -22.219 1 98.31 285 PHE B CA 1
ATOM 6129 C C . PHE B 1 285 ? 11.469 -1.08 -23.547 1 98.31 285 PHE B C 1
ATOM 6131 O O . PHE B 1 285 ? 11.453 -1.777 -24.562 1 98.31 285 PHE B O 1
ATOM 6138 N N . GLU B 1 286 ? 11.078 0.17 -23.484 1 97.81 286 GLU B N 1
ATOM 6139 C CA . GLU B 1 286 ? 10.727 0.831 -24.734 1 97.81 286 GLU B CA 1
ATOM 6140 C C . GLU B 1 286 ? 11.906 0.851 -25.703 1 97.81 286 GLU B C 1
ATOM 6142 O O . GLU B 1 286 ? 11.727 0.675 -26.906 1 97.81 286 GLU B O 1
ATOM 6147 N N . VAL B 1 287 ? 13.102 0.969 -25.141 1 97.38 287 VAL B N 1
ATOM 6148 C CA . VAL B 1 287 ? 14.289 1.167 -25.969 1 97.38 287 VAL B CA 1
ATOM 6149 C C . VAL B 1 287 ? 14.977 -0.174 -26.219 1 97.38 287 VAL B C 1
ATOM 6151 O O . VAL B 1 287 ? 15.43 -0.448 -27.344 1 97.38 287 VAL B O 1
ATOM 6154 N N . GLN B 1 288 ? 15 -1.01 -25.219 1 97 288 GLN B N 1
ATOM 6155 C CA . GLN B 1 288 ? 15.875 -2.174 -25.297 1 97 288 GLN B CA 1
ATOM 6156 C C . GLN B 1 288 ? 15.109 -3.459 -25 1 97 288 GLN B C 1
ATOM 6158 O O . GLN B 1 288 ? 15.688 -4.547 -24.984 1 97 288 GLN B O 1
ATOM 6163 N N . GLY B 1 289 ? 13.859 -3.385 -24.812 1 97.62 289 GLY B N 1
ATOM 6164 C CA . GLY B 1 289 ? 13.078 -4.508 -24.312 1 97.62 289 GLY B CA 1
ATOM 6165 C C . GLY B 1 289 ? 13.172 -5.738 -25.188 1 97.62 289 GLY B C 1
ATOM 6166 O O . GLY B 1 289 ? 13.32 -6.855 -24.703 1 97.62 289 GLY B O 1
ATOM 6167 N N . GLU B 1 290 ? 13.086 -5.535 -26.484 1 98.31 290 GLU B N 1
ATOM 6168 C CA . GLU B 1 290 ? 13.109 -6.66 -27.422 1 98.31 290 GLU B CA 1
ATOM 6169 C C . GLU B 1 290 ? 14.438 -7.414 -27.328 1 98.31 290 GLU B C 1
ATOM 6171 O O . GLU B 1 290 ? 14.445 -8.648 -27.25 1 98.31 290 GLU B O 1
ATOM 6176 N N . ALA B 1 291 ? 15.539 -6.699 -27.328 1 98.19 291 ALA B N 1
ATOM 6177 C CA . ALA B 1 291 ? 16.859 -7.32 -27.25 1 98.19 291 ALA B CA 1
ATOM 6178 C C . ALA B 1 291 ? 17.062 -8.016 -25.906 1 98.19 291 ALA B C 1
ATOM 6180 O O . ALA B 1 291 ? 17.625 -9.109 -25.844 1 98.19 291 ALA B O 1
ATOM 6181 N N . MET B 1 292 ? 16.641 -7.398 -24.906 1 97.88 292 MET B N 1
ATOM 6182 C CA . MET B 1 292 ? 16.75 -7.961 -23.562 1 97.88 292 MET B CA 1
ATOM 6183 C C . MET B 1 292 ? 15.984 -9.273 -23.453 1 97.88 292 MET B C 1
ATOM 6185 O O . MET B 1 292 ? 16.484 -10.25 -22.891 1 97.88 292 MET B O 1
ATOM 6189 N N . LEU B 1 293 ? 14.805 -9.281 -24 1 98.5 293 LEU B N 1
ATOM 6190 C CA . LEU B 1 293 ? 13.969 -10.477 -23.938 1 98.5 293 LEU B CA 1
ATOM 6191 C C . LEU B 1 293 ? 14.484 -11.562 -24.875 1 98.5 293 LEU B C 1
ATOM 6193 O O . LEU B 1 293 ? 14.344 -12.75 -24.594 1 98.5 293 LEU B O 1
ATOM 6197 N N . GLN B 1 294 ? 15.078 -11.133 -25.953 1 98.44 294 GLN B N 1
ATOM 6198 C CA . GLN B 1 294 ? 15.719 -12.102 -26.828 1 98.44 294 GLN B CA 1
ATOM 6199 C C . GLN B 1 294 ? 16.781 -12.898 -26.078 1 98.44 294 GLN B C 1
ATOM 6201 O O . GLN B 1 294 ? 16.891 -14.117 -26.234 1 98.44 294 GLN B O 1
ATOM 6206 N N . ASN B 1 295 ? 17.516 -12.195 -25.297 1 97.56 295 ASN B N 1
ATOM 6207 C CA . ASN B 1 295 ? 18.547 -12.852 -24.5 1 97.56 295 ASN B CA 1
ATOM 6208 C C . ASN B 1 295 ? 17.938 -13.797 -23.469 1 97.56 295 ASN B C 1
ATOM 6210 O O . ASN B 1 295 ? 18.438 -14.898 -23.25 1 97.56 295 ASN B O 1
ATOM 6214 N N . ALA B 1 296 ? 16.938 -13.359 -22.828 1 98.12 296 ALA B N 1
ATOM 6215 C CA . ALA B 1 296 ? 16.25 -14.203 -21.844 1 98.12 296 ALA B CA 1
ATOM 6216 C C . ALA B 1 296 ? 15.695 -15.469 -22.5 1 98.12 296 ALA B C 1
ATOM 6218 O O . ALA B 1 296 ? 15.766 -16.547 -21.906 1 98.12 296 ALA B O 1
ATOM 6219 N N . LEU B 1 297 ? 15.141 -15.32 -23.688 1 98.44 297 LEU B N 1
ATOM 6220 C CA . LEU B 1 297 ? 14.594 -16.453 -24.438 1 98.44 297 LEU B CA 1
ATOM 6221 C C . LEU B 1 297 ? 15.695 -17.438 -24.797 1 98.44 297 LEU B C 1
ATOM 6223 O O . LEU B 1 297 ? 15.484 -18.656 -24.719 1 98.44 297 LEU B O 1
ATOM 6227 N N . ALA B 1 298 ? 16.797 -16.922 -25.156 1 98.5 298 ALA B N 1
ATOM 6228 C CA . ALA B 1 298 ? 17.922 -17.781 -25.469 1 98.5 298 ALA B CA 1
ATOM 6229 C C . ALA B 1 298 ? 18.375 -18.562 -24.25 1 98.5 298 ALA B C 1
ATOM 6231 O O . ALA B 1 298 ? 18.656 -19.766 -24.328 1 98.5 298 ALA B O 1
ATOM 6232 N N . LEU B 1 299 ? 18.469 -17.875 -23.141 1 98.5 299 LEU B N 1
ATOM 6233 C CA . LEU B 1 299 ? 18.859 -18.531 -21.891 1 98.5 299 LEU B CA 1
ATOM 6234 C C . LEU B 1 299 ? 17.828 -19.594 -21.5 1 98.5 299 LEU B C 1
ATOM 6236 O O . LEU B 1 299 ? 18.203 -20.656 -21 1 98.5 299 LEU B O 1
ATOM 6240 N N . SER B 1 300 ? 16.609 -19.266 -21.688 1 98.19 300 SER B N 1
ATOM 6241 C CA . SER B 1 300 ? 15.539 -20.219 -21.391 1 98.19 300 SER B CA 1
ATOM 6242 C C . SER B 1 300 ? 15.656 -21.484 -22.234 1 98.19 300 SER B C 1
ATOM 6244 O O . SER B 1 300 ? 15.492 -22.594 -21.734 1 98.19 300 SER B O 1
ATOM 6246 N N . SER B 1 301 ? 15.914 -21.266 -23.484 1 97.94 301 SER B N 1
ATOM 6247 C CA . SER B 1 301 ? 16.094 -22.406 -24.391 1 97.94 301 SER B CA 1
ATOM 6248 C C . SER B 1 301 ? 17.297 -23.25 -23.969 1 97.94 301 SER B C 1
ATOM 6250 O O . SER B 1 301 ? 17.234 -24.484 -24.031 1 97.94 301 SER B O 1
ATOM 6252 N N . LEU B 1 302 ? 18.328 -22.594 -23.594 1 98.06 302 LEU B N 1
ATOM 6253 C CA . LEU B 1 302 ? 19.516 -23.281 -23.125 1 98.06 302 LEU B CA 1
ATOM 6254 C C . LEU B 1 302 ? 19.219 -24.109 -21.875 1 98.06 302 LEU B C 1
ATOM 6256 O O . LEU B 1 302 ? 19.578 -25.281 -21.797 1 98.06 302 LEU B O 1
ATOM 6260 N N . ALA B 1 303 ? 18.578 -23.5 -20.953 1 98.19 303 ALA B N 1
ATOM 6261 C CA . ALA B 1 303 ? 18.219 -24.188 -19.703 1 98.19 303 ALA B CA 1
ATOM 6262 C C . ALA B 1 303 ? 17.344 -25.391 -19.969 1 98.19 303 ALA B C 1
ATOM 6264 O O . ALA B 1 303 ? 17.562 -26.469 -19.406 1 98.19 303 ALA B O 1
ATOM 6265 N N . ARG B 1 304 ? 16.375 -25.203 -20.797 1 97.5 304 ARG B N 1
ATOM 6266 C CA . ARG B 1 304 ? 15.438 -26.266 -21.125 1 97.5 304 ARG B CA 1
ATOM 6267 C C . ARG B 1 304 ? 16.156 -27.469 -21.719 1 97.5 304 ARG B C 1
ATOM 6269 O O . ARG B 1 304 ? 15.93 -28.609 -21.297 1 97.5 304 ARG B O 1
ATOM 6276 N N . SER B 1 305 ? 16.984 -27.234 -22.625 1 97.06 305 SER B N 1
ATOM 6277 C CA . SER B 1 305 ? 17.719 -28.297 -23.297 1 97.06 305 SER B CA 1
ATOM 6278 C C . SER B 1 305 ? 18.578 -29.094 -22.312 1 97.06 305 SER B C 1
ATOM 6280 O O . SER B 1 305 ? 18.656 -30.312 -22.391 1 97.06 305 SER B O 1
ATOM 6282 N N . GLN B 1 306 ? 19.109 -28.422 -21.438 1 97.56 306 GLN B N 1
ATOM 6283 C CA . GLN B 1 306 ? 20.016 -29.078 -20.484 1 97.56 306 GLN B CA 1
ATOM 6284 C C . GLN B 1 306 ? 19.219 -29.781 -19.375 1 97.56 306 GLN B C 1
ATOM 6286 O O . GLN B 1 306 ? 19.594 -30.875 -18.953 1 97.56 306 GLN B O 1
ATOM 6291 N N . LEU B 1 307 ? 18.172 -29.219 -18.984 1 97.06 307 LEU B N 1
ATOM 6292 C CA . LEU B 1 307 ? 17.391 -29.766 -17.891 1 97.06 307 LEU B CA 1
ATOM 6293 C C . LEU B 1 307 ? 16.641 -31.016 -18.344 1 97.06 307 LEU B C 1
ATOM 6295 O O . LEU B 1 307 ? 16.359 -31.906 -17.531 1 97.06 307 LEU B O 1
ATOM 6299 N N . GLU B 1 308 ? 16.281 -31.062 -19.578 1 95.38 308 GLU B N 1
ATOM 6300 C CA . GLU B 1 308 ? 15.602 -32.219 -20.125 1 95.38 308 GLU B CA 1
ATOM 6301 C C . GLU B 1 308 ? 16.469 -33.469 -20.031 1 95.38 308 GLU B C 1
ATOM 6303 O O . GLU B 1 308 ? 15.953 -34.594 -20.016 1 95.38 308 GLU B O 1
ATOM 6308 N N . GLU B 1 309 ? 17.719 -33.25 -19.844 1 95.12 309 GLU B N 1
ATOM 6309 C CA . GLU B 1 309 ? 18.656 -34.375 -19.781 1 95.12 309 GLU B CA 1
ATOM 6310 C C . GLU B 1 309 ? 18.875 -34.844 -18.328 1 95.12 309 GLU B C 1
ATOM 6312 O O . GLU B 1 309 ? 19.516 -35.844 -18.078 1 95.12 309 GLU B O 1
ATOM 6317 N N . VAL B 1 310 ? 18.344 -34.125 -17.453 1 96.19 310 VAL B N 1
ATOM 6318 C CA . VAL B 1 310 ? 18.516 -34.469 -16.047 1 96.19 310 VAL B CA 1
ATOM 6319 C C . VAL B 1 310 ? 17.5 -35.562 -15.648 1 96.19 310 VAL B C 1
ATOM 6321 O O . VAL B 1 310 ? 16.297 -35.312 -15.727 1 96.19 310 VAL B O 1
ATOM 6324 N N . PRO B 1 311 ? 17.953 -36.688 -15.164 1 95.06 311 PRO B N 1
ATOM 6325 C CA . PRO B 1 311 ? 17.016 -37.75 -14.781 1 95.06 311 PRO B CA 1
ATOM 6326 C C . PRO B 1 311 ? 16.078 -37.312 -13.648 1 95.06 311 PRO B C 1
ATOM 6328 O O . PRO B 1 311 ? 16.5 -36.625 -12.727 1 95.06 311 PRO B O 1
ATOM 6331 N N . GLY B 1 312 ? 14.82 -37.781 -13.766 1 94.62 312 GLY B N 1
ATOM 6332 C CA . GLY B 1 312 ? 13.875 -37.562 -12.68 1 94.62 312 GLY B CA 1
ATOM 6333 C C . GLY B 1 312 ? 13.039 -36.312 -12.852 1 94.62 312 GLY B C 1
ATOM 6334 O O . GLY B 1 312 ? 12.133 -36.062 -12.055 1 94.62 312 GLY B O 1
ATOM 6335 N N . PHE B 1 313 ? 13.383 -35.594 -13.898 1 95.12 313 PHE B N 1
ATOM 6336 C CA . PHE B 1 313 ? 12.641 -34.344 -14.141 1 95.12 313 PHE B CA 1
ATOM 6337 C C . PHE B 1 313 ? 12.07 -34.344 -15.547 1 95.12 313 PHE B C 1
ATOM 6339 O O . PHE B 1 313 ? 12.633 -34.938 -16.469 1 95.12 313 PHE B O 1
ATOM 6346 N N . ARG B 1 314 ? 10.93 -33.719 -15.594 1 94.69 314 ARG B N 1
ATOM 6347 C CA . ARG B 1 314 ? 10.328 -33.344 -16.875 1 94.69 314 ARG B CA 1
ATOM 6348 C C . ARG B 1 314 ? 10.109 -31.844 -16.969 1 94.69 314 ARG B C 1
ATOM 6350 O O . ARG B 1 314 ? 9.547 -31.234 -16.062 1 94.69 314 ARG B O 1
ATOM 6357 N N . VAL B 1 315 ? 10.539 -31.25 -18.047 1 96.5 315 VAL B N 1
ATOM 6358 C CA . VAL B 1 315 ? 10.312 -29.828 -18.281 1 96.5 315 VAL B CA 1
ATOM 6359 C C . VAL B 1 315 ? 9.016 -29.641 -19.062 1 96.5 315 VAL B C 1
ATOM 6361 O O . VAL B 1 315 ? 8.859 -30.172 -20.156 1 96.5 315 VAL B O 1
ATOM 6364 N N . LEU B 1 316 ? 8.125 -28.844 -18.484 1 95.19 316 LEU B N 1
ATOM 6365 C CA . LEU B 1 316 ? 6.84 -28.641 -19.125 1 95.19 316 LEU B CA 1
ATOM 6366 C C . LEU B 1 316 ? 6.898 -27.453 -20.094 1 95.19 316 LEU B C 1
ATOM 6368 O O . LEU B 1 316 ? 7.633 -26.5 -19.844 1 95.19 316 LEU B O 1
ATOM 6372 N N . GLY B 1 317 ? 6.227 -27.469 -21.172 1 92.25 317 GLY B N 1
ATOM 6373 C CA . GLY B 1 317 ? 5.984 -26.438 -22.156 1 92.25 317 GLY B CA 1
ATOM 6374 C C . GLY B 1 317 ? 4.586 -26.484 -22.75 1 92.25 317 GLY B C 1
ATOM 6375 O O . GLY B 1 317 ? 3.621 -26.781 -22.047 1 92.25 317 GLY B O 1
ATOM 6376 N N . LYS B 1 318 ? 4.539 -26.203 -23.906 1 93.38 318 LYS B N 1
ATOM 6377 C CA . LYS B 1 318 ? 3.262 -26.328 -24.609 1 93.38 318 LYS B CA 1
ATOM 6378 C C . LYS B 1 318 ? 2.803 -27.781 -24.672 1 93.38 318 LYS B C 1
ATOM 6380 O O . LYS B 1 318 ? 3.6 -28.672 -24.938 1 93.38 318 LYS B O 1
ATOM 6385 N N . ARG B 1 319 ? 1.544 -27.969 -24.359 1 91.5 319 ARG B N 1
ATOM 6386 C CA . ARG B 1 319 ? 0.977 -29.312 -24.453 1 91.5 319 ARG B CA 1
ATOM 6387 C C . ARG B 1 319 ? 0.543 -29.625 -25.891 1 91.5 319 ARG B C 1
ATOM 6389 O O . ARG B 1 319 ? 0.647 -30.766 -26.344 1 91.5 319 ARG B O 1
ATOM 6396 N N . ASN B 1 320 ? -0.008 -28.547 -26.391 1 91.31 320 ASN B N 1
ATOM 6397 C CA . ASN B 1 320 ? -0.39 -28.547 -27.797 1 91.31 320 ASN B CA 1
ATOM 6398 C C . ASN B 1 320 ? 0.182 -27.344 -28.547 1 91.31 320 ASN B C 1
ATOM 6400 O O . ASN B 1 320 ? 0.461 -26.312 -27.938 1 91.31 320 ASN B O 1
ATOM 6404 N N . PRO B 1 321 ? 0.37 -27.516 -29.844 1 90.62 321 PRO B N 1
ATOM 6405 C CA . PRO B 1 321 ? 0.962 -26.422 -30.609 1 90.62 321 PRO B CA 1
ATOM 6406 C C . PRO B 1 321 ? 0.176 -25.125 -30.5 1 90.62 321 PRO B C 1
ATOM 6408 O O . PRO B 1 321 ? 0.748 -24.047 -30.625 1 90.62 321 PRO B O 1
ATOM 6411 N N . THR B 1 322 ? -1.046 -25.203 -30.172 1 90.38 322 THR B N 1
ATOM 6412 C CA . THR B 1 322 ? -1.896 -24.016 -30.172 1 90.38 322 THR B CA 1
ATOM 6413 C C . THR B 1 322 ? -1.909 -23.375 -28.781 1 90.38 322 THR B C 1
ATOM 6415 O O . THR B 1 322 ? -2.432 -22.266 -28.609 1 90.38 322 THR B O 1
ATOM 6418 N N . ASP B 1 323 ? -1.231 -24 -27.891 1 93.88 323 ASP B N 1
ATOM 6419 C CA . ASP B 1 323 ? -1.185 -23.438 -26.547 1 93.88 323 ASP B CA 1
ATOM 6420 C C . ASP B 1 323 ? -0.379 -22.141 -26.516 1 93.88 323 ASP B C 1
ATOM 6422 O O . ASP B 1 323 ? 0.621 -22 -27.234 1 93.88 323 ASP B O 1
ATOM 6426 N N . MET B 1 324 ? -0.903 -21.219 -25.859 1 96.69 324 MET B N 1
ATOM 6427 C CA . MET B 1 324 ? -0.116 -20.016 -25.578 1 96.69 324 MET B CA 1
ATOM 6428 C C . MET B 1 324 ? 0.616 -20.141 -24.234 1 96.69 324 MET B C 1
ATOM 6430 O O . MET B 1 324 ? 0.009 -20.484 -23.219 1 96.69 324 MET B O 1
ATOM 6434 N N . PHE B 1 325 ? 1.897 -19.906 -24.328 1 97.62 325 PHE B N 1
ATOM 6435 C CA . PHE B 1 325 ? 2.76 -20.203 -23.188 1 97.62 325 PHE B CA 1
ATOM 6436 C C . PHE B 1 325 ? 3.932 -19.219 -23.125 1 97.62 325 PHE B C 1
ATOM 6438 O O . PHE B 1 325 ? 4.484 -18.844 -24.156 1 97.62 325 PHE B O 1
ATOM 6445 N N . ASP B 1 326 ? 4.207 -18.719 -21.906 1 98.19 326 ASP B N 1
ATOM 6446 C CA . ASP B 1 326 ? 5.398 -17.922 -21.672 1 98.19 326 ASP B CA 1
ATOM 6447 C C . ASP B 1 326 ? 6.656 -18.781 -21.656 1 98.19 326 ASP B C 1
ATOM 6449 O O . ASP B 1 326 ? 6.887 -19.531 -20.719 1 98.19 326 ASP B O 1
ATOM 6453 N N . PRO B 1 327 ? 7.523 -18.625 -22.609 1 97.12 327 PRO B N 1
ATOM 6454 C CA . PRO B 1 327 ? 8.688 -19.516 -22.703 1 97.12 327 PRO B CA 1
ATOM 6455 C C . PRO B 1 327 ? 9.727 -19.25 -21.625 1 97.12 327 PRO B C 1
ATOM 6457 O O . PRO B 1 327 ? 10.648 -20.047 -21.438 1 97.12 327 PRO B O 1
ATOM 6460 N N . THR B 1 328 ? 9.578 -18.156 -20.922 1 97.69 328 THR B N 1
ATOM 6461 C CA . THR B 1 328 ? 10.562 -17.844 -19.891 1 97.69 328 THR B CA 1
ATOM 6462 C C . THR B 1 328 ? 10.172 -18.469 -18.562 1 97.69 328 THR B C 1
ATOM 6464 O O . THR B 1 328 ? 10.883 -18.344 -17.562 1 97.69 328 THR B O 1
ATOM 6467 N N . ARG B 1 329 ? 9.031 -19.141 -18.578 1 97.06 329 ARG B N 1
ATOM 6468 C CA . ARG B 1 329 ? 8.594 -19.906 -17.406 1 97.06 329 ARG B CA 1
ATOM 6469 C C . ARG B 1 329 ? 9.078 -21.344 -17.484 1 97.06 329 ARG B C 1
ATOM 6471 O O . ARG B 1 329 ? 8.68 -22.094 -18.375 1 97.06 329 ARG B O 1
ATOM 6478 N N . MET B 1 330 ? 9.945 -21.703 -16.531 1 96.75 330 MET B N 1
ATOM 6479 C CA . MET B 1 330 ? 10.492 -23.047 -16.516 1 96.75 330 MET B CA 1
ATOM 6480 C C . MET B 1 330 ? 9.828 -23.891 -15.438 1 96.75 330 MET B C 1
ATOM 6482 O O . MET B 1 330 ? 10.219 -23.828 -14.266 1 96.75 330 MET B O 1
ATOM 6486 N N . ASN B 1 331 ? 8.891 -24.688 -15.875 1 97 331 ASN B N 1
ATOM 6487 C CA . ASN B 1 331 ? 8.234 -25.641 -14.977 1 97 331 ASN B CA 1
ATOM 6488 C C . ASN B 1 331 ? 8.93 -27 -15 1 97 331 ASN B C 1
ATOM 6490 O O . ASN B 1 331 ? 8.945 -27.672 -16.031 1 97 331 ASN B O 1
ATOM 6494 N N . ILE B 1 332 ? 9.445 -27.391 -13.906 1 96.94 332 ILE B N 1
ATOM 6495 C CA . ILE B 1 332 ? 10.102 -28.672 -13.797 1 96.94 332 ILE B CA 1
ATOM 6496 C C . ILE B 1 332 ? 9.273 -29.609 -12.914 1 96.94 332 ILE B C 1
ATOM 6498 O O . ILE B 1 332 ? 9.117 -29.359 -11.711 1 96.94 332 ILE B O 1
ATOM 6502 N N . VAL B 1 333 ? 8.781 -30.672 -13.484 1 95.31 333 VAL B N 1
ATOM 6503 C CA . VAL B 1 333 ? 7.941 -31.625 -12.758 1 95.31 333 VAL B CA 1
ATOM 6504 C C . VAL B 1 333 ? 8.758 -32.844 -12.383 1 95.31 333 VAL B C 1
ATOM 6506 O O . VAL B 1 333 ? 9.555 -33.344 -13.18 1 95.31 333 VAL B O 1
ATOM 6509 N N . MET B 1 334 ? 8.57 -33.312 -11.227 1 92.88 334 MET B N 1
ATOM 6510 C CA . MET B 1 334 ? 9.25 -34.5 -10.719 1 92.88 334 MET B CA 1
ATOM 6511 C C . MET B 1 334 ? 8.531 -35.75 -11.164 1 92.88 334 MET B C 1
ATOM 6513 O O . MET B 1 334 ? 7.297 -35.812 -11.164 1 92.88 334 MET B O 1
ATOM 6517 N N . THR B 1 335 ? 9.32 -36.719 -11.531 1 88 335 THR B N 1
ATOM 6518 C CA . THR B 1 335 ? 8.75 -38 -11.914 1 88 335 THR B CA 1
ATOM 6519 C C . THR B 1 335 ? 8.562 -38.906 -10.688 1 88 335 THR B C 1
ATOM 6521 O O . THR B 1 335 ? 9.531 -39.219 -9.984 1 88 335 THR B O 1
ATOM 6524 N N . GLU B 1 336 ? 7.383 -39.312 -10.414 1 79.25 336 GLU B N 1
ATOM 6525 C CA . GLU B 1 336 ? 6.996 -39.969 -9.164 1 79.25 336 GLU B CA 1
ATOM 6526 C C . GLU B 1 336 ? 7.883 -41.156 -8.867 1 79.25 336 GLU B C 1
ATOM 6528 O O . GLU B 1 336 ? 8.25 -41.406 -7.719 1 79.25 336 GLU B O 1
ATOM 6533 N N . ASP B 1 337 ? 8.328 -41.969 -9.82 1 81.56 337 ASP B N 1
ATOM 6534 C CA . ASP B 1 337 ? 9.039 -43.219 -9.586 1 81.56 337 ASP B CA 1
ATOM 6535 C C . ASP B 1 337 ? 10.531 -42.969 -9.383 1 81.56 337 ASP B C 1
ATOM 6537 O O . ASP B 1 337 ? 11.258 -43.875 -8.945 1 81.56 337 ASP B O 1
ATOM 6541 N N . TYR B 1 338 ? 10.883 -41.781 -9.469 1 87.94 338 TYR B N 1
ATOM 6542 C CA . TYR B 1 338 ? 12.312 -41.5 -9.406 1 87.94 338 TYR B CA 1
ATOM 6543 C C . TYR B 1 338 ? 12.703 -40.969 -8.031 1 87.94 338 TYR B C 1
ATOM 6545 O O . TYR B 1 338 ? 13.836 -41.156 -7.586 1 87.94 338 TYR B O 1
ATOM 6553 N N . TRP B 1 339 ? 11.766 -40.375 -7.348 1 88 339 TRP B N 1
ATOM 6554 C CA . TRP B 1 339 ? 12.117 -39.594 -6.168 1 88 339 TRP B CA 1
ATOM 6555 C C . TRP B 1 339 ? 11.484 -40.188 -4.914 1 88 339 TRP B C 1
ATOM 6557 O O . TRP B 1 339 ? 10.375 -40.719 -4.961 1 88 339 TRP B O 1
ATOM 6567 N N . ASP B 1 340 ? 12.188 -40 -3.793 1 81.5 340 ASP B N 1
ATOM 6568 C CA . ASP B 1 340 ? 11.617 -40.281 -2.477 1 81.5 340 ASP B CA 1
ATOM 6569 C C . ASP B 1 340 ? 11.422 -39 -1.685 1 81.5 340 ASP B C 1
ATOM 6571 O O . ASP B 1 340 ? 11.25 -39.031 -0.465 1 81.5 340 ASP B O 1
ATOM 6575 N N . CYS B 1 341 ? 11.547 -37.906 -2.354 1 85.81 341 CYS B N 1
ATOM 6576 C CA . CYS B 1 341 ? 11.352 -36.594 -1.75 1 85.81 341 CYS B CA 1
ATOM 6577 C C . CYS B 1 341 ? 10.367 -35.75 -2.564 1 85.81 341 CYS B C 1
ATOM 6579 O O . CYS B 1 341 ? 9.875 -36.219 -3.602 1 85.81 341 CYS B O 1
ATOM 6581 N N . ASN B 1 342 ? 9.922 -34.594 -2.053 1 87.12 342 ASN B N 1
ATOM 6582 C CA . ASN B 1 342 ? 8.984 -33.719 -2.764 1 87.12 342 ASN B CA 1
ATOM 6583 C C . ASN B 1 342 ? 9.656 -32.438 -3.229 1 87.12 342 ASN B C 1
ATOM 6585 O O . ASN B 1 342 ? 10.867 -32.25 -3.053 1 87.12 342 ASN B O 1
ATOM 6589 N N . GLY B 1 343 ? 8.883 -31.578 -3.828 1 90.94 343 GLY B N 1
ATOM 6590 C CA . GLY B 1 343 ? 9.422 -30.344 -4.398 1 90.94 343 GLY B CA 1
ATOM 6591 C C . GLY B 1 343 ? 9.953 -29.391 -3.355 1 90.94 343 GLY B C 1
ATOM 6592 O O . GLY B 1 343 ? 10.898 -28.641 -3.613 1 90.94 343 GLY B O 1
ATOM 6593 N N . PHE B 1 344 ? 9.414 -29.344 -2.146 1 90.5 344 PHE B N 1
ATOM 6594 C CA . PHE B 1 344 ? 9.883 -28.484 -1.071 1 90.5 344 PHE B CA 1
ATOM 6595 C C . PHE B 1 344 ? 11.25 -28.922 -0.572 1 90.5 344 PHE B C 1
ATOM 6597 O O . PHE B 1 344 ? 12.102 -28.094 -0.255 1 90.5 344 PHE B O 1
ATOM 6604 N N . ASP B 1 345 ? 11.43 -30.203 -0.569 1 90.69 345 ASP B N 1
ATOM 6605 C CA . ASP B 1 345 ? 12.719 -30.75 -0.175 1 90.69 345 ASP B CA 1
ATOM 6606 C C . ASP B 1 345 ? 13.812 -30.328 -1.158 1 90.69 345 ASP B C 1
ATOM 6608 O O . ASP B 1 345 ? 14.914 -29.953 -0.749 1 90.69 345 ASP B O 1
ATOM 6612 N N . ILE B 1 346 ? 13.469 -30.484 -2.365 1 93.69 346 ILE B N 1
ATOM 6613 C CA . ILE B 1 346 ? 14.43 -30.141 -3.404 1 93.69 346 ILE B CA 1
ATOM 6614 C C . ILE B 1 346 ? 14.766 -28.656 -3.326 1 93.69 346 ILE B C 1
ATOM 6616 O O . ILE B 1 346 ? 15.922 -28.266 -3.477 1 93.69 346 ILE B O 1
ATOM 6620 N N . ASP B 1 347 ? 13.75 -27.844 -3.131 1 94.81 347 ASP B N 1
ATOM 6621 C CA . ASP B 1 347 ? 13.953 -26.406 -3.006 1 94.81 347 ASP B CA 1
ATOM 6622 C C . ASP B 1 347 ? 14.898 -26.078 -1.851 1 94.81 347 ASP B C 1
ATOM 6624 O O . ASP B 1 347 ? 15.789 -25.25 -1.989 1 94.81 347 ASP B O 1
ATOM 6628 N N . GLN B 1 348 ? 14.703 -26.719 -0.749 1 93.56 348 GLN B N 1
ATOM 6629 C CA . GLN B 1 348 ? 15.547 -26.516 0.421 1 93.56 348 GLN B CA 1
ATOM 6630 C C . GLN B 1 348 ? 17 -26.875 0.121 1 93.56 348 GLN B C 1
ATOM 6632 O O . GLN B 1 348 ? 17.922 -26.156 0.508 1 93.56 348 GLN B O 1
ATOM 6637 N N . LEU B 1 349 ? 17.203 -27.969 -0.555 1 95.12 349 LEU B N 1
ATOM 6638 C CA . LEU B 1 349 ? 18.547 -28.406 -0.911 1 95.12 349 LEU B CA 1
ATOM 6639 C C . LEU B 1 349 ? 19.203 -27.422 -1.878 1 95.12 349 LEU B C 1
ATOM 6641 O O . LEU B 1 349 ? 20.406 -27.125 -1.757 1 95.12 349 LEU B O 1
ATOM 6645 N N . LEU B 1 350 ? 18.406 -27 -2.848 1 97.69 350 LEU B N 1
ATOM 6646 C CA . LEU B 1 350 ? 18.906 -26.016 -3.805 1 97.69 350 LEU B CA 1
ATOM 6647 C C . LEU B 1 350 ? 19.438 -24.781 -3.088 1 97.69 350 LEU B C 1
ATOM 6649 O O . LEU B 1 350 ? 20.516 -24.266 -3.418 1 97.69 350 LEU B O 1
ATOM 6653 N N . ILE B 1 351 ? 18.719 -24.312 -2.094 1 96.88 351 ILE B N 1
ATOM 6654 C CA . ILE B 1 351 ? 19.062 -23.094 -1.372 1 96.88 351 ILE B CA 1
ATOM 6655 C C . ILE B 1 351 ? 20.25 -23.344 -0.462 1 96.88 351 ILE B C 1
ATOM 6657 O O . ILE B 1 351 ? 21.266 -22.641 -0.537 1 96.88 351 ILE B O 1
ATOM 6661 N N . GLU B 1 352 ? 20.203 -24.375 0.308 1 96.31 352 GLU B N 1
ATOM 6662 C CA . GLU B 1 352 ? 21.172 -24.609 1.373 1 96.31 352 GLU B CA 1
ATOM 6663 C C . GLU B 1 352 ? 22.531 -25.031 0.805 1 96.31 352 GLU B C 1
ATOM 6665 O O . GLU B 1 352 ? 23.578 -24.547 1.248 1 96.31 352 GLU B O 1
ATOM 6670 N N . ASP B 1 353 ? 22.469 -25.891 -0.186 1 96.88 353 ASP B N 1
ATOM 6671 C CA . ASP B 1 353 ? 23.703 -26.5 -0.637 1 96.88 353 ASP B CA 1
ATOM 6672 C C . ASP B 1 353 ? 24.281 -25.75 -1.842 1 96.88 353 ASP B C 1
ATOM 6674 O O . ASP B 1 353 ? 25.484 -25.766 -2.068 1 96.88 353 ASP B O 1
ATOM 6678 N N . TYR B 1 354 ? 23.422 -25.047 -2.576 1 97.56 354 TYR B N 1
ATOM 6679 C CA . TYR B 1 354 ? 23.922 -24.578 -3.861 1 97.56 354 TYR B CA 1
ATOM 6680 C C . TYR B 1 354 ? 23.656 -23.078 -4.023 1 97.56 354 TYR B C 1
ATOM 6682 O O . TYR B 1 354 ? 24.203 -22.438 -4.934 1 97.56 354 TYR B O 1
ATOM 6690 N N . GLY B 1 355 ? 22.875 -22.438 -3.223 1 97.75 355 GLY B N 1
ATOM 6691 C CA . GLY B 1 355 ? 22.562 -21.016 -3.342 1 97.75 355 GLY B CA 1
ATOM 6692 C C . GLY B 1 355 ? 21.703 -20.703 -4.559 1 97.75 355 GLY B C 1
ATOM 6693 O O . GLY B 1 355 ? 21.797 -19.609 -5.117 1 97.75 355 GLY B O 1
ATOM 6694 N N . VAL B 1 356 ? 20.953 -21.734 -5.07 1 98.44 356 VAL B N 1
ATOM 6695 C CA . VAL B 1 356 ? 20.047 -21.562 -6.203 1 98.44 356 VAL B CA 1
ATOM 6696 C C . VAL B 1 356 ? 18.609 -21.438 -5.711 1 98.44 356 VAL B C 1
ATOM 6698 O O . VAL B 1 356 ? 18.125 -22.266 -4.938 1 98.44 356 VAL B O 1
ATOM 6701 N N . TYR B 1 357 ? 17.938 -20.391 -6.16 1 98 357 TYR B N 1
ATOM 6702 C CA . TYR B 1 357 ? 16.594 -20.109 -5.637 1 98 357 TYR B CA 1
ATOM 6703 C C . TYR B 1 357 ? 15.547 -20.203 -6.738 1 98 357 TYR B C 1
ATOM 6705 O O . TYR B 1 357 ? 15.602 -19.453 -7.723 1 98 357 TYR B O 1
ATOM 6713 N N . ALA B 1 358 ? 14.562 -21.094 -6.531 1 97.56 358 ALA B N 1
ATOM 6714 C CA . ALA B 1 358 ? 13.406 -21.188 -7.418 1 97.56 358 ALA B CA 1
ATOM 6715 C C . ALA B 1 358 ? 12.375 -20.109 -7.078 1 97.56 358 ALA B C 1
ATOM 6717 O O . ALA B 1 358 ? 12.438 -19.5 -6.012 1 97.56 358 ALA B O 1
ATOM 6718 N N . GLU B 1 359 ? 11.492 -19.828 -7.977 1 96.69 359 GLU B N 1
ATOM 6719 C CA . GLU B 1 359 ? 10.391 -18.922 -7.734 1 96.69 359 GLU B CA 1
ATOM 6720 C C . GLU B 1 359 ? 9.297 -19.578 -6.895 1 96.69 359 GLU B C 1
ATOM 6722 O O . GLU B 1 359 ? 8.68 -18.922 -6.047 1 96.69 359 GLU B O 1
ATOM 6727 N N . LEU B 1 360 ? 9.023 -20.797 -7.242 1 95.06 360 LEU B N 1
ATOM 6728 C CA . LEU B 1 360 ? 7.891 -21.469 -6.625 1 95.06 360 LEU B CA 1
ATOM 6729 C C . LEU B 1 360 ? 8.172 -22.953 -6.445 1 95.06 360 LEU B C 1
ATOM 6731 O O . LEU B 1 360 ? 8.25 -23.703 -7.426 1 95.06 360 LEU B O 1
ATOM 6735 N N . PRO B 1 361 ? 8.383 -23.391 -5.254 1 92.94 361 PRO B N 1
ATOM 6736 C CA . PRO B 1 361 ? 8.336 -24.828 -4.969 1 92.94 361 PRO B CA 1
ATOM 6737 C C . PRO B 1 361 ? 6.918 -25.328 -4.707 1 92.94 361 PRO B C 1
ATOM 6739 O O . PRO B 1 361 ? 6.098 -24.609 -4.137 1 92.94 361 PRO B O 1
ATOM 6742 N N . SER B 1 362 ? 6.648 -26.391 -5.141 1 89.81 362 SER B N 1
ATOM 6743 C CA . SER B 1 362 ? 5.387 -27.078 -4.871 1 89.81 362 SER B CA 1
ATOM 6744 C C . SER B 1 362 ? 5.621 -28.531 -4.5 1 89.81 362 SER B C 1
ATOM 6746 O O . SER B 1 362 ? 6.762 -28.953 -4.258 1 89.81 362 SER B O 1
ATOM 6748 N N . PHE B 1 363 ? 4.52 -29.25 -4.418 1 85.19 363 PHE B N 1
ATOM 6749 C CA . PHE B 1 363 ? 4.605 -30.625 -3.963 1 85.19 363 PHE B CA 1
ATOM 6750 C C . PHE B 1 363 ? 5.426 -31.469 -4.938 1 85.19 363 PHE B C 1
ATOM 6752 O O . PHE B 1 363 ? 6.344 -32.188 -4.527 1 85.19 363 PHE B O 1
ATOM 6759 N N . ASN B 1 364 ? 5.148 -31.375 -6.211 1 89.38 364 ASN B N 1
ATOM 6760 C CA . ASN B 1 364 ? 5.836 -32.25 -7.141 1 89.38 364 ASN B CA 1
ATOM 6761 C C . ASN B 1 364 ? 6.422 -31.5 -8.32 1 89.38 364 ASN B C 1
ATOM 6763 O O . ASN B 1 364 ? 6.605 -32.062 -9.398 1 89.38 364 ASN B O 1
ATOM 6767 N N . HIS B 1 365 ? 6.57 -30.203 -8.141 1 93.25 365 HIS B N 1
ATOM 6768 C CA . HIS B 1 365 ? 7.219 -29.438 -9.195 1 93.25 365 HIS B CA 1
ATOM 6769 C C . HIS B 1 365 ? 7.855 -28.156 -8.648 1 93.25 365 HIS B C 1
ATOM 6771 O O . HIS B 1 365 ? 7.59 -27.781 -7.504 1 93.25 365 HIS B O 1
ATOM 6777 N N . LEU B 1 366 ? 8.727 -27.547 -9.398 1 96.31 366 LEU B N 1
ATOM 6778 C CA . LEU B 1 366 ? 9.359 -26.266 -9.141 1 96.31 366 LEU B CA 1
ATOM 6779 C C . LEU B 1 366 ? 9.25 -25.344 -10.359 1 96.31 366 LEU B C 1
ATOM 6781 O O . LEU B 1 366 ? 9.289 -25.828 -11.5 1 96.31 366 LEU B O 1
ATOM 6785 N N . VAL B 1 367 ? 9.062 -24.109 -10.062 1 97.5 367 VAL B N 1
ATOM 6786 C CA . VAL B 1 367 ? 9.008 -23.141 -11.141 1 97.5 367 VAL B CA 1
ATOM 6787 C C . VAL B 1 367 ? 10.219 -22.203 -11.055 1 97.5 367 VAL B C 1
ATOM 6789 O O . VAL B 1 367 ? 10.531 -21.672 -9.992 1 97.5 367 VAL B O 1
ATOM 6792 N N . PHE B 1 368 ? 10.953 -22.062 -12.156 1 98.12 368 PHE B N 1
ATOM 6793 C CA . PHE B 1 368 ? 12.055 -21.125 -12.312 1 98.12 368 PHE B CA 1
ATOM 6794 C C . PHE B 1 368 ? 11.727 -20.062 -13.359 1 98.12 368 PHE B C 1
ATOM 6796 O O . PHE B 1 368 ? 11.258 -20.391 -14.453 1 98.12 368 PHE B O 1
ATOM 6803 N N . ILE B 1 369 ? 11.945 -18.844 -13.039 1 97.94 369 ILE B N 1
ATOM 6804 C CA . ILE B 1 369 ? 11.641 -17.766 -13.977 1 97.94 369 ILE B CA 1
ATOM 6805 C C . ILE B 1 369 ? 12.938 -17.188 -14.531 1 97.94 369 ILE B C 1
ATOM 6807 O O . ILE B 1 369 ? 13.828 -16.797 -13.766 1 97.94 369 ILE B O 1
ATOM 6811 N N . ILE B 1 370 ? 13.016 -17.109 -15.781 1 98.06 370 ILE B N 1
ATOM 6812 C CA . ILE B 1 370 ? 14.164 -16.484 -16.438 1 98.06 370 ILE B CA 1
ATOM 6813 C C . ILE B 1 370 ? 13.797 -15.086 -16.922 1 98.06 370 ILE B C 1
ATOM 6815 O O . ILE B 1 370 ? 12.758 -14.891 -17.562 1 98.06 370 ILE B O 1
ATOM 6819 N N . SER B 1 371 ? 14.547 -14.133 -16.531 1 97 371 SER B N 1
ATOM 6820 C CA . SER B 1 371 ? 14.352 -12.734 -16.906 1 97 371 SER B CA 1
ATOM 6821 C C . SER B 1 371 ? 15.594 -12.172 -17.594 1 97 371 SER B C 1
ATOM 6823 O O . SER B 1 371 ? 16.609 -12.859 -17.703 1 97 371 SER B O 1
ATOM 6825 N N . PRO B 1 372 ? 15.469 -10.922 -18.062 1 95.12 372 PRO B N 1
ATOM 6826 C CA . PRO B 1 372 ? 16.641 -10.312 -18.703 1 95.12 372 PRO B CA 1
ATOM 6827 C C . PRO B 1 372 ? 17.797 -10.109 -17.719 1 95.12 372 PRO B C 1
ATOM 6829 O O . PRO B 1 372 ? 18.922 -9.836 -18.156 1 95.12 372 PRO B O 1
ATOM 6832 N N . GLY B 1 373 ? 17.531 -10.312 -16.516 1 95.88 373 GLY B N 1
ATOM 6833 C CA . GLY B 1 373 ? 18.594 -10.117 -15.531 1 95.88 373 GLY B CA 1
ATOM 6834 C C . GLY B 1 373 ? 19.438 -11.359 -15.305 1 95.88 373 GLY B C 1
ATOM 6835 O O . GLY B 1 373 ? 20.469 -11.297 -14.641 1 95.88 373 GLY B O 1
ATOM 6836 N N . ASN B 1 374 ? 19.094 -12.484 -15.875 1 97.69 374 ASN B N 1
ATOM 6837 C CA . ASN B 1 374 ? 19.844 -13.727 -15.703 1 97.69 374 ASN B CA 1
ATOM 6838 C C . ASN B 1 374 ? 21.062 -13.781 -16.625 1 97.69 374 ASN B C 1
ATOM 6840 O O . ASN B 1 374 ? 21.062 -13.164 -17.703 1 97.69 374 ASN B O 1
ATOM 6844 N N . LEU B 1 375 ? 22 -14.531 -16.172 1 96.81 375 LEU B N 1
ATOM 6845 C CA . LEU B 1 375 ? 23.219 -14.797 -16.938 1 96.81 375 LEU B CA 1
ATOM 6846 C C . LEU B 1 375 ? 23.359 -16.281 -17.219 1 96.81 375 LEU B C 1
ATOM 6848 O O . LEU B 1 375 ? 22.672 -17.109 -16.625 1 96.81 375 LEU B O 1
ATOM 6852 N N . GLU B 1 376 ? 24.25 -16.562 -18.141 1 97.81 376 GLU B N 1
ATOM 6853 C CA . GLU B 1 376 ? 24.531 -17.969 -18.469 1 97.81 376 GLU B CA 1
ATOM 6854 C C . GLU B 1 376 ? 25.031 -18.719 -17.234 1 97.81 376 GLU B C 1
ATOM 6856 O O . GLU B 1 376 ? 24.75 -19.906 -17.078 1 97.81 376 GLU B O 1
ATOM 6861 N N . SER B 1 377 ? 25.734 -18 -16.391 1 97.88 377 SER B N 1
ATOM 6862 C CA . SER B 1 377 ? 26.25 -18.609 -15.18 1 97.88 377 SER B CA 1
ATOM 6863 C C . SER B 1 377 ? 25.125 -19.047 -14.25 1 97.88 377 SER B C 1
ATOM 6865 O O . SER B 1 377 ? 25.25 -20.031 -13.523 1 97.88 377 SER B O 1
ATOM 6867 N N . ASP B 1 378 ? 24.047 -18.312 -14.281 1 98.19 378 ASP B N 1
ATOM 6868 C CA . ASP B 1 378 ? 22.891 -18.719 -13.5 1 98.19 378 ASP B CA 1
ATOM 6869 C C . ASP B 1 378 ? 22.344 -20.062 -13.992 1 98.19 378 ASP B C 1
ATOM 6871 O O . ASP B 1 378 ? 22 -20.922 -13.18 1 98.19 378 ASP B O 1
ATOM 6875 N N . ILE B 1 379 ? 22.281 -20.203 -15.297 1 98.44 379 ILE B N 1
ATOM 6876 C CA . ILE B 1 379 ? 21.766 -21.422 -15.906 1 98.44 379 ILE B CA 1
ATOM 6877 C C . ILE B 1 379 ? 22.688 -22.594 -15.562 1 98.44 379 ILE B C 1
ATOM 6879 O O . ILE B 1 379 ? 22.203 -23.672 -15.18 1 98.44 379 ILE B O 1
ATOM 6883 N N . SER B 1 380 ? 23.922 -22.328 -15.656 1 98.25 380 SER B N 1
ATOM 6884 C CA . SER B 1 380 ? 24.891 -23.375 -15.344 1 98.25 380 SER B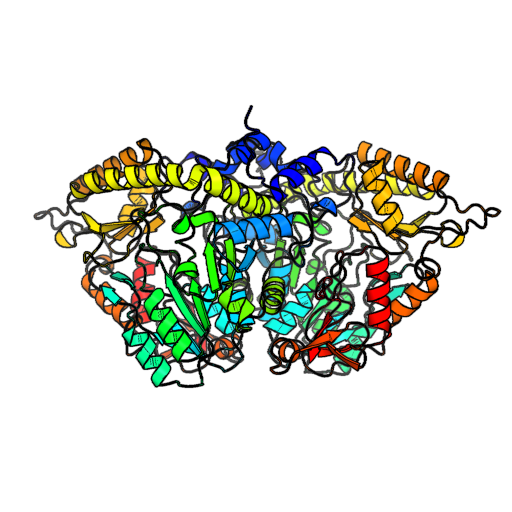 CA 1
ATOM 6885 C C . SER B 1 380 ? 24.781 -23.828 -13.891 1 98.25 380 SER B C 1
ATOM 6887 O O . SER B 1 380 ? 24.859 -25.031 -13.602 1 98.25 380 SER B O 1
ATOM 6889 N N . SER B 1 381 ? 24.609 -22.906 -13.031 1 98.38 381 SER B N 1
ATOM 6890 C CA . SER B 1 381 ? 24.469 -23.219 -11.617 1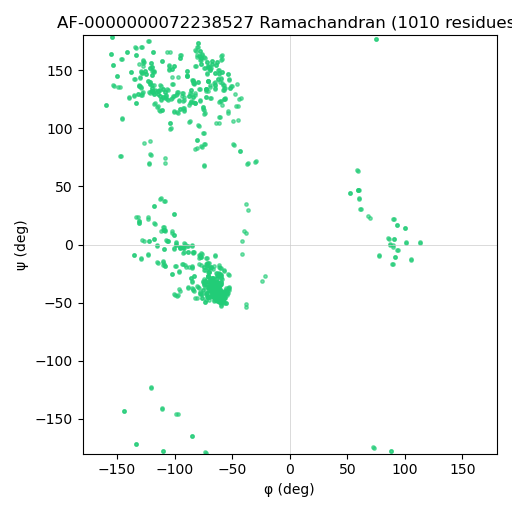 98.38 381 SER B CA 1
ATOM 6891 C C . SER B 1 381 ? 23.203 -24.031 -11.359 1 98.38 381 SER B C 1
ATOM 6893 O O . SER B 1 381 ? 23.234 -24.984 -10.578 1 98.38 381 SER B O 1
ATOM 6895 N N . LEU B 1 382 ? 22.172 -23.688 -12.023 1 98.5 382 LEU B N 1
ATOM 6896 C CA . LEU B 1 382 ? 20.906 -24.391 -11.867 1 98.5 382 LEU B CA 1
ATOM 6897 C C . LEU B 1 382 ? 21.016 -25.844 -12.359 1 98.5 382 LEU B C 1
ATOM 6899 O O . LEU B 1 382 ? 20.641 -26.766 -11.641 1 98.5 382 LEU B O 1
ATOM 6903 N N . VAL B 1 383 ? 21.578 -25.984 -13.523 1 98.25 383 VAL B N 1
ATOM 6904 C CA . VAL B 1 383 ? 21.672 -27.312 -14.148 1 98.25 383 VAL B CA 1
ATOM 6905 C C . VAL B 1 383 ? 22.609 -28.188 -13.32 1 98.25 383 VAL B C 1
ATOM 6907 O O . VAL B 1 383 ? 22.297 -29.359 -13.062 1 98.25 383 VAL B O 1
ATOM 6910 N N . TYR B 1 384 ? 23.672 -27.625 -12.898 1 98.25 384 TYR B N 1
ATOM 6911 C CA . TYR B 1 384 ? 24.625 -28.359 -12.078 1 98.25 384 TYR B CA 1
ATOM 6912 C C . TYR B 1 384 ? 23.969 -28.828 -10.789 1 98.25 384 TYR B C 1
ATOM 6914 O O . TYR B 1 384 ? 24.078 -30.016 -10.43 1 98.25 384 TYR B O 1
ATOM 6922 N N . ALA B 1 385 ? 23.328 -27.953 -10.125 1 98.25 385 ALA B N 1
ATOM 6923 C CA . ALA B 1 385 ? 22.703 -28.266 -8.852 1 98.25 385 ALA B CA 1
ATOM 6924 C C . ALA B 1 385 ? 21.656 -29.375 -9.016 1 98.25 385 ALA B C 1
ATOM 6926 O O . ALA B 1 385 ? 21.625 -30.328 -8.234 1 98.25 385 ALA B O 1
ATOM 6927 N N . LEU B 1 386 ? 20.844 -29.281 -10.031 1 97.88 386 LEU B N 1
ATOM 6928 C CA . LEU B 1 386 ? 19.766 -30.25 -10.219 1 97.88 386 LEU B CA 1
ATOM 6929 C C . LEU B 1 386 ? 20.312 -31.609 -10.641 1 97.88 386 LEU B C 1
ATOM 6931 O O . LEU B 1 386 ? 19.75 -32.656 -10.281 1 97.88 386 LEU B O 1
ATOM 6935 N N . LYS B 1 387 ? 21.375 -31.594 -11.398 1 97.38 387 LYS B N 1
ATOM 6936 C CA . LYS B 1 387 ? 22.031 -32.844 -11.766 1 97.38 387 LYS B CA 1
ATOM 6937 C C . LYS B 1 387 ? 22.578 -33.562 -10.531 1 97.38 387 LYS B C 1
ATOM 6939 O O . LYS B 1 387 ? 22.422 -34.781 -10.383 1 97.38 387 LYS B O 1
ATOM 6944 N N . GLU B 1 388 ? 23.219 -32.781 -9.703 1 96.88 388 GLU B N 1
ATOM 6945 C CA . GLU B 1 388 ? 23.766 -33.344 -8.469 1 96.88 388 GLU B CA 1
ATOM 6946 C C . GLU B 1 388 ? 22.672 -33.906 -7.57 1 96.88 388 GLU B C 1
ATOM 6948 O O . GLU B 1 388 ? 22.797 -35 -7.035 1 96.88 388 GLU B O 1
ATOM 6953 N N . ILE B 1 389 ? 21.656 -33.156 -7.445 1 95.81 389 ILE B N 1
ATOM 6954 C CA . ILE B 1 389 ? 20.547 -33.562 -6.586 1 95.81 389 ILE B CA 1
ATOM 6955 C C . ILE B 1 389 ? 19.891 -34.812 -7.148 1 95.81 389 ILE B C 1
ATOM 6957 O O . ILE B 1 389 ? 19.547 -35.719 -6.398 1 95.81 389 ILE B O 1
ATOM 6961 N N . SER B 1 390 ? 19.688 -34.812 -8.492 1 95.56 390 SER B N 1
ATOM 6962 C CA . SER B 1 390 ? 19.078 -35.969 -9.156 1 95.56 390 SER B CA 1
ATOM 6963 C C . SER B 1 390 ? 19.859 -37.25 -8.875 1 95.56 390 SER B C 1
ATOM 6965 O O . SER B 1 390 ? 19.281 -38.312 -8.625 1 95.56 390 SER B O 1
ATOM 6967 N N . THR B 1 391 ? 21.125 -37.156 -8.867 1 93.5 391 THR B N 1
ATOM 6968 C CA . THR B 1 391 ? 21.984 -38.312 -8.641 1 93.5 391 THR B CA 1
ATOM 6969 C C . THR B 1 391 ? 21.984 -38.719 -7.172 1 93.5 391 THR B C 1
ATOM 6971 O O . THR B 1 391 ? 21.891 -39.906 -6.852 1 93.5 391 THR B O 1
ATOM 6974 N N . LYS B 1 392 ? 21.984 -37.781 -6.312 1 91.19 392 LYS B N 1
ATOM 6975 C CA . LYS B 1 392 ? 22.125 -38.031 -4.879 1 91.19 392 LYS B CA 1
ATOM 6976 C C . LYS B 1 392 ? 20.844 -38.594 -4.289 1 91.19 392 LYS B C 1
ATOM 6978 O O . LYS B 1 392 ? 20.875 -39.406 -3.357 1 91.19 392 LYS B O 1
ATOM 6983 N N . LEU B 1 393 ? 19.766 -38.156 -4.82 1 88.38 393 LEU B N 1
ATOM 6984 C CA . LEU B 1 393 ? 18.516 -38.469 -4.148 1 88.38 393 LEU B CA 1
ATOM 6985 C C . LEU B 1 393 ? 17.719 -39.5 -4.949 1 88.38 393 LEU B C 1
ATOM 6987 O O . LEU B 1 393 ? 16.531 -39.688 -4.695 1 88.38 393 LEU B O 1
ATOM 6991 N N . LYS B 1 394 ? 18.328 -40.094 -5.914 1 87.81 394 LYS B N 1
ATOM 6992 C CA . LYS B 1 394 ? 17.641 -41.156 -6.664 1 87.81 394 LYS B CA 1
ATOM 6993 C C . LYS B 1 394 ? 17.156 -42.25 -5.734 1 87.81 394 LYS B C 1
ATOM 6995 O O . LYS B 1 394 ? 17.875 -42.688 -4.832 1 87.81 394 LYS B O 1
ATOM 7000 N N . LYS B 1 395 ? 15.898 -42.469 -5.879 1 80.75 395 LYS B N 1
ATOM 7001 C CA . LYS B 1 395 ? 15.305 -43.562 -5.094 1 80.75 395 LYS B CA 1
ATOM 7002 C C . LYS B 1 395 ? 16.062 -44.875 -5.301 1 80.75 395 LYS B C 1
ATOM 7004 O O . LYS B 1 395 ? 16.422 -45.219 -6.43 1 80.75 395 LYS B O 1
ATOM 7009 N N . ASP B 1 396 ? 16.75 -45.406 -4.258 1 68.69 396 ASP B N 1
ATOM 7010 C CA . ASP B 1 396 ? 17.391 -46.719 -4.348 1 68.69 396 ASP B CA 1
ATOM 7011 C C . ASP B 1 396 ? 16.375 -47.812 -4.605 1 68.69 396 ASP B C 1
ATOM 7013 O O . ASP B 1 396 ? 15.359 -47.906 -3.924 1 68.69 396 ASP B O 1
ATOM 7017 N N . SER B 1 397 ? 16.203 -48.438 -5.898 1 54.16 397 SER B N 1
ATOM 7018 C CA . SER B 1 397 ? 15.336 -49.594 -6.094 1 54.16 397 SER B CA 1
ATOM 7019 C C . SER B 1 397 ? 15.422 -50.562 -4.914 1 54.16 397 SER B C 1
ATOM 7021 O O . SER B 1 397 ? 14.422 -51.156 -4.523 1 54.16 397 SER B O 1
ATOM 7023 N N . ASN B 1 398 ? 16.609 -51.031 -4.508 1 47.78 398 ASN B N 1
ATOM 7024 C CA . ASN B 1 398 ? 16.812 -52.031 -3.48 1 47.78 398 ASN B CA 1
ATOM 7025 C C . ASN B 1 398 ? 16.672 -51.438 -2.078 1 47.78 398 ASN B C 1
ATOM 7027 O O . ASN B 1 398 ? 16.719 -52.188 -1.088 1 47.78 398 ASN B O 1
ATOM 7031 N N . THR B 1 399 ? 17.141 -50.375 -1.858 1 41.62 399 THR B N 1
ATOM 7032 C CA . THR B 1 399 ? 17.219 -49.906 -0.478 1 41.62 399 THR B CA 1
ATOM 7033 C C . THR B 1 399 ? 15.859 -49.344 -0.03 1 41.62 399 THR B C 1
ATOM 7035 O O . THR B 1 399 ? 15.391 -48.344 -0.558 1 41.62 399 THR B O 1
ATOM 7038 N N . MET B 1 400 ? 14.953 -50.188 0.388 1 39.19 400 MET B N 1
ATOM 7039 C CA . MET B 1 400 ? 13.844 -49.812 1.243 1 39.19 400 MET B CA 1
ATOM 7040 C C . MET B 1 400 ? 14.281 -48.75 2.25 1 39.19 400 MET B C 1
ATOM 7042 O O . MET B 1 400 ? 14.75 -49.062 3.34 1 39.19 400 MET B O 1
ATOM 7046 N N . LEU B 1 401 ? 15.18 -47.938 1.981 1 35.59 401 LEU B N 1
ATOM 7047 C CA . LEU B 1 401 ? 15.492 -47.062 3.127 1 35.59 401 LEU B CA 1
ATOM 7048 C C . LEU B 1 401 ? 14.219 -46.562 3.779 1 35.59 401 LEU B C 1
ATOM 7050 O O . LEU B 1 401 ? 13.32 -46.062 3.092 1 35.59 401 LEU B O 1
ATOM 7054 N N . VAL B 1 402 ? 13.953 -47.094 4.93 1 35.38 402 VAL B N 1
ATOM 7055 C 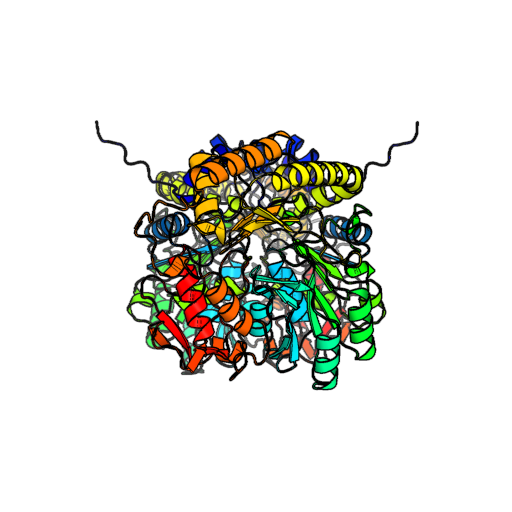CA . VAL B 1 402 ? 13 -46.781 5.98 1 35.38 402 VAL B CA 1
ATOM 7056 C C . VAL B 1 402 ? 12.945 -45.25 6.184 1 35.38 402 VAL B C 1
ATOM 7058 O O . VAL B 1 402 ? 12.438 -44.781 7.195 1 35.38 402 VAL B O 1
ATOM 7061 N N . SER B 1 403 ? 13.766 -44.5 5.594 1 35.91 403 SER B N 1
ATOM 7062 C CA . SER B 1 403 ? 13.797 -43.188 6.27 1 35.91 403 SER B CA 1
ATOM 7063 C C . SER B 1 403 ? 12.383 -42.688 6.547 1 35.91 403 SER B C 1
ATOM 7065 O O . SER B 1 403 ? 11.43 -43.094 5.871 1 35.91 403 SER B O 1
ATOM 7067 N N . GLU B 1 404 ? 12.242 -42.125 7.781 1 37.5 404 GLU B N 1
ATOM 7068 C CA . GLU B 1 404 ? 11.281 -41.344 8.547 1 37.5 404 GLU B CA 1
ATOM 7069 C C . GLU B 1 404 ? 10.617 -40.281 7.672 1 37.5 404 GLU B C 1
ATOM 7071 O O . GLU B 1 404 ? 10.523 -39.125 8.062 1 37.5 404 GLU B O 1
ATOM 7076 N N . LEU B 1 405 ? 10.797 -40.375 6.449 1 40.62 405 LEU B N 1
ATOM 7077 C CA . LEU B 1 405 ? 9.977 -39.312 5.848 1 40.62 405 LEU B CA 1
ATOM 7078 C C . LEU B 1 405 ? 8.516 -39.5 6.23 1 40.62 405 LEU B C 1
ATOM 7080 O O . LEU B 1 405 ? 8 -40.594 6.266 1 40.62 405 LEU B O 1
ATOM 7084 N N . PRO B 1 406 ? 7.922 -38.594 6.863 1 42.03 406 PRO B N 1
ATOM 7085 C CA . PRO B 1 406 ? 6.512 -38.75 7.238 1 42.03 406 PRO B CA 1
ATOM 7086 C C . PRO B 1 406 ? 5.664 -39.344 6.113 1 42.03 406 PRO B C 1
ATOM 7088 O O . PRO B 1 406 ? 5.973 -39.156 4.938 1 42.03 406 PRO B O 1
ATOM 7091 N N . GLN B 1 407 ? 4.906 -40.438 6.309 1 43.59 407 GLN B N 1
ATOM 7092 C CA . GLN B 1 407 ? 3.852 -41.031 5.5 1 43.59 407 GLN B CA 1
ATOM 7093 C C . GLN B 1 407 ? 3.234 -40.031 4.547 1 43.59 407 GLN B C 1
ATOM 7095 O O . GLN B 1 407 ? 2.605 -40.406 3.555 1 43.59 407 GLN B O 1
ATOM 7100 N N . ASN B 1 408 ? 3.275 -38.844 4.887 1 45.66 408 ASN B N 1
ATOM 7101 C CA . ASN B 1 408 ? 2.576 -37.75 4.188 1 45.66 408 ASN B CA 1
ATOM 7102 C C . ASN B 1 408 ? 3.229 -37.438 2.844 1 45.66 408 ASN B C 1
ATOM 7104 O O . ASN B 1 408 ? 2.764 -36.562 2.113 1 45.66 408 ASN B O 1
ATOM 7108 N N . CYS B 1 409 ? 4.551 -37.625 2.633 1 48.59 409 CYS B N 1
ATOM 7109 C CA . CYS B 1 409 ? 5.195 -37.375 1.349 1 48.59 409 CYS B CA 1
ATOM 7110 C C . CYS B 1 409 ? 4.715 -38.344 0.29 1 48.59 409 CYS B C 1
ATOM 7112 O O . CYS B 1 409 ? 5.074 -38.25 -0.882 1 48.59 409 CYS B O 1
ATOM 7114 N N . LYS B 1 410 ? 4.117 -39.594 0.627 1 55.69 410 LYS B N 1
ATOM 7115 C CA . LYS B 1 410 ? 4.305 -40.812 -0.141 1 55.69 410 LYS B CA 1
ATOM 7116 C C . LYS B 1 410 ? 3.322 -40.906 -1.308 1 55.69 410 LYS B C 1
ATOM 7118 O O . LYS B 1 410 ? 3.635 -41.469 -2.354 1 55.69 410 LYS B O 1
ATOM 7123 N N . ASN B 1 411 ? 2.059 -40.031 -1.186 1 69.75 411 ASN B N 1
ATOM 7124 C CA . ASN B 1 411 ? 1.241 -40.344 -2.352 1 69.75 411 ASN B CA 1
ATOM 7125 C C . ASN B 1 411 ? 0.852 -39.094 -3.123 1 69.75 411 ASN B C 1
ATOM 7127 O O . ASN B 1 411 ? -0.179 -38.469 -2.84 1 69.75 411 ASN B O 1
ATOM 7131 N N . TRP B 1 412 ? 1.698 -38.656 -4.055 1 75.62 412 TRP B N 1
ATOM 7132 C CA . TRP B 1 412 ? 1.52 -37.5 -4.914 1 75.62 412 TRP B CA 1
ATOM 7133 C C . TRP B 1 412 ? 0.186 -37.562 -5.652 1 75.62 412 TRP B C 1
ATOM 7135 O O . TRP B 1 412 ? -0.51 -36.562 -5.781 1 75.62 412 TRP B O 1
ATOM 7145 N N . GLN B 1 413 ? -0.098 -38.719 -5.988 1 76.5 413 GLN B N 1
ATOM 7146 C CA . GLN B 1 413 ? -1.34 -38.875 -6.734 1 76.5 413 GLN B CA 1
ATOM 7147 C C . GLN B 1 413 ? -2.555 -38.562 -5.859 1 76.5 413 GLN B C 1
ATOM 7149 O O . GLN B 1 413 ? -3.525 -37.969 -6.32 1 76.5 413 GLN B O 1
ATOM 7154 N N . PHE B 1 414 ? -2.404 -39 -4.727 1 81.12 414 PHE B N 1
ATOM 7155 C CA . PHE B 1 414 ? -3.504 -38.75 -3.805 1 81.12 414 PHE B CA 1
ATOM 7156 C C . PHE B 1 414 ? -3.664 -37.25 -3.555 1 81.12 414 PHE B C 1
ATOM 7158 O O . PHE B 1 414 ? -4.781 -36.75 -3.578 1 81.12 414 PHE B O 1
ATOM 7165 N N . PHE B 1 415 ? -2.633 -36.594 -3.359 1 84.5 415 PHE B N 1
ATOM 7166 C CA . PHE B 1 415 ? -2.67 -35.156 -3.139 1 84.5 415 PHE B CA 1
ATOM 7167 C C . PHE B 1 415 ? -3.266 -34.438 -4.348 1 84.5 415 PHE B C 1
ATOM 7169 O O . PHE B 1 415 ? -4.145 -33.594 -4.195 1 84.5 415 PHE B O 1
ATOM 7176 N N . GLY B 1 416 ? -2.771 -34.781 -5.453 1 84.69 416 GLY B N 1
ATOM 7177 C CA . GLY B 1 416 ? -3.25 -34.156 -6.676 1 84.69 416 GLY B CA 1
ATOM 7178 C C . GLY B 1 416 ? -4.742 -34.312 -6.887 1 84.69 416 GLY B C 1
ATOM 7179 O O . GLY B 1 416 ? -5.43 -33.375 -7.285 1 84.69 416 GLY B O 1
ATOM 7180 N N . LYS B 1 417 ? -5.176 -35.5 -6.602 1 87.19 417 LYS B N 1
ATOM 7181 C CA . LYS B 1 417 ? -6.602 -35.75 -6.75 1 87.19 417 LYS B CA 1
ATOM 7182 C C . LYS B 1 417 ? -7.426 -34.969 -5.742 1 87.19 417 LYS B C 1
ATOM 7184 O O . LYS B 1 417 ? -8.484 -34.438 -6.082 1 87.19 417 LYS B O 1
ATOM 7189 N N . THR B 1 418 ? -6.941 -34.938 -4.609 1 89.12 418 THR B N 1
ATOM 7190 C CA . THR B 1 418 ? -7.641 -34.219 -3.561 1 89.12 418 THR B CA 1
ATOM 7191 C C . THR B 1 418 ? -7.66 -32.719 -3.875 1 89.12 418 THR B C 1
ATOM 7193 O O . THR B 1 418 ? -8.703 -32.062 -3.771 1 89.12 418 THR B O 1
ATOM 7196 N N . ALA B 1 419 ? -6.559 -32.156 -4.281 1 88.81 419 ALA B N 1
ATOM 7197 C CA . ALA B 1 419 ? -6.445 -30.75 -4.625 1 88.81 419 ALA B CA 1
ATOM 7198 C C . ALA B 1 419 ? -7.332 -30.406 -5.816 1 88.81 419 ALA B C 1
ATOM 7200 O O . ALA B 1 419 ? -7.934 -29.328 -5.859 1 88.81 419 ALA B O 1
ATOM 7201 N N . SER B 1 420 ? -7.418 -31.312 -6.699 1 90.19 420 SER B N 1
ATOM 7202 C CA . SER B 1 420 ? -8.203 -31.078 -7.906 1 90.19 420 SER B CA 1
ATOM 7203 C C . SER B 1 420 ? -9.672 -30.859 -7.574 1 90.19 420 SER B C 1
ATOM 7205 O O . SER B 1 420 ? -10.367 -30.109 -8.266 1 90.19 420 SER B O 1
ATOM 7207 N N . ARG B 1 421 ? -10.125 -31.406 -6.547 1 91 421 ARG B N 1
ATOM 7208 C CA . ARG B 1 421 ? -11.531 -31.297 -6.156 1 91 421 ARG B CA 1
ATOM 7209 C C . ARG B 1 421 ? -11.844 -29.891 -5.641 1 91 421 ARG B C 1
ATOM 7211 O O . ARG B 1 421 ? -13.008 -29.484 -5.594 1 91 421 ARG B O 1
ATOM 7218 N N . LEU B 1 422 ? -10.828 -29.203 -5.309 1 90.25 422 LEU B N 1
ATOM 7219 C CA . LEU B 1 422 ? -11.016 -27.828 -4.863 1 90.25 422 LEU B CA 1
ATOM 7220 C C . LEU B 1 422 ? -11.086 -26.875 -6.055 1 90.25 422 LEU B C 1
ATOM 7222 O O . LEU B 1 422 ? -11.602 -25.766 -5.934 1 90.25 422 LEU B O 1
ATOM 7226 N N . PHE B 1 423 ? -10.594 -27.359 -7.211 1 90.44 423 PHE B N 1
ATOM 7227 C CA . PHE B 1 423 ? -10.477 -26.484 -8.375 1 90.44 423 PHE B CA 1
ATOM 7228 C C . PHE B 1 423 ? -11.5 -26.859 -9.438 1 90.44 423 PHE B C 1
ATOM 7230 O O . PHE B 1 423 ? -11.641 -26.156 -10.445 1 90.44 423 PHE B O 1
ATOM 7237 N N . GLN B 1 424 ? -12.234 -27.938 -9.141 1 90.81 424 GLN B N 1
ATOM 7238 C CA . GLN B 1 424 ? -13.227 -28.438 -10.094 1 90.81 424 GLN B CA 1
ATOM 7239 C C . GLN B 1 424 ? -14.602 -28.562 -9.445 1 90.81 424 GLN B C 1
ATOM 7241 O O . GLN B 1 424 ? -14.703 -28.781 -8.234 1 90.81 424 GLN B O 1
ATOM 7246 N N . PRO B 1 425 ? -15.648 -28.375 -10.281 1 90.69 425 PRO B N 1
ATOM 7247 C CA . PRO B 1 425 ? -16.984 -28.578 -9.727 1 90.69 425 PRO B CA 1
ATOM 7248 C C . PRO B 1 425 ? -17.234 -30.016 -9.281 1 90.69 425 PRO B C 1
ATOM 7250 O O . PRO B 1 425 ? -16.688 -30.953 -9.867 1 90.69 425 PRO B O 1
ATOM 7253 N N . PRO B 1 426 ? -18.078 -30.234 -8.391 1 92.5 426 PRO B N 1
ATOM 7254 C CA . PRO B 1 426 ? -18.75 -29.188 -7.625 1 92.5 426 PRO B CA 1
ATOM 7255 C C . PRO B 1 426 ? -17.828 -28.516 -6.613 1 92.5 426 PRO B C 1
ATOM 7257 O O . PRO B 1 426 ? -17.156 -29.203 -5.84 1 92.5 426 PRO B O 1
ATOM 7260 N N . PHE B 1 427 ? -17.875 -27.219 -6.59 1 91.25 427 PHE B N 1
ATOM 7261 C CA . PHE B 1 427 ? -17.078 -26.453 -5.648 1 91.25 427 PHE B CA 1
ATOM 7262 C C . PHE B 1 427 ? -17.688 -26.484 -4.258 1 91.25 427 PHE B C 1
ATOM 7264 O O . PHE B 1 427 ? -18.875 -26.766 -4.105 1 91.25 427 PHE B O 1
ATOM 7271 N N . PRO B 1 428 ? -16.797 -26.188 -3.252 1 91.56 428 PRO B N 1
ATOM 7272 C CA . PRO B 1 428 ? -17.406 -26 -1.931 1 91.56 428 PRO B CA 1
ATOM 7273 C C . PRO B 1 428 ? -18.516 -24.969 -1.934 1 91.56 428 PRO B C 1
ATOM 7275 O O . PRO B 1 428 ? -18.422 -23.953 -2.633 1 91.56 428 PRO B O 1
ATOM 7278 N N . LEU B 1 429 ? -19.516 -25.172 -1.098 1 92.94 429 LEU B N 1
ATOM 7279 C CA . LEU B 1 429 ? -20.703 -24.328 -1.118 1 92.94 429 LEU B CA 1
ATOM 7280 C C . LEU B 1 429 ? -20.406 -22.938 -0.539 1 92.94 429 LEU B C 1
ATOM 7282 O O . LEU B 1 429 ? -19.875 -22.828 0.57 1 92.94 429 LEU B O 1
ATOM 7286 N N . GLN B 1 430 ? -20.734 -21.969 -1.304 1 94.38 430 GLN B N 1
ATOM 7287 C CA . GLN B 1 430 ? -20.719 -20.594 -0.798 1 94.38 430 GLN B CA 1
ATOM 7288 C C . GLN B 1 430 ? -21.953 -20.297 0.043 1 94.38 430 GLN B C 1
ATOM 7290 O O . GLN B 1 430 ? -23.016 -19.984 -0.498 1 94.38 430 GLN B O 1
ATOM 7295 N N . ARG B 1 431 ? -21.844 -20.297 1.326 1 96.69 431 ARG B N 1
ATOM 7296 C CA . ARG B 1 431 ? -22.984 -20.188 2.221 1 96.69 431 ARG B CA 1
ATOM 7297 C C . ARG B 1 431 ? -23.375 -18.719 2.436 1 96.69 431 ARG B C 1
ATOM 7299 O O . ARG B 1 431 ? -24.547 -18.391 2.561 1 96.69 431 ARG B O 1
ATOM 7306 N N . ILE B 1 432 ? -22.375 -17.859 2.527 1 96.94 432 ILE B N 1
ATOM 7307 C CA . ILE B 1 432 ? -22.578 -16.422 2.65 1 96.94 432 ILE B CA 1
ATOM 7308 C C . ILE B 1 432 ? -21.516 -15.688 1.838 1 96.94 432 ILE B C 1
ATOM 7310 O O . ILE B 1 432 ? -20.547 -16.297 1.376 1 96.94 432 ILE B O 1
ATOM 7314 N N . SER B 1 433 ? -21.703 -14.367 1.585 1 97.19 433 SER B N 1
ATOM 7315 C CA . SER B 1 433 ? -20.734 -13.609 0.796 1 97.19 433 SER B CA 1
ATOM 7316 C C . SER B 1 433 ? -19.406 -13.469 1.533 1 97.19 433 SER B C 1
ATOM 7318 O O . SER B 1 433 ? -19.359 -13.547 2.762 1 97.19 433 SER B O 1
ATOM 7320 N N . PRO B 1 434 ? -18.375 -13.281 0.793 1 97.31 434 PRO B N 1
ATOM 7321 C CA . PRO B 1 434 ? -17.078 -13.07 1.448 1 97.31 434 PRO B CA 1
ATOM 7322 C C . PRO B 1 434 ? -17.109 -11.906 2.439 1 97.31 434 PRO B C 1
ATOM 7324 O O . PRO B 1 434 ? -16.562 -12.016 3.537 1 97.31 434 PRO B O 1
ATOM 7327 N N . ARG B 1 435 ? -17.781 -10.844 2.1 1 97.94 435 ARG B N 1
ATOM 7328 C CA . ARG B 1 435 ? -17.859 -9.672 2.973 1 97.94 435 ARG B CA 1
ATOM 7329 C C . ARG B 1 435 ? -18.625 -9.992 4.25 1 97.94 435 ARG B C 1
ATOM 7331 O O . ARG B 1 435 ? -18.188 -9.625 5.348 1 97.94 435 ARG B O 1
ATOM 7338 N N . ASP B 1 436 ? -19.781 -10.703 4.105 1 97.31 436 ASP B N 1
ATOM 7339 C CA . ASP B 1 436 ? -20.578 -11.055 5.27 1 97.31 436 ASP B CA 1
ATOM 7340 C C . ASP B 1 436 ? -19.812 -11.977 6.211 1 97.31 436 ASP B C 1
ATOM 7342 O O . ASP B 1 436 ? -19.969 -11.906 7.43 1 97.31 436 ASP B O 1
ATOM 7346 N N . ALA B 1 437 ? -18.984 -12.828 5.605 1 97.06 437 ALA B N 1
ATOM 7347 C CA . ALA B 1 437 ? -18.156 -13.711 6.426 1 97.06 437 ALA B CA 1
ATOM 7348 C C . ALA B 1 437 ? -17.094 -12.914 7.184 1 97.06 437 ALA B C 1
ATOM 7350 O O . ALA B 1 437 ? -16.875 -13.141 8.375 1 97.06 437 ALA B O 1
ATOM 7351 N N . PHE B 1 438 ? -16.5 -11.961 6.617 1 96.81 438 PHE B N 1
ATOM 7352 C CA . PHE B 1 438 ? -15.43 -11.148 7.195 1 96.81 438 PHE B CA 1
ATOM 7353 C C . PHE B 1 438 ? -15.953 -10.328 8.367 1 96.81 438 PHE B C 1
ATOM 7355 O O . PHE B 1 438 ? -15.273 -10.18 9.383 1 96.81 438 PHE B O 1
ATOM 7362 N N . TYR B 1 439 ? -17.188 -9.789 8.188 1 96.56 439 TYR B N 1
ATOM 7363 C CA . TYR B 1 439 ? -17.734 -8.891 9.203 1 96.56 439 TYR B CA 1
ATOM 7364 C C . TYR B 1 439 ? -18.766 -9.609 10.07 1 96.56 439 TYR B C 1
ATOM 7366 O O . TYR B 1 439 ? -19.5 -8.969 10.82 1 96.56 439 TYR B O 1
ATOM 7374 N N . HIS B 1 440 ? -18.828 -10.93 9.938 1 95.31 440 HIS B N 1
ATOM 7375 C CA . HIS B 1 440 ? -19.844 -11.648 10.703 1 95.31 440 HIS B CA 1
ATOM 7376 C C . HIS B 1 440 ? -19.703 -11.375 12.195 1 95.31 440 HIS B C 1
ATOM 7378 O O . HIS B 1 440 ? -18.594 -11.438 12.742 1 95.31 440 HIS B O 1
ATOM 7384 N N . PRO B 1 441 ? -20.766 -11.117 12.859 1 90.44 441 PRO B N 1
ATOM 7385 C CA . PRO B 1 441 ? -20.672 -10.758 14.273 1 90.44 441 PRO B CA 1
ATOM 7386 C C . PRO B 1 441 ? -20.281 -11.938 15.164 1 90.44 441 PRO B C 1
ATOM 7388 O O . PRO B 1 441 ? -19.719 -11.742 16.234 1 90.44 441 PRO B O 1
ATOM 7391 N N . HIS B 1 442 ? -20.625 -13.141 14.688 1 92 442 HIS B N 1
ATOM 7392 C CA . HIS B 1 442 ? -20.328 -14.328 15.484 1 92 442 HIS B CA 1
ATOM 7393 C C . HIS B 1 442 ? -19.203 -15.141 14.859 1 92 442 HIS B C 1
ATOM 7395 O O . HIS B 1 442 ? -19.438 -16.172 14.242 1 92 442 HIS B O 1
ATOM 7401 N N . ARG B 1 443 ? -18.031 -14.672 14.977 1 91.81 443 ARG B N 1
ATOM 7402 C CA . ARG B 1 443 ? -16.844 -15.398 14.555 1 91.81 443 ARG B CA 1
ATOM 7403 C C . ARG B 1 443 ? -16.125 -16.016 15.75 1 91.81 443 ARG B C 1
ATOM 7405 O O . ARG B 1 443 ? -16.125 -15.453 16.844 1 91.81 443 ARG B O 1
ATOM 7412 N N . GLU B 1 444 ? -15.602 -17.156 15.516 1 93.19 444 GLU B N 1
ATOM 7413 C CA . GLU B 1 444 ? -14.867 -17.828 16.578 1 93.19 444 GLU B CA 1
ATOM 7414 C C . GLU B 1 444 ? -13.695 -18.641 16.016 1 93.19 444 GLU B C 1
ATOM 7416 O O . GLU B 1 444 ? -13.664 -18.938 14.82 1 93.19 444 GLU B O 1
ATOM 7421 N N . TYR B 1 445 ? -12.812 -18.906 16.844 1 92.88 445 TYR B N 1
ATOM 7422 C CA . TYR B 1 445 ? -11.703 -19.797 16.516 1 92.88 445 TYR B CA 1
ATOM 7423 C C . TYR B 1 445 ? -12 -21.234 16.906 1 92.88 445 TYR B C 1
ATOM 7425 O O . TYR B 1 445 ? -12.469 -21.484 18.031 1 92.88 445 TYR B O 1
ATOM 7433 N N . VAL B 1 446 ? -11.789 -22.062 16.016 1 95.12 446 VAL B N 1
ATOM 7434 C CA . VAL B 1 446 ? -11.945 -23.484 16.312 1 95.12 446 VAL B CA 1
ATOM 7435 C C . VAL B 1 446 ? -10.688 -24.234 15.906 1 95.12 446 VAL B C 1
ATOM 7437 O O . VAL B 1 446 ? -9.898 -23.75 15.094 1 95.12 446 VAL B O 1
ATOM 7440 N N . GLN B 1 447 ? -10.531 -25.344 16.484 1 94.81 447 GLN B N 1
ATOM 7441 C CA . GLN B 1 447 ? -9.422 -26.188 16.062 1 94.81 447 GLN B CA 1
ATOM 7442 C C . GLN B 1 447 ? -9.547 -26.562 14.594 1 94.81 447 GLN B C 1
ATOM 7444 O O . GLN B 1 447 ? -10.641 -26.875 14.117 1 94.81 447 GLN B O 1
ATOM 7449 N N . PHE B 1 448 ? -8.43 -26.531 14.031 1 90.88 448 PHE B N 1
ATOM 7450 C CA . PHE B 1 448 ? -8.375 -26.812 12.602 1 90.88 448 PHE B CA 1
ATOM 7451 C C . PHE B 1 448 ? -9.031 -28.141 12.273 1 90.88 448 PHE B C 1
ATOM 7453 O O . PHE B 1 448 ? -9.852 -28.234 11.352 1 90.88 448 PHE B O 1
ATOM 7460 N N . ALA B 1 449 ? -8.828 -29.125 13.023 1 90.06 449 ALA B N 1
ATOM 7461 C CA . ALA B 1 449 ? -9.312 -30.484 12.805 1 90.06 449 ALA B CA 1
ATOM 7462 C C . ALA B 1 449 ? -10.82 -30.578 12.992 1 90.06 449 ALA B C 1
ATOM 7464 O O . ALA B 1 449 ? -11.477 -31.469 12.453 1 90.06 449 ALA B O 1
ATOM 7465 N N . ASP B 1 450 ? -11.406 -29.531 13.641 1 94.12 450 ASP B N 1
ATOM 7466 C CA . ASP B 1 450 ? -12.828 -29.562 13.977 1 94.12 450 ASP B CA 1
ATOM 7467 C C . ASP B 1 450 ? -13.617 -28.594 13.117 1 94.12 450 ASP B C 1
ATOM 7469 O O . ASP B 1 450 ? -14.805 -28.359 13.352 1 94.12 450 ASP B O 1
ATOM 7473 N N . SER B 1 451 ? -12.984 -28.125 12.102 1 95.62 451 SER B N 1
ATOM 7474 C CA . SER B 1 451 ? -13.609 -27 11.406 1 95.62 451 SER B CA 1
ATOM 7475 C C . SER B 1 451 ? -14.43 -27.469 10.219 1 95.62 451 SER B C 1
ATOM 7477 O O . SER B 1 451 ? -15.133 -26.672 9.586 1 95.62 451 SER B O 1
ATOM 7479 N N . GLU B 1 452 ? -14.422 -28.781 9.93 1 96.06 452 GLU B N 1
ATOM 7480 C CA . GLU B 1 452 ? -15.18 -29.297 8.797 1 96.06 452 GLU B CA 1
ATOM 7481 C C . GLU B 1 452 ? -16.656 -28.938 8.914 1 96.06 452 GLU B C 1
ATOM 7483 O O . GLU B 1 452 ? -17.25 -29.078 9.984 1 96.06 452 GLU B O 1
ATOM 7488 N N . GLY B 1 453 ? -17.203 -28.453 7.844 1 96.81 453 GLY B N 1
ATOM 7489 C CA . GLY B 1 453 ? -18.625 -28.141 7.816 1 96.81 453 GLY B CA 1
ATOM 7490 C C . GLY B 1 453 ? -18.938 -26.734 8.266 1 96.81 453 GLY B C 1
ATOM 7491 O O . GLY B 1 453 ? -20.031 -26.219 8 1 96.81 453 GLY B O 1
ATOM 7492 N N . ARG B 1 454 ? -18.016 -26.141 8.898 1 97.06 454 ARG B N 1
ATOM 7493 C CA . ARG B 1 454 ? -18.188 -24.734 9.297 1 97.06 454 ARG B CA 1
ATOM 7494 C C . ARG B 1 454 ? -17.953 -23.797 8.117 1 97.06 454 ARG B C 1
ATOM 7496 O O . ARG B 1 454 ? -17.516 -24.234 7.047 1 97.06 454 ARG B O 1
ATOM 7503 N N . ILE B 1 455 ? -18.344 -22.562 8.289 1 97.69 455 ILE B N 1
ATOM 7504 C CA . ILE B 1 455 ? -18.141 -21.562 7.242 1 97.69 455 ILE B CA 1
ATOM 7505 C C . ILE B 1 455 ? -16.859 -20.766 7.516 1 97.69 455 ILE B C 1
ATOM 7507 O O . ILE B 1 455 ? -16.703 -20.188 8.594 1 97.69 455 ILE B O 1
ATOM 7511 N N . ALA B 1 456 ? -15.961 -20.75 6.547 1 96.19 456 ALA B N 1
ATOM 7512 C CA . ALA B 1 456 ? -14.703 -20.031 6.711 1 96.19 456 ALA B CA 1
ATOM 7513 C C . ALA B 1 456 ? -14.938 -18.531 6.832 1 96.19 456 ALA B C 1
ATOM 7515 O O . ALA B 1 456 ? -15.711 -17.953 6.07 1 96.19 456 ALA B O 1
ATOM 7516 N N . ALA B 1 457 ? -14.227 -17.875 7.773 1 94 457 ALA B N 1
ATOM 7517 C CA . ALA B 1 457 ? -14.359 -16.438 7.953 1 94 457 ALA B CA 1
ATOM 7518 C C . ALA B 1 457 ? -13.227 -15.688 7.25 1 94 457 ALA B C 1
ATOM 7520 O O . ALA B 1 457 ? -13.328 -14.477 7.02 1 94 457 ALA B O 1
ATOM 7521 N N . CYS B 1 458 ? -12.156 -16.422 6.957 1 89 458 CYS B N 1
ATOM 7522 C CA . CYS B 1 458 ? -10.984 -15.773 6.375 1 89 458 CYS B CA 1
ATOM 7523 C C . CYS B 1 458 ? -10.453 -16.578 5.191 1 89 458 CYS B C 1
ATOM 7525 O O . CYS B 1 458 ? -10.93 -17.688 4.922 1 89 458 CYS B O 1
ATOM 7527 N N . THR B 1 459 ? -9.555 -15.969 4.504 1 89.69 459 THR B N 1
ATOM 7528 C CA . THR B 1 459 ? -8.891 -16.625 3.387 1 89.69 459 THR B CA 1
ATOM 7529 C C . THR B 1 459 ? -7.668 -17.406 3.869 1 89.69 459 THR B C 1
ATOM 7531 O O . THR B 1 459 ? -6.84 -16.875 4.613 1 89.69 459 THR B O 1
ATOM 7534 N N . VAL B 1 460 ? -7.617 -18.672 3.479 1 90.88 460 VAL B N 1
ATOM 7535 C CA . VAL B 1 460 ? -6.414 -19.453 3.742 1 90.88 460 VAL B CA 1
ATOM 7536 C C . VAL B 1 460 ? -5.707 -19.766 2.426 1 90.88 460 VAL B C 1
ATOM 7538 O O . VAL B 1 460 ? -6.316 -20.312 1.503 1 90.88 460 VAL B O 1
ATOM 7541 N N . SER B 1 461 ? -4.445 -19.406 2.363 1 90.06 461 SER B N 1
ATOM 7542 C CA . SER B 1 461 ? -3.684 -19.594 1.134 1 90.06 461 SER B CA 1
ATOM 7543 C C . SER B 1 461 ? -2.275 -20.109 1.427 1 90.06 461 SER B C 1
ATOM 7545 O O . SER B 1 461 ? -1.725 -19.844 2.496 1 90.06 461 SER B O 1
ATOM 7547 N N . CYS B 1 462 ? -1.816 -20.875 0.468 1 83.25 462 CYS B N 1
ATOM 7548 C CA . CYS B 1 462 ? -0.389 -21.172 0.471 1 83.25 462 CYS B CA 1
ATOM 7549 C C . CYS B 1 462 ? 0.399 -20.078 -0.243 1 83.25 462 CYS B C 1
ATOM 7551 O O . CYS B 1 462 ? -0.027 -19.578 -1.287 1 83.25 462 CYS B O 1
ATOM 7553 N N . TYR B 1 463 ? 1.51 -19.625 0.422 1 78.31 463 TYR B N 1
ATOM 7554 C CA . TYR B 1 463 ? 2.342 -18.594 -0.178 1 78.31 463 TYR B CA 1
ATOM 7555 C C . TYR B 1 463 ? 3.807 -19.016 -0.205 1 78.31 463 TYR B C 1
ATOM 7557 O O . TYR B 1 463 ? 4.406 -19.266 0.843 1 78.31 463 TYR B O 1
ATOM 7565 N N . PRO B 1 464 ? 4.324 -18.828 -1.464 1 77.62 464 PRO B N 1
ATOM 7566 C CA . PRO B 1 464 ? 3.676 -18.688 -2.77 1 77.62 464 PRO B CA 1
ATOM 7567 C C . PRO B 1 464 ? 2.822 -19.906 -3.137 1 77.62 464 PRO B C 1
ATOM 7569 O O . PRO B 1 464 ? 2.973 -20.969 -2.541 1 77.62 464 PRO B O 1
ATOM 7572 N N . PRO B 1 465 ? 1.856 -19.672 -4.211 1 78.19 465 PRO B N 1
ATOM 7573 C CA . PRO B 1 465 ? 1.687 -18.484 -5.051 1 78.19 465 PRO B CA 1
ATOM 7574 C C . PRO B 1 465 ? 0.558 -17.562 -4.566 1 78.19 465 PRO B C 1
ATOM 7576 O O . PRO B 1 465 ? 0.216 -16.594 -5.234 1 78.19 465 PRO B O 1
ATOM 7579 N N . GLY B 1 466 ? -0.121 -17.812 -3.527 1 82.25 466 GLY B N 1
ATOM 7580 C CA . GLY B 1 466 ? -1.188 -16.969 -3.012 1 82.25 466 GLY B CA 1
ATOM 7581 C C . GLY B 1 466 ? -2.551 -17.328 -3.574 1 82.25 466 GLY B C 1
ATOM 7582 O O . GLY B 1 466 ? -3.418 -16.453 -3.707 1 82.25 466 GLY B O 1
ATOM 7583 N N . ILE B 1 467 ? -2.686 -18.469 -4.031 1 88.38 467 ILE B N 1
ATOM 7584 C CA . ILE B 1 467 ? -3.977 -19 -4.469 1 88.38 467 ILE B CA 1
ATOM 7585 C C . ILE B 1 467 ? -4.742 -19.547 -3.27 1 88.38 467 ILE B C 1
ATOM 7587 O O . ILE B 1 467 ? -4.242 -20.422 -2.559 1 88.38 467 ILE B O 1
ATOM 7591 N N . PRO B 1 468 ? -5.934 -19.109 -3.086 1 91.75 468 PRO B N 1
ATOM 7592 C CA . PRO B 1 468 ? -6.676 -19.5 -1.888 1 91.75 468 PRO B CA 1
ATOM 7593 C C . PRO B 1 468 ? -7.109 -20.969 -1.92 1 91.75 468 PRO B C 1
ATOM 7595 O O . PRO B 1 468 ? -7.508 -21.469 -2.973 1 91.75 468 PRO B O 1
ATOM 7598 N N . ILE B 1 469 ? -7.008 -21.578 -0.775 1 92.44 469 ILE B N 1
ATOM 7599 C CA . ILE B 1 469 ? -7.535 -22.922 -0.562 1 92.44 469 ILE B CA 1
ATOM 7600 C C . ILE B 1 469 ? -8.914 -22.844 0.094 1 92.44 469 ILE B C 1
ATOM 7602 O O . ILE B 1 469 ? -9.836 -23.547 -0.297 1 92.44 469 ILE B O 1
ATOM 7606 N N . LEU B 1 470 ? -8.961 -21.969 1.053 1 92.25 470 LEU B N 1
ATOM 7607 C CA . LEU B 1 470 ? -10.234 -21.656 1.688 1 92.25 470 LEU B CA 1
ATOM 7608 C C . LEU B 1 470 ? -10.648 -20.219 1.387 1 92.25 470 LEU B C 1
ATOM 7610 O O . LEU B 1 470 ? -9.836 -19.297 1.501 1 92.25 470 LEU B O 1
ATOM 7614 N N . LEU B 1 471 ? -11.859 -20.078 1.009 1 92.69 471 LEU B N 1
ATOM 7615 C CA . LEU B 1 471 ? -12.422 -18.766 0.687 1 92.69 471 LEU B CA 1
ATOM 7616 C C . LEU B 1 471 ? -13.477 -18.359 1.709 1 92.69 471 LEU B C 1
ATOM 7618 O O . LEU B 1 471 ? -14.281 -19.188 2.137 1 92.69 471 LEU B O 1
ATOM 7622 N N . PRO B 1 472 ? -13.438 -17.141 2.117 1 94.06 472 PRO B N 1
ATOM 7623 C CA . PRO B 1 472 ? -14.43 -16.703 3.1 1 94.06 472 PRO B CA 1
ATOM 7624 C C . PRO B 1 472 ? -15.867 -16.906 2.619 1 94.06 472 PRO B C 1
ATOM 7626 O O . PRO B 1 472 ? -16.188 -16.594 1.47 1 94.06 472 PRO B O 1
ATOM 7629 N N . GLY B 1 473 ? -16.625 -17.375 3.541 1 96.44 473 GLY B N 1
ATOM 7630 C CA . GLY B 1 473 ? -18.016 -17.609 3.221 1 96.44 473 GLY B CA 1
ATOM 7631 C C . GLY B 1 473 ? -18.297 -19.016 2.705 1 96.44 473 GLY B C 1
ATOM 7632 O O . GLY B 1 473 ? -19.453 -19.422 2.578 1 96.44 473 GLY B O 1
ATOM 7633 N N . GLU B 1 474 ? -17.219 -19.766 2.402 1 95.88 474 GLU B N 1
ATOM 7634 C CA . GLU B 1 474 ? -17.359 -21.125 1.905 1 95.88 474 GLU B CA 1
ATOM 7635 C C . GLU B 1 474 ? -17.391 -22.125 3.055 1 95.88 474 GLU B C 1
ATOM 7637 O O . GLU B 1 474 ? -16.766 -21.922 4.094 1 95.88 474 GLU B O 1
ATOM 7642 N N . GLU B 1 475 ? -18.141 -23.203 2.766 1 97 475 GLU B N 1
ATOM 7643 C CA . GLU B 1 475 ? -18.109 -24.328 3.705 1 97 475 GLU B CA 1
ATOM 7644 C C . GLU B 1 475 ? -16.766 -25.062 3.641 1 97 475 GLU B C 1
ATOM 7646 O O . GLU B 1 475 ? -16.281 -25.375 2.555 1 97 475 GLU B O 1
ATOM 7651 N N . ILE B 1 476 ? -16.219 -25.297 4.801 1 96.75 476 ILE B N 1
ATOM 7652 C CA . ILE B 1 476 ? -14.914 -25.969 4.875 1 96.75 476 ILE B CA 1
ATOM 7653 C C . ILE B 1 476 ? -15.086 -27.453 4.598 1 96.75 476 ILE B C 1
ATOM 7655 O O . ILE B 1 476 ? -15.766 -28.156 5.348 1 96.75 476 ILE B O 1
ATOM 7659 N N . SER B 1 477 ? -14.461 -27.906 3.574 1 94.94 477 SER B N 1
ATOM 7660 C CA . SER B 1 477 ? -14.555 -29.312 3.182 1 94.94 477 SER B CA 1
ATOM 7661 C C . SER B 1 477 ? -13.391 -30.125 3.748 1 94.94 477 SER B C 1
ATOM 7663 O O . SER B 1 477 ? -12.367 -29.562 4.145 1 94.94 477 SER B O 1
ATOM 7665 N N . ASN B 1 478 ? -13.602 -31.375 3.723 1 93.94 478 ASN B N 1
ATOM 7666 C CA . ASN B 1 478 ? -12.523 -32.281 4.129 1 93.94 478 ASN B CA 1
ATOM 7667 C C . ASN B 1 478 ? -11.336 -32.188 3.172 1 93.94 478 ASN B C 1
ATOM 7669 O O . ASN B 1 478 ? -10.188 -32.312 3.594 1 93.94 478 ASN B O 1
ATOM 7673 N N . ASP B 1 479 ? -11.641 -32 1.945 1 93.75 479 ASP B N 1
ATOM 7674 C CA . ASP B 1 479 ? -10.586 -31.875 0.944 1 93.75 479 ASP B CA 1
ATOM 7675 C C . ASP B 1 479 ? -9.688 -30.688 1.247 1 93.75 479 ASP B C 1
ATOM 7677 O O . ASP B 1 479 ? -8.461 -30.797 1.17 1 93.75 479 ASP B O 1
ATOM 7681 N N . ALA B 1 480 ? -10.297 -29.594 1.603 1 93.31 480 ALA B N 1
ATOM 7682 C CA . ALA B 1 480 ? -9.531 -28.391 1.928 1 93.31 480 ALA B CA 1
ATOM 7683 C C . ALA B 1 480 ? -8.633 -28.625 3.141 1 93.31 480 ALA B C 1
ATOM 7685 O O . ALA B 1 480 ? -7.465 -28.219 3.143 1 93.31 480 ALA B O 1
ATOM 7686 N N . LEU B 1 481 ? -9.125 -29.25 4.121 1 92.5 481 LEU B N 1
ATOM 7687 C CA . LEU B 1 481 ? -8.359 -29.531 5.332 1 92.5 481 LEU B CA 1
ATOM 7688 C C . LEU B 1 481 ? -7.18 -30.453 5.031 1 92.5 481 LEU B C 1
ATOM 7690 O O . LEU B 1 481 ? -6.074 -30.234 5.535 1 92.5 481 LEU B O 1
ATOM 7694 N N . THR B 1 482 ? -7.453 -31.406 4.238 1 91.38 482 THR B N 1
ATOM 7695 C CA . THR B 1 482 ? -6.418 -32.375 3.857 1 91.38 482 THR B CA 1
ATOM 7696 C C . THR B 1 482 ? -5.289 -31.656 3.105 1 91.38 482 THR B C 1
ATOM 7698 O O . THR B 1 482 ? -4.113 -31.891 3.385 1 91.38 482 THR B O 1
ATOM 7701 N N . VAL B 1 483 ? -5.672 -30.859 2.213 1 90.19 483 VAL B N 1
ATOM 7702 C CA . VAL B 1 483 ? -4.688 -30.141 1.403 1 90.19 483 VAL B CA 1
ATOM 7703 C C . VAL B 1 483 ? -3.848 -29.234 2.295 1 90.19 483 VAL B C 1
ATOM 7705 O O . VAL B 1 483 ? -2.617 -29.219 2.203 1 90.19 483 VAL B O 1
ATOM 7708 N N . ILE B 1 484 ? -4.477 -28.469 3.154 1 90.31 484 ILE B N 1
ATOM 7709 C CA . ILE B 1 484 ? -3.787 -27.531 4.031 1 90.31 484 ILE B CA 1
ATOM 7710 C C . ILE B 1 484 ? -2.844 -28.297 4.961 1 90.31 484 ILE B C 1
ATOM 7712 O O . ILE B 1 484 ? -1.682 -27.906 5.121 1 90.31 484 ILE B O 1
ATOM 7716 N N . ASP B 1 485 ? -3.332 -29.312 5.52 1 87.94 485 ASP B N 1
ATOM 7717 C CA . ASP B 1 485 ? -2.539 -30.109 6.449 1 87.94 485 ASP B CA 1
ATOM 7718 C C . ASP B 1 485 ? -1.315 -30.703 5.758 1 87.94 485 ASP B C 1
ATOM 7720 O O . ASP B 1 485 ? -0.222 -30.719 6.328 1 87.94 485 ASP B O 1
ATOM 7724 N N . THR B 1 486 ? -1.515 -31.188 4.609 1 85.62 486 THR B N 1
ATOM 7725 C CA . THR B 1 486 ? -0.429 -31.781 3.84 1 85.62 486 THR B CA 1
ATOM 7726 C C . THR B 1 486 ? 0.634 -30.75 3.506 1 85.62 486 THR B C 1
ATOM 7728 O O . THR B 1 486 ? 1.827 -30.984 3.701 1 85.62 486 THR B O 1
ATOM 7731 N N . LEU B 1 487 ? 0.193 -29.625 3.029 1 85.31 487 LEU B N 1
ATOM 7732 C CA . LEU B 1 487 ? 1.118 -28.562 2.654 1 85.31 487 LEU B CA 1
ATOM 7733 C C . LEU B 1 487 ? 1.909 -28.078 3.865 1 85.31 487 LEU B C 1
ATOM 7735 O O . LEU B 1 487 ? 3.119 -27.859 3.773 1 85.31 487 LEU B O 1
ATOM 7739 N N . ARG B 1 488 ? 1.275 -27.938 4.902 1 83.56 488 ARG B N 1
ATOM 7740 C CA . ARG B 1 488 ? 1.947 -27.516 6.129 1 83.56 488 ARG B CA 1
ATOM 7741 C C . ARG B 1 488 ? 2.996 -28.531 6.555 1 83.56 488 ARG B C 1
ATOM 7743 O O . ARG B 1 488 ? 4.086 -28.172 6.996 1 83.56 488 ARG B O 1
ATOM 7750 N N . GLY B 1 489 ? 2.607 -29.719 6.461 1 81.62 489 GLY B N 1
ATOM 7751 C CA . GLY B 1 489 ? 3.512 -30.797 6.832 1 81.62 489 GLY B CA 1
ATOM 7752 C C . GLY B 1 489 ? 4.789 -30.797 6.012 1 81.62 489 GLY B C 1
ATOM 7753 O O . GLY B 1 489 ? 5.84 -31.234 6.5 1 81.62 489 GLY B O 1
ATOM 7754 N N . PHE B 1 490 ? 4.66 -30.297 4.848 1 79.69 490 PHE B N 1
ATOM 7755 C CA . PHE B 1 490 ? 5.816 -30.297 3.957 1 79.69 490 PHE B CA 1
ATOM 7756 C C . PHE B 1 490 ? 6.602 -29 4.082 1 79.69 490 PHE B C 1
ATOM 7758 O O . PHE B 1 490 ? 7.594 -28.797 3.373 1 79.69 490 PHE B O 1
ATOM 7765 N N . GLY B 1 491 ? 6.102 -28.141 4.891 1 74.81 491 GLY B N 1
ATOM 7766 C CA . GLY B 1 491 ? 6.879 -26.938 5.156 1 74.81 491 GLY B CA 1
ATOM 7767 C C . GLY B 1 491 ? 6.406 -25.734 4.363 1 74.81 491 GLY B C 1
ATOM 7768 O O . GLY B 1 491 ? 7.074 -24.688 4.344 1 74.81 491 GLY B O 1
ATOM 7769 N N . ALA B 1 492 ? 5.227 -25.859 3.799 1 81.62 492 ALA B N 1
ATOM 7770 C CA . ALA B 1 492 ? 4.68 -24.719 3.078 1 81.62 492 ALA B CA 1
ATOM 7771 C C . ALA B 1 492 ? 4.242 -23.625 4.043 1 81.62 492 ALA B C 1
ATOM 7773 O O . ALA B 1 492 ? 3.82 -23.906 5.168 1 81.62 492 ALA B O 1
ATOM 7774 N N . THR B 1 493 ? 4.414 -22.391 3.531 1 82.75 493 THR B N 1
ATOM 7775 C CA . THR B 1 493 ? 3.881 -21.266 4.277 1 82.75 493 THR B CA 1
ATOM 7776 C C . THR B 1 493 ? 2.393 -21.078 3.99 1 82.75 493 THR B C 1
ATOM 7778 O O . THR B 1 493 ? 1.993 -20.922 2.834 1 82.75 493 THR B O 1
ATOM 7781 N N . VAL B 1 494 ? 1.616 -21.141 5.047 1 84.44 494 VAL B N 1
ATOM 7782 C CA . VAL B 1 494 ? 0.174 -20.969 4.902 1 84.44 494 VAL B CA 1
ATOM 7783 C C . VAL B 1 494 ? -0.279 -19.734 5.664 1 84.44 494 VAL B C 1
ATOM 7785 O O . VAL B 1 494 ? 0.134 -19.516 6.805 1 84.44 494 VAL B O 1
ATOM 7788 N N . THR B 1 495 ? -1.086 -18.891 5.016 1 83.94 495 THR B N 1
ATOM 7789 C CA . THR B 1 495 ? -1.622 -17.672 5.625 1 83.94 495 THR B CA 1
ATOM 7790 C C . THR B 1 495 ? -3.096 -17.859 5.977 1 83.94 495 THR B C 1
ATOM 7792 O O . THR B 1 495 ? -3.787 -18.672 5.375 1 83.94 495 THR B O 1
ATOM 7795 N N . GLY B 1 496 ? -3.566 -17.094 6.969 1 81.81 496 GLY B N 1
ATOM 7796 C CA . GLY B 1 496 ? -4.961 -17.156 7.371 1 81.81 496 GLY B CA 1
ATOM 7797 C C . GLY B 1 496 ? -5.223 -18.188 8.445 1 81.81 496 GLY B C 1
ATOM 7798 O O . GLY B 1 496 ? -6.367 -18.391 8.859 1 81.81 496 GLY B O 1
ATOM 7799 N N . PHE B 1 497 ? -4.188 -18.859 8.828 1 79.31 497 PHE B N 1
ATOM 7800 C CA . PHE B 1 497 ? -4.227 -19.906 9.844 1 79.31 497 PHE B CA 1
ATOM 7801 C C . PHE B 1 497 ? -3.326 -19.562 11.023 1 79.31 497 PHE B C 1
ATOM 7803 O O . PHE B 1 497 ? -2.27 -18.953 10.844 1 79.31 497 PHE B O 1
ATOM 7810 N N . ASN B 1 498 ? -3.908 -19.844 12.164 1 81.88 498 ASN B N 1
ATOM 7811 C CA . ASN B 1 498 ? -3.082 -19.656 13.352 1 81.88 498 ASN B CA 1
ATOM 7812 C C . ASN B 1 498 ? -2.25 -20.906 13.648 1 81.88 498 ASN B C 1
ATOM 7814 O O . ASN B 1 498 ? -2.75 -21.859 14.25 1 81.88 498 ASN B O 1
ATOM 7818 N N . GLU B 1 499 ? -1.033 -20.828 13.391 1 73.75 499 GLU B N 1
ATOM 7819 C CA . GLU B 1 499 ? -0.157 -22 13.516 1 73.75 499 GLU B CA 1
ATOM 7820 C C . GLU B 1 499 ? 0.112 -22.328 14.984 1 73.75 499 GLU B C 1
ATOM 7822 O O . GLU B 1 499 ? 0.221 -23.5 15.359 1 73.75 499 GLU B O 1
ATOM 7827 N N . ASP B 1 500 ? 0.218 -21.234 15.734 1 76 500 ASP B N 1
ATOM 7828 C CA . ASP B 1 500 ? 0.58 -21.438 17.141 1 76 500 ASP B CA 1
ATOM 7829 C C . ASP B 1 500 ? -0.491 -22.25 17.875 1 76 500 ASP B C 1
ATOM 7831 O O . ASP B 1 500 ? -0.173 -23.094 18.703 1 76 500 ASP B O 1
ATOM 7835 N N . HIS B 1 501 ? -1.719 -22 17.422 1 82.62 501 HIS B N 1
ATOM 7836 C CA . HIS B 1 501 ? -2.811 -22.656 18.141 1 82.62 501 HIS B CA 1
ATOM 7837 C C . HIS B 1 501 ? -3.533 -23.656 17.25 1 82.62 501 HIS B C 1
ATOM 7839 O O . HIS B 1 501 ? -4.441 -24.359 17.703 1 82.62 501 HIS B O 1
ATOM 7845 N N . ASN B 1 502 ? -3.041 -23.734 16 1 87.62 502 ASN B N 1
ATOM 7846 C CA . ASN B 1 502 ? -3.67 -24.625 15.031 1 87.62 502 ASN B CA 1
ATOM 7847 C C . ASN B 1 502 ? -5.172 -24.375 14.938 1 87.62 502 ASN B C 1
ATOM 7849 O O . ASN B 1 502 ? -5.969 -25.297 15.047 1 87.62 502 ASN B O 1
ATOM 7853 N N . THR B 1 503 ? -5.539 -23.141 14.891 1 91.81 503 THR B N 1
ATOM 7854 C CA . THR B 1 503 ? -6.945 -22.766 14.844 1 91.81 503 THR B CA 1
ATOM 7855 C C . THR B 1 503 ? -7.242 -21.969 13.57 1 91.81 503 THR B C 1
ATOM 7857 O O . THR B 1 503 ? -6.328 -21.438 12.938 1 91.81 503 THR B O 1
ATOM 7860 N N . ILE B 1 504 ? -8.477 -22.016 13.219 1 92.19 504 ILE B N 1
ATOM 7861 C CA . ILE B 1 504 ? -8.984 -21.234 12.086 1 92.19 504 ILE B CA 1
ATOM 7862 C C . ILE B 1 504 ? -10.219 -20.453 12.508 1 92.19 504 ILE B C 1
ATOM 7864 O O . ILE B 1 504 ? -10.953 -20.875 13.406 1 92.19 504 ILE B O 1
ATOM 7868 N N . GLN B 1 505 ? -10.367 -19.359 11.906 1 93.19 505 GLN B N 1
ATOM 7869 C CA . GLN B 1 505 ? -11.531 -18.531 12.219 1 93.19 505 GLN B CA 1
ATOM 7870 C C . GLN B 1 505 ? -12.734 -18.953 11.375 1 93.19 505 GLN B C 1
ATOM 7872 O O . GLN B 1 505 ? -12.641 -19.062 10.156 1 93.19 505 GLN B O 1
ATOM 7877 N N . VAL B 1 506 ? -13.898 -19.172 12.016 1 96.06 506 VAL B N 1
ATOM 7878 C CA . VAL B 1 506 ? -15.109 -19.609 11.336 1 96.06 506 VAL B CA 1
ATOM 7879 C C . VAL B 1 506 ? -16.297 -18.766 11.797 1 96.06 506 VAL B C 1
ATOM 7881 O O . VAL B 1 506 ? -16.172 -17.984 12.742 1 96.06 506 VAL B O 1
ATOM 7884 N N . VAL B 1 507 ? -17.328 -18.859 10.992 1 95.12 507 VAL B N 1
ATOM 7885 C CA . VAL B 1 507 ? -18.625 -18.25 11.312 1 95.12 507 VAL B CA 1
ATOM 7886 C C . VAL B 1 507 ? -19.578 -19.328 11.828 1 95.12 507 VAL B C 1
ATOM 7888 O O . VAL B 1 507 ? -19.562 -20.469 11.359 1 95.12 507 VAL B O 1
#

Solvent-accessible surface area (backbone atoms only — not comparable to full-atom values): 50492 Å² total; per-residue (Å²): 132,78,77,76,80,71,78,71,34,53,36,32,54,47,44,56,52,51,43,70,54,59,70,26,78,17,38,58,28,16,12,46,45,39,65,37,38,36,63,71,54,38,74,67,35,47,57,56,51,36,35,44,50,44,56,76,42,84,81,58,24,40,89,81,58,46,81,43,31,49,35,52,32,25,52,51,46,9,60,75,66,66,29,56,42,39,43,84,30,73,31,14,32,39,35,34,47,26,12,53,44,46,45,63,44,51,64,74,30,29,32,38,34,43,49,78,36,51,48,46,54,57,36,21,27,32,53,43,34,25,30,81,43,77,37,48,41,42,67,41,39,89,67,63,43,73,52,35,55,51,63,65,56,53,53,51,50,50,62,74,42,61,94,46,48,41,32,39,46,43,62,37,27,38,98,75,20,31,37,42,62,44,46,61,45,31,52,54,28,56,76,67,71,28,47,37,36,33,44,17,34,68,36,59,50,22,76,45,39,86,86,35,46,83,38,53,52,84,30,54,30,34,31,39,24,19,17,34,6,47,44,37,30,18,44,59,23,22,16,34,32,33,31,22,44,65,29,48,76,72,58,78,41,58,68,66,41,37,48,55,32,37,54,61,46,39,38,93,48,58,37,44,58,49,54,21,26,47,31,36,26,50,37,43,40,74,74,42,26,42,62,39,47,50,51,19,48,50,51,33,51,51,43,49,63,56,44,58,68,30,69,49,44,43,70,58,73,70,89,45,93,82,52,41,46,40,74,36,35,43,37,39,33,54,40,76,90,35,44,81,70,44,20,45,55,52,46,50,48,32,40,75,76,61,21,33,40,65,53,38,59,36,66,50,23,38,31,34,44,52,34,60,23,59,50,72,66,36,45,52,51,49,50,51,49,50,43,52,48,37,65,73,50,43,49,54,90,80,52,76,69,73,69,82,62,60,77,79,74,72,48,62,64,57,51,18,54,42,53,42,47,69,39,31,83,77,55,69,54,70,76,46,42,35,30,55,28,60,66,42,90,66,61,46,74,38,48,54,90,70,39,61,71,33,26,25,25,44,53,26,23,38,52,72,86,31,37,47,70,38,49,28,10,19,38,34,44,67,52,48,50,51,48,51,50,50,41,46,74,63,66,48,46,62,36,64,54,40,73,92,72,44,26,33,49,26,82,131,79,76,76,79,72,79,70,33,53,36,34,54,45,44,58,53,52,44,70,54,59,68,25,76,18,37,57,27,16,12,44,44,38,66,37,37,36,62,69,53,38,73,67,36,50,56,57,51,38,35,44,49,43,55,76,43,86,83,58,24,39,89,81,59,46,79,42,31,49,36,52,33,25,53,52,46,8,59,75,66,65,29,57,42,39,44,82,32,71,31,14,34,40,35,35,46,28,12,53,45,47,46,65,44,50,64,74,31,29,32,38,33,43,50,78,36,53,45,45,56,56,35,21,27,32,52,44,34,25,31,79,41,76,38,48,42,44,67,41,39,88,68,62,43,73,51,34,53,53,62,64,57,53,52,52,48,50,62,74,44,62,92,46,46,41,31,38,47,44,63,35,26,36,96,74,20,32,36,43,63,44,46,62,46,29,51,54,29,57,77,66,71,28,47,37,37,34,43,17,34,67,37,58,51,24,76,44,37,86,87,35,45,82,37,52,52,84,30,53,30,35,32,38,24,19,17,34,8,47,46,37,32,17,45,59,24,22,15,35,30,34,31,22,45,66,29,48,75,71,58,78,42,58,68,66,42,38,48,55,31,37,54,61,46,40,38,91,48,59,38,43,59,50,55,21,25,47,29,36,26,50,36,45,41,74,75,42,26,43,64,38,46,50,51,20,48,51,51,31,52,53,42,48,62,56,45,58,68,30,70,50,44,42,69,59,73,69,88,45,92,81,52,41,45,39,73,36,35,43,37,37,33,54,40,74,89,34,46,80,71,46,21,44,55,51,47,50,47,31,40,75,74,60,21,33,41,62,52,38,60,35,68,49,24,38,32,32,43,52,35,57,23,59,50,71,65,35,45,50,51,49,49,51,48,50,43,51,48,38,66,72,50,44,49,54,90,81,54,76,69,73,70,81,63,63,79,79,74,73,49,62,62,56,50,17,52,42,52,41,48,68,40,30,83,77,55,70,52,70,77,46,43,35,29,56,28,59,66,41,88,65,60,44,75,39,48,53,91,69,38,61,71,35,28,25,24,44,53,25,23,39,53,73,87,30,37,47,69,38,50,30,9,20,37,35,43,67,51,50,52,50,48,52,52,50,41,47,74,62,66,48,45,62,36,64,52,40,73,92,73,44,26,34,48,28,81

Nearest PDB structures (foldseek):
  3n75-assembly1_A  TM=8.072E-01  e=5.303E-32  Escherichia coli K-12
  7p9b-assembly1_A  TM=8.212E-01  e=1.169E-28  Providencia stuartii
  5xx1-assembly1_G  TM=7.954E-01  e=9.362E-27  Salmonella enterica subsp. enterica serovar Typhi
  5xx1-assembly1_I  TM=7.956E-01  e=2.202E-26  Salmonella enterica subsp. enterica serovar Typhi
  5xx1-assembly1_J  TM=7.884E-01  e=2.877E-26  Salmonella enterica subsp. enterica serovar Typhi

Sequence (1014 aa):
MEQEYSVPSPLFDKLVEESKRIKASFHFPGHRRGSAIPSCMRDSFGSLIFSADLPELPALDNLANPTGVIKEAEDLAAKVFSAGKSWFLVNGATSGMLAAIMSCCRPKRKVLVPRNVHQSVLYALILCGSIPVYIAPNYHANYNIAFEIPESSIEEQLREHRGEIDAVVIVSPNYHGYVSNISDISEICRRNDVILIVDEAHGAHFIFHPSFPPPALRSGADIVVHGTHKCLTSLTQTGMLHVSSDALSSGRIDASRISNALQLVQTSSPNYLLLASLDASRQQFEVQGEAMLQNALALSSLARSQLEEVPGFRVLGKRNPTDMFDPTRMNIVMTEDYWDCNGFDIDQLLIEDYGVYAELPSFNHLVFIISPGNLESDISSLVYALKEISTKLKKDSNTMLVSELPQNCKNWQFFGKTASRLFQPPFPLQRISPRDAFYHPHREYVQFADSEGRIAACTVSCYPPGIPILLPGEEISNDALTVIDTLRGFGATVTGFNEDHNTIQVVMEQEYSVPSPLFDKLVEESKRIKASFHFPGHRRGSAIPSCMRDSFGSLIFSADLPELPALDNLANPTGVIKEAEDLAAKVFSAGKSWFLVNGATSGMLAAIMSCCRPKRKVLVPRNVHQSVLYALILCGSIPVYIAPNYHANYNIAFEIPESSIEEQLREHRGEIDAVVIVSPNYHGYVSNISDISEICRRNDVILIVDEAHGAHFIFHPSFPPPALRSGADIVVHGTHKCLTSLTQTGMLHVSSDALSSGRIDASRISNALQLVQTSSPNYLLLASLDASRQQFEVQGEAMLQNALALSSLARSQLEEVPGFRVLGKRNPTDMFDPTRMNIVMTEDYWDCNGFDIDQLLIEDYGVYAELPSFNHLVFIISPGNLESDISSLVYALKEISTKLKKDSNTMLVSELPQNCKNWQFFGKTASRLFQPPFPLQRISPRDAFYHPHREYVQFADSEGRIAACTVSCYPPGIPILLPGEEISNDALTVIDTLRGFGATVTGFNEDHNTIQVV

pLDDT: mean 92.87, std 11.45, range [21.98, 98.94]

InterPro domains:
  IPR000310 Orn/Lys/Arg decarboxylase, major domain [PF01276] (10-340)
  IPR008286 Orn/Lys/Arg decarboxylase, C-terminal [PF03711] (418-500)
  IPR015421 Pyridoxal phosphate-dependent transferase, major domain [G3DSA:3.40.640.10] (9-292)
  IPR015424 Pyridoxal phosphate-dependent transferase [SSF53383] (10-393)
  IPR036633 Orn/Lys/Arg decarboxylase, C-terminal domain superfamily [SSF55904] (348-502)
  IPR052357 Orn/Lys/Arg decarboxylase class-I [PTHR43277] (8-501)

Organism: Galdieria sulphuraria (NCBI:txid130081)

Secondary structure (DSSP, 8-state):
---------HHHHHHHHHHHH-SEE-SS-TTTTTTTS-HHHHHHH-SGGGGG-----GGG--TTS--SHHHHHHHHHHHHTT-SEEEEESSHHHHHHHHHHHHH--TT-EEEEETT--HHHHHHHHHHT-EEEEEPPPEETTTTEE-PPPHHHHHHHHHHTTTTEEEEEEESS-TTSEE--HHHHHHHHHHTT-EEEEE-TT-GGGGG-TTSPPPTTTTT-SEEEE-HHHHSSSPTT-EEEEE-HHHHHTTSS-HHHHHHHHHHHS-SS--HHHHHHHHHHHHHHHHHHHHHHHHHHHHHHHHHHHHTTSTTEEEE--SSTT-EE-TTEEEEEEPTTTBSS-HHHHHHHIIIII-EE-SEE-SSEEEEE--TT--HHHHHHHHHHHHHHHHHTB--SS--------GGGS-HHHHHHHHHHHHSSSPPPB-S-HHHHHT-SS-EEEEGGG-TTSBB-S-EEEETTTEEEE-TTBBPPHHHHHHHHHHHHTT-EEESSBTTTTEEEE-/---------HHHHHHHHHHHH-SEE-SS-TTTTTTTS-HHHHHHH-SGGGGG-----GGG--TTS--SHHHHHHHHHHHHTT-SEEEEESSHHHHHHHHHHHHH--TT-EEEEETT--HHHHHHHHHHT-EEEEEPPPEETTTTEE-PPPHHHHHHHHHHTTTTEEEEEEESS-TTSEE--HHHHHHHHHHTT-EEEEE-TT-GGGGG-TTSPPPTTTTT-SEEEE-HHHHSSSPTT-EEEEE-HHHHHTTSS-HHHHHHHHHHHS-SS--HHHHHHHHHHHHHHHHHHHHHHHHHHHHHHHHHHHHTTSTTEEEE--SSTT-EE-TTEEEEEEPTTTBSS-HHHHHHHIIIII-EE-SEE-SSEEEEE--TT--HHHHHHHHHHHHHHHHHTB--SS--------GGGS-HHHHHHHHHHHHSSSPPPB-S-HHHHHT-SS-EEEEGGG-TTSBB-S-EEETTTTEEEE-TTBBPPHHHHHHHHHHHHTT--EESSBTTTTEEEE-

Foldseek 3Di:
DPPPPQQDLQLLVLLLVVLVVDDDDPDDDPCQQQVNPPVVCCVVPNRNVSSSFDWCDVQNAFLLDGDHSLQVLQVLLCVLQQFPTKHKFQQFLLLQLLLVCLLQDAAAFEEEEELQDFCSNLVSCQVRNHFYDYFFADADLLQRDGAAGDLVRVLVVCVVCQPRYAAYEGEAPPPQFFGYQLLSNLVSCVVRVHAYEYEDQPCSLQSLEVVADDDNLVSRHQKYKYVCVRAWPADPSMIMIGGHPVCVVVVSGDPVSSSVSSVVPGDSTHGSSRSSSSSVRSSCSSVCSHVLVVVLLVLLVVLQVLQCPAPQWDWDDDPDPPTGGDSQKTKIFGDLQWAPAFQLVLQVCCCPPQVQHFPDTDGGITIHGGGSVDDNVNSVSVSVSSNVCSVVGTDDPPCPPPPPPPPLSNDSSVLSVLQVPCNDPPHFDQQDGLNCLQPPPDKDKDALVPQAQFFASDFKDWPVPNRTLHRGRGGDHPSSSSNVVSCVSSPTDMPQADPVRNIHMTD/DPPPPQQDLQLLVLLLVVLVVDDDDPDDDPCQQQVNPPVVCCVVPNRNVSSSFDWCDVQNAFLLDGDHSLQVLQVLLCVLQQFPTKHKFQQFLLLQLLLVCLLQDAAAFEEEEELQDFCSNLVSCQVRNHFYDYFFADADLLQRDGAAGDLVRVLVVCVVCQPRYAAYEGEAPPPQFFGYQLLSNLVSCVVRVHAYEYEDQPCSLQSLEVVADDDNLVSRHQKYKYRCVRAWPADPSMIMIGGHPVCVVVVSGDPVSSSVSSVVPGDSTHGSSRSSSSSVRSSCSSVCSHVLVVVLLVLLVVLQVLQCPAPQWDWDDDPDPPTGGDSQKTKIFGDLQWAPAFQLVLQVCCCPPQVQHFPDTDGGITIHGGGSVDDNVNSVSVSVSRNVCSVVGTDDPPCPPPPPPDPLSRCSSVLSVLQVPCNDPPHFDQQDGLNCLQVPPDKDKDALVPQAQFFASDFKDWPVPNRTLHRGRGGDHPSSSSNVVSCVSSPTDMPQADPVRNIHMTD